Protein 6GRR (pdb70)

Structure (mmCIF, N/CA/C/O backbone):
data_6GRR
#
_entry.id   6GRR
#
_cell.length_a   135.152
_cell.length_b   166.836
_cell.length_c   79.734
_cell.angle_alpha   90.00
_cell.angle_beta   90.00
_cell.angle_gamma   90.00
#
_symmetry.space_group_name_H-M   'P 21 21 21'
#
loop_
_entity.id
_entity.type
_entity.pdbx_description
1 polymer 'Amine oxidase'
2 polymer 'Amine oxidase'
3 non-polymer 'COPPER (II) ION'
4 non-polymer 'CALCIUM ION'
5 non-polymer GLYCEROL
6 water water
#
loop_
_atom_site.group_PDB
_atom_site.id
_atom_site.type_symbol
_atom_site.label_atom_id
_atom_site.label_alt_id
_atom_site.label_comp_id
_atom_site.label_asym_id
_atom_site.label_entity_id
_atom_site.label_seq_id
_atom_site.pdbx_PDB_ins_code
_atom_site.Cartn_x
_atom_site.Cartn_y
_atom_site.Cartn_z
_atom_site.occupancy
_atom_site.B_iso_or_equiv
_atom_site.auth_seq_id
_atom_site.auth_comp_id
_atom_site.auth_asym_id
_atom_site.auth_atom_id
_atom_site.pdbx_PDB_model_num
ATOM 1 N N . MET A 1 1 ? 30.277 104.134 8.118 1.00 53.74 7 MET A N 1
ATOM 2 C CA . MET A 1 1 ? 30.238 102.881 7.293 1.00 53.46 7 MET A CA 1
ATOM 3 C C . MET A 1 1 ? 31.461 102.768 6.393 1.00 51.54 7 MET A C 1
ATOM 4 O O . MET A 1 1 ? 31.980 103.773 5.925 1.00 57.35 7 MET A O 1
ATOM 9 N N . VAL A 1 2 ? 31.908 101.540 6.147 1.00 48.25 8 VAL A N 1
ATOM 10 C CA . VAL A 1 2 ? 32.966 101.256 5.173 1.00 46.99 8 VAL A CA 1
ATOM 11 C C . VAL A 1 2 ? 32.510 100.094 4.282 1.00 45.40 8 VAL A C 1
ATOM 12 O O . VAL A 1 2 ? 31.596 99.353 4.652 1.00 45.14 8 VAL A O 1
ATOM 16 N N . PRO A 1 3 ? 33.110 99.948 3.086 1.00 46.29 9 PRO A N 1
ATOM 17 C CA . PRO A 1 3 ? 32.676 98.851 2.220 1.00 46.46 9 PRO A CA 1
ATOM 18 C C . PRO A 1 3 ? 33.203 97.515 2.745 1.00 43.84 9 PRO A C 1
ATOM 19 O O . PRO A 1 3 ? 34.388 97.398 3.068 1.00 41.69 9 PRO A O 1
ATOM 23 N N . MET A 1 4 ? 32.322 96.526 2.813 1.00 42.61 10 MET A N 1
ATOM 24 C CA . MET A 1 4 ? 32.652 95.251 3.437 1.00 46.37 10 MET A CA 1
ATOM 25 C C . MET A 1 4 ? 33.734 94.466 2.685 1.00 45.16 10 MET A C 1
ATOM 26 O O . MET A 1 4 ? 34.695 94.019 3.311 1.00 43.61 10 MET A O 1
ATOM 31 N N . ASP A 1 5 ? 33.566 94.315 1.373 1.00 45.25 11 ASP A N 1
ATOM 32 C CA . ASP A 1 5 ? 34.537 93.526 0.611 1.00 50.11 11 ASP A CA 1
ATOM 33 C C . ASP A 1 5 ? 35.949 94.100 0.691 1.00 48.72 11 ASP A C 1
ATOM 34 O O . ASP A 1 5 ? 36.886 93.355 0.964 1.00 48.35 11 ASP A O 1
ATOM 39 N N . LYS A 1 6 ? 36.116 95.389 0.502 1.00 46.40 12 LYS A N 1
ATOM 40 C CA . LYS A 1 6 ? 37.429 96.046 0.641 1.00 49.56 12 LYS A CA 1
ATOM 41 C C . LYS A 1 6 ? 38.025 95.902 2.051 1.00 44.58 12 LYS A C 1
ATOM 42 O O . LYS A 1 6 ? 39.188 95.534 2.198 1.00 42.59 12 LYS A O 1
ATOM 48 N N . THR A 1 7 ? 37.232 96.208 3.072 1.00 43.07 13 THR A N 1
ATOM 49 C CA . THR A 1 7 ? 37.691 96.172 4.472 1.00 43.29 13 THR A CA 1
ATOM 50 C C . THR A 1 7 ? 38.132 94.757 4.926 1.00 41.20 13 THR A C 1
ATOM 51 O O . THR A 1 7 ? 39.196 94.596 5.533 1.00 41.07 13 THR A O 1
ATOM 55 N N . LEU A 1 8 ? 37.313 93.759 4.610 1.00 39.69 14 LEU A N 1
ATOM 56 C CA . LEU A 1 8 ? 37.586 92.369 4.979 1.00 38.56 14 LEU A CA 1
ATOM 57 C C . LEU A 1 8 ? 38.770 91.791 4.242 1.00 41.36 14 LEU A C 1
ATOM 58 O O . LEU A 1 8 ? 39.568 91.068 4.843 1.00 39.74 14 LEU A O 1
ATOM 63 N N . LYS A 1 9 ? 38.895 92.108 2.953 1.00 42.66 15 LYS A N 1
ATOM 64 C CA . LYS A 1 9 ? 40.075 91.705 2.184 1.00 48.20 15 LYS A CA 1
ATOM 65 C C . LYS A 1 9 ? 41.369 92.312 2.739 1.00 44.76 15 LYS A C 1
ATOM 66 O O . LYS A 1 9 ? 42.388 91.622 2.784 1.00 41.24 15 LYS A O 1
ATOM 72 N N . GLU A 1 10 ? 41.329 93.570 3.182 1.00 45.31 16 GLU A N 1
ATOM 73 C CA . GLU A 1 10 ? 42.499 94.199 3.823 1.00 49.83 16 GLU A CA 1
ATOM 74 C C . GLU A 1 10 ? 42.829 93.538 5.169 1.00 48.01 16 GLU A C 1
ATOM 75 O O . GLU A 1 10 ? 43.999 93.406 5.523 1.00 47.23 16 GLU A O 1
ATOM 81 N N . PHE A 1 11 ? 41.795 93.112 5.896 1.00 41.65 17 PHE A N 1
ATOM 82 C CA . PHE A 1 11 ? 41.952 92.327 7.143 1.00 40.50 17 PHE A CA 1
ATOM 83 C C . PHE A 1 11 ? 42.500 90.903 6.907 1.00 38.35 17 PHE A C 1
ATOM 84 O O . PHE A 1 11 ? 43.030 90.285 7.820 1.00 40.75 17 PHE A O 1
ATOM 92 N N . GLY A 1 12 ? 42.409 90.400 5.681 1.00 37.02 18 GLY A N 1
ATOM 93 C CA . GLY A 1 12 ? 42.891 89.074 5.324 1.00 35.00 18 GLY A CA 1
ATOM 94 C C . GLY A 1 12 ? 41.846 87.965 5.414 1.00 33.75 18 GLY A C 1
ATOM 95 O O . GLY A 1 12 ? 42.199 86.787 5.405 1.00 34.00 18 GLY A O 1
ATOM 96 N N . ALA A 1 13 ? 40.564 88.334 5.473 1.00 33.37 19 ALA A N 1
ATOM 97 C CA . ALA A 1 13 ? 39.463 87.364 5.545 1.00 31.91 19 ALA A CA 1
ATOM 98 C C . ALA A 1 13 ? 38.947 86.998 4.153 1.00 32.72 19 ALA A C 1
ATOM 99 O O . ALA A 1 13 ? 38.979 87.815 3.242 1.00 37.04 19 ALA A O 1
ATOM 101 N N . ASP A 1 14 ? 38.528 85.755 4.001 1.00 31.13 20 ASP A N 1
ATOM 102 C CA . ASP A 1 14 ? 37.839 85.268 2.817 1.00 31.94 20 ASP A CA 1
ATOM 103 C C . ASP A 1 14 ? 36.354 85.665 2.920 1.00 32.14 20 ASP A C 1
ATOM 104 O O . ASP A 1 14 ? 35.746 85.505 3.984 1.00 30.30 20 ASP A O 1
ATOM 109 N N . VAL A 1 15 ? 35.769 86.145 1.818 1.00 27.83 21 VAL A N 1
ATOM 110 C CA . VAL A 1 15 ? 34.374 86.576 1.778 1.00 28.66 21 VAL A CA 1
ATOM 111 C C . VAL A 1 15 ? 33.639 85.782 0.716 1.00 30.34 21 VAL A C 1
ATOM 112 O O . VAL A 1 15 ? 34.052 85.787 -0.442 1.00 31.03 21 VAL A O 1
ATOM 116 N N . GLN A 1 16 ? 32.583 85.086 1.118 1.00 26.54 22 GLN A N 1
ATOM 117 C CA . GLN A 1 16 ? 31.705 84.371 0.206 1.00 29.22 22 GLN A CA 1
ATOM 118 C C . GLN A 1 16 ? 30.281 84.897 0.331 1.00 28.48 22 GLN A C 1
ATOM 119 O O . GLN A 1 16 ? 29.770 85.115 1.449 1.00 26.30 22 GLN A O 1
ATOM 125 N N . TRP A 1 17 ? 29.627 85.077 -0.807 1.00 25.67 23 TRP A N 1
ATOM 126 C CA . TRP A 1 17 ? 28.248 85.507 -0.846 1.00 27.07 23 TRP A CA 1
ATOM 127 C C . TRP A 1 17 ? 27.432 84.391 -1.481 1.00 28.63 23 TRP A C 1
ATOM 128 O O . TRP A 1 17 ? 27.805 83.856 -2.538 1.00 28.76 23 TRP A O 1
ATOM 139 N N . ASP A 1 18 ? 26.339 84.028 -0.828 1.00 25.07 24 ASP A N 1
ATOM 140 C CA . ASP A 1 18 ? 25.413 83.025 -1.318 1.00 27.58 24 ASP A CA 1
ATOM 141 C C . ASP A 1 18 ? 24.111 83.760 -1.619 1.00 29.29 24 ASP A C 1
ATOM 142 O O . ASP A 1 18 ? 23.367 84.129 -0.711 1.00 26.29 24 ASP A O 1
ATOM 147 N N . ASP A 1 19 ? 23.830 83.952 -2.910 1.00 26.13 25 ASP A N 1
ATOM 148 C CA . ASP A 1 19 ? 22.629 84.662 -3.312 1.00 27.46 25 ASP A CA 1
ATOM 149 C C . ASP A 1 19 ? 21.348 83.909 -3.001 1.00 25.01 25 ASP A C 1
ATOM 150 O O . ASP A 1 19 ? 20.346 84.571 -2.738 1.00 26.04 25 ASP A O 1
ATOM 155 N N . TYR A 1 20 ? 21.350 82.564 -3.019 1.00 22.69 26 TYR A N 1
ATOM 156 C CA . TYR A 1 20 ? 20.168 81.779 -2.718 1.00 22.95 26 TYR A CA 1
ATOM 157 C C . TYR A 1 20 ? 19.687 81.955 -1.260 1.00 23.74 26 TYR A C 1
ATOM 158 O O . TYR A 1 20 ? 18.494 82.169 -0.985 1.00 23.69 26 TYR A O 1
ATOM 167 N N . ALA A 1 21 ? 20.648 81.872 -0.359 1.00 24.34 27 ALA A N 1
ATOM 168 C CA . ALA A 1 21 ? 20.381 82.015 1.082 1.00 25.83 27 ALA A CA 1
ATOM 169 C C . ALA A 1 21 ? 20.458 83.460 1.573 1.00 25.26 27 ALA A C 1
ATOM 170 O O . ALA A 1 21 ? 20.109 83.721 2.734 1.00 26.36 27 ALA A O 1
ATOM 172 N N . GLN A 1 22 ? 20.918 84.389 0.727 1.00 23.73 28 GLN A N 1
ATOM 173 C CA . GLN A 1 22 ? 21.183 85.801 1.064 1.00 25.42 28 GLN A CA 1
ATOM 174 C C . GLN A 1 22 ? 22.093 85.907 2.314 1.00 27.11 28 GLN A C 1
ATOM 175 O O . GLN A 1 22 ? 21.743 86.563 3.293 1.00 24.86 28 GLN A O 1
ATOM 181 N N . LEU A 1 23 ? 23.236 85.231 2.221 1.00 24.86 29 LEU A N 1
ATOM 182 C CA . LEU A 1 23 ? 24.109 84.927 3.366 1.00 25.71 29 LEU A CA 1
ATOM 183 C C . LEU A 1 23 ? 25.545 85.163 2.976 1.00 25.63 29 LEU A C 1
ATOM 184 O O . LEU A 1 23 ? 26.022 84.636 1.931 1.00 24.50 29 LEU A O 1
ATOM 189 N N . PHE A 1 24 ? 26.241 85.962 3.784 1.00 23.77 30 PHE A N 1
ATOM 190 C CA . PHE A 1 24 ? 27.689 86.073 3.714 1.00 24.09 30 PHE A CA 1
ATOM 191 C C . PHE A 1 24 ? 28.300 85.062 4.688 1.00 26.42 30 PHE A C 1
ATOM 192 O O . PHE A 1 24 ? 27.825 84.933 5.855 1.00 23.25 30 PHE A O 1
ATOM 200 N N . THR A 1 25 ? 29.340 84.375 4.217 1.00 23.88 31 THR A N 1
ATOM 201 C CA . THR A 1 25 ? 30.184 83.538 5.066 1.00 25.50 31 THR A CA 1
ATOM 202 C C . THR A 1 25 ? 31.564 84.175 5.015 1.00 26.24 31 THR A C 1
ATOM 203 O O . THR A 1 25 ? 32.120 84.387 3.924 1.00 26.33 31 THR A O 1
ATOM 207 N N . LEU A 1 26 ? 32.091 84.537 6.183 1.00 23.45 32 LEU A N 1
ATOM 208 C CA . LEU A 1 26 ? 33.360 85.208 6.316 1.00 24.33 32 LEU A CA 1
ATOM 209 C C . LEU A 1 26 ? 34.314 84.296 7.093 1.00 27.17 32 LEU A C 1
ATOM 210 O O . LEU A 1 26 ? 33.958 83.832 8.168 1.00 26.48 32 LEU A O 1
ATOM 215 N N . ILE A 1 27 ? 35.511 84.043 6.549 1.00 24.93 33 ILE A N 1
ATOM 216 C CA . ILE A 1 27 ? 36.453 83.093 7.160 1.00 25.28 33 ILE A CA 1
ATOM 217 C C . ILE A 1 27 ? 37.811 83.760 7.352 1.00 26.91 33 ILE A C 1
ATOM 218 O O . ILE A 1 27 ? 38.374 84.345 6.410 1.00 27.00 33 ILE A O 1
ATOM 223 N N . LYS A 1 28 ? 38.338 83.702 8.580 1.00 26.29 34 LYS A N 1
ATOM 224 C CA . LYS A 1 28 ? 39.749 84.007 8.802 1.00 26.34 34 LYS A CA 1
ATOM 225 C C . LYS A 1 28 ? 40.288 83.244 9.991 1.00 26.31 34 LYS A C 1
ATOM 226 O O . LYS A 1 28 ? 39.774 83.384 11.116 1.00 24.87 34 LYS A O 1
ATOM 232 N N . ASP A 1 29 ? 41.291 82.414 9.714 1.00 25.23 35 ASP A N 1
ATOM 233 C CA . ASP A 1 29 ? 41.902 81.567 10.721 1.00 25.43 35 ASP A CA 1
ATOM 234 C C . ASP A 1 29 ? 40.817 80.789 11.443 1.00 23.20 35 ASP A C 1
ATOM 235 O O . ASP A 1 29 ? 40.065 80.063 10.786 1.00 23.71 35 ASP A O 1
ATOM 240 N N . GLY A 1 30 ? 40.651 80.963 12.757 1.00 22.40 36 GLY A N 1
ATOM 241 C CA . GLY A 1 30 ? 39.708 80.174 13.488 1.00 22.56 36 GLY A CA 1
ATOM 242 C C . GLY A 1 30 ? 38.301 80.705 13.545 1.00 23.75 36 GLY A C 1
ATOM 243 O O . GLY A 1 30 ? 37.451 80.100 14.199 1.00 22.41 36 GLY A O 1
ATOM 244 N N . ALA A 1 31 ? 38.053 81.840 12.877 1.00 23.02 37 ALA A N 1
ATOM 245 C CA . ALA A 1 31 ? 36.737 82.470 12.885 1.00 22.73 37 ALA A CA 1
ATOM 246 C C . ALA A 1 31 ? 35.963 82.093 11.635 1.00 23.21 37 ALA A C 1
ATOM 247 O O . ALA A 1 31 ? 36.485 82.239 10.513 1.00 24.63 37 ALA A O 1
ATOM 249 N N . TYR A 1 32 ? 34.776 81.544 11.851 1.00 22.07 38 TYR A N 1
ATOM 250 C CA . TYR A 1 32 ? 33.835 81.178 10.810 1.00 22.76 38 TYR A CA 1
ATOM 251 C C . TYR A 1 32 ? 32.531 81.932 11.117 1.00 22.24 38 TYR A C 1
ATOM 252 O O . TYR A 1 32 ? 31.804 81.587 12.052 1.00 21.32 38 TYR A O 1
ATOM 261 N N . VAL A 1 33 ? 32.258 82.951 10.310 1.00 21.67 39 VAL A N 1
ATOM 262 C CA . VAL A 1 33 ? 31.205 83.929 10.579 1.00 22.48 39 VAL A CA 1
ATOM 263 C C . VAL A 1 33 ? 30.144 83.847 9.494 1.00 23.81 39 VAL A C 1
ATOM 264 O O . VAL A 1 33 ? 30.489 83.801 8.298 1.00 22.87 39 VAL A O 1
ATOM 268 N N . LYS A 1 34 ? 28.882 83.849 9.904 1.00 23.65 40 LYS A N 1
ATOM 269 C CA . LYS A 1 34 ? 27.729 83.934 8.981 1.00 24.36 40 LYS A CA 1
ATOM 270 C C . LYS A 1 34 ? 26.922 85.179 9.313 1.00 25.88 40 LYS A C 1
ATOM 271 O O . LYS A 1 34 ? 26.641 85.469 10.478 1.00 22.68 40 LYS A O 1
ATOM 277 N N . VAL A 1 35 ? 26.553 85.935 8.292 1.00 23.43 41 VAL A N 1
ATOM 278 C CA . VAL A 1 35 ? 25.810 87.173 8.523 1.00 24.30 41 VAL A CA 1
ATOM 279 C C . VAL A 1 35 ? 24.913 87.469 7.314 1.00 25.94 41 VAL A C 1
ATOM 280 O O . VAL A 1 35 ? 25.387 87.422 6.167 1.00 25.99 41 VAL A O 1
ATOM 284 N N . LYS A 1 36 ? 23.635 87.699 7.591 1.00 25.47 42 LYS A N 1
ATOM 285 C CA . LYS A 1 36 ? 22.645 88.108 6.570 1.00 28.08 42 LYS A CA 1
ATOM 286 C C . LYS A 1 36 ? 22.531 89.637 6.529 1.00 29.04 42 LYS A C 1
ATOM 287 O O . LYS A 1 36 ? 22.510 90.278 7.568 1.00 27.24 42 LYS A O 1
ATOM 293 N N . PRO A 1 37 ? 22.429 90.238 5.325 1.00 29.13 43 PRO A N 1
ATOM 294 C CA . PRO A 1 37 ? 22.127 91.684 5.242 1.00 29.51 43 PRO A CA 1
ATOM 295 C C . PRO A 1 37 ? 20.828 92.020 5.974 1.00 28.06 43 PRO A C 1
ATOM 296 O O . PRO A 1 37 ? 19.860 91.250 5.932 1.00 28.50 43 PRO A O 1
ATOM 300 N N . GLY A 1 38 ? 20.848 93.114 6.720 1.00 30.87 44 GLY A N 1
ATOM 301 C CA . GLY A 1 38 ? 19.684 93.550 7.457 1.00 31.78 44 GLY A CA 1
ATOM 302 C C . GLY A 1 38 ? 19.478 92.853 8.787 1.00 32.40 44 GLY A C 1
ATOM 303 O O . GLY A 1 38 ? 18.664 93.312 9.586 1.00 31.11 44 GLY A O 1
ATOM 304 N N . ALA A 1 39 ? 20.194 91.761 9.059 1.00 28.07 45 ALA A N 1
ATOM 305 C CA . ALA A 1 39 ? 19.914 90.991 10.287 1.00 27.85 45 ALA A CA 1
ATOM 306 C C . ALA A 1 39 ? 20.487 91.721 11.485 1.00 24.95 45 ALA A C 1
ATOM 307 O O . ALA A 1 39 ? 21.530 92.350 11.388 1.00 24.94 45 ALA A O 1
ATOM 309 N N . GLN A 1 40 ? 19.787 91.631 12.616 1.00 26.54 46 GLN A N 1
ATOM 310 C CA . GLN A 1 40 ? 20.253 92.270 13.848 1.00 27.46 46 GLN A CA 1
ATOM 311 C C . GLN A 1 40 ? 21.283 91.426 14.595 1.00 26.37 46 GLN A C 1
ATOM 312 O O . GLN A 1 40 ? 21.911 91.923 15.550 1.00 25.04 46 GLN A O 1
ATOM 318 N N . THR A 1 41 ? 21.458 90.179 14.163 1.00 25.52 47 THR A N 1
ATOM 319 C CA . THR A 1 41 ? 22.430 89.257 14.742 1.00 25.89 47 THR A CA 1
ATOM 320 C C . THR A 1 41 ? 23.269 88.570 13.663 1.00 27.51 47 THR A C 1
ATOM 321 O O . THR A 1 41 ? 22.905 88.567 12.482 1.00 24.01 47 THR A O 1
ATOM 325 N N . ALA A 1 42 ? 24.391 88.007 14.104 1.00 26.19 48 ALA A N 1
ATOM 326 C CA . ALA A 1 42 ? 25.297 87.200 13.263 1.00 24.47 48 ALA A CA 1
ATOM 327 C C . ALA A 1 42 ? 25.634 85.908 13.985 1.00 27.16 48 ALA A C 1
ATOM 328 O O . ALA A 1 42 ? 25.227 85.711 15.156 1.00 27.97 48 ALA A O 1
ATOM 330 N N . ILE A 1 43 ? 26.324 84.991 13.299 1.00 24.05 49 ILE A N 1
ATOM 331 C CA . ILE A 1 43 ? 26.819 83.772 13.942 1.00 23.76 49 ILE A CA 1
ATOM 332 C C . ILE A 1 43 ? 28.340 83.779 13.848 1.00 24.52 49 ILE A C 1
ATOM 333 O O . ILE A 1 43 ? 28.900 83.987 12.753 1.00 23.06 49 ILE A O 1
ATOM 338 N N . VAL A 1 44 ? 29.026 83.560 14.977 1.00 22.94 50 VAL A N 1
ATOM 339 C CA . VAL A 1 44 ? 30.477 83.414 14.992 1.00 23.24 50 VAL A CA 1
ATOM 340 C C . VAL A 1 44 ? 30.783 82.057 15.625 1.00 23.76 50 VAL A C 1
ATOM 341 O O . VAL A 1 44 ? 30.433 81.828 16.808 1.00 22.75 50 VAL A O 1
ATOM 345 N N . ASN A 1 45 ? 31.403 81.149 14.857 1.00 22.17 51 ASN A N 1
ATOM 346 C CA . ASN A 1 45 ? 31.681 79.789 15.318 1.00 22.35 51 ASN A CA 1
ATOM 347 C C . ASN A 1 45 ? 30.495 79.104 15.987 1.00 25.13 51 ASN A C 1
ATOM 348 O O . ASN A 1 45 ? 30.618 78.499 17.056 1.00 24.90 51 ASN A O 1
ATOM 353 N N . GLY A 1 46 ? 29.346 79.185 15.339 1.00 23.67 52 GLY A N 1
ATOM 354 C CA . GLY A 1 46 ? 28.127 78.566 15.818 1.00 25.23 52 GLY A CA 1
ATOM 355 C C . GLY A 1 46 ? 27.368 79.290 16.935 1.00 24.97 52 GLY A C 1
ATOM 356 O O . GLY A 1 46 ? 26.323 78.808 17.321 1.00 26.02 52 GLY A O 1
ATOM 357 N N . GLN A 1 47 ? 27.856 80.441 17.389 1.00 24.43 53 GLN A N 1
ATOM 358 C CA . GLN A 1 47 ? 27.271 81.181 18.502 1.00 26.79 53 GLN A CA 1
ATOM 359 C C . GLN A 1 47 ? 26.685 82.505 18.051 1.00 25.50 53 GLN A C 1
ATOM 360 O O . GLN A 1 47 ? 27.300 83.224 17.273 1.00 25.91 53 GLN A O 1
ATOM 366 N N . PRO A 1 48 ? 25.503 82.857 18.575 1.00 26.29 54 PRO A N 1
ATOM 367 C CA . PRO A 1 48 ? 24.888 84.129 18.195 1.00 27.31 54 PRO A CA 1
ATOM 368 C C . PRO A 1 48 ? 25.592 85.364 18.729 1.00 26.27 54 PRO A C 1
ATOM 369 O O . PRO A 1 48 ? 26.123 85.368 19.837 1.00 27.34 54 PRO A O 1
ATOM 373 N N . LEU A 1 49 ? 25.587 86.413 17.925 1.00 24.13 55 LEU A N 1
ATOM 374 C CA . LEU A 1 49 ? 26.191 87.703 18.232 1.00 24.56 55 LEU A CA 1
ATOM 375 C C . LEU A 1 49 ? 25.215 88.825 17.857 1.00 26.27 55 LEU A C 1
ATOM 376 O O . LEU A 1 49 ? 24.783 88.934 16.688 1.00 24.12 55 LEU A O 1
ATOM 381 N N . ALA A 1 50 ? 24.865 89.660 18.828 1.00 25.08 56 ALA A N 1
ATOM 382 C CA . ALA A 1 50 ? 24.112 90.887 18.545 1.00 26.95 56 ALA A CA 1
ATOM 383 C C . ALA A 1 50 ? 24.976 91.911 17.834 1.00 27.73 56 ALA A C 1
ATOM 384 O O . ALA A 1 50 ? 26.115 92.144 18.217 1.00 27.59 56 ALA A O 1
ATOM 386 N N . LEU A 1 51 ? 24.443 92.515 16.774 1.00 25.92 57 LEU A N 1
ATOM 387 C CA . LEU A 1 51 ? 25.166 93.541 16.054 1.00 28.41 57 LEU A CA 1
ATOM 388 C C . LEU A 1 51 ? 24.642 94.928 16.469 1.00 30.54 57 LEU A C 1
ATOM 389 O O . LEU A 1 51 ? 23.466 95.105 16.650 1.00 34.62 57 LEU A O 1
ATOM 394 N N . GLN A 1 52 ? 25.524 95.897 16.604 1.00 32.49 58 GLN A N 1
ATOM 395 C CA . GLN A 1 52 ? 25.107 97.286 16.821 1.00 36.75 58 GLN A CA 1
ATOM 396 C C . GLN A 1 52 ? 24.467 97.830 15.525 1.00 38.12 58 GLN A C 1
ATOM 397 O O . GLN A 1 52 ? 23.430 98.502 15.551 1.00 40.63 58 GLN A O 1
ATOM 403 N N . VAL A 1 53 ? 25.103 97.511 14.399 1.00 33.97 59 VAL A N 1
ATOM 404 C CA . VAL A 1 53 ? 24.729 98.036 13.085 1.00 34.07 59 VAL A CA 1
ATOM 405 C C . VAL A 1 53 ? 24.629 96.852 12.107 1.00 33.44 59 VAL A C 1
ATOM 406 O O . VAL A 1 53 ? 25.634 96.197 11.851 1.00 30.37 59 VAL A O 1
ATOM 410 N N . PRO A 1 54 ? 23.418 96.555 11.603 1.00 36.47 60 PRO A N 1
ATOM 411 C CA . PRO A 1 54 ? 23.280 95.512 10.594 1.00 35.36 60 PRO A CA 1
ATOM 412 C C . PRO A 1 54 ? 24.144 95.777 9.353 1.00 37.37 60 PRO A C 1
ATOM 413 O O . PRO A 1 54 ? 24.506 96.935 9.072 1.00 37.84 60 PRO A O 1
ATOM 417 N N . VAL A 1 55 ? 24.516 94.697 8.662 1.00 32.65 61 VAL A N 1
ATOM 418 C CA . VAL A 1 55 ? 25.178 94.810 7.379 1.00 32.41 61 VAL A CA 1
ATOM 419 C C . VAL A 1 55 ? 24.139 95.455 6.461 1.00 31.40 61 VAL A C 1
ATOM 420 O O . VAL A 1 55 ? 22.995 95.034 6.475 1.00 30.47 61 VAL A O 1
ATOM 424 N N . VAL A 1 56 ? 24.537 96.471 5.701 1.00 36.24 62 VAL A N 1
ATOM 425 C CA . VAL A 1 56 ? 23.610 97.152 4.769 1.00 40.34 62 VAL A CA 1
ATOM 426 C C . VAL A 1 56 ? 24.067 96.982 3.330 1.00 40.87 62 VAL A C 1
ATOM 427 O O . VAL A 1 56 ? 25.254 97.084 3.044 1.00 40.57 62 VAL A O 1
ATOM 431 N N . MET A 1 57 ? 23.114 96.712 2.444 1.00 43.00 63 MET A N 1
ATOM 432 C CA . MET A 1 57 ? 23.355 96.648 0.999 1.00 47.26 63 MET A CA 1
ATOM 433 C C . MET A 1 57 ? 23.018 97.978 0.324 1.00 50.12 63 MET A C 1
ATOM 434 O O . MET A 1 57 ? 21.910 98.488 0.476 1.00 44.35 63 MET A O 1
ATOM 439 N N . LYS A 1 58 ? 23.977 98.528 -0.417 1.00 51.46 64 LYS A N 1
ATOM 440 C CA . LYS A 1 58 ? 23.757 99.717 -1.254 1.00 53.33 64 LYS A CA 1
ATOM 441 C C . LYS A 1 58 ? 24.316 99.399 -2.637 1.00 49.66 64 LYS A C 1
ATOM 442 O O . LYS A 1 58 ? 25.509 99.080 -2.774 1.00 42.14 64 LYS A O 1
ATOM 448 N N . ASP A 1 59 ? 23.444 99.423 -3.644 1.00 49.91 65 ASP A N 1
ATOM 449 C CA . ASP A 1 59 ? 23.827 99.126 -5.033 1.00 48.36 65 ASP A CA 1
ATOM 450 C C . ASP A 1 59 ? 24.519 97.759 -5.141 1.00 47.71 65 ASP A C 1
ATOM 451 O O . ASP A 1 59 ? 25.590 97.628 -5.743 1.00 44.80 65 ASP A O 1
ATOM 456 N N . ASN A 1 60 ? 23.924 96.761 -4.490 1.00 48.49 66 ASN A N 1
ATOM 457 C CA . ASN A 1 60 ? 24.457 95.390 -4.431 1.00 49.51 66 ASN A CA 1
ATOM 458 C C . ASN A 1 60 ? 25.908 95.249 -3.926 1.00 48.16 66 ASN A C 1
ATOM 459 O O . ASN A 1 60 ? 26.579 94.273 -4.254 1.00 50.10 66 ASN A O 1
ATOM 464 N N . LYS A 1 61 ? 26.361 96.216 -3.109 1.00 45.82 67 LYS A N 1
ATOM 465 C CA . LYS A 1 61 ? 27.599 96.054 -2.346 1.00 48.19 67 LYS A CA 1
ATOM 466 C C . LYS A 1 61 ? 27.253 96.215 -0.870 1.00 43.61 67 LYS A C 1
ATOM 467 O O . LYS A 1 61 ? 26.401 97.024 -0.500 1.00 39.62 67 LYS A O 1
ATOM 473 N N . ALA A 1 62 ? 27.950 95.433 -0.048 1.00 43.95 68 ALA A N 1
ATOM 474 C CA . ALA A 1 62 ? 27.682 95.435 1.378 1.00 41.37 68 ALA A CA 1
ATOM 475 C C . ALA A 1 62 ? 28.534 96.512 2.047 1.00 38.15 68 ALA A C 1
ATOM 476 O O . ALA A 1 62 ? 29.677 96.762 1.652 1.00 40.32 68 ALA A O 1
ATOM 478 N N . TRP A 1 63 ? 27.951 97.164 3.043 1.00 35.76 69 TRP A N 1
ATOM 479 C CA . TRP A 1 63 ? 28.648 98.136 3.848 1.00 37.02 69 TRP A CA 1
ATOM 480 C C . TRP A 1 63 ? 28.488 97.673 5.297 1.00 34.94 69 TRP A C 1
ATOM 481 O O . TRP A 1 63 ? 27.447 97.117 5.663 1.00 32.48 69 TRP A O 1
ATOM 492 N N . VAL A 1 64 ? 29.527 97.895 6.086 1.00 34.68 70 VAL A N 1
ATOM 493 C CA . VAL A 1 64 ? 29.514 97.570 7.501 1.00 36.30 70 VAL A CA 1
ATOM 494 C C . VAL A 1 64 ? 29.987 98.766 8.321 1.00 38.59 70 VAL A C 1
ATOM 495 O O . VAL A 1 64 ? 30.665 99.667 7.804 1.00 40.73 70 VAL A O 1
ATOM 499 N N . SER A 1 65 ? 29.634 98.750 9.601 1.00 39.34 71 SER A N 1
ATOM 500 C CA . SER A 1 65 ? 30.202 99.663 10.585 1.00 43.26 71 SER A CA 1
ATOM 501 C C . SER A 1 65 ? 31.730 99.643 10.529 1.00 42.11 71 SER A C 1
ATOM 502 O O . SER A 1 65 ? 32.332 98.611 10.253 1.00 38.49 71 SER A O 1
ATOM 505 N N . ASP A 1 66 ? 32.366 100.780 10.795 1.00 45.46 72 ASP A N 1
ATOM 506 C CA . ASP A 1 66 ? 33.851 100.833 10.823 1.00 50.27 72 ASP A CA 1
ATOM 507 C C . ASP A 1 66 ? 34.475 100.069 12.017 1.00 46.29 72 ASP A C 1
ATOM 508 O O . ASP A 1 66 ? 35.697 99.895 12.057 1.00 47.13 72 ASP A O 1
ATOM 513 N N . THR A 1 67 ? 33.633 99.646 12.968 1.00 43.15 73 THR A N 1
ATOM 514 C CA . THR A 1 67 ? 34.013 98.768 14.076 1.00 45.80 73 THR A CA 1
ATOM 515 C C . THR A 1 67 ? 33.595 97.286 13.910 1.00 44.09 73 THR A C 1
ATOM 516 O O . THR A 1 67 ? 33.776 96.489 14.840 1.00 43.25 73 THR A O 1
ATOM 520 N N . PHE A 1 68 ? 33.029 96.934 12.751 1.00 39.11 74 PHE A N 1
ATOM 521 C CA . PHE A 1 68 ? 32.493 95.588 12.476 1.00 37.39 74 PHE A CA 1
ATOM 522 C C . PHE A 1 68 ? 33.545 94.519 12.705 1.00 34.23 74 PHE A C 1
ATOM 523 O O . PHE A 1 68 ? 33.278 93.554 13.393 1.00 34.07 74 PHE A O 1
ATOM 531 N N . ILE A 1 69 ? 34.736 94.700 12.150 1.00 35.53 75 ILE A N 1
ATOM 532 C CA . ILE A 1 69 ? 35.777 93.681 12.270 1.00 38.32 75 ILE A CA 1
ATOM 533 C C . ILE A 1 69 ? 36.111 93.429 13.739 1.00 37.19 75 ILE A C 1
ATOM 534 O O . ILE A 1 69 ? 36.097 92.286 14.172 1.00 33.60 75 ILE A O 1
ATOM 539 N N . ASN A 1 70 ? 36.364 94.488 14.496 1.00 38.62 76 ASN A N 1
ATOM 540 C CA . ASN A 1 70 ? 36.597 94.358 15.950 1.00 39.80 76 ASN A CA 1
ATOM 541 C C . ASN A 1 70 ? 35.416 93.692 16.671 1.00 36.24 76 ASN A C 1
ATOM 542 O O . ASN A 1 70 ? 35.589 92.755 17.458 1.00 34.54 76 ASN A O 1
ATOM 547 N N . ASP A 1 71 ? 34.216 94.150 16.372 1.00 34.23 77 ASP A N 1
ATOM 548 C CA . ASP A 1 71 ? 33.028 93.646 17.051 1.00 36.70 77 ASP A CA 1
ATOM 549 C C . ASP A 1 71 ? 32.781 92.165 16.805 1.00 35.07 77 ASP A C 1
ATOM 550 O O . ASP A 1 71 ? 32.366 91.454 17.710 1.00 32.78 77 ASP A O 1
ATOM 555 N N . VAL A 1 72 ? 33.041 91.713 15.576 1.00 29.19 78 VAL A N 1
ATOM 556 C CA . VAL A 1 72 ? 32.729 90.355 15.183 1.00 29.97 78 VAL A CA 1
ATOM 557 C C . VAL A 1 72 ? 33.897 89.389 15.408 1.00 28.91 78 VAL A C 1
ATOM 558 O O . VAL A 1 72 ? 33.750 88.373 16.097 1.00 31.56 78 VAL A O 1
ATOM 562 N N . PHE A 1 73 ? 35.046 89.718 14.831 1.00 29.04 79 PHE A N 1
ATOM 563 C CA . PHE A 1 73 ? 36.214 88.840 14.881 1.00 31.07 79 PHE A CA 1
ATOM 564 C C . PHE A 1 73 ? 36.959 88.840 16.217 1.00 32.45 79 PHE A C 1
ATOM 565 O O . PHE A 1 73 ? 37.593 87.844 16.548 1.00 33.19 79 PHE A O 1
ATOM 573 N N . GLN A 1 74 ? 36.896 89.941 16.957 1.00 32.94 80 GLN A N 1
ATOM 574 C CA . GLN A 1 74 ? 37.496 90.010 18.300 1.00 38.96 80 GLN A CA 1
ATOM 575 C C . GLN A 1 74 ? 36.365 90.047 19.358 1.00 39.02 80 GLN A C 1
ATOM 576 O O . GLN A 1 74 ? 36.571 90.555 20.454 1.00 42.71 80 GLN A O 1
ATOM 582 N N . SER A 1 75 ? 35.183 89.505 19.035 1.00 38.10 81 SER A N 1
ATOM 583 C CA . SER A 1 75 ? 34.072 89.405 20.012 1.00 39.86 81 SER A CA 1
ATOM 584 C C . SER A 1 75 ? 34.436 88.590 21.261 1.00 39.51 81 SER A C 1
ATOM 585 O O . SER A 1 75 ? 33.898 88.844 22.325 1.00 41.82 81 SER A O 1
ATOM 588 N N . GLY A 1 76 ? 35.317 87.600 21.107 1.00 36.24 82 GLY A N 1
ATOM 589 C CA . GLY A 1 76 ? 35.522 86.554 22.101 1.00 32.67 82 GLY A CA 1
ATOM 590 C C . GLY A 1 76 ? 34.834 85.257 21.727 1.00 33.23 82 GLY A C 1
ATOM 591 O O . GLY A 1 76 ? 35.073 84.224 22.365 1.00 32.07 82 GLY A O 1
ATOM 592 N N . LEU A 1 77 ? 33.986 85.267 20.685 1.00 28.73 83 LEU A N 1
ATOM 593 C CA . LEU A 1 77 ? 33.292 84.043 20.275 1.00 29.00 83 LEU A CA 1
ATOM 594 C C . LEU A 1 77 ? 34.198 83.124 19.455 1.00 26.77 83 LEU A C 1
ATOM 595 O O . LEU A 1 77 ? 33.888 81.945 19.305 1.00 28.46 83 LEU A O 1
ATOM 600 N N . ASP A 1 78 ? 35.267 83.670 18.889 1.00 25.74 84 ASP A N 1
ATOM 601 C CA . ASP A 1 78 ? 36.328 82.839 18.358 1.00 25.79 84 ASP A CA 1
ATOM 602 C C . ASP A 1 78 ? 37.286 82.555 19.514 1.00 25.48 84 ASP A C 1
ATOM 603 O O . ASP A 1 78 ? 37.978 83.446 19.965 1.00 27.39 84 ASP A O 1
ATOM 608 N N . GLN A 1 79 ? 37.274 81.314 19.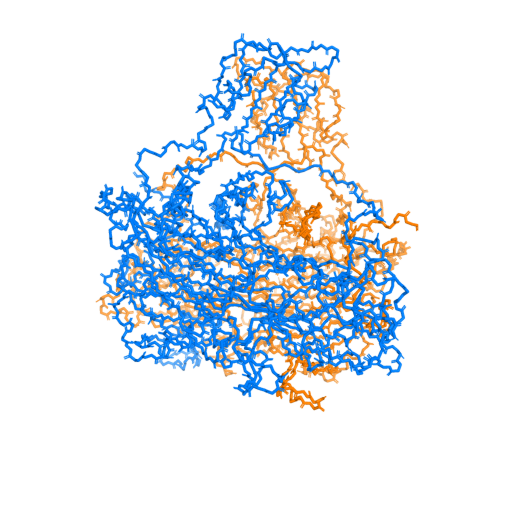974 1.00 25.87 85 GLN A N 1
ATOM 609 C CA . GLN A 1 79 ? 38.046 80.882 21.143 1.00 28.91 85 GLN A CA 1
ATOM 610 C C . GLN A 1 79 ? 39.389 80.262 20.767 1.00 26.29 85 GLN A C 1
ATOM 611 O O . GLN A 1 79 ? 40.084 79.708 21.622 1.00 24.07 85 GLN A O 1
ATOM 617 N N . THR A 1 80 ? 39.791 80.379 19.503 1.00 22.49 86 THR A N 1
ATOM 618 C CA . THR A 1 80 ? 41.019 79.765 19.038 1.00 23.11 86 THR A CA 1
ATOM 619 C C . THR A 1 80 ? 42.246 80.279 19.786 1.00 24.12 86 THR A C 1
ATOM 620 O O . THR A 1 80 ? 43.101 79.467 20.175 1.00 24.65 86 THR A O 1
ATOM 624 N N . PHE A 1 81 ? 42.308 81.602 20.004 1.00 23.49 87 PHE A N 1
ATOM 625 C CA . PHE A 1 81 ? 43.390 82.251 20.757 1.00 24.93 87 PHE A CA 1
ATOM 626 C C . PHE A 1 81 ? 42.884 82.688 22.126 1.00 26.19 87 PHE A C 1
ATOM 627 O O . PHE A 1 81 ? 41.827 83.321 22.231 1.00 25.76 87 PHE A O 1
ATOM 635 N N . GLN A 1 82 ? 43.632 82.341 23.166 1.00 26.32 88 GLN A N 1
ATOM 636 C CA . GLN A 1 82 ? 43.294 82.708 24.545 1.00 28.56 88 GLN A CA 1
ATOM 637 C C . GLN A 1 82 ? 44.470 83.483 25.138 1.00 30.18 88 GLN A C 1
ATOM 638 O O . GLN A 1 82 ? 45.626 83.271 24.748 1.00 27.08 88 GLN A O 1
ATOM 644 N N . VAL A 1 83 ? 44.187 84.330 26.091 1.00 30.97 89 VAL A N 1
ATOM 645 C CA . VAL A 1 83 ? 45.175 85.159 26.735 1.00 31.61 89 VAL A CA 1
ATOM 646 C C . VAL A 1 83 ? 46.129 84.363 27.626 1.00 27.19 89 VAL A C 1
ATOM 647 O O . VAL A 1 83 ? 45.688 83.514 28.314 1.00 28.45 89 VAL A O 1
ATOM 651 N N . GLU A 1 84 ? 47.419 84.671 27.586 1.00 26.97 90 GLU A N 1
ATOM 652 C CA . GLU A 1 84 ? 48.399 83.994 28.414 1.00 27.10 90 GLU A CA 1
ATOM 653 C C . GLU A 1 84 ? 48.718 84.898 29.608 1.00 26.22 90 GLU A C 1
ATOM 654 O O . GLU A 1 84 ? 49.455 85.875 29.463 1.00 25.85 90 GLU A O 1
ATOM 660 N N . LYS A 1 85 ? 48.178 84.565 30.776 1.00 26.36 91 LYS A N 1
ATOM 661 C CA . LYS A 1 85 ? 48.397 85.400 31.970 1.00 28.76 91 LYS A CA 1
ATOM 662 C C . LYS A 1 85 ? 49.718 85.169 32.668 1.00 28.23 91 LYS A C 1
ATOM 663 O O . LYS A 1 85 ? 50.266 86.085 33.282 1.00 29.48 91 LYS A O 1
ATOM 669 N N . ARG A 1 86 ? 50.234 83.951 32.584 1.00 25.65 92 ARG A N 1
ATOM 670 C CA . ARG A 1 86 ? 51.544 83.638 33.135 1.00 26.35 92 ARG A CA 1
ATOM 671 C C . ARG A 1 86 ? 52.421 83.108 32.002 1.00 26.34 92 ARG A C 1
ATOM 672 O O . ARG A 1 86 ? 52.224 81.966 31.574 1.00 27.29 92 ARG A O 1
ATOM 680 N N . PRO A 1 87 ? 53.353 83.935 31.503 1.00 26.79 93 PRO A N 1
ATOM 681 C CA . PRO A 1 87 ? 54.148 83.524 30.351 1.00 28.32 93 PRO A CA 1
ATOM 682 C C . PRO A 1 87 ? 55.039 82.328 30.597 1.00 27.23 93 PRO A C 1
ATOM 683 O O . PRO A 1 87 ? 55.710 82.209 31.643 1.00 27.40 93 PRO A O 1
ATOM 687 N N . HIS A 1 88 ? 55.016 81.429 29.623 1.00 24.52 94 HIS A N 1
ATOM 688 C CA . HIS A 1 88 ? 55.846 80.255 29.638 1.00 23.83 94 HIS A CA 1
ATOM 689 C C . HIS A 1 88 ? 57.310 80.702 29.585 1.00 22.81 94 HIS A C 1
ATOM 690 O O . HIS A 1 88 ? 57.637 81.646 28.870 1.00 23.85 94 HIS A O 1
ATOM 697 N N . PRO A 1 89 ? 58.203 80.022 30.327 1.00 23.41 95 PRO A N 1
ATOM 698 C CA . PRO A 1 89 ? 59.605 80.438 30.368 1.00 23.79 95 PRO A CA 1
ATOM 699 C C . PRO A 1 89 ? 60.394 80.221 29.082 1.00 23.75 95 PRO A C 1
ATOM 700 O O . PRO A 1 89 ? 61.478 80.771 28.957 1.00 23.33 95 PRO A O 1
ATOM 704 N N . LEU A 1 90 ? 59.851 79.474 28.118 1.00 22.70 96 LEU A N 1
ATOM 705 C CA . LEU A 1 90 ? 60.519 79.321 26.812 1.00 23.14 96 LEU A CA 1
ATOM 706 C C . LEU A 1 90 ? 59.961 80.226 25.742 1.00 23.01 96 LEU A C 1
ATOM 707 O O . LEU A 1 90 ? 60.388 80.133 24.592 1.00 23.97 96 LEU A O 1
ATOM 712 N N . ASN A 1 91 ? 59.045 81.128 26.098 1.00 23.68 97 ASN A N 1
ATOM 713 C CA . ASN A 1 91 ? 58.615 82.175 25.177 1.00 24.09 97 ASN A CA 1
ATOM 714 C C . ASN A 1 91 ? 59.837 82.863 24.584 1.00 26.51 97 ASN A C 1
ATOM 715 O O . ASN A 1 91 ? 60.794 83.236 25.305 1.00 24.42 97 ASN A O 1
ATOM 720 N N . ALA A 1 92 ? 59.818 83.004 23.257 1.00 23.41 98 ALA A N 1
ATOM 721 C CA . ALA A 1 92 ? 60.900 83.654 22.569 1.00 24.05 98 ALA A CA 1
ATOM 722 C C . ALA A 1 92 ? 61.007 85.112 23.011 1.00 22.53 98 ALA A C 1
ATOM 723 O O . ALA A 1 92 ? 60.057 85.709 23.521 1.00 22.88 98 ALA A O 1
ATOM 725 N N . LEU A 1 93 ? 62.170 85.689 22.783 1.00 23.21 99 LEU A N 1
ATOM 726 C CA . LEU A 1 93 ? 62.337 87.114 23.012 1.00 24.72 99 LEU A CA 1
ATOM 727 C C . LEU A 1 93 ? 61.277 87.918 22.267 1.00 25.06 99 LEU A C 1
ATOM 728 O O . LEU A 1 93 ? 61.055 87.706 21.083 1.00 24.53 99 LEU A O 1
ATOM 733 N N . THR A 1 94 ? 60.623 88.837 22.974 1.00 24.70 100 THR A N 1
ATOM 734 C CA . THR A 1 94 ? 59.696 89.782 22.338 1.00 25.77 100 THR A CA 1
ATOM 735 C C . THR A 1 94 ? 60.448 90.871 21.582 1.00 26.15 100 THR A C 1
ATOM 736 O O . THR A 1 94 ? 61.677 91.005 21.718 1.00 24.67 100 THR A O 1
ATOM 740 N N . ALA A 1 95 ? 59.721 91.655 20.795 1.00 24.42 101 ALA A N 1
ATOM 741 C CA . ALA A 1 95 ? 60.306 92.814 20.128 1.00 24.88 101 ALA A CA 1
ATOM 742 C C . ALA A 1 95 ? 61.025 93.745 21.141 1.00 25.07 101 ALA A C 1
ATOM 743 O O . ALA A 1 95 ? 62.154 94.194 20.909 1.00 25.09 101 ALA A O 1
ATOM 745 N N . ASP A 1 96 ? 60.378 94.013 22.266 1.00 25.68 102 ASP A N 1
ATOM 746 C CA . ASP A 1 96 ? 60.978 94.915 23.260 1.00 28.64 102 ASP A CA 1
ATOM 747 C C . ASP A 1 96 ? 62.256 94.320 23.867 1.00 27.18 102 ASP A C 1
ATOM 748 O O . ASP A 1 96 ? 63.227 95.049 24.086 1.00 27.32 102 ASP A O 1
ATOM 753 N N . GLU A 1 97 ? 62.256 93.013 24.114 1.00 25.74 103 GLU A N 1
ATOM 754 C CA . GLU A 1 97 ? 63.421 92.316 24.679 1.00 26.25 103 GLU A CA 1
ATOM 755 C C . GLU A 1 97 ? 64.573 92.287 23.674 1.00 26.00 103 GLU A C 1
ATOM 756 O O . GLU A 1 97 ? 65.732 92.436 24.057 1.00 24.96 103 GLU A O 1
ATOM 762 N N . ILE A 1 98 ? 64.264 92.111 22.387 1.00 23.78 104 ILE A N 1
ATOM 763 C CA . ILE A 1 98 ? 65.288 92.206 21.367 1.00 23.76 104 ILE A CA 1
ATOM 764 C C . ILE A 1 98 ? 65.951 93.596 21.373 1.00 24.47 104 ILE A C 1
ATOM 765 O O . ILE A 1 98 ? 67.182 93.710 21.407 1.00 24.67 104 ILE A O 1
ATOM 770 N N . LYS A 1 99 ? 65.135 94.636 21.405 1.00 25.70 105 LYS A N 1
ATOM 771 C CA . LYS A 1 99 ? 65.656 96.001 21.405 1.00 26.77 105 LYS A CA 1
ATOM 772 C C . LYS A 1 99 ? 66.4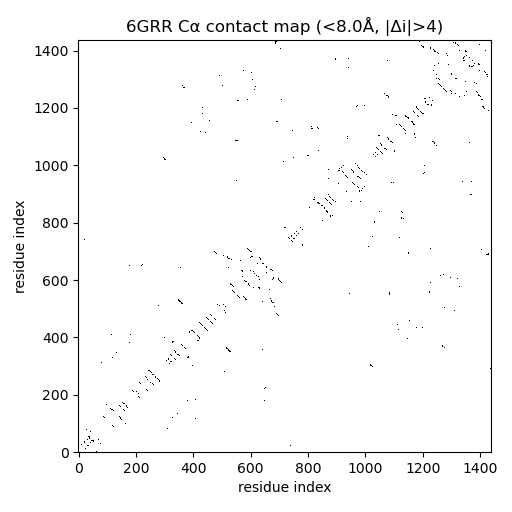77 96.291 22.660 1.00 27.11 105 LYS A C 1
ATOM 773 O O . LYS A 1 99 ? 67.541 96.926 22.571 1.00 28.89 105 LYS A O 1
ATOM 779 N N . GLN A 1 100 ? 66.000 95.800 23.794 1.00 26.38 106 GLN A N 1
ATOM 780 C CA . GLN A 1 100 ? 66.718 95.962 25.055 1.00 28.27 106 GLN A CA 1
ATOM 781 C C . GLN A 1 100 ? 68.069 95.255 25.055 1.00 27.32 106 GLN A C 1
ATOM 782 O O . GLN A 1 100 ? 69.081 95.847 25.449 1.00 26.28 106 GLN A O 1
ATOM 788 N N . ALA A 1 101 ? 68.097 93.997 24.611 1.00 25.89 107 ALA A N 1
ATOM 789 C CA . ALA A 1 101 ? 69.355 93.240 24.504 1.00 25.72 107 ALA A CA 1
ATOM 790 C C . ALA A 1 101 ? 70.373 93.975 23.652 1.00 24.91 107 ALA A C 1
ATOM 791 O O . ALA A 1 101 ? 71.571 94.043 23.975 1.00 25.81 107 ALA A O 1
ATOM 793 N N . VAL A 1 102 ? 69.895 94.534 22.547 1.00 24.23 108 VAL A N 1
ATOM 794 C CA . VAL A 1 102 ? 70.745 95.292 21.644 1.00 25.73 108 VAL A CA 1
ATOM 795 C C . VAL A 1 102 ? 71.288 96.579 22.308 1.00 27.16 108 VAL A C 1
ATOM 796 O O . VAL A 1 102 ? 72.472 96.874 22.190 1.00 26.28 108 VAL A O 1
ATOM 800 N N . GLU A 1 103 ? 70.435 97.295 23.034 1.00 29.42 109 GLU A N 1
ATOM 801 C CA . GLU A 1 103 ? 70.870 98.496 23.766 1.00 32.52 109 GLU A CA 1
ATOM 802 C C . GLU A 1 103 ? 71.920 98.130 24.837 1.00 30.58 109 GLU A C 1
ATOM 803 O O . GLU A 1 103 ? 72.882 98.880 25.023 1.00 28.24 109 GLU A O 1
ATOM 809 N N . ILE A 1 104 ? 71.740 96.998 25.525 1.00 29.58 110 ILE A N 1
ATOM 810 C CA . ILE A 1 104 ? 72.713 96.578 26.571 1.00 29.09 110 ILE A CA 1
ATOM 811 C C . ILE A 1 104 ? 74.107 96.368 25.990 1.00 27.80 110 ILE A C 1
ATOM 812 O O . ILE A 1 104 ? 75.081 96.886 26.541 1.00 28.36 110 ILE A O 1
ATOM 817 N N . VAL A 1 105 ? 74.218 95.614 24.893 1.00 27.19 111 VAL A N 1
ATOM 818 C CA . VAL A 1 105 ? 75.519 95.395 24.264 1.00 28.03 111 VAL A CA 1
ATOM 819 C C . VAL A 1 105 ? 76.085 96.664 23.614 1.00 28.44 111 VAL A C 1
ATOM 820 O O . VAL A 1 105 ? 77.285 96.893 23.687 1.00 25.71 111 VAL A O 1
ATOM 824 N N . LYS A 1 106 ? 75.223 97.500 23.018 1.00 27.33 112 LYS A N 1
ATOM 825 C CA . LYS A 1 106 ? 75.683 98.768 22.434 1.00 28.19 112 LYS A CA 1
ATOM 826 C C . LYS A 1 106 ? 76.218 99.763 23.469 1.00 27.39 112 LYS A C 1
ATOM 827 O O . LYS A 1 106 ? 76.969 100.656 23.104 1.00 29.93 112 LYS A O 1
ATOM 833 N N . ALA A 1 107 ? 75.807 99.616 24.724 1.00 27.04 113 ALA A N 1
ATOM 834 C CA . ALA A 1 107 ? 76.281 100.474 25.821 1.00 29.26 113 ALA A CA 1
ATOM 835 C C . ALA A 1 107 ? 77.700 100.120 26.299 1.00 31.41 113 ALA A C 1
ATOM 836 O O . ALA A 1 107 ? 78.346 100.915 26.998 1.00 30.66 113 ALA A O 1
ATOM 838 N N . SER A 1 108 ? 78.181 98.937 25.943 1.00 31.45 114 SER A N 1
ATOM 839 C CA . SER A 1 108 ? 79.541 98.541 26.285 1.00 33.22 114 SER A CA 1
ATOM 840 C C . SER A 1 108 ? 80.574 99.283 25.461 1.00 35.30 114 SER A C 1
ATOM 841 O O . SER A 1 108 ? 80.409 99.481 24.244 1.00 33.10 114 SER A O 1
ATOM 844 N N . ALA A 1 109 ? 81.666 99.682 26.125 1.00 37.59 115 ALA A N 1
ATOM 845 C CA . ALA A 1 109 ? 82.802 100.292 25.423 1.00 41.55 115 ALA A CA 1
ATOM 846 C C . ALA A 1 109 ? 83.413 99.353 24.391 1.00 38.07 115 ALA A C 1
ATOM 847 O O . ALA A 1 109 ? 84.048 99.816 23.444 1.00 41.29 115 ALA A O 1
ATOM 849 N N . ASP A 1 110 ? 83.223 98.046 24.555 1.00 35.76 116 ASP A N 1
ATOM 850 C CA . ASP A 1 110 ? 83.744 97.085 23.575 1.00 36.16 116 ASP A CA 1
ATOM 851 C C . ASP A 1 110 ? 82.948 96.974 22.280 1.00 33.94 116 ASP A C 1
ATOM 852 O O . ASP A 1 110 ? 83.447 96.372 21.339 1.00 33.29 116 ASP A O 1
ATOM 857 N N . PHE A 1 111 ? 81.750 97.559 22.206 1.00 33.16 117 PHE A N 1
ATOM 858 C CA . PHE A 1 111 ? 80.931 97.451 21.008 1.00 31.97 117 PHE A CA 1
ATOM 859 C C . PHE A 1 111 ? 81.473 98.337 19.894 1.00 34.53 117 PHE A C 1
ATOM 860 O O . PHE A 1 111 ? 81.591 99.538 20.059 1.00 35.56 117 PHE A O 1
ATOM 868 N N . LYS A 1 112 ? 81.756 97.740 18.751 1.00 33.84 118 LYS A N 1
ATOM 869 C CA . LYS A 1 112 ? 82.381 98.434 17.642 1.00 37.06 118 LYS A CA 1
ATOM 870 C C . LYS A 1 112 ? 81.340 98.851 16.610 1.00 39.96 118 LYS A C 1
ATOM 871 O O . LYS A 1 112 ? 80.375 98.105 16.354 1.00 35.70 118 LYS A O 1
ATOM 877 N N . PRO A 1 113 ? 81.530 100.030 15.994 1.00 39.35 119 PRO A N 1
ATOM 878 C CA . PRO A 1 113 ? 80.625 100.458 14.921 1.00 37.24 119 PRO A CA 1
ATOM 879 C C . PRO A 1 113 ? 80.490 99.414 13.826 1.00 33.44 119 PRO A C 1
ATOM 880 O O . PRO A 1 113 ? 81.446 98.704 13.526 1.00 34.31 119 PRO A O 1
ATOM 884 N N . ASN A 1 114 ? 79.299 99.346 13.246 1.00 33.49 120 ASN A N 1
ATOM 885 C CA . ASN A 1 114 ? 78.965 98.415 12.179 1.00 33.89 120 ASN A CA 1
ATOM 886 C C . ASN A 1 114 ? 78.924 96.942 12.568 1.00 32.64 120 ASN A C 1
ATOM 887 O O . ASN A 1 114 ? 78.836 96.094 11.686 1.00 31.77 120 ASN A O 1
ATOM 892 N N . THR A 1 115 ? 78.947 96.645 13.865 1.00 28.75 121 THR A N 1
ATOM 893 C CA . THR A 1 115 ? 78.779 95.290 14.344 1.00 29.51 121 THR A CA 1
ATOM 894 C C . THR A 1 115 ? 77.385 94.817 13.943 1.00 29.10 121 THR A C 1
ATOM 895 O O . THR A 1 115 ? 76.423 95.583 14.005 1.00 29.26 121 THR A O 1
ATOM 899 N N . ARG A 1 116 ? 77.314 93.561 13.510 1.00 26.57 122 ARG A N 1
ATOM 900 C CA . ARG A 1 116 ? 76.058 92.903 13.153 1.00 27.81 122 ARG A CA 1
ATOM 901 C C . ARG A 1 116 ? 75.735 91.805 14.150 1.00 26.20 122 ARG A C 1
ATOM 902 O O . ARG A 1 116 ? 76.554 91.448 15.003 1.00 26.38 122 ARG A O 1
ATOM 910 N N . PHE A 1 117 ? 74.522 91.276 14.059 1.00 25.68 123 PHE A N 1
ATOM 911 C CA . PHE A 1 117 ? 74.049 90.288 14.994 1.00 25.58 123 PHE A CA 1
ATOM 912 C C . PHE A 1 117 ? 73.690 89.014 14.233 1.00 26.60 123 PHE A C 1
ATOM 913 O O . PHE A 1 117 ? 72.710 88.988 13.472 1.00 27.23 123 PHE A O 1
ATOM 921 N N . THR A 1 118 ? 74.460 87.957 14.437 1.00 26.03 124 THR A N 1
ATOM 922 C CA . THR A 1 118 ? 74.142 86.682 13.783 1.00 26.13 124 THR A CA 1
ATOM 923 C C . THR A 1 118 ? 72.945 86.010 14.443 1.00 26.62 124 THR A C 1
ATOM 924 O O . THR A 1 118 ? 72.156 85.367 13.756 1.00 27.80 124 THR A O 1
ATOM 928 N N . GLU A 1 119 ? 72.820 86.151 15.760 1.00 24.83 125 GLU A N 1
ATOM 929 C CA . GLU A 1 119 ? 71.731 85.539 16.500 1.00 27.86 125 GLU A CA 1
ATOM 930 C C . GLU A 1 119 ? 71.460 86.266 17.809 1.00 27.70 125 GLU A C 1
ATOM 931 O O . GLU A 1 119 ? 72.396 86.588 18.566 1.00 27.46 125 GLU A O 1
ATOM 937 N N . ILE A 1 120 ? 70.186 86.564 18.051 1.00 25.22 126 ILE A N 1
ATOM 938 C CA . ILE A 1 120 ? 69.739 87.085 19.349 1.00 24.65 126 ILE A CA 1
ATOM 939 C C . ILE A 1 120 ? 68.573 86.229 19.811 1.00 25.85 126 ILE A C 1
ATOM 940 O O . ILE A 1 120 ? 67.483 86.312 19.230 1.00 24.97 126 ILE A O 1
ATOM 945 N N . SER A 1 121 ? 68.791 85.439 20.861 1.00 25.63 127 SER A N 1
ATOM 946 C CA . SER A 1 121 ? 67.872 84.375 21.234 1.00 26.27 127 SER A CA 1
ATOM 947 C C . SER A 1 121 ? 67.827 84.232 22.720 1.00 25.93 127 SER A C 1
ATOM 948 O O . SER A 1 121 ? 68.809 84.491 23.398 1.00 25.74 127 SER A O 1
ATOM 951 N N . LEU A 1 122 ? 66.707 83.736 23.205 1.00 26.66 128 LEU A N 1
ATOM 952 C CA . LEU A 1 122 ? 66.564 83.378 24.596 1.00 28.40 128 LEU A CA 1
ATOM 953 C C . LEU A 1 122 ? 67.660 82.422 25.065 1.00 30.28 128 LEU A C 1
ATOM 954 O O . LEU A 1 122 ? 67.979 81.427 24.412 1.00 28.64 128 LEU A O 1
ATOM 959 N N . LEU A 1 123 ? 68.256 82.757 26.205 1.00 30.21 129 LEU A N 1
ATOM 960 C CA . LEU A 1 123 ? 69.120 81.862 26.914 1.00 33.23 129 LEU A CA 1
ATOM 961 C C . LEU A 1 123 ? 68.144 81.220 27.908 1.00 36.38 129 LEU A C 1
ATOM 962 O O . LEU A 1 123 ? 67.692 81.884 28.852 1.00 42.90 129 LEU A O 1
ATOM 967 N N . PRO A 1 124 ? 67.795 79.959 27.666 1.00 43.41 130 PRO A N 1
ATOM 968 C CA . PRO A 1 124 ? 66.667 79.357 28.361 1.00 48.74 130 PRO A CA 1
ATOM 969 C C . PRO A 1 124 ? 67.029 79.016 29.788 1.00 49.76 130 PRO A C 1
ATOM 970 O O . PRO A 1 124 ? 68.208 78.652 30.057 1.00 45.37 130 PRO A O 1
ATOM 974 N N . PRO A 1 125 ? 66.031 79.095 30.688 1.00 48.10 131 PRO A N 1
ATOM 975 C CA . PRO A 1 125 ? 66.250 78.644 32.024 1.00 43.50 131 PRO A CA 1
ATOM 976 C C . PRO A 1 125 ? 66.569 77.136 32.052 1.00 37.88 131 PRO A C 1
ATOM 977 O O . PRO A 1 125 ? 66.491 76.427 31.038 1.00 34.70 131 PRO A O 1
ATOM 981 N N . ASP A 1 126 ? 66.956 76.661 33.223 1.00 31.64 132 ASP A N 1
ATOM 982 C CA . ASP A 1 126 ? 67.281 75.288 33.342 1.00 32.28 132 ASP A CA 1
ATOM 983 C C . ASP A 1 126 ? 66.025 74.384 33.096 1.00 27.73 132 ASP A C 1
ATOM 984 O O . ASP A 1 126 ? 64.875 74.742 33.416 1.00 26.58 132 ASP A O 1
ATOM 989 N N . LYS A 1 127 ? 66.308 73.237 32.504 1.00 28.15 133 LYS A N 1
ATOM 990 C CA . LYS A 1 127 ? 65.323 72.291 32.048 1.00 26.17 133 LYS A CA 1
ATOM 991 C C . LYS A 1 127 ? 64.392 71.840 33.193 1.00 26.42 133 LYS A C 1
ATOM 992 O O . LYS A 1 127 ? 63.183 71.779 33.026 1.00 26.94 133 LYS A O 1
ATOM 998 N N . GLU A 1 128 ? 64.952 71.544 34.367 1.00 26.64 134 GLU A N 1
ATOM 999 C CA . GLU A 1 128 ? 64.120 71.110 35.480 1.00 28.36 134 GLU A CA 1
ATOM 1000 C C . GLU A 1 128 ? 63.082 72.158 35.858 1.00 26.02 134 GLU A C 1
ATOM 1001 O O . GLU A 1 128 ? 61.926 71.828 36.105 1.00 27.34 134 GLU A O 1
ATOM 1007 N N . ALA A 1 129 ? 63.503 73.414 35.922 1.00 27.35 135 ALA A N 1
ATOM 1008 C CA . ALA A 1 129 ? 62.602 74.512 36.275 1.00 27.54 135 ALA A CA 1
ATOM 1009 C C . ALA A 1 129 ? 61.499 74.675 35.201 1.00 24.99 135 ALA A C 1
ATOM 1010 O O . ALA A 1 129 ? 60.342 74.878 35.508 1.00 23.49 135 ALA A O 1
ATOM 1012 N N . VAL A 1 130 ? 61.881 74.522 33.943 1.00 24.78 136 VAL A N 1
ATOM 1013 C CA . VAL A 1 130 ? 60.899 74.652 32.858 1.00 24.13 136 VAL A CA 1
ATOM 1014 C C . VAL A 1 130 ? 59.852 73.528 32.921 1.00 24.15 136 VAL A C 1
ATOM 1015 O O . VAL A 1 130 ? 58.661 73.807 32.834 1.00 23.89 136 VAL A O 1
ATOM 1019 N N . TRP A 1 131 ? 60.279 72.272 33.113 1.00 24.19 137 TRP A N 1
ATOM 1020 C CA . TRP A 1 131 ? 59.323 71.199 33.265 1.00 24.74 137 TRP A CA 1
ATOM 1021 C C . TRP A 1 131 ? 58.394 71.437 34.449 1.00 25.53 137 TRP A C 1
ATOM 1022 O O . TRP A 1 131 ? 57.202 71.156 34.362 1.00 24.93 137 TRP A O 1
ATOM 1033 N N . ALA A 1 132 ? 58.940 71.948 35.554 1.00 26.10 138 ALA A N 1
ATOM 1034 C CA . ALA A 1 132 ? 58.132 72.207 36.736 1.00 26.56 138 ALA A CA 1
ATOM 1035 C C . ALA A 1 132 ? 57.112 73.322 36.512 1.00 26.63 138 ALA A C 1
ATOM 1036 O O . ALA A 1 132 ? 56.019 73.292 37.081 1.00 26.88 138 ALA A O 1
ATOM 1038 N N . PHE A 1 133 ? 57.436 74.285 35.657 1.00 25.93 139 PHE A N 1
ATOM 1039 C CA . PHE A 1 133 ? 56.431 75.252 35.240 1.00 26.53 139 PHE A CA 1
ATOM 1040 C C . PHE A 1 133 ? 55.296 74.580 34.456 1.00 25.72 139 PHE A C 1
ATOM 1041 O O . PHE A 1 133 ? 54.118 74.826 34.714 1.00 25.71 139 PHE A O 1
ATOM 1049 N N . ALA A 1 134 ? 55.667 73.756 33.480 1.00 26.25 140 ALA A N 1
ATOM 1050 C CA . ALA A 1 134 ? 54.690 73.135 32.591 1.00 28.45 140 ALA A CA 1
ATOM 1051 C C . ALA A 1 134 ? 53.817 72.127 33.319 1.00 27.82 140 ALA A C 1
ATOM 1052 O O . ALA A 1 134 ? 52.621 72.037 33.041 1.00 27.66 140 ALA A O 1
ATOM 1054 N N . LEU A 1 135 ? 54.396 71.380 34.260 1.00 28.07 141 LEU A N 1
ATOM 1055 C CA . LEU A 1 135 ? 53.670 70.292 34.919 1.00 29.46 141 LEU A CA 1
ATOM 1056 C C . LEU A 1 135 ? 53.031 70.656 36.266 1.00 31.02 141 LEU A C 1
ATOM 1057 O O . LEU A 1 135 ? 52.015 70.070 36.641 1.00 29.95 141 LEU A O 1
ATOM 1062 N N . GLU A 1 136 ? 53.624 71.613 36.970 1.00 29.81 142 GLU A N 1
ATOM 1063 C CA . GLU A 1 136 ? 53.178 71.998 38.310 1.00 34.21 142 GLU A CA 1
ATOM 1064 C C . GLU A 1 136 ? 52.886 73.494 38.481 1.00 33.73 142 GLU A C 1
ATOM 1065 O O . GLU A 1 136 ? 52.644 73.938 39.604 1.00 31.96 142 GLU A O 1
ATOM 1071 N N . ASN A 1 137 ? 52.932 74.287 37.406 1.00 32.39 143 ASN A N 1
ATOM 1072 C CA . ASN A 1 137 ? 52.734 75.745 37.485 1.00 34.56 143 ASN A CA 1
ATOM 1073 C C . ASN A 1 137 ? 53.734 76.481 38.406 1.00 34.67 143 ASN A C 1
ATOM 1074 O O . ASN A 1 137 ? 53.454 77.586 38.887 1.00 33.62 143 ASN A O 1
ATOM 1079 N N . LYS A 1 138 ? 54.904 75.889 38.623 1.00 33.96 144 LYS A N 1
ATOM 1080 C CA . LYS A 1 138 ? 55.912 76.471 39.511 1.00 35.32 144 LYS A CA 1
ATOM 1081 C C . LYS A 1 138 ? 56.649 77.613 38.807 1.00 34.36 144 LYS A C 1
ATOM 1082 O O . LYS A 1 138 ? 57.204 77.396 37.726 1.00 32.01 144 LYS A O 1
ATOM 1088 N N . PRO A 1 139 ? 56.642 78.834 39.388 1.00 34.34 145 PRO A N 1
ATOM 1089 C CA . PRO A 1 139 ? 57.397 79.931 38.744 1.00 35.55 145 PRO A CA 1
ATOM 1090 C C . PRO A 1 139 ? 58.897 79.620 38.603 1.00 35.93 145 PRO A C 1
ATOM 1091 O O . PRO A 1 139 ? 59.485 78.973 39.471 1.00 34.23 145 PRO A O 1
ATOM 1095 N N . VAL A 1 140 ? 59.494 79.994 37.472 1.00 33.57 146 VAL A N 1
ATOM 1096 C CA . VAL A 1 140 ? 60.922 79.835 37.291 1.00 36.08 146 VAL A CA 1
ATOM 1097 C C . VAL A 1 140 ? 61.500 81.012 38.051 1.00 42.31 146 VAL A C 1
ATOM 1098 O O . VAL A 1 140 ? 60.999 82.128 37.919 1.00 45.84 146 VAL A O 1
ATOM 1102 N N . ASP A 1 141 ? 62.517 80.803 38.868 1.00 48.20 147 ASP A N 1
ATOM 1103 C CA . ASP A 1 141 ? 62.956 81.921 39.734 1.00 59.31 147 ASP A CA 1
ATOM 1104 C C . ASP A 1 141 ? 63.867 82.942 39.066 1.00 60.17 147 ASP A C 1
ATOM 1105 O O . ASP A 1 141 ? 64.222 83.956 39.645 1.00 66.79 147 ASP A O 1
ATOM 1110 N N . GLN A 1 142 ? 64.255 82.643 37.828 1.00 65.65 148 GLN A N 1
ATOM 1111 C CA . GLN A 1 142 ? 65.268 83.433 37.127 1.00 64.59 148 GLN A CA 1
ATOM 1112 C C . GLN A 1 142 ? 64.901 84.586 36.190 1.00 62.21 148 GLN A C 1
ATOM 1113 O O . GLN A 1 142 ? 63.795 84.617 35.630 1.00 59.82 148 GLN A O 1
ATOM 1119 N N . PRO A 1 143 ? 65.822 85.554 36.030 1.00 53.61 149 PRO A N 1
ATOM 1120 C CA . PRO A 1 143 ? 65.529 86.677 35.143 1.00 50.83 149 PRO A CA 1
ATOM 1121 C C . PRO A 1 143 ? 65.549 86.242 33.671 1.00 42.78 149 PRO A C 1
ATOM 1122 O O . PRO A 1 143 ? 66.228 85.305 33.331 1.00 41.02 149 PRO A O 1
ATOM 1126 N N . ARG A 1 144 ? 64.792 86.918 32.816 1.00 45.55 150 ARG A N 1
ATOM 1127 C CA . ARG A 1 144 ? 64.916 86.701 31.364 1.00 42.33 150 ARG A CA 1
ATOM 1128 C C . ARG A 1 144 ? 66.373 87.017 30.950 1.00 40.36 150 ARG A C 1
ATOM 1129 O O . ARG A 1 144 ? 66.872 88.084 31.298 1.00 39.63 150 ARG A O 1
ATOM 1137 N N . LYS A 1 145 ? 67.047 86.082 30.263 1.00 37.41 151 LYS A N 1
ATOM 1138 C CA . LYS A 1 145 ? 68.383 86.313 29.685 1.00 35.45 151 LYS A CA 1
ATOM 1139 C C . LYS A 1 145 ? 68.400 86.056 28.177 1.00 33.10 151 LYS A C 1
ATOM 1140 O O . LYS A 1 145 ? 67.648 85.206 27.664 1.00 31.04 151 LYS A O 1
ATOM 1146 N N . ALA A 1 146 ? 69.258 86.781 27.474 1.00 28.84 152 ALA A N 1
ATOM 1147 C CA . ALA A 1 146 ? 69.449 86.588 26.040 1.00 28.26 152 ALA A CA 1
ATOM 1148 C C . ALA A 1 146 ? 70.894 86.296 25.741 1.00 29.38 152 ALA A C 1
ATOM 1149 O O . ALA A 1 146 ? 71.780 86.908 26.336 1.00 28.51 152 ALA A O 1
ATOM 1151 N N . ASP A 1 147 ? 71.114 85.360 24.817 1.00 28.05 153 ASP A N 1
ATOM 1152 C CA . ASP A 1 147 ? 72.395 85.160 24.130 1.00 28.97 153 ASP A CA 1
ATOM 1153 C C . ASP A 1 147 ? 72.408 86.117 22.945 1.00 28.80 153 ASP A C 1
ATOM 1154 O O . ASP A 1 147 ? 71.438 86.150 22.150 1.00 26.50 153 ASP A O 1
ATOM 1159 N N . VAL A 1 148 ? 73.485 86.892 22.822 1.00 26.40 154 VAL A N 1
ATOM 1160 C CA . VAL A 1 148 ? 73.631 87.860 21.735 1.00 26.73 154 VAL A CA 1
ATOM 1161 C C . VAL A 1 148 ? 74.933 87.553 21.034 1.00 27.17 154 VAL A C 1
ATOM 1162 O O . VAL A 1 148 ? 75.989 87.733 21.625 1.00 30.01 154 VAL A O 1
ATOM 1166 N N . ILE A 1 149 ? 74.876 87.112 19.778 1.00 25.55 155 ILE A N 1
ATOM 1167 C CA . ILE A 1 149 ? 76.067 86.706 19.049 1.00 26.65 155 ILE A CA 1
ATOM 1168 C C . ILE A 1 149 ? 76.296 87.743 17.960 1.00 26.81 155 ILE A C 1
ATOM 1169 O O . ILE A 1 149 ? 75.422 87.972 17.119 1.00 26.43 155 ILE A O 1
ATOM 1174 N N . MET A 1 150 ? 77.457 88.399 18.044 1.00 26.04 156 MET A N 1
ATOM 1175 C CA . MET A 1 150 ? 77.800 89.557 17.223 1.00 27.27 156 MET A CA 1
ATOM 1176 C C . MET A 1 150 ? 78.893 89.196 16.246 1.00 27.38 156 MET A C 1
ATOM 1177 O O . MET A 1 150 ? 79.750 88.355 16.533 1.00 26.71 156 MET A O 1
ATOM 1182 N N . LEU A 1 151 ? 78.827 89.813 15.075 1.00 27.25 157 LEU A N 1
ATOM 1183 C CA . LEU A 1 151 ? 79.864 89.734 14.080 1.00 27.30 157 LEU A CA 1
ATOM 1184 C C . LEU A 1 151 ? 80.429 91.138 13.889 1.00 28.36 157 LEU A C 1
ATOM 1185 O O . LEU A 1 151 ? 79.738 92.035 13.393 1.00 29.00 157 LEU A O 1
ATOM 1190 N N . ASP A 1 152 ? 81.663 91.327 14.355 1.00 29.58 158 ASP A N 1
ATOM 1191 C CA . ASP A 1 152 ? 82.368 92.610 14.290 1.00 31.82 158 ASP A CA 1
ATOM 1192 C C . ASP A 1 152 ? 83.318 92.497 13.129 1.00 31.26 158 ASP A C 1
ATOM 1193 O O . ASP A 1 152 ? 84.436 92.001 13.268 1.00 29.73 158 ASP A O 1
ATOM 1198 N N . GLY A 1 153 ? 82.824 92.888 11.959 1.00 32.49 159 GLY A N 1
ATOM 1199 C CA . GLY A 1 153 ? 83.523 92.655 10.716 1.00 33.25 159 GLY A CA 1
ATOM 1200 C C . GLY A 1 153 ? 83.478 91.166 10.449 1.00 35.05 159 GLY A C 1
ATOM 1201 O O . GLY A 1 153 ? 82.422 90.638 10.053 1.00 38.01 159 GLY A O 1
ATOM 1202 N N . LYS A 1 154 ? 84.598 90.485 10.679 1.00 32.07 160 LYS A N 1
ATOM 1203 C CA . LYS A 1 154 ? 84.650 89.019 10.587 1.00 31.73 160 LYS A CA 1
ATOM 1204 C C . LYS A 1 154 ? 84.754 88.314 11.941 1.00 29.94 160 LYS A C 1
ATOM 1205 O O . LYS A 1 154 ? 84.760 87.086 11.985 1.00 31.64 160 LYS A O 1
ATOM 1211 N N . HIS A 1 155 ? 84.843 89.067 13.026 1.00 29.00 161 HIS A N 1
ATOM 1212 C CA . HIS A 1 155 ? 85.087 88.497 14.360 1.00 30.26 161 HIS A CA 1
ATOM 1213 C C . HIS A 1 155 ? 83.791 88.169 15.127 1.00 28.73 161 HIS A C 1
ATOM 1214 O O . HIS A 1 155 ? 82.947 89.049 15.332 1.00 28.15 161 HIS A O 1
ATOM 1221 N N . ILE A 1 156 ? 83.675 86.931 15.596 1.00 28.10 162 ILE A N 1
ATOM 1222 C CA . ILE A 1 156 ? 82.513 86.512 16.392 1.00 28.01 162 ILE A CA 1
ATOM 1223 C C . ILE A 1 156 ? 82.752 86.786 17.850 1.00 27.61 162 ILE A C 1
ATOM 1224 O O . ILE A 1 156 ? 83.824 86.489 18.375 1.00 29.45 162 ILE A O 1
ATOM 1229 N N . ILE A 1 157 ? 81.725 87.335 18.503 1.00 28.31 163 ILE A N 1
ATOM 1230 C CA . ILE A 1 157 ? 81.710 87.583 19.939 1.00 28.65 163 ILE A CA 1
ATOM 1231 C C . ILE A 1 157 ? 80.399 87.090 20.493 1.00 29.74 163 ILE A C 1
ATOM 1232 O O . ILE A 1 157 ? 79.350 87.450 19.973 1.00 29.77 163 ILE A O 1
ATOM 1237 N N . GLU A 1 158 ? 80.445 86.303 21.567 1.00 29.88 164 GLU A N 1
ATOM 1238 C CA . GLU A 1 158 ? 79.244 85.884 22.273 1.00 29.39 164 GLU A CA 1
ATOM 1239 C C . GLU A 1 158 ? 79.066 86.700 23.540 1.00 29.27 164 GLU A C 1
ATOM 1240 O O . GLU A 1 158 ? 79.935 86.696 24.425 1.00 28.52 164 GLU A O 1
ATOM 1246 N N . ALA A 1 159 ? 77.924 87.369 23.648 1.00 27.30 165 ALA A N 1
ATOM 1247 C CA . ALA A 1 159 ? 77.531 88.036 24.880 1.00 27.41 165 ALA A CA 1
ATOM 1248 C C . ALA A 1 159 ? 76.310 87.408 25.498 1.00 28.21 165 ALA A C 1
ATOM 1249 O O . ALA A 1 159 ? 75.489 86.769 24.807 1.00 28.53 165 ALA A O 1
ATOM 1251 N N . VAL A 1 160 ? 76.187 87.590 26.807 1.00 26.44 166 VAL A N 1
ATOM 1252 C CA . VAL A 1 160 ? 74.986 87.246 27.524 1.00 27.96 166 VAL A CA 1
ATOM 1253 C C . VAL A 1 160 ? 74.472 88.498 28.231 1.00 29.18 166 VAL A C 1
ATOM 1254 O O . VAL A 1 160 ? 75.247 89.220 28.888 1.00 31.01 166 VAL A O 1
ATOM 1258 N N . VAL A 1 161 ? 73.187 88.774 28.091 1.00 28.46 167 VAL A N 1
ATOM 1259 C CA . VAL A 1 161 ? 72.544 89.893 28.809 1.00 31.09 167 VAL A CA 1
ATOM 1260 C C . VAL A 1 161 ? 71.435 89.435 29.731 1.00 31.29 167 VAL A C 1
ATOM 1261 O O . VAL A 1 161 ? 70.668 88.521 29.411 1.00 30.70 167 VAL A O 1
ATOM 1265 N N . ASP A 1 162 ? 71.354 90.080 30.889 1.00 31.82 168 ASP A N 1
ATOM 1266 C CA . ASP A 1 162 ? 70.278 89.890 31.851 1.00 33.67 168 ASP A CA 1
ATOM 1267 C C . ASP A 1 162 ? 69.260 90.992 31.552 1.00 35.57 168 ASP A C 1
ATOM 1268 O O . ASP A 1 162 ? 69.560 92.180 31.715 1.00 34.63 168 ASP A O 1
ATOM 1273 N N . LEU A 1 163 ? 68.068 90.606 31.094 1.00 35.06 169 LEU A N 1
ATOM 1274 C CA . LEU A 1 163 ? 67.047 91.575 30.646 1.00 37.56 169 LEU A CA 1
ATOM 1275 C C . LEU A 1 163 ? 66.237 92.210 31.787 1.00 41.19 169 LEU A C 1
ATOM 1276 O O . LEU A 1 163 ? 65.790 93.357 31.672 1.00 48.06 169 LEU A O 1
ATOM 1281 N N . GLN A 1 164 ? 66.026 91.463 32.857 1.00 45.03 170 GLN A N 1
ATOM 1282 C CA . GLN A 1 164 ? 65.364 92.006 34.042 1.00 49.25 170 GLN A CA 1
ATOM 1283 C C . GLN A 1 164 ? 66.200 93.104 34.711 1.00 49.80 170 GLN A C 1
ATOM 1284 O O . GLN A 1 164 ? 65.685 94.184 35.021 1.00 49.45 170 GLN A O 1
ATOM 1290 N N . ASN A 1 165 ? 67.489 92.822 34.906 1.00 48.07 171 ASN A N 1
ATOM 1291 C CA . ASN A 1 165 ? 68.417 93.753 35.545 1.00 45.64 171 ASN A CA 1
ATOM 1292 C C . ASN A 1 165 ? 69.134 94.665 34.561 1.00 48.78 171 ASN A C 1
ATOM 1293 O O . ASN A 1 165 ? 69.942 95.505 34.971 1.00 50.01 171 ASN A O 1
ATOM 1298 N N . ASN A 1 166 ? 68.866 94.494 33.263 1.00 42.64 172 ASN A N 1
ATOM 1299 C CA . ASN A 1 166 ? 69.375 95.381 32.244 1.00 41.03 172 ASN A CA 1
ATOM 1300 C C . ASN A 1 166 ? 70.896 95.490 32.308 1.00 42.06 172 ASN A C 1
ATOM 1301 O O . ASN A 1 166 ? 71.462 96.590 32.215 1.00 42.93 172 ASN A O 1
ATOM 1306 N N . LYS A 1 167 ? 71.574 94.352 32.447 1.00 39.35 173 LYS A N 1
ATOM 1307 C CA . LYS A 1 167 ? 73.030 94.374 32.463 1.00 39.03 173 LYS A CA 1
ATOM 1308 C C . LYS A 1 167 ? 73.706 93.283 31.650 1.00 35.72 173 LYS A C 1
ATOM 1309 O O . LYS A 1 167 ? 73.134 92.230 31.397 1.00 34.25 173 LYS A O 1
ATOM 1315 N N . LEU A 1 168 ? 74.928 93.585 31.229 1.00 32.56 174 LEU A N 1
ATOM 1316 C CA . LEU A 1 168 ? 75.766 92.689 30.496 1.00 34.18 174 LEU A CA 1
ATOM 1317 C C . LEU A 1 168 ? 76.380 91.691 31.476 1.00 36.63 174 LEU A C 1
ATOM 1318 O O . LEU A 1 168 ? 76.987 92.104 32.452 1.00 37.27 174 LEU A O 1
ATOM 1323 N N . LEU A 1 169 ? 76.202 90.390 31.236 1.00 33.09 175 LEU A N 1
ATOM 1324 C CA . LEU A 1 169 ? 76.785 89.359 32.096 1.00 35.30 175 LEU A CA 1
ATOM 1325 C C . LEU A 1 169 ? 78.131 88.844 31.590 1.00 34.33 175 LEU A C 1
ATOM 1326 O O . LEU A 1 169 ? 78.999 88.514 32.390 1.00 35.13 175 LEU A O 1
ATOM 1331 N N . SER A 1 170 ? 78.320 88.769 30.277 1.00 31.50 176 SER A N 1
ATOM 1332 C CA . SER A 1 170 ? 79.581 88.295 29.726 1.00 30.86 176 SER A CA 1
ATOM 1333 C C . SER A 1 170 ? 79.726 88.740 28.289 1.00 31.36 176 SER A C 1
ATOM 1334 O O . SER A 1 170 ? 78.731 89.069 27.623 1.00 29.31 176 SER A O 1
ATOM 1337 N N . TRP A 1 171 ? 80.973 88.750 27.845 1.00 29.90 177 TRP A N 1
ATOM 1338 C CA . TRP A 1 171 ? 81.384 89.228 26.534 1.00 29.76 177 TRP A CA 1
ATOM 1339 C C . TRP A 1 171 ? 82.633 88.431 26.183 1.00 33.27 177 TRP A C 1
ATOM 1340 O O . TRP A 1 171 ? 83.681 88.619 26.804 1.00 32.97 177 TRP A O 1
ATOM 1351 N N . GLN A 1 172 ? 82.532 87.543 25.198 1.00 31.41 178 GLN A N 1
ATOM 1352 C CA . GLN A 1 172 ? 83.568 86.556 24.926 1.00 32.82 178 GLN A CA 1
ATOM 1353 C C . GLN A 1 172 ? 83.862 86.438 23.434 1.00 34.90 178 GLN A C 1
ATOM 1354 O O . GLN A 1 172 ? 83.063 85.856 22.679 1.00 30.49 178 GLN A O 1
ATOM 1360 N N . PRO A 1 173 ? 85.019 86.969 22.990 1.00 32.56 179 PRO A N 1
ATOM 1361 C CA . PRO A 1 173 ? 85.407 86.745 21.598 1.00 33.76 179 PRO A CA 1
ATOM 1362 C C . PRO A 1 173 ? 85.622 85.257 21.382 1.00 33.15 179 PRO A C 1
ATOM 1363 O O . PRO A 1 173 ? 86.097 84.579 22.289 1.00 32.78 179 PRO A O 1
ATOM 1367 N N . ILE A 1 174 ? 85.224 84.750 20.225 1.00 33.08 180 ILE A N 1
ATOM 1368 C CA . ILE A 1 174 ? 85.343 83.320 19.933 1.00 33.04 180 ILE A CA 1
ATOM 1369 C C . ILE A 1 174 ? 86.441 83.184 18.912 1.00 33.04 180 ILE A C 1
ATOM 1370 O O . ILE A 1 174 ? 86.250 83.460 17.709 1.00 33.06 180 ILE A O 1
ATOM 1375 N N . LYS A 1 175 ? 87.600 82.765 19.414 1.00 35.21 181 LYS A N 1
ATOM 1376 C CA . LYS A 1 175 ? 88.786 82.539 18.599 1.00 40.22 181 LYS A CA 1
ATOM 1377 C C . LYS A 1 175 ? 88.529 81.583 17.427 1.00 35.57 181 LYS A C 1
ATOM 1378 O O . LYS A 1 175 ? 88.004 80.492 17.615 1.00 37.39 181 LYS A O 1
ATOM 1384 N N . ASP A 1 176 ? 88.902 82.019 16.233 1.00 34.50 182 ASP A N 1
ATOM 1385 C CA . ASP A 1 176 ? 88.885 81.204 15.011 1.00 37.00 182 ASP A CA 1
ATOM 1386 C C . ASP A 1 176 ? 87.490 80.894 14.421 1.00 34.58 182 ASP A C 1
ATOM 1387 O O . ASP A 1 176 ? 87.407 80.311 13.355 1.00 34.87 182 ASP A O 1
ATOM 1392 N N . ALA A 1 177 ? 86.411 81.292 15.076 1.00 33.25 183 ALA A N 1
ATOM 1393 C CA . ALA A 1 177 ? 85.075 81.086 14.496 1.00 31.62 183 ALA A CA 1
ATOM 1394 C C . ALA A 1 177 ? 84.812 82.032 13.321 1.00 30.83 183 ALA A C 1
ATOM 1395 O O . ALA A 1 177 ? 85.137 83.227 13.394 1.00 33.77 183 ALA A O 1
ATOM 1397 N N . HIS A 1 178 ? 84.246 81.500 12.238 1.00 28.45 184 HIS A N 1
ATOM 1398 C CA . HIS A 1 178 ? 83.725 82.311 11.149 1.00 28.86 184 HIS A CA 1
ATOM 1399 C C . HIS A 1 178 ? 82.211 82.461 11.329 1.00 28.92 184 HIS A C 1
ATOM 1400 O O . HIS A 1 178 ? 81.515 81.493 11.628 1.00 28.75 184 HIS A O 1
ATOM 1407 N N . GLY A 1 179 ? 81.704 83.661 11.105 1.00 26.40 185 GLY A N 1
ATOM 1408 C CA . GLY A 1 179 ? 80.269 83.888 11.173 1.00 25.78 185 GLY A CA 1
ATOM 1409 C C . GLY A 1 179 ? 79.521 83.320 9.991 1.00 25.69 185 GLY A C 1
ATOM 1410 O O . GLY A 1 179 ? 80.058 83.173 8.874 1.00 25.51 185 GLY A O 1
ATOM 1411 N N . MET A 1 180 ? 78.230 83.081 10.212 1.00 25.51 186 MET A N 1
ATOM 1412 C CA . MET A 1 180 ? 77.334 82.746 9.128 1.00 24.34 186 MET A CA 1
ATOM 1413 C C . MET A 1 180 ? 77.157 83.896 8.133 1.00 25.38 186 MET A C 1
ATOM 1414 O O . MET A 1 180 ? 77.507 85.068 8.389 1.00 25.64 186 MET A O 1
ATOM 1419 N N . VAL A 1 181 ? 76.556 83.561 7.006 1.00 25.44 187 VAL A N 1
ATOM 1420 C CA . VAL A 1 181 ? 76.271 84.524 5.981 1.00 26.33 187 VAL A CA 1
ATOM 1421 C C . VAL A 1 181 ? 75.085 85.401 6.413 1.00 27.15 187 VAL A C 1
ATOM 1422 O O . VAL A 1 181 ? 74.051 84.876 6.863 1.00 27.57 187 VAL A O 1
ATOM 1426 N N . LEU A 1 182 ? 75.249 86.721 6.337 1.00 26.81 188 LEU A N 1
ATOM 1427 C CA . LEU A 1 182 ? 74.186 87.658 6.706 1.00 27.57 188 LEU A CA 1
ATOM 1428 C C . LEU A 1 182 ? 73.627 88.328 5.464 1.00 27.71 188 LEU A C 1
ATOM 1429 O O . LEU A 1 182 ? 74.244 88.301 4.383 1.00 29.49 188 LEU A O 1
ATOM 1434 N N . LEU A 1 183 ? 72.437 88.913 5.596 1.00 29.00 189 LEU A N 1
ATOM 1435 C CA . LEU A 1 183 ? 71.733 89.478 4.426 1.00 30.51 189 LEU A CA 1
ATOM 1436 C C . LEU A 1 183 ? 72.557 90.482 3.638 1.00 30.54 189 LEU A C 1
ATOM 1437 O O . LEU A 1 183 ? 72.537 90.447 2.401 1.00 30.44 189 LEU A O 1
ATOM 1442 N N . ASP A 1 184 ? 73.254 91.389 4.320 1.00 30.45 190 ASP A N 1
ATOM 1443 C CA . ASP A 1 184 ? 74.068 92.387 3.599 1.00 31.74 190 ASP A CA 1
ATOM 1444 C C . ASP A 1 184 ? 75.216 91.793 2.794 1.00 31.21 190 ASP A C 1
ATOM 1445 O O . ASP A 1 184 ? 75.661 92.418 1.812 1.00 32.90 190 ASP A O 1
ATOM 1450 N N . ASP A 1 185 ? 75.668 90.586 3.157 1.00 30.98 191 ASP A N 1
ATOM 1451 C CA . ASP A 1 185 ? 76.689 89.874 2.366 1.00 31.11 191 ASP A CA 1
ATOM 1452 C C . ASP A 1 185 ? 76.235 89.543 0.948 1.00 30.78 191 ASP A C 1
ATOM 1453 O O . ASP A 1 185 ? 77.063 89.561 0.030 1.00 31.42 191 ASP A O 1
ATOM 1458 N N . PHE A 1 186 ? 74.938 89.277 0.765 1.00 29.98 192 PHE A N 1
ATOM 1459 C CA . PHE A 1 186 ? 74.371 89.017 -0.582 1.00 30.96 192 PHE A CA 1
ATOM 1460 C C . PHE A 1 186 ? 74.540 90.240 -1.476 1.00 31.89 192 PHE A C 1
ATOM 1461 O O . PHE A 1 186 ? 74.990 90.119 -2.631 1.00 32.40 192 PHE A O 1
ATOM 1469 N N . ALA A 1 187 ? 74.153 91.406 -0.949 1.00 33.48 193 ALA A N 1
ATOM 1470 C CA . ALA A 1 187 ? 74.282 92.664 -1.687 1.00 32.93 193 ALA A CA 1
ATOM 1471 C C . ALA A 1 187 ? 75.751 93.046 -1.871 1.00 32.39 193 ALA A C 1
ATOM 1472 O O . ALA A 1 187 ? 76.119 93.507 -2.946 1.00 33.32 193 ALA A O 1
ATOM 1474 N N . SER A 1 188 ? 76.583 92.858 -0.845 1.00 33.20 194 SER A N 1
ATOM 1475 C CA . SER A 1 188 ? 78.026 93.145 -0.977 1.00 34.65 194 SER A CA 1
ATOM 1476 C C . SER A 1 188 ? 78.643 92.356 -2.117 1.00 35.09 194 SER A C 1
ATOM 1477 O O . SER A 1 188 ? 79.347 92.926 -2.944 1.00 34.17 194 SER A O 1
ATOM 1480 N N . VAL A 1 189 ? 78.360 91.056 -2.172 1.00 32.06 195 VAL A N 1
ATOM 1481 C CA . VAL A 1 189 ? 78.902 90.213 -3.234 1.00 33.09 195 VAL A CA 1
ATOM 1482 C C . VAL A 1 189 ? 78.484 90.717 -4.628 1.00 33.78 195 VAL A C 1
ATOM 1483 O O . VAL A 1 189 ? 79.333 90.836 -5.519 1.00 32.54 195 VAL A O 1
ATOM 1487 N N . GLN A 1 190 ? 77.199 91.016 -4.807 1.00 33.27 196 GLN A N 1
ATOM 1488 C CA . GLN A 1 190 ? 76.693 91.526 -6.087 1.00 34.10 196 GLN A CA 1
ATOM 1489 C C . GLN A 1 190 ? 77.378 92.851 -6.462 1.00 35.43 196 GLN A C 1
ATOM 1490 O O . GLN A 1 190 ? 77.794 93.037 -7.617 1.00 35.19 196 GLN A O 1
ATOM 1496 N N . ASN A 1 191 ? 77.505 93.744 -5.491 1.00 35.87 197 ASN A N 1
ATOM 1497 C CA . ASN A 1 191 ? 78.151 95.052 -5.732 1.00 37.88 197 ASN A CA 1
ATOM 1498 C C . ASN A 1 191 ? 79.635 94.926 -6.059 1.00 36.73 197 ASN A C 1
ATOM 1499 O O . ASN A 1 191 ? 80.115 95.594 -6.978 1.00 37.34 197 ASN A O 1
ATOM 1504 N N . ILE A 1 192 ? 80.339 94.065 -5.318 1.00 34.40 198 ILE A N 1
ATOM 1505 C CA . ILE A 1 192 ? 81.756 93.836 -5.532 1.00 36.81 198 ILE A CA 1
ATOM 1506 C C . ILE A 1 192 ? 81.991 93.246 -6.917 1.00 36.34 198 ILE A C 1
ATOM 1507 O O . ILE A 1 192 ? 82.929 93.654 -7.608 1.00 39.34 198 ILE A O 1
ATOM 1512 N N . ILE A 1 193 ? 81.134 92.320 -7.338 1.00 34.47 199 ILE A N 1
ATOM 1513 C CA . ILE A 1 193 ? 81.205 91.776 -8.704 1.00 35.27 199 ILE A CA 1
ATOM 1514 C C . ILE A 1 193 ? 80.906 92.870 -9.740 1.00 37.27 199 ILE A C 1
ATOM 1515 O O . ILE A 1 193 ? 81.586 92.943 -10.773 1.00 38.89 199 ILE A O 1
ATOM 1520 N N . ASN A 1 194 ? 79.895 93.697 -9.487 1.00 36.99 200 ASN A N 1
ATOM 1521 C CA . ASN A 1 194 ? 79.543 94.776 -10.438 1.00 40.05 200 ASN A CA 1
ATOM 1522 C C . ASN A 1 194 ? 80.651 95.817 -10.664 1.00 40.71 200 ASN A C 1
ATOM 1523 O O . ASN A 1 194 ? 80.696 96.419 -11.725 1.00 44.77 200 ASN A O 1
ATOM 1528 N N . ASN A 1 195 ? 81.515 96.024 -9.673 1.00 42.95 201 ASN A N 1
ATOM 1529 C CA . ASN A 1 195 ? 82.610 96.999 -9.745 1.00 45.24 201 ASN A CA 1
ATOM 1530 C C . ASN A 1 195 ? 83.963 96.412 -10.153 1.00 45.60 201 ASN A C 1
ATOM 1531 O O . ASN A 1 195 ? 84.952 97.143 -10.182 1.00 48.62 201 ASN A O 1
ATOM 1536 N N . SER A 1 196 ? 84.033 95.108 -10.430 1.00 44.36 202 SER A N 1
ATOM 1537 C CA . SER A 1 196 ? 85.299 94.468 -10.817 1.00 44.08 202 SER A CA 1
ATOM 1538 C C . SER A 1 196 ? 85.458 94.528 -12.324 1.00 43.15 202 SER A C 1
ATOM 1539 O O . SER A 1 196 ? 84.653 93.974 -13.056 1.00 42.34 202 SER A O 1
ATOM 1542 N N . GLU A 1 197 ? 86.494 95.232 -12.776 1.00 45.73 203 GLU A N 1
ATOM 1543 C CA . GLU A 1 197 ? 86.852 95.253 -14.203 1.00 47.03 203 GLU A CA 1
ATOM 1544 C C . GLU A 1 197 ? 87.347 93.891 -14.661 1.00 41.14 203 GLU A C 1
ATOM 1545 O O . GLU A 1 197 ? 87.028 93.461 -15.765 1.00 45.04 203 GLU A O 1
ATOM 1551 N N . GLU A 1 198 ? 88.112 93.206 -13.813 1.00 42.03 204 GLU A N 1
ATOM 1552 C CA . GLU A 1 198 ? 88.592 91.854 -14.131 1.00 46.62 204 GLU A CA 1
ATOM 1553 C C . GLU A 1 198 ? 87.418 90.904 -14.352 1.00 43.63 204 GLU A C 1
ATOM 1554 O O . GLU A 1 198 ? 87.434 90.077 -15.272 1.00 42.77 204 GLU A O 1
ATOM 1560 N N . PHE A 1 199 ? 86.388 91.034 -13.517 1.00 41.84 205 PHE A N 1
ATOM 1561 C CA . PHE A 1 199 ? 85.239 90.146 -13.619 1.00 38.18 205 PHE A CA 1
ATOM 1562 C C . PHE A 1 199 ? 84.412 90.431 -14.864 1.00 35.19 205 PHE A C 1
ATOM 1563 O O . PHE A 1 199 ? 84.031 89.504 -15.563 1.00 34.98 205 PHE A O 1
ATOM 1571 N N . ALA A 1 200 ? 84.145 91.709 -15.139 1.00 37.51 206 ALA A N 1
ATOM 1572 C CA . ALA A 1 200 ? 83.482 92.121 -16.387 1.00 40.12 206 ALA A CA 1
ATOM 1573 C C . ALA A 1 200 ? 84.223 91.610 -17.640 1.00 40.97 206 ALA A C 1
ATOM 1574 O O . ALA A 1 200 ? 83.596 91.153 -18.602 1.00 42.02 206 ALA A O 1
ATOM 1576 N N . ALA A 1 201 ? 85.553 91.681 -17.608 1.00 44.13 207 ALA A N 1
ATOM 1577 C CA . ALA A 1 201 ? 86.381 91.156 -18.707 1.00 45.46 207 ALA A CA 1
ATOM 1578 C C . ALA A 1 201 ? 86.202 89.643 -18.850 1.00 44.32 207 ALA A C 1
ATOM 1579 O O . ALA A 1 201 ? 86.036 89.128 -19.963 1.00 42.01 207 ALA A O 1
ATOM 1581 N N . ALA A 1 202 ? 86.203 88.940 -17.716 1.00 42.13 208 ALA A N 1
ATOM 1582 C CA . ALA A 1 202 ? 85.997 87.483 -17.717 1.00 42.41 208 ALA A CA 1
ATOM 1583 C C . ALA A 1 202 ? 84.621 87.104 -18.266 1.00 40.79 208 ALA A C 1
ATOM 1584 O O . ALA A 1 202 ? 84.485 86.195 -19.087 1.00 43.09 208 ALA A O 1
ATOM 1586 N N . VAL A 1 203 ? 83.605 87.827 -17.821 1.00 42.23 209 VAL A N 1
ATOM 1587 C CA . VAL A 1 203 ? 82.240 87.620 -18.278 1.00 43.61 209 VAL A CA 1
ATOM 1588 C C . VAL A 1 203 ? 82.107 87.868 -19.788 1.00 43.74 209 VAL A C 1
ATOM 1589 O O . VAL A 1 203 ? 81.407 87.130 -20.488 1.00 40.10 209 VAL A O 1
ATOM 1593 N N . LYS A 1 204 ? 82.782 88.908 -20.276 1.00 45.03 210 LYS A N 1
ATOM 1594 C CA . LYS A 1 204 ? 82.781 89.242 -21.708 1.00 48.83 210 LYS A CA 1
ATOM 1595 C C . LYS A 1 204 ? 83.317 88.072 -22.549 1.00 45.59 210 LYS A C 1
ATOM 1596 O O . LYS A 1 204 ? 82.729 87.727 -23.577 1.00 45.18 210 LYS A O 1
ATOM 1602 N N . LYS A 1 205 ? 84.390 87.436 -22.080 1.00 47.49 211 LYS A N 1
ATOM 1603 C CA . LYS A 1 205 ? 84.969 86.261 -22.767 1.00 52.03 211 LYS A CA 1
ATOM 1604 C C . LYS A 1 205 ? 84.009 85.075 -22.910 1.00 54.88 211 LYS A C 1
ATOM 1605 O O . LYS A 1 205 ? 84.144 84.289 -23.845 1.00 60.06 211 LYS A O 1
ATOM 1611 N N . ARG A 1 206 ? 83.027 84.975 -22.013 1.00 52.15 212 ARG A N 1
ATOM 1612 C CA . ARG A 1 206 ? 82.021 83.904 -22.045 1.00 50.70 212 ARG A CA 1
ATOM 1613 C C . ARG A 1 206 ? 80.749 84.286 -22.810 1.00 51.20 212 ARG A C 1
ATOM 1614 O O . ARG A 1 206 ? 79.718 83.616 -22.668 1.00 47.16 212 ARG A O 1
ATOM 1622 N N . GLY A 1 207 ? 80.820 85.351 -23.617 1.00 51.76 213 GLY A N 1
ATOM 1623 C CA . GLY A 1 207 ? 79.737 85.718 -24.533 1.00 51.66 213 GLY A CA 1
ATOM 1624 C C . GLY A 1 207 ? 78.607 86.536 -23.944 1.00 52.01 213 GLY A C 1
ATOM 1625 O O . GLY A 1 207 ? 77.541 86.619 -24.551 1.00 53.76 213 GLY A O 1
ATOM 1626 N N . ILE A 1 208 ? 78.822 87.141 -22.774 1.00 53.59 214 ILE A N 1
ATOM 1627 C CA . ILE A 1 208 ? 77.827 88.026 -22.167 1.00 55.22 214 ILE A CA 1
ATOM 1628 C C . ILE A 1 208 ? 78.110 89.457 -22.631 1.00 55.85 214 ILE A C 1
ATOM 1629 O O . ILE A 1 208 ? 79.168 90.012 -22.331 1.00 52.22 214 ILE A O 1
ATOM 1634 N N . THR A 1 209 ? 77.139 90.049 -23.329 1.00 60.37 215 THR A N 1
ATOM 1635 C CA . THR A 1 209 ? 77.244 91.425 -23.856 1.00 63.17 215 THR A CA 1
ATOM 1636 C C . THR A 1 209 ? 77.073 92.510 -22.774 1.00 64.27 215 THR A C 1
ATOM 1637 O O . THR A 1 209 ? 77.789 93.518 -22.788 1.00 66.50 215 THR A O 1
ATOM 1641 N N . ASP A 1 210 ? 76.135 92.289 -21.847 1.00 60.49 216 ASP A N 1
ATOM 1642 C CA . ASP A 1 210 ? 75.786 93.255 -20.793 1.00 55.58 216 ASP A CA 1
ATOM 1643 C C . ASP A 1 210 ? 76.101 92.681 -19.397 1.00 53.69 216 ASP A C 1
ATOM 1644 O O . ASP A 1 210 ? 75.325 91.883 -18.848 1.00 52.48 216 ASP A O 1
ATOM 1649 N N . ALA A 1 211 ? 77.219 93.111 -18.816 1.00 48.40 217 ALA A N 1
ATOM 1650 C CA . ALA A 1 211 ? 77.663 92.590 -17.509 1.00 50.86 217 ALA A CA 1
ATOM 1651 C C . ALA A 1 211 ? 76.757 92.988 -16.332 1.00 49.98 217 ALA A C 1
ATOM 1652 O O . ALA A 1 211 ? 76.820 92.355 -15.275 1.00 49.74 217 ALA A O 1
ATOM 1654 N N . LYS A 1 212 ? 75.913 94.009 -16.499 1.00 48.28 218 LYS A N 1
ATOM 1655 C CA . LYS A 1 212 ? 74.933 94.367 -15.449 1.00 52.61 218 LYS A CA 1
ATOM 1656 C C . LYS A 1 212 ? 73.711 93.418 -15.358 1.00 46.53 218 LYS A C 1
ATOM 1657 O O . LYS A 1 212 ? 72.905 93.531 -14.429 1.00 45.61 218 LYS A O 1
ATOM 1663 N N . LYS A 1 213 ? 73.583 92.493 -16.311 1.00 41.66 219 LYS A N 1
ATOM 1664 C CA . LYS A 1 213 ? 72.588 91.411 -16.249 1.00 40.77 219 LYS A CA 1
ATOM 1665 C C . LYS A 1 213 ? 73.090 90.160 -15.500 1.00 37.67 219 LYS A C 1
ATOM 1666 O O . LYS A 1 213 ? 72.375 89.171 -15.440 1.00 37.32 219 LYS A O 1
ATOM 1672 N N . VAL A 1 214 ? 74.289 90.205 -14.920 1.00 32.87 220 VAL A N 1
ATOM 1673 C CA . VAL A 1 214 ? 74.832 89.055 -14.224 1.00 33.26 220 VAL A CA 1
ATOM 1674 C C . VAL A 1 214 ? 74.314 89.045 -12.787 1.00 31.55 220 VAL A C 1
ATOM 1675 O O . VAL A 1 214 ? 74.440 90.036 -12.105 1.00 29.59 220 VAL A O 1
ATOM 1679 N N . ILE A 1 215 ? 73.754 87.914 -12.355 1.00 30.29 221 ILE A N 1
ATOM 1680 C CA . ILE A 1 215 ? 73.215 87.741 -11.004 1.00 31.95 221 ILE A CA 1
ATOM 1681 C C . ILE A 1 215 ? 74.134 86.811 -10.227 1.00 30.73 221 ILE A C 1
ATOM 1682 O O . ILE A 1 215 ? 74.439 85.697 -10.699 1.00 32.96 221 ILE A O 1
ATOM 1687 N N . THR A 1 216 ? 74.593 87.264 -9.063 1.00 29.08 222 THR A N 1
ATOM 1688 C CA . THR A 1 216 ? 75.496 86.490 -8.228 1.00 29.71 222 THR A CA 1
ATOM 1689 C C . THR A 1 216 ? 74.707 85.670 -7.214 1.00 31.52 222 THR A C 1
ATOM 1690 O O . THR A 1 216 ? 73.583 86.035 -6.830 1.00 30.68 222 THR A O 1
ATOM 1694 N N . THR A 1 217 ? 75.288 84.560 -6.796 1.00 30.41 223 THR A N 1
ATOM 1695 C CA . THR A 1 217 ? 74.814 83.862 -5.620 1.00 33.38 223 THR A CA 1
ATOM 1696 C C . THR A 1 217 ? 76.017 83.532 -4.718 1.00 30.72 223 THR A C 1
ATOM 1697 O O . THR A 1 217 ? 77.010 83.022 -5.191 1.00 31.10 223 THR A O 1
ATOM 1701 N N . PRO A 1 218 ? 75.944 83.880 -3.419 1.00 29.60 224 PRO A N 1
ATOM 1702 C CA . PRO A 1 218 ? 77.037 83.629 -2.512 1.00 29.93 224 PRO A CA 1
ATOM 1703 C C . PRO A 1 218 ? 76.999 82.221 -1.918 1.00 32.38 224 PRO A C 1
ATOM 1704 O O . PRO A 1 218 ? 75.941 81.740 -1.469 1.00 30.68 224 PRO A O 1
ATOM 1708 N N . LEU A 1 219 ? 78.159 81.583 -1.893 1.00 28.74 225 LEU A N 1
ATOM 1709 C CA . LEU A 1 219 ? 78.314 80.239 -1.361 1.00 29.79 225 LEU A CA 1
ATOM 1710 C C . LEU A 1 219 ? 79.454 80.220 -0.375 1.00 28.98 225 LEU A C 1
ATOM 1711 O O . LEU A 1 219 ? 80.492 80.873 -0.595 1.00 27.63 225 LEU A O 1
ATOM 1716 N N . THR A 1 220 ? 79.289 79.474 0.711 1.00 27.23 226 THR A N 1
ATOM 1717 C CA . THR A 1 220 ? 80.394 79.269 1.620 1.00 28.59 226 THR A CA 1
ATOM 1718 C C . THR A 1 220 ? 81.392 78.312 0.955 1.00 26.84 226 THR A C 1
ATOM 1719 O O . THR A 1 220 ? 81.037 77.512 0.084 1.00 27.23 226 THR A O 1
ATOM 1723 N N . VAL A 1 221 ? 82.649 78.438 1.364 1.00 28.62 227 VAL A N 1
ATOM 1724 C CA . VAL A 1 221 ? 83.763 77.800 0.647 1.00 28.42 227 VAL A CA 1
ATOM 1725 C C . VAL A 1 221 ? 84.252 76.499 1.264 1.00 29.96 227 VAL A C 1
ATOM 1726 O O . VAL A 1 221 ? 85.018 75.774 0.615 1.00 30.33 227 VAL A O 1
ATOM 1730 N N . GLY A 1 222 ? 83.817 76.213 2.495 1.00 28.07 228 GLY A N 1
ATOM 1731 C CA . GLY A 1 222 ? 84.205 75.008 3.189 1.00 28.74 228 GLY A CA 1
ATOM 1732 C C . GLY A 1 222 ? 85.661 75.083 3.605 1.00 30.53 228 GLY A C 1
ATOM 1733 O O . GLY A 1 222 ? 86.218 76.188 3.838 1.00 29.39 228 GLY A O 1
ATOM 1734 N N . TYR A 1 223 ? 86.271 73.909 3.714 1.00 29.42 229 TYR A N 1
ATOM 1735 C CA . TYR A 1 223 ? 87.655 73.790 4.201 1.00 31.10 229 TYR A CA 1
ATOM 1736 C C . TYR A 1 223 ? 88.288 72.624 3.489 1.00 33.02 229 TYR A C 1
ATOM 1737 O O . TYR A 1 223 ? 87.681 71.555 3.393 1.00 29.51 229 TYR A O 1
ATOM 1746 N N . PHE A 1 224 ? 89.490 72.849 2.944 1.00 32.89 230 PHE A N 1
ATOM 1747 C CA . PHE A 1 224 ? 90.212 71.828 2.185 1.00 32.23 230 PHE A CA 1
ATOM 1748 C C . PHE A 1 224 ? 91.718 71.771 2.542 1.00 35.38 230 PHE A C 1
ATOM 1749 O O . PHE A 1 224 ? 92.546 71.383 1.700 1.00 36.28 230 PHE A O 1
ATOM 1757 N N . ASP A 1 225 ? 92.059 72.164 3.765 1.00 34.40 231 ASP A N 1
ATOM 1758 C CA . ASP A 1 225 ? 93.441 72.142 4.284 1.00 40.16 231 ASP A CA 1
ATOM 1759 C C . ASP A 1 225 ? 94.399 72.879 3.348 1.00 41.73 231 ASP A C 1
ATOM 1760 O O . ASP A 1 225 ? 95.508 72.413 3.091 1.00 39.90 231 ASP A O 1
ATOM 1765 N N . GLY A 1 226 ? 93.939 74.010 2.817 1.00 39.58 232 GLY A N 1
ATOM 1766 C CA . GLY A 1 226 ? 94.710 74.804 1.864 1.00 40.40 232 GLY A CA 1
ATOM 1767 C C . GLY A 1 226 ? 94.688 74.362 0.414 1.00 38.48 232 GLY A C 1
ATOM 1768 O O . GLY A 1 226 ? 95.154 75.106 -0.433 1.00 40.88 232 GLY A O 1
ATOM 1769 N N . LYS A 1 227 ? 94.113 73.206 0.084 1.00 38.83 233 LYS A N 1
ATOM 1770 C CA . LYS A 1 227 ? 94.140 72.702 -1.314 1.00 40.17 233 LYS A CA 1
ATOM 1771 C C . LYS A 1 227 ? 93.328 73.553 -2.288 1.00 39.28 233 LYS A C 1
ATOM 1772 O O . LYS A 1 227 ? 93.548 73.489 -3.508 1.00 39.03 233 LYS A O 1
ATOM 1778 N N . ASP A 1 228 ? 92.384 74.341 -1.755 1.00 36.37 234 ASP A N 1
ATOM 1779 C CA . ASP A 1 228 ? 91.641 75.337 -2.548 1.00 36.19 234 ASP A CA 1
ATOM 1780 C C . ASP A 1 228 ? 92.352 76.686 -2.733 1.00 35.39 234 ASP A C 1
ATOM 1781 O O . ASP A 1 228 ? 91.811 77.570 -3.396 1.00 35.32 234 ASP A O 1
ATOM 1786 N N . GLY A 1 229 ? 93.547 76.842 -2.159 1.00 38.13 235 GLY A N 1
ATOM 1787 C CA . GLY A 1 229 ? 94.288 78.101 -2.212 1.00 37.38 235 GLY A CA 1
ATOM 1788 C C . GLY A 1 229 ? 93.809 79.207 -1.285 1.00 38.37 235 GLY A C 1
ATOM 1789 O O . GLY A 1 229 ? 94.253 80.343 -1.420 1.00 39.58 235 GLY A O 1
ATOM 1790 N N . LEU A 1 230 ? 92.919 78.897 -0.335 1.00 35.95 236 LEU A N 1
ATOM 1791 C CA . LEU A 1 230 ? 92.229 79.932 0.416 1.00 36.56 236 LEU A CA 1
ATOM 1792 C C . LEU A 1 230 ? 92.755 80.043 1.830 1.00 37.04 236 LEU A C 1
ATOM 1793 O O . LEU A 1 230 ? 92.827 79.063 2.573 1.00 38.04 236 LEU A O 1
ATOM 1798 N N . LYS A 1 231 ? 93.112 81.268 2.180 1.00 38.15 237 LYS A N 1
ATOM 1799 C CA . LYS A 1 231 ? 93.561 81.646 3.513 1.00 43.81 237 LYS A CA 1
ATOM 1800 C C . LYS A 1 231 ? 92.449 81.396 4.559 1.00 41.01 237 LYS A C 1
ATOM 1801 O O . LYS A 1 231 ? 91.292 81.799 4.357 1.00 37.60 237 LYS A O 1
ATOM 1807 N N . GLN A 1 232 ? 92.812 80.771 5.673 1.00 37.49 238 GLN A N 1
ATOM 1808 C CA . GLN A 1 232 ? 91.843 80.368 6.694 1.00 39.08 238 GLN A CA 1
ATOM 1809 C C . GLN A 1 232 ? 91.347 81.519 7.590 1.00 40.05 238 GLN A C 1
ATOM 1810 O O . GLN A 1 232 ? 90.235 81.445 8.104 1.00 40.23 238 GLN A O 1
ATOM 1816 N N . ASP A 1 233 ? 92.136 82.584 7.759 1.00 39.84 239 ASP A N 1
ATOM 1817 C CA . ASP A 1 233 ? 91.731 83.725 8.589 1.00 42.14 239 ASP A CA 1
ATOM 1818 C C . ASP A 1 233 ? 90.789 84.721 7.886 1.00 38.14 239 ASP A C 1
ATOM 1819 O O . ASP A 1 233 ? 90.189 85.550 8.551 1.00 41.19 239 ASP A O 1
ATOM 1824 N N . ALA A 1 234 ? 90.652 84.643 6.572 1.00 35.07 240 ALA A N 1
ATOM 1825 C CA . ALA A 1 234 ? 89.888 85.623 5.823 1.00 34.95 240 ALA A CA 1
ATOM 1826 C C . ALA A 1 234 ? 88.392 85.247 5.832 1.00 34.04 240 ALA A C 1
ATOM 1827 O O . ALA A 1 234 ? 88.049 84.068 5.817 1.00 30.84 240 ALA A O 1
ATOM 1829 N N . ARG A 1 235 ? 87.530 86.259 5.835 1.00 32.66 241 ARG A N 1
ATOM 1830 C CA . ARG A 1 235 ? 86.085 86.046 5.642 1.00 30.05 241 ARG A CA 1
ATOM 1831 C C . ARG A 1 235 ? 85.801 85.983 4.158 1.00 31.26 241 ARG A C 1
ATOM 1832 O O . ARG A 1 235 ? 85.782 87.014 3.487 1.00 30.52 241 ARG A O 1
ATOM 1840 N N . LEU A 1 236 ? 85.570 84.775 3.648 1.00 28.05 242 LEU A N 1
ATOM 1841 C CA . LEU A 1 236 ? 85.418 84.566 2.224 1.00 29.37 242 LEU A CA 1
ATOM 1842 C C . LEU A 1 236 ? 84.054 83.990 1.858 1.00 29.11 242 LEU A C 1
ATOM 1843 O O . LEU A 1 236 ? 83.429 83.266 2.644 1.00 30.34 242 LEU A O 1
ATOM 1848 N N . LEU A 1 237 ? 83.634 84.284 0.632 1.00 27.34 243 LEU A N 1
ATOM 1849 C CA . LEU A 1 237 ? 82.540 83.593 -0.003 1.00 27.75 243 LEU A CA 1
ATOM 1850 C C . LEU A 1 237 ? 82.966 83.341 -1.433 1.00 29.30 243 LEU A C 1
ATOM 1851 O O . LEU A 1 237 ? 83.704 84.140 -2.021 1.00 29.72 243 LEU A O 1
ATOM 1856 N N . LYS A 1 238 ? 82.484 82.237 -1.985 1.00 27.10 244 LYS A N 1
ATOM 1857 C CA . LYS A 1 238 ? 82.582 81.987 -3.413 1.00 27.83 244 LYS A CA 1
ATOM 1858 C C . LYS A 1 238 ? 81.318 82.443 -4.086 1.00 31.49 244 LYS A C 1
ATOM 1859 O O . LYS A 1 238 ? 80.211 82.431 -3.492 1.00 31.88 244 LYS A O 1
ATOM 1865 N N . VAL A 1 239 ? 81.480 82.852 -5.337 1.00 30.34 245 VAL A N 1
ATOM 1866 C CA . VAL A 1 239 ? 80.419 83.479 -6.099 1.00 30.56 245 VAL A CA 1
ATOM 1867 C C . VAL A 1 239 ? 80.248 82.736 -7.399 1.00 31.46 245 VAL A C 1
ATOM 1868 O O . VAL A 1 239 ? 81.181 82.652 -8.201 1.00 33.55 245 VAL A O 1
ATOM 1872 N N . ILE A 1 240 ? 79.050 82.196 -7.570 1.00 29.63 246 ILE A N 1
ATOM 1873 C CA . ILE A 1 240 ? 78.599 81.537 -8.778 1.00 31.93 246 ILE A CA 1
ATOM 1874 C C . ILE A 1 240 ? 77.658 82.520 -9.442 1.00 33.26 246 ILE A C 1
ATOM 1875 O O . ILE A 1 240 ? 76.896 83.215 -8.750 1.00 35.54 246 ILE A O 1
ATOM 1880 N N . SER A 1 241 ? 77.689 82.564 -10.777 1.00 30.45 247 SER A N 1
ATOM 1881 C CA . SER A 1 241 ? 76.994 83.592 -11.529 1.00 31.22 247 SER A CA 1
ATOM 1882 C C . SER A 1 241 ? 76.046 83.017 -12.571 1.00 29.11 247 SER A C 1
ATOM 1883 O O . SER A 1 241 ? 76.284 81.934 -13.125 1.00 30.27 247 SER A O 1
ATOM 1886 N N . TYR A 1 242 ? 74.960 83.758 -12.800 1.00 28.99 248 TYR A N 1
ATOM 1887 C CA . TYR A 1 242 ? 73.888 83.441 -13.752 1.00 29.81 248 TYR A CA 1
ATOM 1888 C C . TYR A 1 242 ? 73.533 84.670 -14.564 1.00 29.65 248 TYR A C 1
ATOM 1889 O O . TYR A 1 242 ? 73.788 85.799 -14.142 1.00 31.26 248 TYR A O 1
ATOM 1898 N N . LEU A 1 243 ? 72.909 84.457 -15.716 1.00 30.43 249 LEU A N 1
ATOM 1899 C CA . LEU A 1 243 ? 72.502 85.563 -16.568 1.00 32.00 249 LEU A CA 1
ATOM 1900 C C . LEU A 1 243 ? 71.009 85.844 -16.430 1.00 31.40 249 LEU A C 1
ATOM 1901 O O . LEU A 1 243 ? 70.204 84.947 -16.588 1.00 30.95 249 LEU A O 1
ATOM 1906 N N . ASP A 1 244 ? 70.642 87.093 -16.162 1.00 31.45 250 ASP A N 1
ATOM 1907 C CA . ASP A 1 244 ? 69.225 87.498 -16.163 1.00 32.04 250 ASP A CA 1
ATOM 1908 C C . ASP A 1 244 ? 68.782 87.762 -17.609 1.00 33.26 250 ASP A C 1
ATOM 1909 O O . ASP A 1 244 ? 69.256 88.724 -18.226 1.00 32.54 250 ASP A O 1
ATOM 1914 N N . VAL A 1 245 ? 67.894 86.917 -18.130 1.00 30.95 251 VAL A N 1
ATOM 1915 C CA . VAL A 1 245 ? 67.296 87.118 -19.456 1.00 32.21 251 VAL A CA 1
ATOM 1916 C C . VAL A 1 245 ? 65.853 87.621 -19.389 1.00 32.76 251 VAL A C 1
ATOM 1917 O O . VAL A 1 245 ? 65.201 87.688 -20.407 1.00 33.72 251 VAL A O 1
ATOM 1921 N N . GLY A 1 246 ? 65.366 87.972 -18.200 1.00 32.65 252 GLY A N 1
ATOM 1922 C CA . GLY A 1 246 ? 64.028 88.545 -18.039 1.00 32.40 252 GLY A CA 1
ATOM 1923 C C . GLY A 1 246 ? 62.881 87.547 -17.932 1.00 31.02 252 GLY A C 1
ATOM 1924 O O . GLY A 1 246 ? 61.721 87.932 -18.069 1.00 32.03 252 GLY A O 1
ATOM 1925 N N . ASP A 1 247 ? 63.188 86.279 -17.640 1.00 28.08 253 ASP A N 1
ATOM 1926 C CA . ASP A 1 247 ? 62.163 85.248 -17.482 1.00 27.09 253 ASP A CA 1
ATOM 1927 C C . ASP A 1 247 ? 61.792 84.993 -16.007 1.00 26.17 253 ASP A C 1
ATOM 1928 O O . ASP A 1 247 ? 61.018 84.089 -15.720 1.00 25.49 253 ASP A O 1
ATOM 1933 N N . GLY A 1 248 ? 62.365 85.784 -15.112 1.00 26.20 254 GLY A N 1
ATOM 1934 C CA . GLY A 1 248 ? 62.154 85.613 -13.676 1.00 27.75 254 GLY A CA 1
ATOM 1935 C C . GLY A 1 248 ? 62.934 84.461 -13.077 1.00 28.40 254 GLY A C 1
ATOM 1936 O O . GLY A 1 248 ? 62.794 84.198 -11.890 1.00 29.15 254 GLY A O 1
ATOM 1937 N N . ASN A 1 249 ? 63.770 83.788 -13.872 1.00 27.16 255 ASN A N 1
ATOM 1938 C CA . ASN A 1 249 ? 64.421 82.546 -13.453 1.00 27.78 255 ASN A CA 1
ATOM 1939 C C . ASN A 1 249 ? 65.892 82.539 -13.852 1.00 26.72 255 ASN A C 1
ATOM 1940 O O . ASN A 1 249 ? 66.308 81.766 -14.709 1.00 27.44 255 ASN A O 1
ATOM 1945 N N . TYR A 1 250 ? 66.679 83.358 -13.173 1.00 28.08 256 TYR A N 1
ATOM 1946 C CA . TYR A 1 250 ? 68.125 83.421 -13.447 1.00 26.64 256 TYR A CA 1
ATOM 1947 C C . TYR A 1 250 ? 68.806 82.056 -13.261 1.00 27.75 256 TYR A C 1
ATOM 1948 O O . TYR A 1 250 ? 69.791 81.746 -13.931 1.00 26.26 256 TYR A O 1
ATOM 1957 N N . TRP A 1 251 ? 68.239 81.216 -12.382 1.00 26.83 257 TRP A N 1
ATOM 1958 C CA . TRP A 1 251 ? 68.780 79.888 -12.113 1.00 26.02 257 TRP A CA 1
ATOM 1959 C C . TRP A 1 251 ? 68.906 79.020 -13.368 1.00 27.61 257 TRP A C 1
ATOM 1960 O O . TRP A 1 251 ? 69.703 78.074 -13.391 1.00 28.21 257 TRP A O 1
ATOM 1971 N N . ALA A 1 252 ? 68.096 79.325 -14.384 1.00 26.36 258 ALA A N 1
ATOM 1972 C CA . ALA A 1 252 ? 68.076 78.570 -15.614 1.00 28.36 258 ALA A CA 1
ATOM 1973 C C . ALA A 1 252 ? 69.169 78.995 -16.627 1.00 27.70 258 ALA A C 1
ATOM 1974 O O . ALA A 1 252 ? 69.188 78.479 -17.730 1.00 31.04 258 ALA A O 1
ATOM 1976 N N . HIS A 1 253 ? 70.050 79.914 -16.243 1.00 28.90 259 HIS A N 1
ATOM 1977 C CA . HIS A 1 253 ? 71.036 80.520 -17.170 1.00 29.46 259 HIS A CA 1
ATOM 1978 C C . HIS A 1 253 ? 72.407 80.567 -16.548 1.00 27.12 259 HIS A C 1
ATOM 1979 O O . HIS A 1 253 ? 72.960 81.642 -16.331 1.00 29.06 259 HIS A O 1
ATOM 1986 N N . PRO A 1 254 ? 72.971 79.393 -16.222 1.00 26.31 260 PRO A N 1
ATOM 1987 C CA . PRO A 1 254 ? 74.271 79.395 -15.555 1.00 27.93 260 PRO A CA 1
ATOM 1988 C C . PRO A 1 254 ? 75.412 79.914 -16.445 1.00 28.33 260 PRO A C 1
ATOM 1989 O O . PRO A 1 254 ? 75.405 79.681 -17.652 1.00 29.03 260 PRO A O 1
ATOM 1993 N N . ILE A 1 255 ? 76.356 80.605 -15.824 1.00 30.25 261 ILE A N 1
ATOM 1994 C CA . ILE A 1 255 ? 77.622 80.960 -16.470 1.00 32.27 261 ILE A CA 1
ATOM 1995 C C . ILE A 1 255 ? 78.628 79.952 -15.910 1.00 30.10 261 ILE A C 1
ATOM 1996 O O . ILE A 1 255 ? 79.192 80.133 -14.828 1.00 32.47 261 ILE A O 1
ATOM 2001 N N . GLU A 1 256 ? 78.824 78.861 -16.654 1.00 32.37 262 GLU A N 1
ATOM 2002 C CA . GLU A 1 256 ? 79.559 77.698 -16.109 1.00 33.59 262 GLU A CA 1
ATOM 2003 C C . GLU A 1 256 ? 81.080 77.923 -16.127 1.00 36.65 262 GLU A C 1
ATOM 2004 O O . GLU A 1 256 ? 81.596 78.557 -17.051 1.00 38.75 262 GLU A O 1
ATOM 2010 N N . ASN A 1 257 ? 81.748 77.440 -15.078 1.00 33.24 263 ASN A N 1
ATOM 2011 C CA . ASN A 1 257 ? 83.212 77.431 -14.931 1.00 36.38 263 ASN A CA 1
ATOM 2012 C C . ASN A 1 257 ? 83.816 78.810 -14.693 1.00 38.49 263 ASN A C 1
ATOM 2013 O O . ASN A 1 257 ? 84.963 79.070 -15.077 1.00 37.82 263 ASN A O 1
ATOM 2018 N N . LEU A 1 258 ? 83.045 79.689 -14.052 1.00 36.22 264 LEU A N 1
ATOM 2019 C CA . LEU A 1 258 ? 83.521 80.982 -13.628 1.00 36.56 264 LEU A CA 1
ATOM 2020 C C . LEU A 1 258 ? 83.174 81.130 -12.152 1.00 35.55 264 LEU A C 1
ATOM 2021 O O . LEU A 1 258 ? 82.010 81.183 -11.800 1.00 36.13 264 LEU A O 1
ATOM 2026 N N . VAL A 1 259 ? 84.189 81.176 -11.306 1.00 32.43 265 VAL A N 1
ATOM 2027 C CA . VAL A 1 259 ? 84.007 81.363 -9.877 1.00 31.88 265 VAL A CA 1
ATOM 2028 C C . VAL A 1 259 ? 84.855 82.531 -9.415 1.00 33.52 265 VAL A C 1
ATOM 2029 O O . VAL A 1 259 ? 86.035 82.622 -9.776 1.00 35.90 265 VAL A O 1
ATOM 2033 N N . ALA A 1 260 ? 84.272 83.412 -8.613 1.00 32.14 266 ALA A N 1
ATOM 2034 C CA . ALA A 1 260 ? 85.013 84.489 -7.958 1.00 33.08 266 ALA A CA 1
ATOM 2035 C C . ALA A 1 260 ? 85.047 84.175 -6.484 1.00 34.14 266 ALA A C 1
ATOM 2036 O O . ALA A 1 260 ? 84.043 83.709 -5.919 1.00 37.56 266 ALA A O 1
ATOM 2038 N N . VAL A 1 261 ? 86.176 84.439 -5.856 1.00 29.80 267 VAL A N 1
ATOM 2039 C CA . VAL A 1 261 ? 86.284 84.397 -4.404 1.00 30.47 267 VAL A CA 1
ATOM 2040 C C . VAL A 1 261 ? 86.318 85.826 -3.935 1.00 32.63 267 VAL A C 1
ATOM 2041 O O . VAL A 1 261 ? 87.197 86.597 -4.361 1.00 32.73 267 VAL A O 1
ATOM 2045 N N . VAL A 1 262 ? 85.385 86.178 -3.053 1.00 30.78 268 VAL A N 1
ATOM 2046 C CA . VAL A 1 262 ? 85.272 87.532 -2.504 1.00 30.65 268 VAL A CA 1
ATOM 2047 C C . VAL A 1 262 ? 85.733 87.516 -1.061 1.00 32.03 268 VAL A C 1
ATOM 2048 O O . VAL A 1 262 ? 85.328 86.650 -0.304 1.00 31.51 268 VAL A O 1
ATOM 2052 N N . ASP A 1 263 ? 86.599 88.469 -0.703 1.00 30.93 269 ASP A N 1
ATOM 2053 C CA . ASP A 1 263 ? 86.940 88.752 0.680 1.00 32.50 269 ASP A CA 1
ATOM 2054 C C . ASP A 1 263 ? 85.998 89.859 1.107 1.00 34.99 269 ASP A C 1
ATOM 2055 O O . ASP A 1 263 ? 86.017 90.962 0.536 1.00 35.05 269 ASP A O 1
ATOM 2060 N N . LEU A 1 264 ? 85.169 89.564 2.108 1.00 32.85 270 LEU A N 1
ATOM 2061 C CA . LEU A 1 264 ? 84.136 90.485 2.558 1.00 34.49 270 LEU A CA 1
ATOM 2062 C C . LEU A 1 264 ? 84.680 91.642 3.392 1.00 35.23 270 LEU A C 1
ATOM 2063 O O . LEU A 1 264 ? 84.062 92.697 3.414 1.00 35.26 270 LEU A O 1
ATOM 2068 N N . GLU A 1 265 ? 85.813 91.457 4.069 1.00 38.13 271 GLU A N 1
ATOM 2069 C CA . GLU A 1 265 ? 86.432 92.562 4.833 1.00 41.28 271 GLU A CA 1
ATOM 2070 C C . GLU A 1 265 ? 87.183 93.533 3.937 1.00 42.38 271 GLU A C 1
ATOM 2071 O O . GLU A 1 265 ? 87.083 94.741 4.131 1.00 43.35 271 GLU A O 1
ATOM 2077 N N . GLN A 1 266 ? 87.910 93.017 2.958 1.00 38.84 272 GLN A N 1
ATOM 2078 C CA . GLN A 1 266 ? 88.574 93.875 1.970 1.00 41.28 272 GLN A CA 1
ATOM 2079 C C . GLN A 1 266 ? 87.593 94.471 0.961 1.00 42.58 272 GLN A C 1
ATOM 2080 O O . GLN A 1 266 ? 87.907 95.463 0.303 1.00 42.37 272 GLN A O 1
ATOM 2086 N N . LYS A 1 267 ? 86.419 93.851 0.831 1.00 41.89 273 LYS A N 1
ATOM 2087 C CA . LYS A 1 267 ? 85.439 94.172 -0.192 1.00 41.19 273 LYS A CA 1
ATOM 2088 C C . LYS A 1 267 ? 86.036 94.101 -1.588 1.00 40.96 273 LYS A C 1
ATOM 2089 O O . LYS A 1 267 ? 85.908 95.030 -2.377 1.00 39.89 273 LYS A O 1
ATOM 2095 N N . LYS A 1 268 ? 86.694 92.997 -1.898 1.00 38.63 274 LYS A N 1
ATOM 2096 C CA . LYS A 1 268 ? 87.158 92.788 -3.266 1.00 43.10 274 LYS A CA 1
ATOM 2097 C C . LYS A 1 268 ? 87.278 91.329 -3.634 1.00 39.65 274 LYS A C 1
ATOM 2098 O O . LYS A 1 268 ? 87.259 90.436 -2.762 1.00 36.61 274 LYS A O 1
ATOM 2104 N N . ILE A 1 269 ? 87.356 91.098 -4.940 1.00 35.63 275 ILE A N 1
ATOM 2105 C CA . ILE A 1 269 ? 87.593 89.776 -5.488 1.00 37.32 275 ILE A CA 1
ATOM 2106 C C . ILE A 1 269 ? 89.075 89.449 -5.299 1.00 42.32 275 ILE A C 1
ATOM 2107 O O . ILE A 1 269 ? 89.926 90.197 -5.795 1.00 40.43 275 ILE A O 1
ATOM 2112 N N . VAL A 1 270 ? 89.380 88.357 -4.591 1.00 40.27 276 VAL A N 1
ATOM 2113 C CA . VAL A 1 270 ? 90.772 87.958 -4.313 1.00 40.63 276 VAL A CA 1
ATOM 2114 C C . VAL A 1 270 ? 91.273 86.798 -5.172 1.00 42.44 276 VAL A C 1
ATOM 2115 O O . VAL A 1 270 ? 92.444 86.423 -5.097 1.00 42.88 276 VAL A O 1
ATOM 2119 N N . LYS A 1 271 ? 90.394 86.231 -5.981 1.00 38.29 277 LYS A N 1
ATOM 2120 C CA . LYS A 1 271 ? 90.732 85.115 -6.847 1.00 41.46 277 LYS A CA 1
ATOM 2121 C C . LYS A 1 271 ? 89.610 84.948 -7.848 1.00 38.26 277 LYS A C 1
ATOM 2122 O O . LYS A 1 271 ? 88.432 84.994 -7.474 1.00 34.19 277 LYS A O 1
ATOM 2128 N N . ILE A 1 272 ? 89.963 84.785 -9.116 1.00 36.68 278 ILE A N 1
ATOM 2129 C CA . ILE A 1 272 ? 89.002 84.398 -10.138 1.00 40.83 278 ILE A CA 1
ATOM 2130 C C . ILE A 1 272 ? 89.492 83.097 -10.736 1.00 43.18 278 ILE A C 1
ATOM 2131 O O . ILE A 1 272 ? 90.644 83.016 -11.184 1.00 44.57 278 ILE A O 1
ATOM 2136 N N . GLU A 1 273 ? 88.634 82.076 -10.731 1.00 42.32 279 GLU A N 1
ATOM 2137 C CA . GLU A 1 273 ? 88.924 80.800 -11.373 1.00 40.93 279 GLU A CA 1
ATOM 2138 C C . GLU A 1 273 ? 88.124 80.702 -12.658 1.00 42.60 279 GLU A C 1
ATOM 2139 O O . GLU A 1 273 ? 86.907 80.940 -12.670 1.00 35.97 279 GLU A O 1
ATOM 2145 N N . GLU A 1 274 ? 88.818 80.371 -13.749 1.00 42.73 280 GLU A N 1
ATOM 2146 C CA . GLU A 1 274 ? 88.246 80.361 -15.091 1.00 44.29 280 GLU A CA 1
ATOM 2147 C C . GLU A 1 274 ? 88.502 79.009 -15.738 1.00 46.96 280 GLU A C 1
ATOM 2148 O O . GLU A 1 274 ? 89.650 78.633 -15.972 1.00 48.61 280 GLU A O 1
ATOM 2154 N N . GLY A 1 275 ? 87.433 78.268 -16.008 1.00 41.72 281 GLY A N 1
ATOM 2155 C CA . GLY A 1 275 ? 87.528 76.980 -16.668 1.00 39.43 281 GLY A CA 1
ATOM 2156 C C . GLY A 1 275 ? 87.040 77.151 -18.077 1.00 38.65 281 GLY A C 1
ATOM 2157 O O . GLY A 1 275 ? 86.852 78.276 -18.529 1.00 39.52 281 GLY A O 1
ATOM 2158 N N . PRO A 1 276 ? 86.811 76.044 -18.786 1.00 39.15 282 PRO A N 1
ATOM 2159 C CA . PRO A 1 276 ? 86.375 76.139 -20.176 1.00 39.68 282 PRO A CA 1
ATOM 2160 C C . PRO A 1 276 ? 85.100 76.938 -20.379 1.00 41.92 282 PRO A C 1
ATOM 2161 O O . PRO A 1 276 ? 84.226 76.964 -19.497 1.00 40.23 282 PRO A O 1
ATOM 2165 N N . VAL A 1 277 ? 84.995 77.565 -21.548 1.00 40.39 283 VAL A N 1
ATOM 2166 C CA . VAL A 1 277 ? 83.874 78.407 -21.890 1.00 39.89 283 VAL A CA 1
ATOM 2167 C C . VAL A 1 277 ? 82.735 77.529 -22.370 1.00 40.96 283 VAL A C 1
ATOM 2168 O O . VAL A 1 277 ? 82.912 76.681 -23.238 1.00 40.07 283 VAL A O 1
ATOM 2172 N N . VAL A 1 278 ? 81.562 77.726 -21.774 1.00 35.91 284 VAL A N 1
ATOM 2173 C CA . VAL A 1 278 ? 80.366 77.004 -22.155 1.00 35.43 284 VAL A CA 1
ATOM 2174 C C . VAL A 1 278 ? 79.327 78.081 -22.387 1.00 36.14 284 VAL A C 1
ATOM 2175 O O . VAL A 1 278 ? 79.066 78.854 -21.466 1.00 35.52 284 VAL A O 1
ATOM 2179 N N . PRO A 1 279 ? 78.744 78.156 -23.600 1.00 36.27 285 PRO A N 1
ATOM 2180 C CA . PRO A 1 279 ? 77.748 79.188 -23.857 1.00 36.00 285 PRO A CA 1
ATOM 2181 C C . PRO A 1 279 ? 76.607 79.169 -22.818 1.00 36.31 285 PRO A C 1
ATOM 2182 O O . PRO A 1 279 ? 76.175 78.085 -22.403 1.00 33.74 285 PRO A O 1
ATOM 2186 N N . VAL A 1 280 ? 76.144 80.352 -22.420 1.00 34.81 286 VAL A N 1
ATOM 2187 C CA . VAL A 1 280 ? 75.062 80.445 -21.440 1.00 35.32 286 VAL A CA 1
ATOM 2188 C C . VAL A 1 280 ? 73.781 79.858 -22.056 1.00 33.89 286 VAL A C 1
ATOM 2189 O O . VAL A 1 280 ? 73.396 80.216 -23.167 1.00 32.80 286 VAL A O 1
ATOM 2193 N N . PRO A 1 281 ? 73.108 78.943 -21.339 1.00 33.73 287 PRO A N 1
ATOM 2194 C CA . PRO A 1 281 ? 71.764 78.554 -21.791 1.00 33.01 287 PRO A CA 1
ATOM 2195 C C . PRO A 1 281 ? 70.809 79.751 -21.729 1.00 33.29 287 PRO A C 1
ATOM 2196 O O . PRO A 1 281 ? 70.683 80.376 -20.681 1.00 34.01 287 PRO A O 1
ATOM 2200 N N . MET A 1 282 ? 70.190 80.079 -22.857 1.00 33.75 288 MET A N 1
ATOM 2201 C CA . MET A 1 282 ? 69.459 81.346 -23.032 1.00 34.89 288 MET A CA 1
ATOM 2202 C C . MET A 1 282 ? 67.925 81.246 -23.018 1.00 32.95 288 MET A C 1
ATOM 2203 O O . MET A 1 282 ? 67.263 82.229 -22.720 1.00 33.07 288 MET A O 1
ATOM 2208 N N . THR A 1 283 ? 67.374 80.097 -23.393 1.00 32.48 289 THR A N 1
ATOM 2209 C CA . THR A 1 283 ? 65.939 79.918 -23.564 1.00 32.46 289 THR A CA 1
ATOM 2210 C C . THR A 1 283 ? 65.185 80.256 -22.280 1.00 31.47 289 THR A C 1
ATOM 2211 O O . THR A 1 283 ? 65.569 79.802 -21.205 1.00 31.88 289 THR A O 1
ATOM 2215 N N . ALA A 1 284 ? 64.143 81.058 -22.412 1.00 30.45 290 ALA A N 1
ATOM 2216 C CA . ALA A 1 284 ? 63.303 81.467 -21.278 1.00 30.30 290 ALA A CA 1
ATOM 2217 C C . ALA A 1 284 ? 62.656 80.241 -20.616 1.00 29.76 290 ALA A C 1
ATOM 2218 O O . ALA A 1 284 ? 62.098 79.368 -21.291 1.00 27.67 290 ALA A O 1
ATOM 2220 N N . ARG A 1 285 ? 62.764 80.174 -19.291 1.00 28.84 291 ARG A N 1
ATOM 2221 C CA . ARG A 1 285 ? 62.216 79.073 -18.531 1.00 29.18 291 ARG A CA 1
ATOM 2222 C C . ARG A 1 285 ? 61.542 79.603 -17.271 1.00 27.71 291 ARG A C 1
ATOM 2223 O O . ARG A 1 285 ? 61.949 79.253 -16.157 1.00 25.69 291 ARG A O 1
ATOM 2231 N N . PRO A 1 286 ? 60.514 80.445 -17.444 1.00 28.41 292 PRO A N 1
ATOM 2232 C CA . PRO A 1 286 ? 59.796 80.935 -16.269 1.00 26.57 292 PRO A CA 1
ATOM 2233 C C . PRO A 1 286 ? 59.097 79.816 -15.514 1.00 25.81 292 PRO A C 1
ATOM 2234 O O . PRO A 1 286 ? 58.662 78.835 -16.102 1.00 25.43 292 PRO A O 1
ATOM 2238 N N . PHE A 1 287 ? 59.011 79.984 -14.200 1.00 27.35 293 PHE A N 1
ATOM 2239 C CA . PHE A 1 287 ? 58.275 79.064 -13.334 1.00 26.99 293 PHE A CA 1
ATOM 2240 C C . PHE A 1 287 ? 57.027 79.699 -12.729 1.00 27.50 293 PHE A C 1
ATOM 2241 O O . PHE A 1 287 ? 56.285 79.013 -12.033 1.00 28.98 293 PHE A O 1
ATOM 2249 N N . ASP A 1 288 ? 56.804 80.993 -12.967 1.00 27.80 294 ASP A N 1
ATOM 2250 C CA . ASP A 1 288 ? 55.767 81.745 -12.284 1.00 27.00 294 ASP A CA 1
ATOM 2251 C C . ASP A 1 288 ? 54.442 81.820 -13.046 1.00 26.58 294 ASP A C 1
ATOM 2252 O O . ASP A 1 288 ? 53.515 82.525 -12.622 1.00 28.71 294 ASP A O 1
ATOM 2257 N N . GLY A 1 289 ? 54.335 81.082 -14.152 1.00 24.39 295 GLY A N 1
ATOM 2258 C CA . GLY A 1 289 ? 53.079 80.998 -14.882 1.00 25.85 295 GLY A CA 1
ATOM 2259 C C . GLY A 1 289 ? 52.791 82.145 -15.843 1.00 26.43 295 GLY A C 1
ATOM 2260 O O . GLY A 1 289 ? 51.692 82.211 -16.394 1.00 28.00 295 GLY A O 1
ATOM 2261 N N . ARG A 1 290 ? 53.760 83.018 -16.068 1.00 26.24 296 ARG A N 1
ATOM 2262 C CA . ARG A 1 290 ? 53.552 84.169 -16.976 1.00 29.50 296 ARG A CA 1
ATOM 2263 C C . ARG A 1 290 ? 53.211 83.705 -18.409 1.00 30.91 296 ARG A C 1
ATOM 2264 O O . ARG A 1 290 ? 52.538 84.419 -19.146 1.00 34.15 296 ARG A O 1
ATOM 2272 N N . ASP A 1 291 ? 53.675 82.519 -18.763 1.00 29.48 297 ASP A N 1
ATOM 2273 C CA . ASP A 1 291 ? 53.484 81.911 -20.101 1.00 32.21 297 ASP A CA 1
ATOM 2274 C C . ASP A 1 291 ? 52.458 80.781 -20.102 1.00 31.87 297 ASP A C 1
ATOM 2275 O O . ASP A 1 291 ? 52.387 80.019 -21.065 1.00 33.80 297 ASP A O 1
ATOM 2280 N N . ARG A 1 292 ? 51.664 80.649 -19.025 1.00 28.90 298 ARG A N 1
ATOM 2281 C CA . ARG A 1 292 ? 50.811 79.486 -18.826 1.00 28.01 298 ARG A CA 1
ATOM 2282 C C . ARG A 1 292 ? 49.395 79.877 -18.470 1.00 28.21 298 ARG A C 1
ATOM 2283 O O . ARG A 1 292 ? 49.177 80.936 -17.908 1.00 29.26 298 ARG A O 1
ATOM 2291 N N . VAL A 1 293 ? 48.455 78.988 -18.757 1.00 26.87 299 VAL A N 1
ATOM 2292 C CA . VAL A 1 293 ? 47.094 79.132 -18.301 1.00 29.04 299 VAL A CA 1
ATOM 2293 C C . VAL A 1 293 ? 46.715 77.869 -17.570 1.00 27.98 299 VAL A C 1
ATOM 2294 O O . VAL A 1 293 ? 46.770 76.780 -18.142 1.00 26.10 299 VAL A O 1
ATOM 2298 N N . ALA A 1 294 ? 46.286 78.011 -16.315 1.00 29.60 300 ALA A N 1
ATOM 2299 C CA . ALA A 1 294 ? 45.886 76.860 -15.522 1.00 32.36 300 ALA A CA 1
ATOM 2300 C C . ALA A 1 294 ? 44.503 76.313 -15.939 1.00 31.60 300 ALA A C 1
ATOM 2301 O O . ALA A 1 294 ? 43.626 77.078 -16.324 1.00 30.23 300 ALA A O 1
ATOM 2303 N N . PRO A 1 295 ? 44.303 74.991 -15.873 1.00 34.87 301 PRO A N 1
ATOM 2304 C CA . PRO A 1 295 ? 42.942 74.503 -16.104 1.00 36.32 301 PRO A CA 1
ATOM 2305 C C . PRO A 1 295 ? 42.001 74.970 -14.989 1.00 35.90 301 PRO A C 1
ATOM 2306 O O . PRO A 1 295 ? 42.434 75.135 -13.846 1.00 37.29 301 PRO A O 1
ATOM 2310 N N . ALA A 1 296 ? 40.744 75.209 -15.341 1.00 34.99 302 ALA A N 1
ATOM 2311 C CA . ALA A 1 296 ? 39.717 75.579 -14.362 1.00 38.94 302 ALA A CA 1
ATOM 2312 C C . ALA A 1 296 ? 39.480 74.390 -13.439 1.00 38.22 302 ALA A C 1
ATOM 2313 O O . ALA A 1 296 ? 39.561 73.234 -13.870 1.00 40.49 302 ALA A O 1
ATOM 2315 N N . VAL A 1 297 ? 39.263 74.684 -12.166 1.00 35.02 303 VAL A N 1
ATOM 2316 C CA . VAL A 1 297 ? 39.108 73.655 -11.145 1.00 38.64 303 VAL A CA 1
ATOM 2317 C C . VAL A 1 297 ? 37.879 74.060 -10.348 1.00 34.49 303 VAL A C 1
ATOM 2318 O O . VAL A 1 297 ? 37.723 75.222 -9.999 1.00 37.07 303 VAL A O 1
ATOM 2322 N N . LYS A 1 298 ? 37.030 73.095 -10.045 1.00 29.30 304 LYS A N 1
ATOM 2323 C CA . LYS A 1 298 ? 35.935 73.346 -9.155 1.00 29.17 304 LYS A CA 1
ATOM 2324 C C . LYS A 1 298 ? 36.453 73.546 -7.714 1.00 29.92 304 LYS A C 1
ATOM 2325 O O . LYS A 1 298 ? 37.411 72.896 -7.307 1.00 34.53 304 LYS A O 1
ATOM 2331 N N . PRO A 1 299 ? 35.798 74.411 -6.957 1.00 28.44 305 PRO A N 1
ATOM 2332 C CA . PRO A 1 299 ? 36.242 74.722 -5.614 1.00 29.59 305 PRO A CA 1
ATOM 2333 C C . PRO A 1 299 ? 36.139 73.543 -4.644 1.00 28.07 305 PRO A C 1
ATOM 2334 O O . PRO A 1 299 ? 35.264 72.664 -4.777 1.00 24.45 305 PRO A O 1
ATOM 2338 N N . MET A 1 300 ? 37.069 73.538 -3.689 1.00 28.18 306 MET A N 1
ATOM 2339 C CA . MET A 1 300 ? 37.060 72.617 -2.564 1.00 27.12 306 MET A CA 1
ATOM 2340 C C . MET A 1 300 ? 37.377 73.487 -1.348 1.00 25.27 306 MET A C 1
ATOM 2341 O O . MET A 1 300 ? 38.285 74.302 -1.397 1.00 25.39 306 MET A O 1
ATOM 2346 N N . GLN A 1 301 ? 36.602 73.329 -0.296 1.00 24.14 307 GLN A N 1
ATOM 2347 C CA . GLN A 1 301 ? 36.859 74.017 0.962 1.00 24.31 307 GLN A CA 1
ATOM 2348 C C . GLN A 1 301 ? 36.858 72.989 2.055 1.00 22.66 307 GLN A C 1
ATOM 2349 O O . GLN A 1 301 ? 36.124 72.004 2.007 1.00 21.59 307 GLN A O 1
ATOM 2355 N N . ILE A 1 302 ? 37.677 73.246 3.060 1.00 22.20 308 ILE A N 1
ATOM 2356 C CA . ILE A 1 302 ? 37.701 72.415 4.243 1.00 22.44 308 ILE A CA 1
ATOM 2357 C C . ILE A 1 302 ? 37.259 73.395 5.332 1.00 21.57 308 ILE A C 1
ATOM 2358 O O . ILE A 1 302 ? 37.957 74.375 5.576 1.00 22.33 308 ILE A O 1
ATOM 2363 N N . ILE A 1 303 ? 36.134 73.107 5.954 1.00 21.79 309 ILE A N 1
ATOM 2364 C CA . ILE A 1 303 ? 35.496 74.062 6.840 1.00 23.78 309 ILE A CA 1
ATOM 2365 C C . ILE A 1 303 ? 35.333 73.471 8.246 1.00 22.42 309 ILE A C 1
ATOM 2366 O O . ILE A 1 303 ? 35.066 72.284 8.399 1.00 22.10 309 ILE A O 1
ATOM 2371 N N . GLU A 1 304 ? 35.458 74.341 9.233 1.00 22.26 310 GLU A N 1
ATOM 2372 C CA . GLU A 1 304 ? 35.295 73.986 10.660 1.00 22.24 310 GLU A CA 1
ATOM 2373 C C . GLU A 1 304 ? 34.392 75.086 11.216 1.00 21.78 310 GLU A C 1
ATOM 2374 O O . GLU A 1 304 ? 34.868 76.071 11.758 1.00 22.50 310 GLU A O 1
ATOM 2380 N N . PRO A 1 305 ? 33.072 74.938 11.021 1.00 21.72 311 PRO A N 1
ATOM 2381 C CA . PRO A 1 305 ? 32.169 76.078 11.256 1.00 22.51 311 PRO A CA 1
ATOM 2382 C C . PRO A 1 305 ? 31.893 76.397 12.734 1.00 23.18 311 PRO A C 1
ATOM 2383 O O . PRO A 1 305 ? 31.348 77.452 13.024 1.00 23.95 311 PRO A O 1
ATOM 2387 N N . GLU A 1 306 ? 32.317 75.529 13.635 1.00 22.98 312 GLU A N 1
ATOM 2388 C CA . GLU A 1 306 ? 32.243 75.826 15.080 1.00 25.88 312 GLU A CA 1
ATOM 2389 C C . GLU A 1 306 ? 33.597 76.180 15.644 1.00 24.67 312 GLU A C 1
ATOM 2390 O O . GLU A 1 306 ? 33.756 76.258 16.857 1.00 27.80 312 GLU A O 1
ATOM 2396 N N . GLY A 1 307 ? 34.561 76.466 14.778 1.00 23.90 313 GLY A N 1
ATOM 2397 C CA . GLY A 1 307 ? 35.928 76.771 15.203 1.00 23.86 313 GLY A CA 1
ATOM 2398 C C . GLY A 1 307 ? 36.796 75.518 15.303 1.00 22.15 313 GLY A C 1
ATOM 2399 O O . GLY A 1 307 ? 36.434 74.435 14.815 1.00 23.22 313 GLY A O 1
ATOM 2400 N N . LYS A 1 308 ? 37.934 75.673 15.970 1.00 20.57 314 LYS A N 1
ATOM 2401 C CA . LYS A 1 308 ? 38.977 74.640 15.977 1.00 21.04 314 LYS A CA 1
ATOM 2402 C C . LYS A 1 308 ? 38.952 73.776 17.235 1.00 22.78 314 LYS A C 1
ATOM 2403 O O . LYS A 1 308 ? 38.419 74.193 18.268 1.00 22.52 314 LYS A O 1
ATOM 2409 N N . ASN A 1 309 ? 39.509 72.570 17.137 1.00 22.31 315 ASN A N 1
ATOM 2410 C CA . ASN A 1 309 ? 39.677 71.718 18.314 1.00 22.68 315 ASN A CA 1
ATOM 2411 C C . ASN A 1 309 ? 40.911 72.082 19.122 1.00 24.74 315 ASN A C 1
ATOM 2412 O O . ASN A 1 309 ? 41.044 71.595 20.265 1.00 27.55 315 ASN A O 1
ATOM 2417 N N . TYR A 1 310 ? 41.782 72.924 18.572 1.00 21.79 316 TYR A N 1
ATOM 2418 C CA . TYR A 1 310 ? 42.976 73.392 19.285 1.00 23.41 316 TYR A CA 1
ATOM 2419 C C . TYR A 1 310 ? 42.763 74.793 19.806 1.00 23.34 316 TYR A C 1
ATOM 2420 O O . TYR A 1 310 ? 41.969 75.556 19.258 1.00 23.52 316 TYR A O 1
ATOM 2429 N N . THR A 1 311 ? 43.483 75.100 20.889 1.00 22.41 317 THR A N 1
ATOM 2430 C CA . THR A 1 311 ? 43.529 76.396 21.489 1.00 24.01 317 THR A CA 1
ATOM 2431 C C . THR A 1 311 ? 44.979 76.825 21.553 1.00 22.54 317 THR A C 1
ATOM 2432 O O . THR A 1 311 ? 45.856 75.996 21.844 1.00 24.09 317 THR A O 1
ATOM 2436 N N . ILE A 1 312 ? 45.228 78.103 21.305 1.00 20.46 318 ILE A N 1
ATOM 2437 C CA . ILE A 1 312 ? 46.579 78.670 21.293 1.00 21.59 318 ILE A CA 1
ATOM 2438 C C . ILE A 1 312 ? 46.617 79.764 22.336 1.00 23.30 318 ILE A C 1
ATOM 2439 O O . ILE A 1 312 ? 45.945 80.792 22.199 1.00 22.91 318 ILE A O 1
ATOM 2444 N N . THR A 1 313 ? 47.346 79.497 23.425 1.00 23.27 319 THR A N 1
ATOM 2445 C CA . THR A 1 313 ? 47.414 80.415 24.558 1.00 23.95 319 THR A CA 1
ATOM 2446 C C . THR A 1 313 ? 48.817 80.952 24.644 1.00 24.50 319 THR A C 1
ATOM 2447 O O . THR A 1 313 ? 49.744 80.230 25.070 1.00 23.89 319 THR A O 1
ATOM 2451 N N . GLY A 1 314 ? 49.015 82.186 24.199 1.00 23.33 320 GLY A N 1
ATOM 2452 C CA . GLY A 1 314 ? 50.364 82.641 23.935 1.00 25.73 320 GLY A CA 1
ATOM 2453 C C . GLY A 1 314 ? 50.985 81.784 22.829 1.00 26.48 320 GLY A C 1
ATOM 2454 O O . GLY A 1 314 ? 50.523 81.819 21.687 1.00 26.94 320 GLY A O 1
ATOM 2455 N N . ASP A 1 315 ? 52.008 81.010 23.184 1.00 24.49 321 ASP A N 1
ATOM 2456 C CA . ASP A 1 315 ? 52.630 80.046 22.305 1.00 25.87 321 ASP A CA 1
ATOM 2457 C C . ASP A 1 315 ? 52.339 78.566 22.658 1.00 24.30 321 ASP A C 1
ATOM 2458 O O . ASP A 1 315 ? 52.907 77.665 22.042 1.00 24.74 321 ASP A O 1
ATOM 2463 N N A MET A 1 316 ? 51.430 78.342 23.600 0.50 22.28 322 MET A N 1
ATOM 2464 N N B MET A 1 316 ? 51.518 78.329 23.682 0.50 23.12 322 MET A N 1
ATOM 2465 C CA A MET A 1 316 ? 51.075 77.021 24.066 0.50 22.22 322 MET A CA 1
ATOM 2466 C CA B MET A 1 316 ? 51.115 76.988 24.070 0.50 23.62 322 MET A CA 1
ATOM 2467 C C A MET A 1 316 ? 49.880 76.463 23.312 0.50 22.20 322 MET A C 1
ATOM 2468 C C B MET A 1 316 ? 49.968 76.552 23.178 0.50 22.97 322 MET A C 1
ATOM 2469 O O A MET A 1 316 ? 48.756 77.001 23.394 0.50 22.93 322 MET A O 1
ATOM 2470 O O B MET A 1 316 ? 48.985 77.294 22.994 0.50 23.77 322 MET A O 1
ATOM 2479 N N . ILE A 1 317 ? 50.107 75.366 22.602 1.00 21.62 323 ILE A N 1
ATOM 2480 C CA . ILE A 1 317 ? 49.057 74.732 21.832 1.00 22.63 323 ILE A CA 1
ATOM 2481 C C . ILE A 1 317 ? 48.481 73.577 22.640 1.00 22.23 323 ILE A C 1
ATOM 2482 O O . ILE A 1 317 ? 49.220 72.716 23.169 1.00 22.63 323 ILE A O 1
ATOM 2487 N N . HIS A 1 318 ? 47.162 73.566 22.767 1.00 21.94 324 HIS A N 1
ATOM 2488 C CA . HIS A 1 318 ? 46.453 72.453 23.364 1.00 21.86 324 HIS A CA 1
ATOM 2489 C C . HIS A 1 318 ? 45.571 71.842 22.284 1.00 21.20 324 HIS A C 1
ATOM 2490 O O . HIS A 1 318 ? 44.800 72.568 21.637 1.00 22.48 324 HIS A O 1
ATOM 2497 N N . TRP A 1 319 ? 45.649 70.533 22.144 1.00 20.36 325 TRP A N 1
ATOM 2498 C CA . TRP A 1 319 ? 44.852 69.793 21.162 1.00 21.05 325 TRP A CA 1
ATOM 2499 C C . TRP A 1 319 ? 44.666 68.369 21.583 1.00 21.65 325 TRP A C 1
ATOM 2500 O O . TRP A 1 319 ? 45.624 67.573 21.596 1.00 22.46 325 TRP A O 1
ATOM 2511 N N . ARG A 1 320 ? 43.421 68.025 21.902 1.00 22.88 326 ARG A N 1
ATOM 2512 C CA . ARG A 1 320 ? 43.075 66.672 22.290 1.00 25.46 326 ARG A CA 1
ATOM 2513 C C . ARG A 1 320 ? 43.940 66.298 23.497 1.00 24.83 326 ARG A C 1
ATOM 2514 O O . ARG A 1 320 ? 43.935 67.046 24.467 1.00 25.62 326 ARG A O 1
ATOM 2522 N N . ASN A 1 321 ? 44.736 65.232 23.425 1.00 23.70 327 ASN A N 1
ATOM 2523 C CA . ASN A 1 321 ? 45.565 64.866 24.585 1.00 24.40 327 ASN A CA 1
ATOM 2524 C C . ASN A 1 321 ? 46.934 65.546 24.567 1.00 23.53 327 ASN A C 1
ATOM 2525 O O . ASN A 1 321 ? 47.702 65.416 25.518 1.00 24.90 327 ASN A O 1
ATOM 2530 N N . TRP A 1 322 ? 47.231 66.319 23.526 1.00 21.43 328 TRP A N 1
ATOM 2531 C CA . TRP A 1 322 ? 48.535 66.949 23.405 1.00 20.94 328 TRP A CA 1
ATOM 2532 C C . TRP A 1 322 ? 48.571 68.345 23.972 1.00 20.65 328 TRP A C 1
ATOM 2533 O O . TRP A 1 322 ? 47.633 69.127 23.789 1.00 22.09 328 TRP A O 1
ATOM 2544 N N . ASP A 1 323 ? 49.670 68.669 24.655 1.00 20.06 329 ASP A N 1
ATOM 2545 C CA . ASP A 1 323 ? 50.040 70.027 24.971 1.00 21.26 329 ASP A CA 1
ATOM 2546 C C . ASP A 1 323 ? 51.513 70.240 24.601 1.00 21.04 329 ASP A C 1
ATOM 2547 O O . ASP A 1 323 ? 52.370 69.379 24.854 1.00 21.65 329 ASP A O 1
ATOM 2552 N N . PHE A 1 324 ? 51.811 71.387 24.012 1.00 20.78 330 PHE A N 1
ATOM 2553 C CA . PHE A 1 324 ? 53.182 71.743 23.672 1.00 20.25 330 PHE A CA 1
ATOM 2554 C C . PHE A 1 324 ? 53.312 73.224 23.463 1.00 20.41 330 PHE A C 1
ATOM 2555 O O . PHE A 1 324 ? 52.314 73.913 23.274 1.00 22.48 330 PHE A O 1
ATOM 2563 N N . HIS A 1 325 ? 54.556 73.684 23.478 1.00 19.78 331 HIS A N 1
ATOM 2564 C CA . HIS A 1 325 ? 54.932 75.073 23.349 1.00 19.71 331 HIS A CA 1
ATOM 2565 C C . HIS A 1 325 ? 55.672 75.220 22.021 1.00 20.24 331 HIS A C 1
ATOM 2566 O O . HIS A 1 325 ? 56.585 74.452 21.739 1.00 20.46 331 HIS A O 1
ATOM 2573 N N . LEU A 1 326 ? 55.271 76.213 21.242 1.00 21.35 332 LEU A N 1
ATOM 2574 C CA . LEU A 1 326 ? 55.817 76.434 19.894 1.00 21.55 332 LEU A CA 1
ATOM 2575 C C . LEU A 1 326 ? 56.497 77.792 19.855 1.00 22.72 332 LEU A C 1
ATOM 2576 O O . LEU A 1 326 ? 55.826 78.809 20.042 1.00 24.71 332 LEU A O 1
ATOM 2581 N N . SER A 1 327 ? 57.797 77.825 19.578 1.00 22.16 333 SER A N 1
ATOM 2582 C CA . SER A 1 327 ? 58.520 79.088 19.471 1.00 23.99 333 SER A CA 1
ATOM 2583 C C . SER A 1 327 ? 59.415 79.085 18.242 1.00 25.38 333 SER A C 1
ATOM 2584 O O . SER A 1 327 ? 59.642 78.033 17.648 1.00 25.86 333 SER A O 1
ATOM 2587 N N . MET A 1 328 ? 59.916 80.253 17.877 1.00 25.26 334 MET A N 1
ATOM 2588 C CA . MET A 1 328 ? 60.666 80.431 16.636 1.00 26.07 334 MET A CA 1
ATOM 2589 C C . MET A 1 328 ? 62.090 80.839 16.964 1.00 24.57 334 MET A C 1
ATOM 2590 O O . MET A 1 328 ? 62.306 81.703 17.802 1.00 27.20 334 MET A O 1
ATOM 2595 N N . ASN A 1 329 ? 63.044 80.242 16.262 1.00 23.20 335 ASN A N 1
ATOM 2596 C CA . ASN A 1 329 ? 64.457 80.556 16.371 1.00 21.60 335 ASN A CA 1
ATOM 2597 C C . ASN A 1 329 ? 64.966 81.012 14.987 1.00 22.25 335 ASN A C 1
ATOM 2598 O O . ASN A 1 329 ? 64.592 80.439 13.979 1.00 22.45 335 ASN A O 1
ATOM 2603 N N . SER A 1 330 ? 65.856 82.002 14.944 1.00 21.85 336 SER A N 1
ATOM 2604 C CA . SER A 1 330 ? 66.359 82.522 13.646 1.00 22.79 336 SER A CA 1
ATOM 2605 C C . SER A 1 330 ? 67.224 81.521 12.872 1.00 22.12 336 SER A C 1
ATOM 2606 O O . SER A 1 330 ? 67.281 81.588 11.652 1.00 21.58 336 SER A O 1
ATOM 2609 N N . ARG A 1 331 ? 67.909 80.625 13.572 1.00 21.83 337 ARG A N 1
ATOM 2610 C CA . ARG A 1 331 ? 68.757 79.615 12.916 1.00 23.09 337 ARG A CA 1
ATOM 2611 C C . ARG A 1 331 ? 67.953 78.418 12.426 1.00 22.23 337 ARG A C 1
ATOM 2612 O O . ARG A 1 331 ? 67.950 78.121 11.225 1.00 22.38 337 ARG A O 1
ATOM 2620 N N . VAL A 1 332 ? 67.271 77.747 13.350 1.00 22.61 338 VAL A N 1
ATOM 2621 C CA . VAL A 1 332 ? 66.606 76.450 13.059 1.00 22.44 338 VAL A CA 1
ATOM 2622 C C . VAL A 1 332 ? 65.080 76.499 12.880 1.00 22.34 338 VAL A C 1
ATOM 2623 O O . VAL A 1 332 ? 64.464 75.475 12.591 1.00 23.11 338 VAL A O 1
ATOM 2627 N N . GLY A 1 333 ? 64.469 77.662 13.027 1.00 21.08 339 GLY A N 1
ATOM 2628 C CA . GLY A 1 333 ? 63.012 77.763 12.879 1.00 21.90 339 GLY A CA 1
ATOM 2629 C C . GLY A 1 333 ? 62.243 77.278 14.097 1.00 22.71 339 GLY A C 1
ATOM 2630 O O . GLY A 1 333 ? 62.604 77.644 15.241 1.00 23.19 339 GLY A O 1
ATOM 2631 N N . PRO A 1 334 ? 61.190 76.466 13.887 1.00 22.06 340 PRO A N 1
ATOM 2632 C CA . PRO A 1 334 ? 60.289 76.168 14.994 1.00 21.96 340 PRO A CA 1
ATOM 2633 C C . PRO A 1 334 ? 60.858 75.173 15.995 1.00 22.01 340 PRO A C 1
ATOM 2634 O O . PRO A 1 334 ? 61.519 74.201 15.620 1.00 21.03 340 PRO A O 1
ATOM 2638 N N . MET A 1 335 ? 60.560 75.428 17.269 1.00 21.71 341 MET A N 1
ATOM 2639 C CA . MET A 1 335 ? 61.004 74.581 18.368 1.00 23.13 341 MET A CA 1
ATOM 2640 C C . MET A 1 335 ? 59.764 74.164 19.155 1.00 21.13 341 MET A C 1
ATOM 2641 O O . MET A 1 335 ? 58.906 74.999 19.490 1.00 22.02 341 MET A O 1
ATOM 2646 N N . PHE A 1 336 ? 59.663 72.870 19.391 1.00 20.75 342 PHE A N 1
ATOM 2647 C CA . PHE A 1 336 ? 58.501 72.246 20.024 1.00 20.39 342 PHE A CA 1
ATOM 2648 C C . PHE A 1 336 ? 58.958 71.824 21.410 1.00 21.18 342 PHE A C 1
ATOM 2649 O O . PHE A 1 336 ? 59.843 70.973 21.522 1.00 21.30 342 PHE A O 1
ATOM 2657 N N . SER A 1 337 ? 58.363 72.402 22.449 1.00 20.96 343 SER A N 1
ATOM 2658 C CA . SER A 1 337 ? 58.890 72.214 23.800 1.00 21.58 343 SER A CA 1
ATOM 2659 C C . SER A 1 337 ? 57.847 71.828 24.822 1.00 20.67 343 SER A C 1
ATOM 2660 O O . SER A 1 337 ? 56.654 72.070 24.640 1.00 21.08 343 SER A O 1
ATOM 2663 N N . THR A 1 338 ? 58.308 71.244 25.933 1.00 21.12 344 THR A N 1
ATOM 2664 C CA . THR A 1 338 ? 57.436 70.763 27.003 1.00 20.84 344 THR A CA 1
ATOM 2665 C C . THR A 1 338 ? 56.193 70.027 26.441 1.00 20.76 344 THR A C 1
ATOM 2666 O O . THR A 1 338 ? 55.029 70.365 26.728 1.00 20.90 344 THR A O 1
ATOM 2670 N N . VAL A 1 339 ? 56.485 69.018 25.625 1.00 20.86 345 VAL A N 1
ATOM 2671 C CA . VAL A 1 339 ? 55.471 68.212 24.952 1.00 21.33 345 VAL A CA 1
ATOM 2672 C C . VAL A 1 339 ? 55.012 67.095 25.860 1.00 20.55 345 VAL A C 1
ATOM 2673 O O . VAL A 1 339 ? 55.818 66.250 26.238 1.00 21.99 345 VAL A O 1
ATOM 2677 N N . THR A 1 340 ? 53.731 67.135 26.226 1.00 21.61 346 THR A N 1
ATOM 2678 C CA . THR A 1 340 ? 53.093 66.125 27.035 1.00 22.56 346 THR A CA 1
ATOM 2679 C C . THR A 1 340 ? 51.886 65.507 26.390 1.00 21.63 346 THR A C 1
ATOM 2680 O O . THR A 1 340 ? 51.214 66.141 25.581 1.00 23.56 346 THR A O 1
ATOM 2684 N N . TYR A 1 341 ? 51.600 64.275 26.794 1.00 22.52 347 TYR A N 1
ATOM 2685 C CA . TYR A 1 341 ? 50.394 63.564 26.418 1.00 22.88 347 TYR A CA 1
ATOM 2686 C C . TYR A 1 341 ? 49.566 63.375 27.661 1.00 24.17 347 TYR A C 1
ATOM 2687 O O . TYR A 1 341 ? 50.069 62.844 28.673 1.00 24.27 347 TYR A O 1
ATOM 2696 N N . ASN A 1 342 ? 48.304 63.798 27.582 1.00 23.98 348 ASN A N 1
ATOM 2697 C CA . ASN A 1 342 ? 47.378 63.724 28.720 1.00 24.51 348 ASN A CA 1
ATOM 2698 C C . ASN A 1 342 ? 46.699 62.356 28.683 1.00 24.94 348 ASN A C 1
ATOM 2699 O O . ASN A 1 342 ? 45.766 62.127 27.914 1.00 25.38 348 ASN A O 1
ATOM 2704 N N . ASP A 1 343 ? 47.162 61.455 29.548 1.00 25.06 349 ASP A N 1
ATOM 2705 C CA . ASP A 1 343 ? 46.694 60.089 29.610 1.00 25.59 349 ASP A CA 1
ATOM 2706 C C . ASP A 1 343 ? 45.636 59.996 30.713 1.00 27.68 349 ASP A C 1
ATOM 2707 O O . ASP A 1 343 ? 45.984 59.930 31.899 1.00 26.69 349 ASP A O 1
ATOM 2712 N N . ASN A 1 344 ? 44.371 60.005 30.312 1.00 30.67 350 ASN A N 1
ATOM 2713 C CA . ASN A 1 344 ? 43.235 59.884 31.245 1.00 34.54 350 ASN A CA 1
ATOM 2714 C C . ASN A 1 344 ? 43.378 60.834 32.456 1.00 34.31 350 ASN A C 1
ATOM 2715 O O . ASN A 1 344 ? 43.143 60.457 33.614 1.00 33.73 350 ASN A O 1
ATOM 2720 N N . GLY A 1 345 ? 43.771 62.080 32.179 1.00 31.00 351 GLY A N 1
ATOM 2721 C CA . GLY A 1 345 ? 43.895 63.108 33.209 1.00 31.06 351 GLY A CA 1
ATOM 2722 C C . GLY A 1 345 ? 45.282 63.420 33.743 1.00 30.82 351 GLY A C 1
ATOM 2723 O O . GLY A 1 345 ? 45.455 64.413 34.440 1.00 32.67 351 GLY A O 1
ATOM 2724 N N . THR A 1 346 ? 46.273 62.595 33.436 1.00 29.02 352 THR A N 1
ATOM 2725 C CA . THR A 1 346 ? 47.623 62.803 33.916 1.00 29.38 352 THR A CA 1
ATOM 2726 C C . THR A 1 346 ? 48.517 63.161 32.753 1.00 28.13 352 THR A C 1
ATOM 2727 O O . THR A 1 346 ? 48.675 62.348 31.843 1.00 25.25 352 THR A O 1
ATOM 2731 N N . LYS A 1 347 ? 49.105 64.357 32.799 1.00 27.33 353 LYS A N 1
ATOM 2732 C CA . LYS A 1 347 ? 50.098 64.748 31.798 1.00 28.78 353 LYS A CA 1
ATOM 2733 C C . LYS A 1 347 ? 51.384 63.956 31.948 1.00 27.70 353 LYS A C 1
ATOM 2734 O O . LYS A 1 347 ? 51.992 63.943 33.017 1.00 28.81 353 LYS A O 1
ATOM 2740 N N . ARG A 1 348 ? 51.785 63.269 30.884 1.00 24.04 354 ARG A N 1
ATOM 2741 C CA . ARG A 1 348 ? 53.016 62.463 30.881 1.00 24.54 354 ARG A CA 1
ATOM 2742 C C . ARG A 1 348 ? 54.005 63.075 29.902 1.00 24.86 354 ARG A C 1
ATOM 2743 O O . ARG A 1 348 ? 53.625 63.419 28.759 1.00 23.30 354 ARG A O 1
ATOM 2751 N N . LYS A 1 349 ? 55.264 63.205 30.333 1.00 23.25 355 LYS A N 1
ATOM 2752 C CA . LYS A 1 349 ? 56.324 63.756 29.489 1.00 23.70 355 LYS A CA 1
ATOM 2753 C C . LYS A 1 349 ? 56.530 62.902 28.262 1.00 22.33 355 LYS A C 1
ATOM 2754 O O . LYS A 1 349 ? 56.546 61.654 28.316 1.00 22.71 355 LYS A O 1
ATOM 2760 N N . VAL A 1 350 ? 56.686 63.576 27.134 1.00 22.15 356 VAL A N 1
ATOM 2761 C CA . VAL A 1 350 ? 57.132 62.923 25.921 1.00 22.03 356 VAL A CA 1
ATOM 2762 C C . VAL A 1 350 ? 58.402 63.569 25.389 1.00 20.55 356 VAL A C 1
ATOM 2763 O O . VAL A 1 350 ? 59.351 62.862 25.068 1.00 21.81 356 VAL A O 1
ATOM 2767 N N . MET A 1 351 ? 58.429 64.894 25.238 1.00 20.43 357 MET A N 1
ATOM 2768 C CA . MET A 1 351 ? 59.589 65.570 24.668 1.00 20.23 357 MET A CA 1
ATOM 2769 C C . MET A 1 351 ? 59.828 66.943 25.281 1.00 20.54 357 MET A C 1
ATOM 2770 O O . MET A 1 351 ? 58.941 67.799 25.278 1.00 20.18 357 MET A O 1
ATOM 2775 N N . TYR A 1 352 ? 61.035 67.165 25.828 1.00 20.38 358 TYR A N 1
ATOM 2776 C CA . TYR A 1 352 ? 61.379 68.466 26.348 1.00 20.44 358 TYR A CA 1
ATOM 2777 C C . TYR A 1 352 ? 61.547 69.505 25.279 1.00 20.23 358 TYR A C 1
ATOM 2778 O O . TYR A 1 352 ? 60.999 70.580 25.404 1.00 20.80 358 TYR A O 1
ATOM 2787 N N . GLU A 1 353 ? 62.318 69.201 24.242 1.00 21.81 359 GLU A N 1
ATOM 2788 C CA . GLU A 1 353 ? 62.544 70.126 23.135 1.00 23.55 359 GLU A CA 1
ATOM 2789 C C . GLU A 1 353 ? 62.807 69.296 21.902 1.00 23.37 359 GLU A C 1
ATOM 2790 O O . GLU A 1 353 ? 63.599 68.334 21.954 1.00 22.68 359 GLU A O 1
ATOM 2796 N N . GLY A 1 354 ? 62.150 69.652 20.803 1.00 20.23 360 GLY A N 1
ATOM 2797 C CA . GLY A 1 354 ? 62.473 69.100 19.513 1.00 21.25 360 GLY A CA 1
ATOM 2798 C C . GLY A 1 354 ? 62.489 70.198 18.471 1.00 21.70 360 GLY A C 1
ATOM 2799 O O . GLY A 1 354 ? 61.676 71.136 18.516 1.00 21.86 360 GLY A O 1
ATOM 2800 N N . SER A 1 355 ? 63.410 70.076 17.533 1.00 20.58 361 SER A N 1
ATOM 2801 C CA . SER A 1 355 ? 63.523 71.023 16.427 1.00 21.24 361 SER A CA 1
ATOM 2802 C C . SER A 1 355 ? 64.363 70.417 15.320 1.00 20.40 361 SER A C 1
ATOM 2803 O O . SER A 1 355 ? 64.986 69.371 15.485 1.00 19.70 361 SER A O 1
ATOM 2806 N N . LEU A 1 356 ? 64.404 71.096 14.193 1.00 21.61 362 LEU A N 1
ATOM 2807 C CA . LEU A 1 356 ? 65.480 70.872 13.248 1.00 22.23 362 LEU A CA 1
ATOM 2808 C C . LEU A 1 356 ? 66.804 71.053 14.004 1.00 22.28 362 LEU A C 1
ATOM 2809 O O . LEU A 1 356 ? 66.964 72.000 14.771 1.00 22.72 362 LEU A O 1
ATOM 2814 N N . GLY A 1 357 ? 67.733 70.126 13.810 1.00 22.91 363 GLY A N 1
ATOM 2815 C CA . GLY A 1 357 ? 69.095 70.282 14.297 1.00 22.97 363 GLY A CA 1
ATOM 2816 C C . GLY A 1 357 ? 69.886 71.097 13.291 1.00 22.39 363 GLY A C 1
ATOM 2817 O O . GLY A 1 357 ? 70.414 72.167 13.598 1.00 22.64 363 GLY A O 1
ATOM 2818 N N . GLY A 1 358 ? 70.004 70.550 12.092 1.00 22.63 364 GLY A N 1
ATOM 2819 C CA . GLY A 1 358 ? 70.639 71.240 10.992 1.00 22.68 364 GLY A CA 1
ATOM 2820 C C . GLY A 1 358 ? 70.463 70.420 9.734 1.00 23.01 364 GLY A C 1
ATOM 2821 O O . GLY A 1 358 ? 69.951 69.308 9.793 1.00 23.21 364 GLY A O 1
ATOM 2822 N N . MET A 1 359 ? 70.854 70.965 8.595 1.00 22.86 365 MET A N 1
ATOM 2823 C CA . MET A 1 359 ? 70.781 70.223 7.349 1.00 24.40 365 MET A CA 1
ATOM 2824 C C . MET A 1 359 ? 71.915 70.575 6.395 1.00 25.07 365 MET A C 1
ATOM 2825 O O . MET A 1 359 ? 72.591 71.605 6.562 1.00 24.95 365 MET A O 1
ATOM 2830 N N . ILE A 1 360 ? 72.105 69.702 5.407 1.00 24.56 366 ILE A N 1
ATOM 2831 C CA . ILE A 1 360 ? 73.145 69.869 4.413 1.00 25.10 366 ILE A CA 1
ATOM 2832 C C . ILE A 1 360 ? 72.642 69.394 3.057 1.00 25.07 366 ILE A C 1
ATOM 2833 O O . ILE A 1 360 ? 71.991 68.351 2.949 1.00 25.59 366 ILE A O 1
ATOM 2838 N N . VAL A 1 361 ? 73.011 70.140 2.020 1.00 24.01 367 VAL A N 1
ATOM 2839 C CA . VAL A 1 361 ? 72.738 69.761 0.619 1.00 24.39 367 VAL A CA 1
ATOM 2840 C C . VAL A 1 361 ? 74.101 69.825 -0.110 1.00 25.16 367 VAL A C 1
ATOM 2841 O O . VAL A 1 361 ? 74.481 70.872 -0.611 1.00 26.41 367 VAL A O 1
ATOM 2845 N N . PRO A 1 362 ? 74.825 68.693 -0.141 1.00 25.96 368 PRO A N 1
ATOM 2846 C CA . PRO A 1 362 ? 76.150 68.634 -0.729 1.00 26.33 368 PRO A CA 1
ATOM 2847 C C . PRO A 1 362 ? 76.188 67.999 -2.100 1.00 25.69 368 PRO A C 1
ATOM 2848 O O . PRO A 1 362 ? 75.491 67.018 -2.327 1.00 26.19 368 PRO A O 1
ATOM 2852 N N . TYR A 1 363 ? 76.968 68.569 -3.016 1.00 24.40 369 TYR A N 1
ATOM 2853 C CA . TYR A 1 363 ? 76.969 68.158 -4.413 1.00 25.39 369 TYR A CA 1
ATOM 2854 C C . TYR A 1 363 ? 78.070 67.146 -4.761 1.00 27.11 369 TYR A C 1
ATOM 2855 O O . TYR A 1 363 ? 79.026 66.969 -4.006 1.00 27.52 369 TYR A O 1
ATOM 2864 N N . GLY A 1 364 ? 77.893 66.498 -5.911 1.00 27.36 370 GLY A N 1
ATOM 2865 C CA . GLY A 1 364 ? 78.734 65.351 -6.312 1.00 29.17 370 GLY A CA 1
ATOM 2866 C C . GLY A 1 364 ? 79.742 65.547 -7.460 1.00 28.80 370 GLY A C 1
ATOM 2867 O O . GLY A 1 364 ? 80.351 64.567 -7.911 1.00 30.14 370 GLY A O 1
ATOM 2868 N N . ASP A 1 365 ? 79.895 66.777 -7.926 1.00 28.65 371 ASP A N 1
ATOM 2869 C CA . ASP A 1 365 ? 80.620 67.117 -9.180 1.00 28.91 371 ASP A CA 1
ATOM 2870 C C . ASP A 1 365 ? 81.958 67.748 -8.743 1.00 29.58 371 ASP A C 1
ATOM 2871 O O . ASP A 1 365 ? 81.980 68.619 -7.887 1.00 27.32 371 ASP A O 1
ATOM 2876 N N . PRO A 1 366 ? 83.097 67.286 -9.315 1.00 28.84 372 PRO A N 1
ATOM 2877 C CA . PRO A 1 366 ? 84.415 67.784 -8.904 1.00 29.27 372 PRO A CA 1
ATOM 2878 C C . PRO A 1 366 ? 84.861 69.092 -9.580 1.00 28.42 372 PRO A C 1
ATOM 2879 O O . PRO A 1 366 ? 85.887 69.646 -9.189 1.00 29.69 372 PRO A O 1
ATOM 2883 N N . ASP A 1 367 ? 84.111 69.575 -10.564 1.00 28.91 373 ASP A N 1
ATOM 2884 C CA . ASP A 1 367 ? 84.514 70.746 -11.332 1.00 31.91 373 ASP A CA 1
ATOM 2885 C C . ASP A 1 367 ? 84.569 72.040 -10.525 1.00 32.49 373 ASP A C 1
ATOM 2886 O O . ASP A 1 367 ? 84.112 72.121 -9.375 1.00 29.46 373 ASP A O 1
ATOM 2891 N N . ILE A 1 368 ? 85.215 73.032 -11.123 1.00 31.51 374 ILE A N 1
ATOM 2892 C CA . ILE A 1 368 ? 85.574 74.270 -10.411 1.00 32.72 374 ILE A CA 1
ATOM 2893 C C . ILE A 1 368 ? 84.385 75.003 -9.749 1.00 30.23 374 ILE A C 1
ATOM 2894 O O . ILE A 1 368 ? 84.516 75.518 -8.627 1.00 30.61 374 ILE A O 1
ATOM 2899 N N . GLY A 1 369 ? 83.240 75.005 -10.421 1.00 30.39 375 GLY A N 1
ATOM 2900 C CA . GLY A 1 369 ? 82.013 75.636 -9.899 1.00 32.31 375 GLY A CA 1
ATOM 2901 C C . GLY A 1 369 ? 81.267 74.841 -8.819 1.00 33.04 375 GLY A C 1
ATOM 2902 O O . GLY A 1 369 ? 80.289 75.350 -8.241 1.00 30.84 375 GLY A O 1
ATOM 2903 N N . TRP A 1 370 ? 81.705 73.602 -8.558 1.00 30.40 376 TRP A N 1
ATOM 2904 C CA . TRP A 1 370 ? 80.907 72.602 -7.804 1.00 30.51 376 TRP A CA 1
ATOM 2905 C C . TRP A 1 370 ? 81.582 71.920 -6.631 1.00 31.95 376 TRP A C 1
ATOM 2906 O O . TRP A 1 370 ? 80.914 71.587 -5.647 1.00 29.55 376 TRP A O 1
ATOM 2917 N N . TYR A 1 371 ? 82.898 71.722 -6.681 1.00 31.48 377 TYR A N 1
ATOM 2918 C CA . TYR A 1 371 ? 83.575 70.803 -5.753 1.00 29.01 377 TYR A CA 1
ATOM 2919 C C . TYR A 1 371 ? 83.406 71.144 -4.279 1.00 28.21 377 TYR A C 1
ATOM 2920 O O . TYR A 1 371 ? 83.438 70.265 -3.430 1.00 28.87 377 TYR A O 1
ATOM 2929 N N . PHE A 1 372 ? 83.249 72.433 -4.001 1.00 27.67 378 PHE A N 1
ATOM 2930 C CA . PHE A 1 372 ? 83.122 72.974 -2.648 1.00 28.87 378 PHE A CA 1
ATOM 2931 C C . PHE A 1 372 ? 81.629 73.157 -2.279 1.00 28.27 378 PHE A C 1
ATOM 2932 O O . PHE A 1 372 ? 81.343 73.544 -1.150 1.00 29.10 378 PHE A O 1
ATOM 2940 N N . LYS A 1 373 ? 80.710 72.892 -3.210 1.00 27.30 379 LYS A N 1
ATOM 2941 C CA . LYS A 1 373 ? 79.310 73.336 -3.073 1.00 29.73 379 LYS A CA 1
ATOM 2942 C C . LYS A 1 373 ? 78.575 72.442 -2.092 1.00 28.90 379 LYS A C 1
ATOM 2943 O O . LYS A 1 373 ? 78.390 71.246 -2.335 1.00 27.57 379 LYS A O 1
ATOM 2949 N N . ALA A 1 374 ? 78.218 73.026 -0.956 1.00 30.20 380 ALA A N 1
ATOM 2950 C CA . ALA A 1 374 ? 77.480 72.321 0.085 1.00 32.13 380 ALA A CA 1
ATOM 2951 C C . ALA A 1 374 ? 76.729 73.332 0.975 1.00 32.06 380 ALA A C 1
ATOM 2952 O O . ALA A 1 374 ? 77.328 74.043 1.778 1.00 33.86 380 ALA A O 1
ATOM 2954 N N . TYR A 1 375 ? 75.419 73.398 0.795 1.00 31.59 381 TYR A N 1
ATOM 2955 C CA . TYR A 1 375 ? 74.581 74.332 1.536 1.00 30.59 381 TYR A CA 1
ATOM 2956 C C . TYR A 1 375 ? 74.293 73.770 2.904 1.00 29.25 381 TYR A C 1
ATOM 2957 O O . TYR A 1 375 ? 73.616 72.749 2.986 1.00 26.07 381 TYR A O 1
ATOM 2966 N N . LEU A 1 376 ? 74.816 74.405 3.950 1.00 26.47 382 LEU A N 1
ATOM 2967 C CA . LEU A 1 376 ? 74.383 74.151 5.315 1.00 27.16 382 LEU A CA 1
ATOM 2968 C C . LEU A 1 376 ? 73.309 75.170 5.629 1.00 27.21 382 LEU A C 1
ATOM 2969 O O . LEU A 1 376 ? 73.591 76.241 6.153 1.00 25.72 382 LEU A O 1
ATOM 2974 N N . ASP A 1 377 ? 72.065 74.828 5.303 1.00 26.50 383 ASP A N 1
ATOM 2975 C CA . ASP A 1 377 ? 71.025 75.840 5.117 1.00 26.27 383 ASP A CA 1
ATOM 2976 C C . ASP A 1 377 ? 70.706 76.578 6.398 1.00 26.09 383 ASP A C 1
ATOM 2977 O O . ASP A 1 377 ? 70.583 77.811 6.387 1.00 25.53 383 ASP A O 1
ATOM 2982 N N . SER A 1 378 ? 70.624 75.855 7.517 1.00 24.28 384 SER A N 1
ATOM 2983 C CA . SER A 1 378 ? 70.323 76.515 8.780 1.00 24.69 384 SER A CA 1
ATOM 2984 C C . SER A 1 378 ? 71.573 77.167 9.374 1.00 24.62 384 SER A C 1
ATOM 2985 O O . SER A 1 378 ? 71.558 78.365 9.700 1.00 25.67 384 SER A O 1
ATOM 2988 N N . GLY A 1 379 ? 72.658 76.401 9.476 1.00 23.42 385 GLY A N 1
ATOM 2989 C CA . GLY A 1 379 ? 73.890 76.901 10.088 1.00 25.26 385 GLY A CA 1
ATOM 2990 C C . GLY A 1 379 ? 74.540 78.089 9.406 1.00 24.96 385 GLY A C 1
ATOM 2991 O O . GLY A 1 379 ? 74.952 79.039 10.090 1.00 26.04 385 GLY A O 1
ATOM 2992 N N . ASP A 1 380 ? 74.660 78.017 8.075 1.00 23.94 386 ASP A N 1
ATOM 2993 C CA . ASP A 1 380 ? 75.355 79.036 7.279 1.00 24.00 386 ASP A CA 1
ATOM 2994 C C . ASP A 1 380 ? 74.430 80.173 6.801 1.00 24.93 386 ASP A C 1
ATOM 2995 O O . ASP A 1 380 ? 74.911 81.267 6.588 1.00 25.03 386 ASP A O 1
ATOM 3000 N N . TYR A 1 381 ? 73.119 79.932 6.657 1.00 23.37 387 TYR A N 1
ATOM 3001 C CA . TYR A 1 381 ? 72.210 80.966 6.130 1.00 24.34 387 TYR A CA 1
ATOM 3002 C C . TYR A 1 381 ? 71.079 81.433 7.027 1.00 24.94 387 TYR A C 1
ATOM 3003 O O . TYR A 1 381 ? 70.544 82.506 6.781 1.00 25.43 387 TYR A O 1
ATOM 3012 N N . GLY A 1 382 ? 70.723 80.661 8.046 1.00 23.03 388 GLY A N 1
ATOM 3013 C CA . GLY A 1 382 ? 69.673 81.061 8.983 1.00 24.09 388 GLY A CA 1
ATOM 3014 C C . GLY A 1 382 ? 68.275 80.839 8.431 1.00 22.58 388 GLY A C 1
ATOM 3015 O O . GLY A 1 382 ? 67.652 81.763 7.889 1.00 21.59 388 GLY A O 1
ATOM 3016 N N . MET A 1 383 ? 67.768 79.617 8.593 1.00 22.52 389 MET A N 1
ATOM 3017 C CA . MET A 1 383 ? 66.497 79.233 8.009 1.00 21.65 389 MET A CA 1
ATOM 3018 C C . MET A 1 383 ? 65.318 79.902 8.660 1.00 20.65 389 MET A C 1
ATOM 3019 O O . MET A 1 383 ? 64.343 80.176 7.985 1.00 21.22 389 MET A O 1
ATOM 3024 N N . GLY A 1 384 ? 65.382 80.183 9.965 1.00 20.80 390 GLY A N 1
ATOM 3025 C CA . GLY A 1 384 ? 64.333 80.972 10.590 1.00 20.36 390 GLY A CA 1
ATOM 3026 C C . GLY A 1 384 ? 64.201 82.359 10.013 1.00 20.42 390 GLY A C 1
ATOM 3027 O O . GLY A 1 384 ? 63.102 82.824 9.669 1.00 22.21 390 GLY A O 1
ATOM 3028 N N . THR A 1 385 ? 65.339 83.017 9.845 1.00 21.37 391 THR A N 1
ATOM 3029 C CA . THR A 1 385 ? 65.374 84.339 9.247 1.00 22.90 391 THR A CA 1
ATOM 3030 C C . THR A 1 385 ? 64.780 84.308 7.836 1.00 21.41 391 THR A C 1
ATOM 3031 O O . THR A 1 385 ? 64.036 85.216 7.460 1.00 20.89 391 THR A O 1
ATOM 3035 N N . LEU A 1 386 ? 65.076 83.233 7.125 1.00 22.36 392 LEU A N 1
ATOM 3036 C CA . LEU A 1 386 ? 64.624 83.048 5.748 1.00 22.72 392 LEU A CA 1
ATOM 3037 C C . LEU A 1 386 ? 63.286 82.302 5.618 1.00 22.16 392 LEU A C 1
ATOM 3038 O O . LEU A 1 386 ? 62.930 81.818 4.519 1.00 21.88 392 LEU A O 1
ATOM 3043 N N . THR A 1 387 ? 62.488 82.274 6.692 1.00 20.43 393 THR A N 1
ATOM 3044 C CA . THR A 1 387 ? 61.135 81.704 6.602 1.00 20.32 393 THR A CA 1
ATOM 3045 C C . THR A 1 387 ? 60.366 82.338 5.440 1.00 20.40 393 THR A C 1
ATOM 3046 O O . THR A 1 387 ? 60.385 83.559 5.273 1.00 20.75 393 THR A O 1
ATOM 3050 N N . SER A 1 388 ? 59.684 81.492 4.683 1.00 20.97 394 SER A N 1
ATOM 3051 C CA . SER A 1 388 ? 58.805 81.900 3.606 1.00 21.22 394 SER A CA 1
ATOM 3052 C C . SER A 1 388 ? 57.370 81.933 4.093 1.00 19.86 394 SER A C 1
ATOM 3053 O O . SER A 1 388 ? 56.801 80.866 4.403 1.00 21.24 394 SER A O 1
ATOM 3056 N N . PRO A 1 389 ? 56.746 83.122 4.115 1.00 21.61 395 PRO A N 1
ATOM 3057 C CA . PRO A 1 389 ? 55.356 83.204 4.577 1.00 21.35 395 PRO A CA 1
ATOM 3058 C C . PRO A 1 389 ? 54.436 82.281 3.802 1.00 21.31 395 PRO A C 1
ATOM 3059 O O . PRO A 1 389 ? 54.493 82.206 2.553 1.00 21.74 395 PRO A O 1
ATOM 3063 N N . ILE A 1 390 ? 53.596 81.588 4.544 1.00 20.04 396 ILE A N 1
ATOM 3064 C CA . ILE A 1 390 ? 52.655 80.644 3.992 1.00 20.28 396 ILE A CA 1
ATOM 3065 C C . ILE A 1 390 ? 51.688 81.342 3.022 1.00 21.29 396 ILE A C 1
ATOM 3066 O O . ILE A 1 390 ? 51.011 82.293 3.381 1.00 21.33 396 ILE A O 1
ATOM 3071 N N . ALA A 1 391 ? 51.611 80.824 1.793 1.00 21.72 397 ALA A N 1
ATOM 3072 C CA . ALA A 1 391 ? 50.551 81.215 0.843 1.00 21.68 397 ALA A CA 1
ATOM 3073 C C . ALA A 1 391 ? 49.222 80.536 1.226 1.00 21.14 397 ALA A C 1
ATOM 3074 O O . ALA A 1 391 ? 49.030 79.332 1.010 1.00 21.20 397 ALA A O 1
ATOM 3076 N N . ARG A 1 392 ? 48.325 81.311 1.833 1.00 21.17 398 ARG A N 1
ATOM 3077 C CA . ARG A 1 392 ? 47.074 80.771 2.402 1.00 22.40 398 ARG A CA 1
ATOM 3078 C C . ARG A 1 392 ? 46.292 79.939 1.384 1.00 23.57 398 ARG A C 1
ATOM 3079 O O . ARG A 1 392 ? 46.090 80.350 0.213 1.00 23.51 398 ARG A O 1
ATOM 3087 N N . GLY A 1 393 ? 45.914 78.740 1.800 1.00 23.15 399 GLY A N 1
ATOM 3088 C CA . GLY A 1 393 ? 45.129 77.848 0.965 1.00 24.23 399 GLY A CA 1
ATOM 3089 C C . GLY A 1 393 ? 45.913 76.991 -0.024 1.00 24.06 399 GLY A C 1
ATOM 3090 O O . GLY A 1 393 ? 45.355 76.019 -0.547 1.00 27.26 399 GLY A O 1
ATOM 3091 N N . LYS A 1 394 ? 47.164 77.353 -0.303 1.00 22.40 400 LYS A N 1
ATOM 3092 C CA . LYS A 1 394 ? 48.000 76.635 -1.241 1.00 23.07 400 LYS A CA 1
ATOM 3093 C C . LYS A 1 394 ? 49.156 75.898 -0.553 1.00 23.00 400 LYS A C 1
ATOM 3094 O O . LYS A 1 394 ? 49.305 74.687 -0.722 1.00 22.94 400 LYS A O 1
ATOM 3100 N N . ASP A 1 395 ? 49.978 76.631 0.196 1.00 20.83 401 ASP A N 1
ATOM 3101 C CA . ASP A 1 395 ? 51.065 76.053 0.977 1.00 21.26 401 ASP A CA 1
ATOM 3102 C C . ASP A 1 395 ? 50.550 75.300 2.201 1.00 20.59 401 ASP A C 1
ATOM 3103 O O . ASP A 1 395 ? 51.269 74.465 2.756 1.00 21.19 401 ASP A O 1
ATOM 3108 N N . ALA A 1 396 ? 49.333 75.625 2.626 1.00 20.25 402 ALA A N 1
ATOM 3109 C CA . ALA A 1 396 ? 48.625 74.888 3.677 1.00 21.24 402 ALA A CA 1
ATOM 3110 C C . ALA A 1 396 ? 47.147 74.905 3.336 1.00 21.12 402 ALA A C 1
ATOM 3111 O O . ALA A 1 396 ? 46.686 75.794 2.593 1.00 21.24 402 ALA A O 1
ATOM 3113 N N . PRO A 1 397 ? 46.382 73.946 3.886 1.00 20.69 403 PRO A N 1
ATOM 3114 C CA . PRO A 1 397 ? 44.983 73.860 3.473 1.00 21.62 403 PRO A CA 1
ATOM 3115 C C . PRO A 1 397 ? 44.144 75.032 3.982 1.00 22.56 403 PRO A C 1
ATOM 3116 O O . PRO A 1 397 ? 44.527 75.713 4.930 1.00 21.78 403 PRO A O 1
ATOM 3120 N N . SER A 1 398 ? 43.016 75.243 3.317 1.00 22.71 404 SER A N 1
ATOM 3121 C CA . SER A 1 398 ? 42.087 76.345 3.629 1.00 24.34 404 SER A CA 1
ATOM 3122 C C . SER A 1 398 ? 41.587 76.409 5.077 1.00 24.00 404 SER A C 1
ATOM 3123 O O . SER A 1 398 ? 41.058 77.427 5.489 1.00 25.63 404 SER A O 1
ATOM 3126 N N . ASN A 1 399 ? 41.696 75.328 5.829 1.00 22.60 405 ASN A N 1
ATOM 3127 C CA . ASN A 1 399 ? 41.274 75.353 7.239 1.00 21.04 405 ASN A CA 1
ATOM 3128 C C . ASN A 1 399 ? 42.425 75.617 8.203 1.00 22.00 405 ASN A C 1
ATOM 3129 O O . ASN A 1 399 ? 42.236 75.424 9.412 1.00 21.69 405 ASN A O 1
ATOM 3134 N N . ALA A 1 400 ? 43.588 76.028 7.705 1.00 20.60 406 ALA A N 1
ATOM 3135 C CA . ALA A 1 400 ? 44.710 76.358 8.604 1.00 21.57 406 ALA A CA 1
ATOM 3136 C C . ALA A 1 400 ? 44.548 77.676 9.354 1.00 21.00 406 ALA A C 1
ATOM 3137 O O . ALA A 1 400 ? 43.872 78.593 8.889 1.00 21.14 406 ALA A O 1
ATOM 3139 N N . VAL A 1 401 ? 45.212 77.745 10.511 1.00 19.42 407 VAL A N 1
ATOM 3140 C CA . VAL A 1 401 ? 45.444 78.992 11.218 1.00 20.12 407 VAL A CA 1
ATOM 3141 C C . VAL A 1 401 ? 46.897 79.365 10.980 1.00 19.73 407 VAL A C 1
ATOM 3142 O O . VAL A 1 401 ? 47.798 78.512 11.165 1.00 20.23 407 VAL A O 1
ATOM 3146 N N . LEU A 1 402 ? 47.134 80.600 10.540 1.00 19.27 408 LEU A N 1
ATOM 3147 C CA . LEU A 1 402 ? 48.487 81.067 10.221 1.00 19.18 408 LEU A CA 1
ATOM 3148 C C . LEU A 1 402 ? 49.005 81.997 11.300 1.00 21.35 408 LEU A C 1
ATOM 3149 O O . LEU A 1 402 ? 48.385 83.017 11.597 1.00 22.62 408 LEU A O 1
ATOM 3154 N N . LEU A 1 403 ? 50.147 81.628 11.878 1.00 20.18 409 LEU A N 1
ATOM 3155 C CA . LEU A 1 403 ? 50.747 82.373 12.977 1.00 21.92 409 LEU A CA 1
ATOM 3156 C C . LEU A 1 403 ? 51.843 83.306 12.505 1.00 22.32 409 LEU A C 1
ATOM 3157 O O . LEU A 1 403 ? 52.657 82.928 11.634 1.00 23.28 409 LEU A O 1
ATOM 3162 N N . ASN A 1 404 ? 51.911 84.492 13.105 1.00 20.40 410 ASN A N 1
ATOM 3163 C CA . ASN A 1 404 ? 53.041 85.387 12.908 1.00 21.99 410 ASN A CA 1
ATOM 3164 C C . ASN A 1 404 ? 54.094 85.094 13.981 1.00 22.39 410 ASN A C 1
ATOM 3165 O O . ASN A 1 404 ? 53.748 84.722 15.088 1.00 24.64 410 ASN A O 1
ATOM 3170 N N . GLU A 1 405 ? 55.362 85.255 13.638 1.00 21.73 411 GLU A N 1
ATOM 3171 C CA . GLU A 1 405 ? 56.447 85.027 14.595 1.00 23.19 411 GLU A CA 1
ATOM 3172 C C . GLU A 1 405 ? 57.475 86.146 14.500 1.00 23.89 411 GLU A C 1
ATOM 3173 O O . GLU A 1 405 ? 57.751 86.646 13.419 1.00 24.30 411 GLU A O 1
ATOM 3179 N N . THR A 1 406 ? 58.085 86.492 15.629 1.00 23.76 412 THR A N 1
ATOM 3180 C CA . THR A 1 406 ? 59.050 87.585 15.689 1.00 24.08 412 THR A CA 1
ATOM 3181 C C . THR A 1 406 ? 60.461 87.103 16.042 1.00 24.09 412 THR A C 1
ATOM 3182 O O . THR A 1 406 ? 60.655 86.322 16.977 1.00 23.98 412 THR A O 1
ATOM 3186 N N . ILE A 1 407 ? 61.442 87.549 15.253 1.00 22.98 413 ILE A N 1
ATOM 3187 C CA . ILE A 1 407 ? 62.865 87.326 15.533 1.00 23.09 413 ILE A CA 1
ATOM 3188 C C . ILE A 1 407 ? 63.623 88.627 15.316 1.00 24.31 413 ILE A C 1
ATOM 3189 O O . ILE A 1 407 ? 63.036 89.630 14.900 1.00 25.41 413 ILE A O 1
ATOM 3194 N N . ALA A 1 408 ? 64.919 88.619 15.609 1.00 24.40 414 ALA A N 1
ATOM 3195 C CA . ALA A 1 408 ? 65.766 89.784 15.379 1.00 23.91 414 ALA A CA 1
ATOM 3196 C C . ALA A 1 408 ? 66.380 89.663 13.993 1.00 24.42 414 ALA A C 1
ATOM 3197 O O . ALA A 1 408 ? 66.816 88.583 13.623 1.00 25.16 414 ALA A O 1
ATOM 3199 N N . ASP A 1 409 ? 66.434 90.759 13.235 1.00 23.92 415 ASP A N 1
ATOM 3200 C CA . ASP A 1 409 ? 67.221 90.796 12.001 1.00 25.25 415 ASP A CA 1
ATOM 3201 C C . ASP A 1 409 ? 68.714 91.014 12.296 1.00 25.18 415 ASP A C 1
ATOM 3202 O O . ASP A 1 409 ? 69.112 91.181 13.449 1.00 24.64 415 ASP A O 1
ATOM 3207 N N . TYR A 1 410 ? 69.539 90.994 11.260 1.00 26.02 416 TYR A N 1
ATOM 3208 C CA . TYR A 1 410 ? 71.002 91.066 11.437 1.00 26.25 416 TYR A CA 1
ATOM 3209 C C . TYR A 1 410 ? 71.534 92.423 11.968 1.00 26.07 416 TYR A C 1
ATOM 3210 O O . TYR A 1 410 ? 72.706 92.517 12.361 1.00 27.04 416 TYR A O 1
ATOM 3219 N N . THR A 1 411 ? 70.711 93.464 11.941 1.00 25.73 417 THR A N 1
ATOM 3220 C CA . THR A 1 411 ? 71.078 94.748 12.535 1.00 27.25 417 THR A CA 1
ATOM 3221 C C . THR A 1 411 ? 70.534 94.895 13.951 1.00 26.52 417 THR A C 1
ATOM 3222 O O . THR A 1 411 ? 70.694 95.943 14.562 1.00 26.90 417 THR A O 1
ATOM 3226 N N . GLY A 1 412 ? 69.854 93.865 14.451 1.00 25.63 418 GLY A N 1
ATOM 3227 C CA . GLY A 1 412 ? 69.254 93.901 15.786 1.00 25.62 418 GLY A CA 1
ATOM 3228 C C . GLY A 1 412 ? 67.864 94.503 15.899 1.00 25.42 418 GLY A C 1
ATOM 3229 O O . GLY A 1 412 ? 67.418 94.807 16.996 1.00 26.83 418 GLY A O 1
ATOM 3230 N N . VAL A 1 413 ? 67.187 94.692 14.772 1.00 24.55 419 VAL A N 1
ATOM 3231 C CA . VAL A 1 413 ? 65.853 95.280 14.754 1.00 26.29 419 VAL A CA 1
ATOM 3232 C C . VAL A 1 413 ? 64.849 94.118 14.694 1.00 26.33 419 VAL A C 1
ATOM 3233 O O . VAL A 1 413 ? 65.014 93.229 13.860 1.00 25.50 419 VAL A O 1
ATOM 3237 N N . PRO A 1 414 ? 63.831 94.114 15.571 1.00 25.37 420 PRO A N 1
ATOM 3238 C CA . PRO A 1 414 ? 62.821 93.052 15.484 1.00 25.66 420 PRO A CA 1
ATOM 3239 C C . PRO A 1 414 ? 62.162 92.996 14.105 1.00 26.28 420 PRO A C 1
ATOM 3240 O O . PRO A 1 414 ? 61.945 94.011 13.435 1.00 24.83 420 PRO A O 1
ATOM 3244 N N . MET A 1 415 ? 61.853 91.778 13.706 1.00 26.19 421 MET A N 1
ATOM 3245 C CA . MET A 1 415 ? 61.359 91.482 12.381 1.00 29.00 421 MET A CA 1
ATOM 3246 C C . MET A 1 415 ? 60.159 90.558 12.605 1.00 25.16 421 MET A C 1
ATOM 3247 O O . MET A 1 415 ? 60.325 89.482 13.158 1.00 24.55 421 MET A O 1
ATOM 3252 N N . GLU A 1 416 ? 58.954 91.004 12.249 1.00 26.48 422 GLU A N 1
ATOM 3253 C CA . GLU A 1 416 ? 57.759 90.146 12.348 1.00 26.98 422 GLU A CA 1
ATOM 3254 C C . GLU A 1 416 ? 57.568 89.406 11.023 1.00 24.83 422 GLU A C 1
ATOM 3255 O O . GLU A 1 416 ? 57.418 90.041 9.986 1.00 24.52 422 GLU A O 1
ATOM 3261 N N . ILE A 1 417 ? 57.591 88.073 11.070 1.00 23.76 423 ILE A N 1
ATOM 3262 C CA . ILE A 1 417 ? 57.386 87.246 9.875 1.00 23.63 423 ILE A CA 1
ATOM 3263 C C . ILE A 1 417 ? 55.895 86.947 9.813 1.00 22.25 423 ILE A C 1
ATOM 3264 O O . ILE A 1 417 ? 55.378 86.231 10.672 1.00 21.54 423 ILE A O 1
ATOM 3269 N N . PRO A 1 418 ? 55.198 87.465 8.788 1.00 22.50 424 PRO A N 1
ATOM 3270 C CA . PRO A 1 418 ? 53.773 87.153 8.654 1.00 22.08 424 PRO A CA 1
ATOM 3271 C C . PRO A 1 418 ? 53.576 85.714 8.187 1.00 20.97 424 PRO A C 1
ATOM 3272 O O . PRO A 1 418 ? 54.340 85.229 7.347 1.00 20.79 424 PRO A O 1
ATOM 3276 N N . ARG A 1 419 ? 52.569 85.039 8.733 1.00 20.28 425 ARG A N 1
ATOM 3277 C CA . ARG A 1 419 ? 52.186 83.704 8.289 1.00 20.95 425 ARG A CA 1
ATOM 3278 C C . ARG A 1 419 ? 53.414 82.779 8.299 1.00 21.35 425 ARG A C 1
ATOM 3279 O O . ARG A 1 419 ? 53.686 82.046 7.349 1.00 19.97 425 ARG A O 1
ATOM 3287 N N . ALA A 1 420 ? 54.198 82.888 9.367 1.00 19.41 426 ALA A N 1
ATOM 3288 C CA . ALA A 1 420 ? 55.423 82.115 9.485 1.00 20.00 426 ALA A CA 1
ATOM 3289 C C . ALA A 1 420 ? 55.202 80.598 9.653 1.00 19.77 426 ALA A C 1
ATOM 3290 O O . ALA A 1 420 ? 56.046 79.798 9.255 1.00 19.04 426 ALA A O 1
ATOM 3292 N N . ILE A 1 421 ? 54.117 80.222 10.325 1.00 19.14 427 ILE A N 1
ATOM 3293 C CA . ILE A 1 421 ? 53.821 78.835 10.671 1.00 19.82 427 ILE A CA 1
ATOM 3294 C C . ILE A 1 421 ? 52.339 78.611 10.436 1.00 20.36 427 ILE A C 1
ATOM 3295 O O . ILE A 1 421 ? 51.507 79.475 10.785 1.00 20.75 427 ILE A O 1
ATOM 3300 N N . ALA A 1 422 ? 51.996 77.483 9.823 1.00 20.39 428 ALA A N 1
ATOM 3301 C CA . ALA A 1 422 ? 50.604 77.042 9.687 1.00 19.83 428 ALA A CA 1
ATOM 3302 C C . ALA A 1 422 ? 50.291 75.936 10.679 1.00 19.75 428 ALA A C 1
ATOM 3303 O O . ALA A 1 422 ? 51.077 74.996 10.849 1.00 22.05 428 ALA A O 1
ATOM 3305 N N . VAL A 1 423 ? 49.132 76.034 11.314 1.00 19.47 429 VAL A N 1
ATOM 3306 C CA . VAL A 1 423 ? 48.604 74.999 12.151 1.00 19.71 429 VAL A CA 1
ATOM 3307 C C . VAL A 1 423 ? 47.274 74.543 11.561 1.00 19.15 429 VAL A C 1
ATOM 3308 O O . VAL A 1 423 ? 46.390 75.359 11.286 1.00 20.24 429 VAL A O 1
ATOM 3312 N N . PHE A 1 424 ? 47.112 73.241 11.374 1.00 19.47 430 PHE A N 1
ATOM 3313 C CA . PHE A 1 424 ? 45.873 72.731 10.843 1.00 19.42 430 PHE A CA 1
ATOM 3314 C C . PHE A 1 424 ? 45.609 71.310 11.224 1.00 20.09 430 PHE A C 1
ATOM 3315 O O . PHE A 1 424 ? 46.532 70.502 11.301 1.00 20.33 430 PHE A O 1
ATOM 3323 N N . GLU A 1 425 ? 44.333 71.012 11.449 1.00 19.76 431 GLU A N 1
ATOM 3324 C CA . GLU A 1 425 ? 43.886 69.664 11.671 1.00 21.41 431 GLU A CA 1
ATOM 3325 C C . GLU A 1 425 ? 43.533 69.070 10.312 1.00 22.26 431 GLU A C 1
ATOM 3326 O O . GLU A 1 425 ? 43.083 69.785 9.385 1.00 22.77 431 GLU A O 1
ATOM 3332 N N . ARG A 1 426 ? 43.801 67.789 10.141 1.00 22.73 432 ARG A N 1
ATOM 3333 C CA . ARG A 1 426 ? 43.410 67.129 8.889 1.00 22.32 432 ARG A CA 1
ATOM 3334 C C . ARG A 1 426 ? 42.859 65.738 9.126 1.00 22.46 432 ARG A C 1
ATOM 3335 O O . ARG A 1 426 ? 43.291 65.026 10.034 1.00 22.34 432 ARG A O 1
ATOM 3343 N N . TYR A 1 427 ? 41.909 65.372 8.270 1.00 22.85 433 TYR A N 1
ATOM 3344 C CA . TYR A 1 427 ? 41.434 63.993 8.129 1.00 22.72 433 TYR A CA 1
ATOM 3345 C C . TYR A 1 427 ? 42.570 63.129 7.575 1.00 22.52 433 TYR A C 1
ATOM 3346 O O . TYR A 1 427 ? 43.228 63.516 6.596 1.00 21.50 433 TYR A O 1
ATOM 3355 N N . ALA A 1 428 ? 42.785 61.954 8.164 1.00 23.00 434 ALA A N 1
ATOM 3356 C CA . ALA A 1 428 ? 43.907 61.072 7.775 1.00 23.13 434 ALA A CA 1
ATOM 3357 C C . ALA A 1 428 ? 43.515 59.610 7.715 1.00 23.40 434 ALA A C 1
ATOM 3358 O O . ALA A 1 428 ? 44.277 58.726 8.079 1.00 25.11 434 ALA A O 1
ATOM 3360 N N . GLY A 1 429 ? 42.324 59.369 7.198 1.00 24.95 435 GLY A N 1
ATOM 3361 C CA . GLY A 1 429 ? 41.822 58.026 6.922 1.00 24.47 435 GLY A CA 1
ATOM 3362 C C . GLY A 1 429 ? 41.185 57.518 8.171 1.00 24.32 435 GLY A C 1
ATOM 3363 O O . GLY A 1 429 ? 41.023 58.270 9.126 1.00 24.44 435 GLY A O 1
ATOM 3364 N N . PRO A 1 430 ? 40.788 56.236 8.174 1.00 24.60 436 PRO A N 1
ATOM 3365 C CA . PRO A 1 430 ? 40.274 55.699 9.431 1.00 23.13 436 PRO A CA 1
ATOM 3366 C C . PRO A 1 430 ? 41.370 55.543 10.482 1.00 22.96 436 PRO A C 1
ATOM 3367 O O . PRO A 1 430 ? 42.455 55.056 10.174 1.00 22.81 436 PRO A O 1
ATOM 3371 N N . GLU A 1 431 ? 41.041 55.886 11.724 1.00 22.88 437 GLU A N 1
ATOM 3372 C CA . GLU A 1 431 ? 41.955 55.703 12.848 1.00 22.28 437 GLU A CA 1
ATOM 3373 C C . GLU A 1 431 ? 42.074 54.204 13.109 1.00 23.08 437 GLU A C 1
ATOM 3374 O O . GLU A 1 431 ? 43.167 53.699 13.334 1.00 23.18 437 GLU A O 1
ATOM 3380 N N . TYR A 1 432 ? 40.933 53.514 13.090 1.00 22.45 438 TYR A N 1
ATOM 3381 C CA . TYR A 1 432 ? 40.894 52.072 13.043 1.00 22.13 438 TYR A CA 1
ATOM 3382 C C . TYR A 1 432 ? 39.558 51.649 12.487 1.00 22.95 438 TYR A C 1
ATOM 3383 O O . TYR A 1 432 ? 38.615 52.451 12.403 1.00 23.18 438 TYR A O 1
ATOM 3392 N N . LYS A 1 433 ? 39.491 50.392 12.123 1.00 22.81 439 LYS A N 1
ATOM 3393 C CA . LYS A 1 433 ? 38.273 49.801 11.603 1.00 23.58 439 LYS A CA 1
ATOM 3394 C C . LYS A 1 433 ? 38.245 48.309 11.903 1.00 24.55 439 LYS A C 1
ATOM 3395 O O . LYS A 1 433 ? 39.267 47.634 11.810 1.00 23.98 439 LYS A O 1
ATOM 3401 N N . HIS A 1 434 ? 37.069 47.788 12.219 1.00 23.43 440 HIS A N 1
ATOM 3402 C CA . HIS A 1 434 ? 36.853 46.349 12.058 1.00 23.51 440 HIS A CA 1
ATOM 3403 C C . HIS A 1 434 ? 35.443 46.076 11.645 1.00 22.50 440 HIS A C 1
ATOM 3404 O O . HIS A 1 434 ? 34.547 46.470 12.365 1.00 22.57 440 HIS A O 1
ATOM 3411 N N . GLN A 1 435 ? 35.287 45.435 10.477 1.00 22.22 441 GLN A N 1
ATOM 3412 C CA . GLN A 1 435 ? 33.993 44.950 9.957 1.00 23.54 441 GLN A CA 1
ATOM 3413 C C . GLN A 1 435 ? 33.933 43.445 10.189 1.00 24.12 441 GLN A C 1
ATOM 3414 O O . GLN A 1 435 ? 34.306 42.662 9.331 1.00 26.33 441 GLN A O 1
ATOM 3420 N N . GLU A 1 436 ? 33.473 43.049 11.365 1.00 25.94 442 GLU A N 1
ATOM 3421 C CA . GLU A 1 436 ? 33.234 41.639 11.656 1.00 27.14 442 GLU A CA 1
ATOM 3422 C C . GLU A 1 436 ? 32.098 41.108 10.758 1.00 29.56 442 GLU A C 1
ATOM 3423 O O . GLU A 1 436 ? 31.072 41.785 10.569 1.00 29.45 442 GLU A O 1
ATOM 3429 N N . MET A 1 437 ? 32.306 39.934 10.173 1.00 32.77 443 MET A N 1
ATOM 3430 C CA . MET A 1 437 ? 31.355 39.348 9.231 1.00 35.54 443 MET A CA 1
ATOM 3431 C C . MET A 1 437 ? 29.990 39.213 9.884 1.00 33.40 443 MET A C 1
ATOM 3432 O O . MET A 1 437 ? 29.875 38.684 10.984 1.00 30.63 443 MET A O 1
ATOM 3437 N N . GLY A 1 438 ? 28.972 39.772 9.238 1.00 35.11 444 GLY A N 1
ATOM 3438 C CA . GLY A 1 438 ? 27.603 39.707 9.757 1.00 36.24 444 GLY A CA 1
ATOM 3439 C C . GLY A 1 438 ? 27.273 40.579 10.957 1.00 36.79 444 GLY A C 1
ATOM 3440 O O . GLY A 1 438 ? 26.201 40.437 11.520 1.00 34.98 444 GLY A O 1
ATOM 3441 N N . GLN A 1 439 ? 28.160 41.507 11.331 1.00 33.60 445 GLN A N 1
ATOM 3442 C CA . GLN A 1 439 ? 27.953 42.378 12.477 1.00 33.22 445 GLN A CA 1
ATOM 3443 C C . GLN A 1 439 ? 27.985 43.838 12.047 1.00 30.47 445 GLN A C 1
ATOM 3444 O O . GLN A 1 439 ? 28.375 44.134 10.917 1.00 31.36 445 GLN A O 1
ATOM 3450 N N . PRO A 1 440 ? 27.540 44.753 12.930 1.00 32.50 446 PRO A N 1
ATOM 3451 C CA . PRO A 1 440 ? 27.663 46.173 12.611 1.00 32.43 446 PRO A CA 1
ATOM 3452 C C . PRO A 1 440 ? 29.135 46.592 12.560 1.00 31.44 446 PRO A C 1
ATOM 3453 O O . PRO A 1 440 ? 29.935 46.152 13.385 1.00 30.72 446 PRO A O 1
ATOM 3457 N N . ASN A 1 441 ? 29.454 47.407 11.569 1.00 29.95 447 ASN A N 1
ATOM 3458 C CA . ASN A 1 441 ? 30.791 47.990 11.426 1.00 28.80 447 ASN A CA 1
ATOM 3459 C C . ASN A 1 441 ? 31.233 48.813 12.629 1.00 27.64 447 ASN A C 1
ATOM 3460 O O . ASN A 1 441 ? 30.409 49.431 13.316 1.00 27.32 447 ASN A O 1
ATOM 3465 N N . VAL A 1 442 ? 32.544 48.831 12.864 1.00 25.54 448 VAL A N 1
ATOM 3466 C CA . VAL A 1 442 ? 33.166 49.758 13.802 1.00 26.45 448 VAL A CA 1
ATOM 3467 C C . VAL A 1 442 ? 34.226 50.514 12.991 1.00 25.82 448 VAL A C 1
ATOM 3468 O O . VAL A 1 442 ? 35.119 49.888 12.453 1.00 24.42 448 VAL A O 1
ATOM 3472 N N . SER A 1 443 ? 34.091 51.836 12.884 1.00 25.55 449 SER A N 1
ATOM 3473 C CA . SER A 1 443 ? 35.108 52.688 12.247 1.00 25.22 449 SER A CA 1
ATOM 3474 C C . SER A 1 443 ? 35.163 53.991 13.002 1.00 25.66 449 SER A C 1
ATOM 3475 O O . SER A 1 443 ? 34.131 54.494 13.433 1.00 25.13 449 SER A O 1
ATOM 3478 N N . THR A 1 444 ? 36.355 54.562 13.140 1.00 24.93 450 THR A N 1
ATOM 3479 C CA . THR A 1 444 ? 36.486 55.936 13.619 1.00 26.79 450 THR A CA 1
ATOM 3480 C C . THR A 1 444 ? 37.456 56.684 12.725 1.00 26.80 450 THR A C 1
ATOM 3481 O O . THR A 1 444 ? 38.369 56.082 12.166 1.00 26.55 450 THR A O 1
ATOM 3485 N N . GLU A 1 445 ? 37.270 57.991 12.613 1.00 27.34 451 GLU A N 1
ATOM 3486 C CA . GLU A 1 445 ? 38.140 58.791 11.750 1.00 29.38 451 GLU A CA 1
ATOM 3487 C C . GLU A 1 445 ? 39.413 59.175 12.461 1.00 26.53 451 GLU A C 1
ATOM 3488 O O . GLU A 1 445 ? 39.421 59.386 13.680 1.00 27.84 451 GLU A O 1
ATOM 3494 N N . ARG A 1 446 ? 40.499 59.218 11.703 1.00 25.90 452 ARG A N 1
ATOM 3495 C CA . ARG A 1 446 ? 41.773 59.719 12.189 1.00 24.78 452 ARG A CA 1
ATOM 3496 C C . ARG A 1 446 ? 41.868 61.222 11.921 1.00 25.66 452 ARG A C 1
ATOM 3497 O O . ARG A 1 446 ? 41.596 61.702 10.804 1.00 22.94 452 ARG A O 1
ATOM 3505 N N . ARG A 1 447 ? 42.316 61.935 12.951 1.00 24.80 453 ARG A N 1
ATOM 3506 C CA . ARG A 1 447 ? 42.707 63.333 12.832 1.00 26.13 453 ARG A CA 1
ATOM 3507 C C . ARG A 1 447 ? 44.172 63.508 13.220 1.00 24.91 453 ARG A C 1
ATOM 3508 O O . ARG A 1 447 ? 44.663 62.893 14.183 1.00 25.14 453 ARG A O 1
ATOM 3516 N N . GLU A 1 448 ? 44.873 64.323 12.436 1.00 23.49 454 GLU A N 1
ATOM 3517 C CA . GLU A 1 448 ? 46.252 64.673 12.707 1.00 22.82 454 GLU A CA 1
ATOM 3518 C C . GLU A 1 448 ? 46.318 66.182 12.847 1.00 20.59 454 GLU A C 1
ATOM 3519 O O . GLU A 1 448 ? 45.638 66.895 12.113 1.00 21.45 454 GLU A O 1
ATOM 3525 N N . LEU A 1 449 ? 47.138 66.665 13.764 1.00 19.98 455 LEU A N 1
ATOM 3526 C CA . LEU A 1 449 ? 47.419 68.099 13.895 1.00 19.84 455 LEU A CA 1
ATOM 3527 C C . LEU A 1 449 ? 48.788 68.350 13.305 1.00 22.29 455 LEU A C 1
ATOM 3528 O O . LEU A 1 449 ? 49.812 67.804 13.783 1.00 23.22 455 LEU A O 1
ATOM 3533 N N . VAL A 1 450 ? 48.827 69.159 12.264 1.00 20.91 456 VAL A N 1
ATOM 3534 C CA . VAL A 1 450 ? 50.077 69.487 11.579 1.00 20.19 456 VAL A CA 1
ATOM 3535 C C . VAL A 1 450 ? 50.517 70.908 11.869 1.00 18.82 456 VAL A C 1
ATOM 3536 O O . VAL A 1 450 ? 49.718 71.828 11.771 1.00 19.08 456 VAL A O 1
ATOM 3540 N N . VAL A 1 451 ? 51.785 71.082 12.218 1.00 17.55 457 VAL A N 1
ATOM 3541 C CA . VAL A 1 451 ? 52.425 72.354 12.319 1.00 17.10 457 VAL A CA 1
ATOM 3542 C C . VAL A 1 451 ? 53.457 72.400 11.196 1.00 18.39 457 VAL A C 1
ATOM 3543 O O . VAL A 1 451 ? 54.407 71.621 11.189 1.00 18.45 457 VAL A O 1
ATOM 3547 N N . ARG A 1 452 ? 53.209 73.289 10.239 1.00 17.75 458 ARG A N 1
ATOM 3548 C CA . ARG A 1 452 ? 53.998 73.409 9.012 1.00 18.70 458 ARG A CA 1
ATOM 3549 C C . ARG A 1 452 ? 54.772 74.732 8.961 1.00 18.44 458 ARG A C 1
ATOM 3550 O O . ARG A 1 452 ? 54.234 75.818 9.220 1.00 18.47 458 ARG A O 1
ATOM 3558 N N . TRP A 1 453 ? 56.017 74.617 8.536 1.00 18.05 459 TRP A N 1
ATOM 3559 C CA . TRP A 1 453 ? 56.936 75.744 8.374 1.00 18.67 459 TRP A CA 1
ATOM 3560 C C . TRP A 1 453 ? 57.748 75.584 7.113 1.00 19.34 459 TRP A C 1
ATOM 3561 O O . TRP A 1 453 ? 58.262 74.487 6.857 1.00 19.58 459 TRP A O 1
ATOM 3572 N N . ILE A 1 454 ? 57.870 76.673 6.369 1.00 20.10 460 ILE A N 1
ATOM 3573 C CA . ILE A 1 454 ? 58.612 76.702 5.098 1.00 18.83 460 ILE A CA 1
ATOM 3574 C C . ILE A 1 454 ? 59.741 77.715 5.171 1.00 19.97 460 ILE A C 1
ATOM 3575 O O . ILE A 1 454 ? 59.550 78.862 5.597 1.00 19.99 460 ILE A O 1
ATOM 3580 N N . SER A 1 455 ? 60.928 77.303 4.725 1.00 20.53 461 SER A N 1
ATOM 3581 C CA . SER A 1 455 ? 62.087 78.182 4.657 1.00 20.80 461 SER A CA 1
ATOM 3582 C C . SER A 1 455 ? 62.718 78.029 3.268 1.00 21.33 461 SER A C 1
ATOM 3583 O O . SER A 1 455 ? 62.789 76.924 2.740 1.00 21.39 461 SER A O 1
ATOM 3586 N N . THR A 1 456 ? 63.185 79.138 2.721 1.00 22.84 462 THR A N 1
ATOM 3587 C CA . THR A 1 456 ? 63.767 79.159 1.370 1.00 24.04 462 THR A CA 1
ATOM 3588 C C . THR A 1 456 ? 65.180 79.719 1.467 1.00 25.14 462 THR A C 1
ATOM 3589 O O . THR A 1 456 ? 65.383 80.816 1.976 1.00 25.97 462 THR A O 1
ATOM 3593 N N . VAL A 1 457 ? 66.146 78.957 0.964 1.00 25.69 463 VAL A N 1
ATOM 3594 C CA . VAL A 1 457 ? 67.551 79.342 0.987 1.00 28.33 463 VAL A CA 1
ATOM 3595 C C . VAL A 1 457 ? 68.070 79.314 -0.450 1.00 28.61 463 VAL A C 1
ATOM 3596 O O . VAL A 1 457 ? 68.429 78.258 -1.008 1.00 27.27 463 VAL A O 1
ATOM 3600 N N . GLY A 1 458 ? 68.075 80.487 -1.051 1.00 28.72 464 GLY A N 1
ATOM 3601 C CA . GLY A 1 458 ? 68.473 80.609 -2.449 1.00 29.08 464 GLY A CA 1
ATOM 3602 C C . GLY A 1 458 ? 67.469 79.935 -3.374 1.00 27.18 464 GLY A C 1
ATOM 3603 O O . GLY A 1 458 ? 66.364 80.427 -3.568 1.00 27.60 464 GLY A O 1
ATOM 3604 N N . ASN A 1 459 ? 67.862 78.795 -3.937 1.00 26.27 465 ASN A N 1
ATOM 3605 C CA . ASN A 1 459 ? 67.090 78.131 -5.001 1.00 25.11 465 ASN A CA 1
ATOM 3606 C C . ASN A 1 459 ? 66.061 77.138 -4.471 1.00 25.03 465 ASN A C 1
ATOM 3607 O O . ASN A 1 459 ? 65.024 76.950 -5.090 1.00 25.11 465 ASN A O 1
ATOM 3612 N N . TYR A 1 460 ? 66.338 76.526 -3.331 1.00 24.79 466 TYR A N 1
ATOM 3613 C CA . TYR A 1 460 ? 65.456 75.471 -2.815 1.00 25.03 466 TYR A CA 1
ATOM 3614 C C . TYR A 1 460 ? 64.548 75.980 -1.678 1.00 23.39 466 TYR A C 1
ATOM 3615 O O . TYR A 1 460 ? 64.938 76.871 -0.916 1.00 24.01 466 TYR A O 1
ATOM 3624 N N . ASP A 1 461 ? 63.371 75.368 -1.582 1.00 22.01 467 ASP A N 1
ATOM 3625 C CA . ASP A 1 461 ? 62.356 75.690 -0.575 1.00 21.98 467 ASP A CA 1
ATOM 3626 C C . ASP A 1 461 ? 62.076 74.409 0.200 1.00 21.48 467 ASP A C 1
ATOM 3627 O O . ASP A 1 461 ? 61.767 73.396 -0.407 1.00 23.40 467 ASP A O 1
ATOM 3632 N N . TYR A 1 462 ? 62.169 74.475 1.528 1.00 20.89 468 TYR A N 1
ATOM 3633 C CA . TYR A 1 462 ? 62.019 73.333 2.396 1.00 20.80 468 TYR A CA 1
ATOM 3634 C C . TYR A 1 462 ? 60.780 73.512 3.269 1.00 21.81 468 TYR A C 1
ATOM 3635 O O . TYR A 1 462 ? 60.548 74.595 3.802 1.00 22.31 468 TYR A O 1
ATOM 3644 N N . ILE A 1 463 ? 59.980 72.459 3.342 1.00 20.62 469 ILE A N 1
ATOM 3645 C CA . ILE A 1 463 ? 58.759 72.384 4.127 1.00 21.40 469 ILE A CA 1
ATOM 3646 C C . ILE A 1 463 ? 58.945 71.353 5.246 1.00 21.71 469 ILE A C 1
ATOM 3647 O O . ILE A 1 463 ? 59.310 70.211 4.988 1.00 21.82 469 ILE A O 1
ATOM 3652 N N . PHE A 1 464 ? 58.664 71.742 6.491 1.00 19.91 470 PHE A N 1
ATOM 3653 C CA . PHE A 1 464 ? 58.760 70.826 7.606 1.00 18.90 470 PHE A CA 1
ATOM 3654 C C . PHE A 1 464 ? 57.377 70.724 8.271 1.00 19.56 470 PHE A C 1
ATOM 3655 O O . PHE A 1 464 ? 56.795 71.750 8.640 1.00 19.67 470 PHE A O 1
ATOM 3663 N N . ASP A 1 465 ? 56.867 69.496 8.360 1.00 18.86 471 ASP A N 1
ATOM 3664 C CA . ASP A 1 465 ? 55.594 69.197 9.024 1.00 19.70 471 ASP A CA 1
ATOM 3665 C C . ASP A 1 465 ? 55.868 68.415 10.290 1.00 19.37 471 ASP A C 1
ATOM 3666 O O . ASP A 1 465 ? 56.511 67.361 10.247 1.00 20.91 471 ASP A O 1
ATOM 3671 N N . TRP A 1 466 ? 55.393 68.934 11.413 1.00 19.67 472 TRP A N 1
ATOM 3672 C CA . TRP A 1 466 ? 55.445 68.223 12.698 1.00 19.28 472 TRP A CA 1
ATOM 3673 C C . TRP A 1 466 ? 54.008 67.793 12.927 1.00 18.62 472 TRP A C 1
ATOM 3674 O O . TRP A 1 466 ? 53.101 68.638 13.001 1.00 19.43 472 TRP A O 1
ATOM 3685 N N . ILE A 1 467 ? 53.798 66.481 12.951 1.00 19.02 473 ILE A N 1
ATOM 3686 C CA . ILE A 1 467 ? 52.469 65.876 12.853 1.00 20.10 473 ILE A CA 1
ATOM 3687 C C . ILE A 1 467 ? 52.141 65.168 14.164 1.00 20.40 473 ILE A C 1
ATOM 3688 O O . ILE A 1 467 ? 52.761 64.151 14.489 1.00 20.39 473 ILE A O 1
ATOM 3693 N N . PHE A 1 468 ? 51.176 65.696 14.908 1.00 20.50 474 PHE A N 1
ATOM 3694 C CA . PHE A 1 468 ? 50.749 65.074 16.169 1.00 20.54 474 PHE A CA 1
ATOM 3695 C C . PHE A 1 468 ? 49.523 64.206 15.908 1.00 20.89 474 PHE A C 1
ATOM 3696 O O . PHE A 1 468 ? 48.479 64.699 15.454 1.00 21.56 474 PHE A O 1
ATOM 3704 N N . HIS A 1 469 ? 49.648 62.906 16.156 1.00 21.21 475 HIS A N 1
ATOM 3705 C CA . HIS A 1 469 ? 48.547 61.965 15.975 1.00 22.21 475 HIS A CA 1
ATOM 3706 C C . HIS A 1 469 ? 47.783 61.838 17.266 1.00 24.13 475 HIS A C 1
ATOM 3707 O O . HIS A 1 469 ? 48.379 61.803 18.353 1.00 23.48 475 HIS A O 1
ATOM 3714 N N . GLU A 1 470 ? 46.472 61.695 17.182 1.00 25.30 476 GLU A N 1
ATOM 3715 C CA . GLU A 1 470 ? 45.701 61.505 18.403 1.00 28.38 476 GLU A CA 1
ATOM 3716 C C . GLU A 1 470 ? 46.160 60.334 19.252 1.00 27.56 476 GLU A C 1
ATOM 3717 O O . GLU A 1 470 ? 46.081 60.393 20.485 1.00 27.97 476 GLU A O 1
ATOM 3723 N N . ASN A 1 471 ? 46.607 59.270 18.585 1.00 23.35 477 ASN A N 1
ATOM 3724 C CA . ASN A 1 471 ? 47.065 58.054 19.254 1.00 23.96 477 ASN A CA 1
ATOM 3725 C C . ASN A 1 471 ? 48.472 58.079 19.893 1.00 22.80 477 ASN A C 1
ATOM 3726 O O . ASN A 1 471 ? 48.964 57.020 20.311 1.00 24.82 477 ASN A O 1
ATOM 3731 N N . GLY A 1 472 ? 49.125 59.236 19.950 1.00 22.68 478 GLY A N 1
ATOM 3732 C CA . GLY A 1 472 ? 50.453 59.367 20.603 1.00 21.65 478 GLY A CA 1
ATOM 3733 C C . GLY A 1 472 ? 51.654 59.376 19.674 1.00 21.95 478 GLY A C 1
ATOM 3734 O O . GLY A 1 472 ? 52.752 59.731 20.058 1.00 21.69 478 GLY A O 1
ATOM 3735 N N . THR A 1 473 ? 51.450 58.993 18.421 1.00 21.86 479 THR A N 1
ATOM 3736 C CA . THR A 1 473 ? 52.510 59.074 17.433 1.00 21.03 479 THR A CA 1
ATOM 3737 C C . THR A 1 473 ? 52.815 60.523 17.083 1.00 21.03 479 THR A C 1
ATOM 3738 O O . THR A 1 473 ? 51.902 61.356 17.057 1.00 21.38 479 THR A O 1
ATOM 3742 N N . ILE A 1 474 ? 54.094 60.814 16.840 1.00 20.62 480 ILE A N 1
ATOM 3743 C CA . ILE A 1 474 ? 54.555 62.084 16.279 1.00 20.37 480 ILE A CA 1
ATOM 3744 C C . ILE A 1 474 ? 55.286 61.744 14.989 1.00 21.28 480 ILE A C 1
ATOM 3745 O O . ILE A 1 474 ? 56.219 60.930 14.978 1.00 20.60 480 ILE A O 1
ATOM 3750 N N . GLY A 1 475 ? 54.857 62.369 13.902 1.00 20.38 481 GLY A N 1
ATOM 3751 C CA . GLY A 1 475 ? 55.573 62.322 12.645 1.00 19.60 481 GLY A CA 1
ATOM 3752 C C . GLY A 1 475 ? 56.355 63.602 12.400 1.00 18.31 481 GLY A C 1
ATOM 3753 O O . GLY A 1 475 ? 55.941 64.697 12.813 1.00 18.80 481 GLY A O 1
ATOM 3754 N N . ILE A 1 476 ? 57.495 63.493 11.725 1.00 18.89 482 ILE A N 1
ATOM 3755 C CA . ILE A 1 476 ? 58.211 64.676 11.251 1.00 20.05 482 ILE A CA 1
ATOM 3756 C C . ILE A 1 476 ? 58.558 64.402 9.797 1.00 21.08 482 ILE A C 1
ATOM 3757 O O . ILE A 1 476 ? 59.328 63.454 9.508 1.00 21.52 482 ILE A O 1
ATOM 3762 N N . ASP A 1 477 ? 57.985 65.207 8.911 1.00 19.34 483 ASP A N 1
ATOM 3763 C CA . ASP A 1 477 ? 58.173 65.044 7.469 1.00 21.81 483 ASP A CA 1
ATOM 3764 C C . ASP A 1 477 ? 58.865 66.282 6.911 1.00 21.32 483 ASP A C 1
ATOM 3765 O O . ASP A 1 477 ? 58.602 67.393 7.364 1.00 22.36 483 ASP A O 1
ATOM 3770 N N . ALA A 1 478 ? 59.764 66.075 5.951 1.00 20.92 484 ALA A N 1
ATOM 3771 C CA . ALA A 1 478 ? 60.511 67.159 5.358 1.00 20.87 484 ALA A CA 1
ATOM 3772 C C . ALA A 1 478 ? 60.293 67.104 3.861 1.00 21.42 484 ALA A C 1
ATOM 3773 O O . ALA A 1 478 ? 60.513 66.052 3.246 1.00 22.01 484 ALA A O 1
ATOM 3775 N N . GLY A 1 479 ? 59.870 68.233 3.292 1.00 20.45 485 GLY A N 1
ATOM 3776 C CA . GLY A 1 479 ? 59.552 68.343 1.855 1.00 21.61 485 GLY A CA 1
ATOM 3777 C C . GLY A 1 479 ? 60.520 69.278 1.185 1.00 22.62 485 GLY A C 1
ATOM 3778 O O . GLY A 1 479 ? 60.975 70.247 1.789 1.00 23.26 485 GLY A O 1
ATOM 3779 N N . ALA A 1 480 ? 60.822 69.034 -0.099 1.00 22.66 486 ALA A N 1
ATOM 3780 C CA . ALA A 1 480 ? 61.725 69.916 -0.831 1.00 22.89 486 ALA A CA 1
ATOM 3781 C C . ALA A 1 480 ? 61.080 70.238 -2.173 1.00 21.52 486 ALA A C 1
ATOM 3782 O O . ALA A 1 480 ? 60.522 69.349 -2.819 1.00 20.81 486 ALA A O 1
ATOM 3784 N N . THR A 1 481 ? 61.104 71.520 -2.521 1.00 20.61 487 THR A N 1
ATOM 3785 C CA . THR A 1 481 ? 60.634 72.019 -3.805 1.00 21.80 487 THR A CA 1
ATOM 3786 C C . THR A 1 481 ? 61.531 73.194 -4.179 1.00 22.83 487 THR A C 1
ATOM 3787 O O . THR A 1 481 ? 62.562 73.411 -3.548 1.00 23.50 487 THR A O 1
ATOM 3791 N N . GLY A 1 482 ? 61.190 73.944 -5.217 1.00 23.66 488 GLY A N 1
ATOM 3792 C CA . GLY A 1 482 ? 62.037 75.055 -5.652 1.00 23.68 488 GLY A CA 1
ATOM 3793 C C . GLY A 1 482 ? 62.727 74.733 -6.967 1.00 23.99 488 GLY A C 1
ATOM 3794 O O . GLY A 1 482 ? 62.211 73.946 -7.767 1.00 23.86 488 GLY A O 1
ATOM 3795 N N . ILE A 1 483 ? 63.898 75.332 -7.158 1.00 23.75 489 ILE A N 1
ATOM 3796 C CA . ILE A 1 483 ? 64.576 75.326 -8.455 1.00 24.04 489 ILE A CA 1
ATOM 3797 C C . ILE A 1 483 ? 65.909 74.589 -8.277 1.00 23.98 489 ILE A C 1
ATOM 3798 O O . ILE A 1 483 ? 66.660 74.906 -7.381 1.00 23.98 489 ILE A O 1
ATOM 3803 N N . GLU A 1 484 ? 66.187 73.612 -9.129 1.00 24.91 490 GLU A N 1
ATOM 3804 C CA . GLU A 1 484 ? 67.456 72.878 -9.066 1.00 26.81 490 GLU A CA 1
ATOM 3805 C C . GLU A 1 484 ? 68.649 73.745 -9.423 1.00 27.53 490 GLU A C 1
ATOM 3806 O O . GLU A 1 484 ? 68.521 74.677 -10.204 1.00 25.42 490 GLU A O 1
ATOM 3812 N N . ALA A 1 485 ? 69.785 73.461 -8.772 1.00 26.95 491 ALA A N 1
ATOM 3813 C CA . ALA A 1 485 ? 71.069 74.068 -9.095 1.00 26.22 491 ALA A CA 1
ATOM 3814 C C . ALA A 1 485 ? 71.598 73.299 -10.273 1.00 28.35 491 ALA A C 1
ATOM 3815 O O . ALA A 1 485 ? 71.816 72.073 -10.156 1.00 29.14 491 ALA A O 1
ATOM 3817 N N . VAL A 1 486 ? 71.779 74.001 -11.400 1.00 27.24 492 VAL A N 1
ATOM 3818 C CA . VAL A 1 486 ? 72.124 73.348 -12.658 1.00 27.16 492 VAL A CA 1
ATOM 3819 C C . VAL A 1 486 ? 73.478 73.785 -13.221 1.00 27.54 492 VAL A C 1
ATOM 3820 O O . VAL A 1 486 ? 73.956 74.906 -12.959 1.00 27.54 492 VAL A O 1
ATOM 3824 N N . LYS A 1 487 ? 74.048 72.865 -14.015 1.00 27.50 493 LYS A N 1
ATOM 3825 C CA . LYS A 1 487 ? 75.322 73.056 -14.699 1.00 28.10 493 LYS A CA 1
ATOM 3826 C C . LYS A 1 487 ? 75.057 73.320 -16.164 1.00 24.94 493 LYS A C 1
ATOM 3827 O O . LYS A 1 487 ? 74.269 72.627 -16.807 1.00 25.91 493 LYS A O 1
ATOM 3833 N N . GLY A 1 488 ? 75.709 74.350 -16.681 1.00 26.24 494 GLY A N 1
ATOM 3834 C CA . GLY A 1 488 ? 75.673 74.644 -18.106 1.00 25.77 494 GLY A CA 1
ATOM 3835 C C . GLY A 1 488 ? 76.583 73.679 -18.835 1.00 25.91 494 GLY A C 1
ATOM 3836 O O . GLY A 1 488 ? 77.726 73.459 -18.430 1.00 29.34 494 GLY A O 1
ATOM 3837 N N . VAL A 1 489 ? 76.066 73.103 -19.900 1.00 29.14 495 VAL A N 1
ATOM 3838 C CA . VAL A 1 489 ? 76.800 72.129 -20.694 1.00 30.50 495 VAL A CA 1
ATOM 3839 C C . VAL A 1 489 ? 76.535 72.372 -22.183 1.00 32.39 495 VAL A C 1
ATOM 3840 O O . VAL A 1 489 ? 75.584 73.056 -22.560 1.00 32.13 495 VAL A O 1
ATOM 3844 N N . LYS A 1 490 ? 77.392 71.794 -23.023 1.00 33.56 496 LYS A N 1
ATOM 3845 C CA . LYS A 1 490 ? 77.218 71.894 -24.487 1.00 35.40 496 LYS A CA 1
ATOM 3846 C C . LYS A 1 490 ? 76.158 71.000 -25.099 1.00 34.09 496 LYS A C 1
ATOM 3847 O O . LYS A 1 490 ? 75.590 71.344 -26.132 1.00 35.43 496 LYS A O 1
ATOM 3853 N N . ALA A 1 491 ? 75.888 69.845 -24.494 1.00 34.50 497 ALA A N 1
ATOM 3854 C CA . ALA A 1 491 ? 74.918 68.916 -25.056 1.00 34.76 497 ALA A CA 1
ATOM 3855 C C . ALA A 1 491 ? 73.513 69.474 -25.006 1.00 37.48 497 ALA A C 1
ATOM 3856 O O . ALA A 1 491 ? 73.082 69.952 -23.955 1.00 36.05 497 ALA A O 1
ATOM 3858 N N . LYS A 1 492 ? 72.817 69.413 -26.137 1.00 34.23 498 LYS A N 1
ATOM 3859 C CA . LYS A 1 492 ? 71.392 69.732 -26.195 1.00 37.99 498 LYS A CA 1
ATOM 3860 C C . LYS A 1 492 ? 70.556 68.476 -25.959 1.00 36.79 498 LYS A C 1
ATOM 3861 O O . LYS A 1 492 ? 69.475 68.544 -25.359 1.00 34.64 498 LYS A O 1
ATOM 3867 N N . THR A 1 493 ? 71.026 67.333 -26.458 1.00 35.04 499 THR A N 1
ATOM 3868 C CA . THR A 1 493 ? 70.341 66.055 -26.260 1.00 34.24 499 THR A CA 1
ATOM 3869 C C . THR A 1 493 ? 71.391 65.007 -25.966 1.00 34.32 499 THR A C 1
ATOM 3870 O O . THR A 1 493 ? 72.573 65.280 -26.100 1.00 35.05 499 THR A O 1
ATOM 3874 N N . MET A 1 494 ? 70.955 63.810 -25.562 1.00 33.76 500 MET A N 1
ATOM 3875 C CA . MET A 1 494 ? 71.874 62.715 -25.256 1.00 32.43 500 MET A CA 1
ATOM 3876 C C . MET A 1 494 ? 72.532 62.125 -26.514 1.00 34.49 500 MET A C 1
ATOM 3877 O O . MET A 1 494 ? 73.409 61.269 -26.385 1.00 35.61 500 MET A O 1
ATOM 3882 N N . HIS A 1 495 ? 72.091 62.554 -27.689 1.00 33.78 501 HIS A N 1
ATOM 3883 C CA . HIS A 1 495 ? 72.758 62.194 -28.956 1.00 39.44 501 HIS A CA 1
ATOM 3884 C C . HIS A 1 495 ? 73.976 63.040 -29.306 1.00 42.04 501 HIS A C 1
ATOM 3885 O O . HIS A 1 495 ? 74.703 62.676 -30.227 1.00 45.61 501 HIS A O 1
ATOM 3892 N N . ASP A 1 496 ? 74.227 64.140 -28.596 1.00 40.10 502 ASP A N 1
ATOM 3893 C CA . ASP A 1 496 ? 75.357 65.015 -28.932 1.00 41.66 502 ASP A CA 1
ATOM 3894 C C . ASP A 1 496 ? 76.688 64.490 -28.397 1.00 42.49 502 ASP A C 1
ATOM 3895 O O . ASP A 1 496 ? 76.743 63.749 -27.415 1.00 38.22 502 ASP A O 1
ATOM 3900 N N . GLU A 1 497 ? 77.763 64.911 -29.054 1.00 45.42 503 GLU A N 1
ATOM 3901 C CA . GLU A 1 497 ? 79.127 64.463 -28.735 1.00 47.67 503 GLU A CA 1
ATOM 3902 C C . GLU A 1 497 ? 79.524 64.525 -27.252 1.00 42.39 503 GLU A C 1
ATOM 3903 O O . GLU A 1 497 ? 80.036 63.549 -26.718 1.00 43.31 503 GLU A O 1
ATOM 3909 N N . THR A 1 498 ? 79.289 65.660 -26.593 1.00 40.48 504 THR A N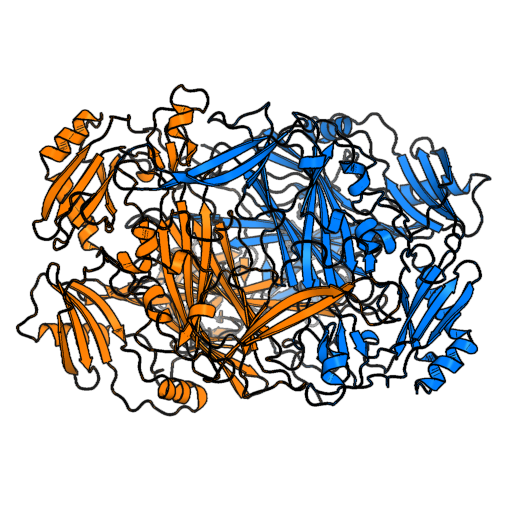 1
ATOM 3910 C CA . THR A 1 498 ? 79.695 65.836 -25.183 1.00 39.20 504 THR A CA 1
ATOM 3911 C C . THR A 1 498 ? 78.738 65.209 -24.149 1.00 38.43 504 THR A C 1
ATOM 3912 O O . THR A 1 498 ? 79.014 65.267 -22.949 1.00 34.40 504 THR A O 1
ATOM 3916 N N . ALA A 1 499 ? 77.634 64.620 -24.597 1.00 38.64 505 ALA A N 1
ATOM 3917 C CA . ALA A 1 499 ? 76.548 64.197 -23.675 1.00 37.79 505 ALA A CA 1
ATOM 3918 C C . ALA A 1 499 ? 77.016 63.274 -22.560 1.00 39.64 505 ALA A C 1
ATOM 3919 O O . ALA A 1 499 ? 76.647 63.469 -21.393 1.00 36.34 505 ALA A O 1
ATOM 3921 N N . LYS A 1 500 ? 77.851 62.290 -22.902 1.00 38.53 506 LYS A N 1
ATOM 3922 C CA . LYS A 1 500 ? 78.324 61.325 -21.910 1.00 39.93 506 LYS A CA 1
ATOM 3923 C C . LYS A 1 500 ? 79.178 61.975 -20.838 1.00 37.89 506 LYS A C 1
ATOM 3924 O O . LYS A 1 500 ? 78.966 61.732 -19.652 1.00 37.64 506 LYS A O 1
ATOM 3930 N N . ASP A 1 501 ? 80.145 62.800 -21.242 1.00 37.46 507 ASP A N 1
ATOM 3931 C CA . ASP A 1 501 ? 80.953 63.553 -20.274 1.00 37.11 507 ASP A CA 1
ATOM 3932 C C . ASP A 1 501 ? 80.070 64.567 -19.510 1.00 36.41 507 ASP A C 1
ATOM 3933 O O . ASP A 1 501 ? 80.247 64.751 -18.308 1.00 34.20 507 ASP A O 1
ATOM 3938 N N . ASP A 1 502 ? 79.148 65.215 -20.227 1.00 33.67 508 ASP A N 1
ATOM 3939 C CA . ASP A 1 502 ? 78.286 66.266 -19.636 1.00 35.27 508 ASP A CA 1
ATOM 3940 C C . ASP A 1 502 ? 77.362 65.741 -18.515 1.00 33.47 508 ASP A C 1
ATOM 3941 O O . ASP A 1 502 ? 77.016 66.490 -17.589 1.00 34.96 508 ASP A O 1
ATOM 3946 N N . THR A 1 503 ? 77.013 64.462 -18.601 1.00 32.67 509 THR A N 1
ATOM 3947 C CA . THR A 1 503 ? 76.101 63.821 -17.666 1.00 33.32 509 THR A CA 1
ATOM 3948 C C . THR A 1 503 ? 76.786 62.827 -16.740 1.00 32.16 509 THR A C 1
ATOM 3949 O O . THR A 1 503 ? 76.123 61.990 -16.130 1.00 31.59 509 THR A O 1
ATOM 3953 N N . ARG A 1 504 ? 78.107 62.908 -16.597 1.00 32.02 510 ARG A N 1
ATOM 3954 C CA . ARG A 1 504 ? 78.801 62.000 -15.703 1.00 32.34 510 ARG A CA 1
ATOM 3955 C C . ARG A 1 504 ? 78.357 62.222 -14.253 1.00 30.57 510 ARG A C 1
ATOM 3956 O O . ARG A 1 504 ? 78.328 61.272 -13.478 1.00 28.92 510 ARG A O 1
ATOM 3964 N N . TYR A 1 505 ? 78.031 63.465 -13.899 1.00 29.78 511 TYR A N 1
ATOM 3965 C CA . TYR A 1 505 ? 77.666 63.808 -12.515 1.00 29.03 511 TYR A CA 1
ATOM 3966 C C . TYR A 1 505 ? 76.226 64.313 -12.368 1.00 28.80 511 TYR A C 1
ATOM 3967 O O . TYR A 1 505 ? 75.894 64.837 -11.322 1.00 28.95 511 TYR A O 1
ATOM 3976 N N . GLY A 1 506 ? 75.395 64.136 -13.383 1.00 29.16 512 GLY A N 1
ATOM 3977 C CA . GLY A 1 506 ? 73.976 64.495 -13.308 1.00 29.77 512 GLY A CA 1
ATOM 3978 C C . GLY A 1 506 ? 73.223 64.274 -14.590 1.00 30.33 512 GLY A C 1
ATOM 3979 O O . GLY A 1 506 ? 73.823 64.118 -15.659 1.00 32.35 512 GLY A O 1
ATOM 3980 N N . THR A 1 507 ? 71.898 64.257 -14.496 1.00 28.70 513 THR A N 1
ATOM 3981 C CA . THR A 1 507 ? 71.003 64.074 -15.640 1.00 27.55 513 THR A CA 1
ATOM 3982 C C . THR A 1 507 ? 70.887 65.314 -16.507 1.00 27.68 513 THR A C 1
ATOM 3983 O O . THR A 1 507 ? 70.844 66.419 -15.983 1.00 26.96 513 THR A O 1
ATOM 3987 N N . LEU A 1 508 ? 70.802 65.126 -17.830 1.00 27.35 514 LEU A N 1
ATOM 3988 C CA . LEU A 1 508 ? 70.439 66.211 -18.743 1.00 28.16 514 LEU A CA 1
ATOM 3989 C C . LEU A 1 508 ? 68.924 66.445 -18.660 1.00 26.48 514 LEU A C 1
ATOM 3990 O O . LEU A 1 508 ? 68.142 65.678 -19.199 1.00 25.81 514 LEU A O 1
ATOM 3995 N N . ILE A 1 509 ? 68.529 67.537 -18.016 1.00 26.48 515 ILE A N 1
ATOM 3996 C CA . ILE A 1 509 ? 67.100 67.812 -17.762 1.00 27.83 515 ILE A CA 1
ATOM 3997 C C . ILE A 1 509 ? 66.498 68.874 -18.654 1.00 27.39 515 ILE A C 1
ATOM 3998 O O . ILE A 1 509 ? 65.286 69.042 -18.684 1.00 28.68 515 ILE A O 1
ATOM 4003 N N . ASP A 1 510 ? 67.349 69.587 -19.386 1.00 28.42 516 ASP A N 1
ATOM 4004 C CA . ASP A 1 510 ? 66.909 70.499 -20.433 1.00 29.94 516 ASP A CA 1
ATOM 4005 C C . ASP A 1 510 ? 68.054 70.588 -21.444 1.00 29.44 516 ASP A C 1
ATOM 4006 O O . ASP A 1 510 ? 69.163 70.118 -21.165 1.00 28.96 516 ASP A O 1
ATOM 4011 N N . HIS A 1 511 ? 67.799 71.213 -22.589 1.00 30.71 517 HIS A N 1
ATOM 4012 C CA . HIS A 1 511 ? 68.910 71.547 -23.498 1.00 31.32 517 HIS A CA 1
ATOM 4013 C C . HIS A 1 511 ? 69.954 72.364 -22.779 1.00 29.18 517 HIS A C 1
ATOM 4014 O O . HIS A 1 511 ? 69.623 73.384 -22.169 1.00 30.58 517 HIS A O 1
ATOM 4021 N N . ASN A 1 512 ? 71.206 71.892 -22.815 1.00 27.96 518 ASN A N 1
ATOM 4022 C CA . ASN A 1 512 ? 72.359 72.588 -22.236 1.00 27.94 518 ASN A CA 1
ATOM 4023 C C . ASN A 1 512 ? 72.323 72.728 -20.714 1.00 26.89 518 ASN A C 1
ATOM 4024 O O . ASN A 1 512 ? 73.056 73.547 -20.171 1.00 28.70 518 ASN A O 1
ATOM 4029 N N . ILE A 1 513 ? 71.496 71.921 -20.049 1.00 28.79 519 ILE A N 1
ATOM 4030 C CA . ILE A 1 513 ? 71.301 72.037 -18.593 1.00 28.86 519 ILE A CA 1
ATOM 4031 C C . ILE A 1 513 ? 71.348 70.652 -17.935 1.00 25.47 519 ILE A C 1
ATOM 4032 O O . ILE A 1 513 ? 70.527 69.774 -18.235 1.00 25.30 519 ILE A O 1
ATOM 4037 N N . VAL A 1 514 ? 72.283 70.482 -17.010 1.00 25.93 520 VAL A N 1
ATOM 4038 C CA . VAL A 1 514 ? 72.401 69.253 -16.248 1.00 27.28 520 VAL A CA 1
ATOM 4039 C C . VAL A 1 514 ? 72.045 69.516 -14.788 1.00 25.75 520 VAL A C 1
ATOM 4040 O O . VAL A 1 514 ? 72.610 70.390 -14.163 1.00 26.62 520 VAL A O 1
ATOM 4044 N N . GLY A 1 515 ? 71.125 68.717 -14.270 1.00 26.56 521 GLY A N 1
ATOM 4045 C CA . GLY A 1 515 ? 70.825 68.718 -12.846 1.00 27.12 521 GLY A CA 1
ATOM 4046 C C . GLY A 1 515 ? 71.829 67.925 -12.051 1.00 25.29 521 GLY A C 1
ATOM 4047 O O . GLY A 1 515 ? 71.662 66.741 -11.899 1.00 30.70 521 GLY A O 1
ATOM 4048 N N . THR A 1 516 ? 72.836 68.595 -11.513 1.00 24.86 522 THR A N 1
ATOM 4049 C CA . THR A 1 516 ? 73.952 67.938 -10.843 1.00 26.01 522 THR A CA 1
ATOM 4050 C C . THR A 1 516 ? 73.474 67.125 -9.636 1.00 28.65 522 THR A C 1
ATOM 4051 O O . THR A 1 516 ? 72.717 67.632 -8.813 1.00 28.28 522 THR A O 1
ATOM 4055 N N . THR A 1 517 ? 73.938 65.881 -9.545 1.00 26.60 523 THR A N 1
ATOM 4056 C CA . THR A 1 517 ? 73.560 64.977 -8.466 1.00 27.06 523 THR A CA 1
ATOM 4057 C C . THR A 1 517 ? 74.069 65.498 -7.127 1.00 25.08 523 THR A C 1
ATOM 4058 O O . THR A 1 517 ? 75.159 66.094 -7.017 1.00 26.41 523 THR A O 1
ATOM 4062 N N . HIS A 1 518 ? 73.241 65.302 -6.108 1.00 24.25 524 HIS A N 1
ATOM 4063 C CA . HIS A 1 518 ? 73.544 65.780 -4.770 1.00 23.37 524 HIS A CA 1
ATOM 4064 C C . HIS A 1 518 ? 72.659 65.044 -3.777 1.00 23.55 524 HIS A C 1
ATOM 4065 O O . HIS A 1 518 ? 71.871 64.214 -4.177 1.00 24.44 524 HIS A O 1
ATOM 4072 N N . GLN A 1 519 ? 72.813 65.339 -2.482 1.00 24.57 525 GLN A N 1
ATOM 4073 C CA . GLN A 1 519 ? 71.928 64.769 -1.470 1.00 23.98 525 GLN A CA 1
ATOM 4074 C C . GLN A 1 519 ? 71.188 65.883 -0.780 1.00 23.92 525 GLN A C 1
ATOM 4075 O O . GLN A 1 519 ? 71.650 67.018 -0.772 1.00 23.50 525 GLN A O 1
ATOM 4081 N N . HIS A 1 520 ? 70.034 65.553 -0.206 1.00 23.61 526 HIS A N 1
ATOM 4082 C CA . HIS A 1 520 ? 69.405 66.413 0.800 1.00 24.27 526 HIS A CA 1
ATOM 4083 C C . HIS A 1 520 ? 69.436 65.645 2.098 1.00 23.15 526 HIS A C 1
ATOM 4084 O O . HIS A 1 520 ? 68.888 64.540 2.173 1.00 25.23 526 HIS A O 1
ATOM 4091 N N . ILE A 1 521 ? 70.060 66.206 3.119 1.00 24.45 527 ILE A N 1
ATOM 4092 C CA . ILE A 1 521 ? 70.256 65.486 4.378 1.00 23.82 527 ILE A CA 1
ATOM 4093 C C . ILE A 1 521 ? 69.756 66.372 5.530 1.00 23.62 527 ILE A C 1
ATOM 4094 O O . ILE A 1 521 ? 70.267 67.466 5.741 1.00 23.67 527 ILE A O 1
ATOM 4099 N N . TYR A 1 522 ? 68.769 65.878 6.269 1.00 22.22 528 TYR A N 1
ATOM 4100 C CA . TYR A 1 522 ? 68.157 66.624 7.374 1.00 21.47 528 TYR A CA 1
ATOM 4101 C C . TYR A 1 522 ? 68.491 65.914 8.675 1.00 21.04 528 TYR A C 1
ATOM 4102 O O . TYR A 1 522 ? 68.518 64.710 8.717 1.00 22.56 528 TYR A O 1
ATOM 4111 N N . ASN A 1 523 ? 68.686 66.675 9.747 1.00 21.38 529 ASN A N 1
ATOM 4112 C CA . ASN A 1 523 ? 68.900 66.078 11.050 1.00 21.20 529 ASN A CA 1
ATOM 4113 C C . ASN A 1 523 ? 68.021 66.794 12.039 1.00 20.77 529 ASN A C 1
ATOM 4114 O O . ASN A 1 523 ? 68.016 68.037 12.068 1.00 21.21 529 ASN A O 1
ATOM 4119 N N . PHE A 1 524 ? 67.288 66.009 12.834 1.00 20.89 530 PHE A N 1
ATOM 4120 C CA . PHE A 1 524 ? 66.370 66.500 13.857 1.00 20.90 530 PHE A CA 1
ATOM 4121 C C . PHE A 1 524 ? 66.929 66.181 15.223 1.00 20.58 530 PHE A C 1
ATOM 4122 O O . PHE A 1 524 ? 67.333 65.044 15.484 1.00 22.43 530 PHE A O 1
ATOM 4130 N N . ARG A 1 525 ? 66.920 67.180 16.085 1.00 21.47 531 ARG A N 1
ATOM 4131 C CA . ARG A 1 525 ? 67.353 67.043 17.481 1.00 20.85 531 ARG A CA 1
ATOM 4132 C C . ARG A 1 525 ? 66.125 66.923 18.330 1.00 21.53 531 ARG A C 1
ATOM 4133 O O . ARG A 1 525 ? 65.292 67.871 18.391 1.00 21.98 531 ARG A O 1
ATOM 4141 N N . LEU A 1 526 ? 65.989 65.778 18.998 1.00 21.18 532 LEU A N 1
ATOM 4142 C CA . LEU A 1 526 ? 64.785 65.433 19.722 1.00 20.85 532 LEU A CA 1
ATOM 4143 C C . LEU A 1 526 ? 65.131 65.013 21.141 1.00 21.13 532 LEU A C 1
ATOM 4144 O O . LEU A 1 526 ? 65.497 63.844 21.378 1.00 20.39 532 LEU A O 1
ATOM 4149 N N . ASP A 1 527 ? 65.014 65.955 22.069 1.00 20.84 533 ASP A N 1
ATOM 4150 C CA . ASP A 1 527 ? 65.223 65.648 23.499 1.00 21.46 533 ASP A CA 1
ATOM 4151 C C . ASP A 1 527 ? 63.965 65.016 24.054 1.00 21.54 533 ASP A C 1
ATOM 4152 O O . ASP A 1 527 ? 63.184 65.661 24.755 1.00 22.64 533 ASP A O 1
ATOM 4157 N N . LEU A 1 528 ? 63.755 63.746 23.692 1.00 22.41 534 LEU A N 1
ATOM 4158 C CA . LEU A 1 528 ? 62.669 62.942 24.242 1.00 22.09 534 LEU A CA 1
ATOM 4159 C C . LEU A 1 528 ? 62.963 62.691 25.723 1.00 22.56 534 LEU A C 1
ATOM 4160 O O . LEU A 1 528 ? 64.105 62.449 26.064 1.00 21.61 534 LEU A O 1
ATOM 4165 N N . ASP A 1 529 ? 61.950 62.851 26.561 1.00 21.70 535 ASP A N 1
ATOM 4166 C CA . ASP A 1 529 ? 61.968 62.479 27.965 1.00 23.33 535 ASP A CA 1
ATOM 4167 C C . ASP A 1 529 ? 60.765 61.538 28.047 1.00 21.61 535 ASP A C 1
ATOM 4168 O O . ASP A 1 529 ? 59.612 61.995 28.143 1.00 23.44 535 ASP A O 1
ATOM 4173 N N . VAL A 1 530 ? 61.017 60.235 27.936 1.00 21.04 536 VAL A N 1
ATOM 4174 C CA . VAL A 1 530 ? 59.932 59.262 27.804 1.00 22.12 536 VAL A CA 1
ATOM 4175 C C . VAL A 1 530 ? 59.335 58.999 29.195 1.00 23.45 536 VAL A C 1
ATOM 4176 O O . VAL A 1 530 ? 59.892 58.208 29.974 1.00 24.50 536 VAL A O 1
ATOM 4180 N N . ASP A 1 531 ? 58.228 59.678 29.491 1.00 22.32 537 ASP A N 1
ATOM 4181 C CA . ASP A 1 531 ? 57.548 59.609 30.790 1.00 24.07 537 ASP A CA 1
ATOM 4182 C C . ASP A 1 531 ? 58.509 59.945 31.940 1.00 25.19 537 ASP A C 1
ATOM 4183 O O . ASP A 1 531 ? 58.319 59.463 33.068 1.00 26.10 537 ASP A O 1
ATOM 4188 N N . GLY A 1 532 ? 59.511 60.766 31.652 1.00 24.98 538 GLY A N 1
ATOM 4189 C CA . GLY A 1 532 ? 60.564 61.076 32.613 1.00 27.16 538 GLY A CA 1
ATOM 4190 C C . GLY A 1 532 ? 61.884 61.308 31.947 1.00 28.32 538 GLY A C 1
ATOM 4191 O O . GLY A 1 532 ? 62.094 60.919 30.803 1.00 26.18 538 GLY A O 1
ATOM 4192 N N . GLU A 1 533 ? 62.778 61.924 32.714 1.00 27.84 539 GLU A N 1
ATOM 4193 C CA . GLU A 1 533 ? 64.140 62.239 32.317 1.00 30.44 539 GLU A CA 1
ATOM 4194 C C . GLU A 1 533 ? 64.991 61.013 32.000 1.00 28.31 539 GLU A C 1
ATOM 4195 O O . GLU A 1 533 ? 65.694 60.932 30.974 1.00 27.29 539 GLU A O 1
ATOM 4201 N N . ASN A 1 534 ? 64.947 60.057 32.905 1.00 27.20 540 ASN A N 1
ATOM 4202 C CA . ASN A 1 534 ? 65.921 58.966 32.899 1.00 27.61 540 ASN A CA 1
ATOM 4203 C C . ASN A 1 534 ? 65.453 57.825 32.033 1.00 24.71 540 ASN A C 1
ATOM 4204 O O . ASN A 1 534 ? 64.467 57.172 32.355 1.00 26.52 540 ASN A O 1
ATOM 4209 N N . ASN A 1 535 ? 66.147 57.648 30.913 1.00 24.93 541 ASN A N 1
ATOM 4210 C CA . ASN A 1 535 ? 65.805 56.708 29.862 1.00 25.48 541 ASN A CA 1
ATOM 4211 C C . ASN A 1 535 ? 67.047 55.877 29.446 1.00 26.38 541 ASN A C 1
ATOM 4212 O O . ASN A 1 535 ? 68.197 56.195 29.830 1.00 26.93 541 ASN A O 1
ATOM 4217 N N . SER A 1 536 ? 66.795 54.797 28.702 1.00 25.65 542 SER A N 1
ATOM 4218 C CA . SER A 1 536 ? 67.809 53.946 28.119 1.00 25.32 542 SER A CA 1
ATOM 4219 C C . SER A 1 536 ? 67.466 53.608 26.681 1.00 26.03 542 SER A C 1
ATOM 4220 O O . SER A 1 536 ? 66.283 53.567 26.307 1.00 26.43 542 SER A O 1
ATOM 4223 N N . LEU A 1 537 ? 68.492 53.351 25.889 1.00 24.93 543 LEU A N 1
ATOM 4224 C CA . LEU A 1 537 ? 68.312 52.995 24.481 1.00 25.25 543 LEU A CA 1
ATOM 4225 C C . LEU A 1 537 ? 68.276 51.477 24.369 1.00 27.26 543 LEU A C 1
ATOM 4226 O O . LEU A 1 537 ? 69.211 50.794 24.835 1.00 28.38 543 LEU A O 1
ATOM 4231 N N . VAL A 1 538 ? 67.225 50.939 23.757 1.00 25.21 544 VAL A N 1
ATOM 4232 C CA . VAL A 1 538 ? 67.040 49.482 23.679 1.00 25.12 544 VAL A CA 1
ATOM 4233 C C . VAL A 1 538 ? 66.864 49.065 22.231 1.00 27.32 544 VAL A C 1
ATOM 4234 O O . VAL A 1 538 ? 66.085 49.688 21.525 1.00 26.60 544 VAL A O 1
ATOM 4238 N N . ALA A 1 539 ? 67.598 48.033 21.795 1.00 24.64 545 ALA A N 1
ATOM 4239 C CA . ALA A 1 539 ? 67.487 47.485 20.449 1.00 26.35 545 ALA A CA 1
ATOM 4240 C C . ALA A 1 539 ? 66.645 46.218 20.498 1.00 28.92 545 ALA A C 1
ATOM 4241 O O . ALA A 1 539 ? 66.795 45.394 21.425 1.00 28.37 545 ALA A O 1
ATOM 4243 N N . MET A 1 540 ? 65.735 46.088 19.531 1.00 26.10 546 MET A N 1
ATOM 4244 C CA . MET A 1 540 ? 64.997 44.862 19.295 1.00 26.82 546 MET A CA 1
ATOM 4245 C C . MET A 1 540 ? 65.166 44.500 17.846 1.00 26.17 546 MET A C 1
ATOM 4246 O O . MET A 1 540 ? 64.669 45.214 16.970 1.00 27.92 546 MET A O 1
ATOM 4251 N N . ASP A 1 541 ? 65.886 43.416 17.574 1.00 24.46 547 ASP A N 1
ATOM 4252 C CA . ASP A 1 541 ? 66.156 42.990 16.208 1.00 25.13 547 ASP A CA 1
ATOM 4253 C C . ASP A 1 541 ? 65.324 41.738 15.913 1.00 27.79 547 ASP A C 1
ATOM 4254 O O . ASP A 1 541 ? 65.607 40.654 16.469 1.00 27.03 547 ASP A O 1
ATOM 4259 N N . PRO A 1 542 ? 64.291 41.864 15.047 1.00 27.92 548 PRO A N 1
ATOM 4260 C CA . PRO A 1 542 ? 63.558 40.655 14.676 1.00 29.00 548 PRO A CA 1
ATOM 4261 C C . PRO A 1 542 ? 64.454 39.728 13.868 1.00 31.66 548 PRO A C 1
ATOM 4262 O O . PRO A 1 542 ? 65.122 40.186 12.929 1.00 32.97 548 PRO A O 1
ATOM 4266 N N . VAL A 1 543 ? 64.502 38.449 14.256 1.00 27.17 549 VAL A N 1
ATOM 4267 C CA . VAL A 1 543 ? 65.405 37.482 13.626 1.00 28.99 549 VAL A CA 1
ATOM 4268 C C . VAL A 1 543 ? 64.666 36.165 13.398 1.00 27.27 549 VAL A C 1
ATOM 4269 O O . VAL A 1 543 ? 63.672 35.898 14.043 1.00 29.15 549 VAL A O 1
ATOM 4273 N N . VAL A 1 544 ? 65.142 35.395 12.429 1.00 28.51 550 VAL A N 1
ATOM 4274 C CA . VAL A 1 544 ? 64.678 34.020 12.235 1.00 28.26 550 VAL A CA 1
ATOM 4275 C C . VAL A 1 544 ? 65.609 33.072 12.997 1.00 31.43 550 VAL A C 1
ATOM 4276 O O . VAL A 1 544 ? 66.813 33.084 12.765 1.00 29.32 550 VAL A O 1
ATOM 4280 N N . LYS A 1 545 ? 65.052 32.278 13.913 1.00 30.55 551 LYS A N 1
ATOM 4281 C CA . LYS A 1 545 ? 65.813 31.293 14.674 1.00 31.12 551 LYS A CA 1
ATOM 4282 C C . LYS A 1 545 ? 65.287 29.873 14.429 1.00 33.59 551 LYS A C 1
ATOM 4283 O O . LYS A 1 545 ? 64.093 29.667 14.168 1.00 30.78 551 LYS A O 1
ATOM 4289 N N . PRO A 1 546 ? 66.161 28.868 14.571 1.00 34.72 552 PRO A N 1
ATOM 4290 C CA . PRO A 1 546 ? 65.657 27.494 14.474 1.00 33.04 552 PRO A CA 1
ATOM 4291 C C . PRO A 1 546 ? 64.560 27.190 15.495 1.00 31.39 552 PRO A C 1
ATOM 4292 O O . PRO A 1 546 ? 64.584 27.675 16.640 1.00 33.54 552 PRO A O 1
ATOM 4296 N N . ASN A 1 547 ? 63.588 26.384 15.075 1.00 30.89 553 ASN A N 1
ATOM 4297 C CA . ASN A 1 547 ? 62.548 25.930 15.962 1.00 29.15 553 ASN A CA 1
ATOM 4298 C C . ASN A 1 547 ? 63.084 24.832 16.904 1.00 31.50 553 ASN A C 1
ATOM 4299 O O . ASN A 1 547 ? 63.564 23.802 16.444 1.00 30.91 553 ASN A O 1
ATOM 4304 N N . THR A 1 548 ? 62.918 25.048 18.199 1.00 32.21 554 THR A N 1
ATOM 4305 C CA . THR A 1 548 ? 63.269 24.071 19.236 1.00 37.77 554 THR A CA 1
ATOM 4306 C C . THR A 1 548 ? 62.041 23.576 20.006 1.00 37.45 554 THR A C 1
ATOM 4307 O O . THR A 1 548 ? 62.182 22.846 20.993 1.00 35.79 554 THR A O 1
ATOM 4311 N N . ALA A 1 549 ? 60.836 23.951 19.562 1.00 35.19 555 ALA A N 1
ATOM 4312 C CA . ALA A 1 549 ? 59.601 23.575 20.251 1.00 34.25 555 ALA A CA 1
ATOM 4313 C C . ALA A 1 549 ? 58.928 22.321 19.689 1.00 32.44 555 ALA A C 1
ATOM 4314 O O . ALA A 1 549 ? 57.914 21.884 20.232 1.00 35.70 555 ALA A O 1
ATOM 4316 N N . GLY A 1 550 ? 59.461 21.757 18.614 1.00 29.92 556 GLY A N 1
ATOM 4317 C CA . GLY A 1 550 ? 58.860 20.577 17.974 1.00 31.89 556 GLY A CA 1
ATOM 4318 C C . GLY A 1 550 ? 57.845 20.925 16.900 1.00 31.73 556 GLY A C 1
ATOM 4319 O O . GLY A 1 550 ? 57.564 22.100 16.633 1.00 29.54 556 GLY A O 1
ATOM 4320 N N . GLY A 1 551 ? 57.303 19.889 16.272 1.00 29.68 557 GLY A N 1
ATOM 4321 C CA . GLY A 1 551 ? 56.326 20.048 15.211 1.00 27.79 557 GLY A CA 1
ATOM 4322 C C . GLY A 1 551 ? 57.025 20.352 13.905 1.00 27.46 557 GLY A C 1
ATOM 4323 O O . GLY A 1 551 ? 58.264 20.386 13.847 1.00 29.77 557 GLY A O 1
ATOM 4324 N N . PRO A 1 552 ? 56.246 20.579 12.834 1.00 26.88 558 PRO A N 1
ATOM 4325 C CA . PRO A 1 552 ? 56.832 20.625 11.504 1.00 27.43 558 PRO A CA 1
ATOM 4326 C C . PRO A 1 552 ? 57.699 21.836 11.127 1.00 26.93 558 PRO A C 1
ATOM 4327 O O . PRO A 1 552 ? 58.477 21.741 10.153 1.00 28.37 558 PRO A O 1
ATOM 4331 N N . ARG A 1 553 ? 57.568 22.953 11.842 1.00 28.60 559 ARG A N 1
ATOM 4332 C CA . ARG A 1 553 ? 58.328 24.147 11.442 1.00 29.14 559 ARG A CA 1
ATOM 4333 C C . ARG A 1 553 ? 59.824 23.949 11.704 1.00 30.82 559 ARG A C 1
ATOM 4334 O O . ARG A 1 553 ? 60.208 23.390 12.735 1.00 29.67 559 ARG A O 1
ATOM 4342 N N . THR A 1 554 ? 60.638 24.385 10.752 1.00 30.38 560 THR A N 1
ATOM 4343 C CA . THR A 1 554 ? 62.099 24.421 10.933 1.00 30.73 560 THR A CA 1
ATOM 4344 C C . THR A 1 554 ? 62.562 25.731 11.560 1.00 31.93 560 THR A C 1
ATOM 4345 O O . THR A 1 554 ? 63.673 25.791 12.107 1.00 29.24 560 THR A O 1
ATOM 4349 N N . SER A 1 555 ? 61.733 26.787 11.490 1.00 29.33 561 SER A N 1
ATOM 4350 C CA . SER A 1 555 ? 62.162 28.116 11.945 1.00 29.20 561 SER A CA 1
ATOM 4351 C C . SER A 1 555 ? 61.034 28.929 12.612 1.00 30.16 561 SER A C 1
ATOM 4352 O O . SER A 1 555 ? 59.846 28.580 12.518 1.00 28.63 561 SER A O 1
ATOM 4355 N N . THR A 1 556 ? 61.437 29.962 13.346 1.00 27.72 562 THR A N 1
ATOM 4356 C CA . THR A 1 556 ? 60.518 30.780 14.113 1.00 27.50 562 THR A CA 1
ATOM 4357 C C . THR A 1 556 ? 60.913 32.250 14.002 1.00 28.05 562 THR A C 1
ATOM 4358 O O . THR A 1 556 ? 62.046 32.570 13.622 1.00 27.40 562 THR A O 1
ATOM 4362 N N . MET A 1 557 ? 59.975 33.126 14.352 1.00 25.81 563 MET A N 1
ATOM 4363 C CA . MET A 1 557 ? 60.233 34.565 14.411 1.00 26.28 563 MET A CA 1
ATOM 4364 C C . MET A 1 557 ? 60.409 35.002 15.853 1.00 25.50 563 MET A C 1
ATOM 4365 O O . MET A 1 557 ? 59.477 34.964 16.651 1.00 25.77 563 MET A O 1
ATOM 4370 N N . GLN A 1 558 ? 61.620 35.427 16.175 1.00 25.18 564 GLN A N 1
ATOM 4371 C CA . GLN A 1 558 ? 61.951 35.851 17.535 1.00 25.61 564 GLN A CA 1
ATOM 4372 C C . GLN A 1 558 ? 62.637 37.226 17.467 1.00 25.95 564 GLN A C 1
ATOM 4373 O O . GLN A 1 558 ? 62.857 37.771 16.381 1.00 26.41 564 GLN A O 1
ATOM 4379 N N . VAL A 1 559 ? 62.961 37.776 18.622 1.00 26.25 565 VAL A N 1
ATOM 4380 C CA . VAL A 1 559 ? 63.635 39.060 18.691 1.00 27.14 565 VAL A CA 1
ATOM 4381 C C . VAL A 1 559 ? 64.882 38.930 19.550 1.00 29.25 565 VAL A C 1
ATOM 4382 O O . VAL A 1 559 ? 64.798 38.372 20.648 1.00 30.70 565 VAL A O 1
ATOM 4386 N N . ASN A 1 560 ? 66.001 39.481 19.070 1.00 27.80 566 ASN A N 1
ATOM 4387 C CA . ASN A 1 560 ? 67.181 39.739 19.929 1.00 29.38 566 ASN A CA 1
ATOM 4388 C C . ASN A 1 560 ? 67.048 41.131 20.551 1.00 28.63 566 ASN A C 1
ATOM 4389 O O . ASN A 1 560 ? 67.028 42.139 19.832 1.00 28.36 566 ASN A O 1
ATOM 4394 N N . GLN A 1 561 ? 66.908 41.196 21.871 1.00 27.26 567 GLN A N 1
ATOM 4395 C CA . GLN A 1 561 ? 66.753 42.452 22.578 1.00 28.54 567 GLN A CA 1
ATOM 4396 C C . GLN A 1 561 ? 68.015 42.729 23.376 1.00 30.41 567 GLN A C 1
ATOM 4397 O O . GLN A 1 561 ? 68.497 41.831 24.067 1.00 31.34 567 GLN A O 1
ATOM 4403 N N . TYR A 1 562 ? 68.551 43.950 23.297 1.00 28.06 568 TYR A N 1
ATOM 4404 C CA . TYR A 1 562 ? 69.736 44.298 24.090 1.00 28.73 568 TYR A CA 1
ATOM 4405 C C . TYR A 1 562 ? 69.808 45.781 24.291 1.00 31.59 568 TYR A C 1
ATOM 4406 O O . TYR A 1 562 ? 69.352 46.533 23.430 1.00 28.67 568 TYR A O 1
ATOM 4415 N N . ASN A 1 563 ? 70.391 46.202 25.412 1.00 29.83 569 ASN A N 1
ATOM 4416 C CA . ASN A 1 563 ? 70.560 47.633 25.692 1.00 30.63 569 ASN A CA 1
ATOM 4417 C C . ASN A 1 563 ? 71.788 48.175 24.993 1.00 30.91 569 ASN A C 1
ATOM 4418 O O . ASN A 1 563 ? 72.752 47.440 24.744 1.00 29.69 569 ASN A O 1
ATOM 4423 N N . ILE A 1 564 ? 71.735 49.463 24.645 1.00 30.30 570 ILE A N 1
ATOM 4424 C CA . ILE A 1 564 ? 72.875 50.160 24.071 1.00 31.74 570 ILE A CA 1
ATOM 4425 C C . ILE A 1 564 ? 73.322 51.193 25.103 1.00 34.61 570 ILE A C 1
ATOM 4426 O O . ILE A 1 564 ? 72.712 52.256 25.268 1.00 33.88 570 ILE A O 1
ATOM 4431 N N . GLY A 1 565 ? 74.402 50.846 25.808 1.00 36.14 571 GLY A N 1
ATOM 4432 C CA . GLY A 1 565 ? 74.818 51.535 27.024 1.00 37.68 571 GLY A CA 1
ATOM 4433 C C . GLY A 1 565 ? 75.800 52.677 26.859 1.00 38.01 571 GLY A C 1
ATOM 4434 O O . GLY A 1 565 ? 75.980 53.457 27.795 1.00 38.75 571 GLY A O 1
ATOM 4435 N N . ASN A 1 566 ? 76.436 52.805 25.701 1.00 40.91 572 ASN A N 1
ATOM 4436 C CA . ASN A 1 566 ? 77.297 53.963 25.479 1.00 45.86 572 ASN A CA 1
ATOM 4437 C C . ASN A 1 566 ? 77.094 54.643 24.128 1.00 42.03 572 ASN A C 1
ATOM 4438 O O . ASN A 1 566 ? 76.671 54.026 23.142 1.00 36.73 572 ASN A O 1
ATOM 4443 N N . GLN A 1 567 ? 77.465 55.921 24.114 1.00 42.38 573 GLN A N 1
ATOM 4444 C CA . GLN A 1 567 ? 77.219 56.840 22.995 1.00 43.21 573 GLN A CA 1
ATOM 4445 C C . GLN A 1 567 ? 77.801 56.397 21.673 1.00 40.83 573 GLN A C 1
ATOM 4446 O O . GLN A 1 567 ? 77.237 56.701 20.610 1.00 41.90 573 GLN A O 1
ATOM 4452 N N . GLN A 1 568 ? 78.949 55.713 21.729 1.00 42.38 574 GLN A N 1
ATOM 4453 C CA . GLN A 1 568 ? 79.713 55.386 20.528 1.00 41.37 574 GLN A CA 1
ATOM 4454 C C . GLN A 1 568 ? 78.975 54.312 19.736 1.00 41.76 574 GLN A C 1
ATOM 4455 O O . GLN A 1 568 ? 78.845 54.382 18.499 1.00 41.70 574 GLN A O 1
ATOM 4461 N N . ASP A 1 569 ? 78.435 53.339 20.461 1.00 39.27 575 ASP A N 1
ATOM 4462 C CA . ASP A 1 569 ? 77.596 52.320 19.855 1.00 37.75 575 ASP A CA 1
ATOM 4463 C C . ASP A 1 569 ? 76.226 52.874 19.452 1.00 35.09 575 ASP A C 1
ATOM 4464 O O . ASP A 1 569 ? 75.627 52.370 18.513 1.00 34.89 575 ASP A O 1
ATOM 4469 N N . ALA A 1 570 ? 75.746 53.901 20.147 1.00 34.16 576 ALA A N 1
ATOM 4470 C CA . ALA A 1 570 ? 74.440 54.496 19.816 1.00 33.45 576 ALA A CA 1
ATOM 4471 C C . ALA A 1 570 ? 74.427 55.210 18.472 1.00 34.71 576 ALA A C 1
ATOM 4472 O O . ALA A 1 570 ? 73.368 55.296 17.856 1.00 39.60 576 ALA A O 1
ATOM 4474 N N . ALA A 1 571 ? 75.577 55.730 18.030 1.00 31.19 577 ALA A N 1
ATOM 4475 C CA . ALA A 1 571 ? 75.705 56.340 16.712 1.00 30.18 577 ALA A CA 1
ATOM 4476 C C . ALA A 1 571 ? 75.728 55.256 15.659 1.00 31.74 577 ALA A C 1
ATOM 4477 O O . ALA A 1 571 ? 76.744 54.578 15.496 1.00 30.36 577 ALA A O 1
ATOM 4479 N N . GLN A 1 572 ? 74.623 55.080 14.936 1.00 28.71 578 GLN A N 1
ATOM 4480 C CA . GLN A 1 572 ? 74.476 53.908 14.070 1.00 30.13 578 GLN A CA 1
ATOM 4481 C C . GLN A 1 572 ? 73.667 54.123 12.797 1.00 27.98 578 GLN A C 1
ATOM 4482 O O . GLN A 1 572 ? 72.831 55.030 12.707 1.00 25.84 578 GLN A O 1
ATOM 4488 N N . LYS A 1 573 ? 73.911 53.249 11.832 1.00 27.96 579 LYS A N 1
ATOM 4489 C CA . LYS A 1 573 ? 73.054 53.105 10.656 1.00 29.58 579 LYS A CA 1
ATOM 4490 C C . LYS A 1 573 ? 71.687 52.592 11.139 1.00 29.29 579 LYS A C 1
ATOM 4491 O O . LYS A 1 573 ? 71.618 51.852 12.130 1.00 28.63 579 LYS A O 1
ATOM 4497 N N . PHE A 1 574 ? 70.609 53.024 10.484 1.00 26.81 580 PHE A N 1
ATOM 4498 C CA . PHE A 1 574 ? 69.275 52.556 10.851 1.00 26.33 580 PHE A CA 1
ATOM 4499 C C . PHE A 1 574 ? 68.809 51.534 9.836 1.00 29.02 580 PHE A C 1
ATOM 4500 O O . PHE A 1 574 ? 68.715 51.818 8.637 1.00 26.84 580 PHE A O 1
ATOM 4508 N N . ASP A 1 575 ? 68.534 50.330 10.330 1.00 28.42 581 ASP A N 1
ATOM 4509 C CA . ASP A 1 575 ? 67.950 49.287 9.503 1.00 28.71 581 ASP A CA 1
ATOM 4510 C C . ASP A 1 575 ? 66.457 49.355 9.811 1.00 25.79 581 ASP A C 1
ATOM 4511 O O . ASP A 1 575 ? 66.056 49.093 10.955 1.00 25.64 581 ASP A O 1
ATOM 4516 N N . PRO A 1 576 ? 65.627 49.693 8.804 1.00 27.82 582 PRO A N 1
ATOM 4517 C CA . PRO A 1 576 ? 64.177 49.856 9.058 1.00 27.81 582 PRO A CA 1
ATOM 4518 C C . PRO A 1 576 ? 63.434 48.553 9.368 1.00 26.38 582 PRO A C 1
ATOM 4519 O O . PRO A 1 576 ? 62.250 48.600 9.680 1.00 24.65 582 PRO A O 1
ATOM 4523 N N . GLY A 1 577 ? 64.123 47.408 9.266 1.00 27.27 583 GLY A N 1
ATOM 4524 C CA . GLY A 1 577 ? 63.601 46.124 9.715 1.00 27.52 583 GLY A CA 1
ATOM 4525 C C . GLY A 1 577 ? 63.836 45.876 11.193 1.00 26.82 583 GLY A C 1
ATOM 4526 O O . GLY A 1 577 ? 63.382 44.869 11.714 1.00 28.74 583 GLY A O 1
ATOM 4527 N N . THR A 1 578 ? 64.555 46.774 11.856 1.00 24.76 584 THR A N 1
ATOM 4528 C CA . THR A 1 578 ? 64.788 46.685 13.301 1.00 24.79 584 THR A CA 1
ATOM 4529 C C . THR A 1 578 ? 63.942 47.678 14.038 1.00 24.70 584 THR A C 1
ATOM 4530 O O . THR A 1 578 ? 63.334 48.561 13.433 1.00 25.11 584 THR A O 1
ATOM 4534 N N . ILE A 1 579 ? 63.903 47.517 15.359 1.00 22.97 585 ILE A N 1
ATOM 4535 C CA . ILE A 1 579 ? 63.199 48.412 16.244 1.00 23.31 585 ILE A CA 1
ATOM 4536 C C . ILE A 1 579 ? 64.219 49.014 17.204 1.00 23.91 585 ILE A C 1
ATOM 4537 O O . ILE A 1 579 ? 65.064 48.303 17.736 1.00 24.23 585 ILE A O 1
ATOM 4542 N N . ARG A 1 580 ? 64.167 50.331 17.369 1.00 23.76 586 ARG A N 1
ATOM 4543 C CA . ARG A 1 580 ? 65.001 51.073 18.317 1.00 23.55 586 ARG A CA 1
ATOM 4544 C C . ARG A 1 580 ? 64.118 51.865 19.239 1.00 24.42 586 ARG A C 1
ATOM 4545 O O . ARG A 1 580 ? 63.307 52.688 18.790 1.00 23.98 586 ARG A O 1
ATOM 4553 N N . LEU A 1 581 ? 64.208 51.584 20.540 1.00 22.60 587 LEU A N 1
ATOM 4554 C CA . LEU A 1 581 ? 63.368 52.216 21.508 1.00 22.52 587 LEU A CA 1
ATOM 4555 C C . LEU A 1 581 ? 64.170 53.104 22.436 1.00 24.47 587 LEU A C 1
ATOM 4556 O O . LEU A 1 581 ? 65.287 52.751 22.809 1.00 23.68 587 LEU A O 1
ATOM 4561 N N . LEU A 1 582 ? 63.594 54.245 22.806 1.00 24.52 588 LEU A N 1
ATOM 4562 C CA . LEU A 1 582 ? 63.996 54.955 24.020 1.00 24.74 588 LEU A CA 1
ATOM 4563 C C . LEU A 1 582 ? 63.013 54.592 25.100 1.00 25.78 588 LEU A C 1
ATOM 4564 O O . LEU A 1 582 ? 61.830 54.931 25.020 1.00 24.20 588 LEU A O 1
ATOM 4569 N N . SER A 1 583 ? 63.489 53.866 26.118 1.00 25.07 589 SER A N 1
ATOM 4570 C CA . SER A 1 583 ? 62.628 53.287 27.132 1.00 24.79 589 SER A CA 1
ATOM 4571 C C . SER A 1 583 ? 62.893 53.953 28.458 1.00 25.32 589 SER A C 1
ATOM 4572 O O . SER A 1 583 ? 64.011 54.409 28.707 1.00 26.51 589 SER A O 1
ATOM 4575 N N . ASN A 1 584 ? 61.875 53.977 29.304 1.00 24.68 590 ASN A N 1
ATOM 4576 C CA . ASN A 1 584 ? 62.031 54.423 30.675 1.00 25.98 590 ASN A CA 1
ATOM 4577 C C . ASN A 1 584 ? 62.109 53.148 31.533 1.00 26.48 590 ASN A C 1
ATOM 4578 O O . ASN A 1 584 ? 61.094 52.495 31.764 1.00 26.82 590 ASN A O 1
ATOM 4583 N N . PRO A 1 585 ? 63.327 52.786 31.996 1.00 28.45 591 PRO A N 1
ATOM 4584 C CA . PRO A 1 585 ? 63.451 51.535 32.776 1.00 29.97 591 PRO A CA 1
ATOM 4585 C C . PRO A 1 585 ? 62.856 51.649 34.184 1.00 31.92 591 PRO A C 1
ATOM 4586 O O . PRO A 1 585 ? 62.856 50.676 34.933 1.00 34.66 591 PRO A O 1
ATOM 4590 N N . ASN A 1 586 ? 62.353 52.818 34.548 1.00 30.96 592 ASN A N 1
ATOM 4591 C CA . ASN A 1 586 ? 61.810 53.058 35.877 1.00 30.94 592 ASN A CA 1
ATOM 4592 C C . ASN A 1 586 ? 60.291 52.960 35.923 1.00 31.96 592 ASN A C 1
ATOM 4593 O O . ASN A 1 586 ? 59.702 53.019 37.008 1.00 31.54 592 ASN A O 1
ATOM 4598 N N . LYS A 1 587 ? 59.635 52.887 34.750 1.00 30.90 593 LYS A N 1
ATOM 4599 C CA . LYS A 1 587 ? 58.169 52.923 34.673 1.00 30.42 593 LYS A CA 1
ATOM 4600 C C . LYS A 1 587 ? 57.686 51.907 33.645 1.00 29.92 593 LYS A C 1
ATOM 4601 O O . LYS A 1 587 ? 58.266 51.789 32.568 1.00 29.95 593 LYS A O 1
ATOM 4607 N N . GLU A 1 588 ? 56.628 51.181 33.986 1.00 28.84 594 GLU A N 1
ATOM 4608 C CA . GLU A 1 588 ? 56.109 50.130 33.131 1.00 30.82 594 GLU A CA 1
ATOM 4609 C C . GLU A 1 588 ? 54.646 50.353 32.866 1.00 27.63 594 GLU A C 1
ATOM 4610 O O . GLU A 1 588 ? 53.939 50.950 33.670 1.00 27.85 594 GLU A O 1
ATOM 4616 N N . ASN A 1 589 ? 54.168 49.759 31.783 1.00 27.32 595 ASN A N 1
ATOM 4617 C CA . ASN A 1 589 ? 52.740 49.747 31.500 1.00 28.59 595 ASN A CA 1
ATOM 4618 C C . ASN A 1 589 ? 52.093 48.619 32.315 1.00 30.31 595 ASN A C 1
ATOM 4619 O O . ASN A 1 589 ? 52.777 47.923 33.083 1.00 28.96 595 ASN A O 1
ATOM 4624 N N . ARG A 1 590 ? 50.794 48.429 32.124 1.00 29.87 596 ARG A N 1
ATOM 4625 C CA . ARG A 1 590 ? 50.002 47.464 32.892 1.00 30.63 596 ARG A CA 1
ATOM 4626 C C . ARG A 1 590 ? 50.476 46.004 32.746 1.00 29.85 596 ARG A C 1
ATOM 4627 O O . ARG A 1 590 ? 50.222 45.176 33.629 1.00 29.66 596 ARG A O 1
ATOM 4635 N N . MET A 1 591 ? 51.158 45.686 31.646 1.00 26.37 597 MET A N 1
ATOM 4636 C CA . MET A 1 591 ? 51.704 44.362 31.388 1.00 27.00 597 MET A CA 1
ATOM 4637 C C . MET A 1 591 ? 53.171 44.175 31.863 1.00 26.46 597 MET A C 1
ATOM 4638 O O . MET A 1 591 ? 53.777 43.141 31.603 1.00 27.15 597 MET A O 1
ATOM 4643 N N . GLY A 1 592 ? 53.729 45.166 32.556 1.00 27.99 598 GLY A N 1
ATOM 4644 C CA . GLY A 1 592 ? 55.127 45.114 33.033 1.00 27.48 598 GLY A CA 1
ATOM 4645 C C . GLY A 1 592 ? 56.198 45.373 31.994 1.00 27.89 598 GLY A C 1
ATOM 4646 O O . GLY A 1 592 ? 57.363 45.032 32.199 1.00 28.97 598 GLY A O 1
ATOM 4647 N N . ASN A 1 593 ? 55.819 45.982 30.863 1.00 25.88 599 ASN A N 1
ATOM 4648 C CA . ASN A 1 593 ? 56.765 46.356 29.851 1.00 25.61 599 ASN A CA 1
ATOM 4649 C C . ASN A 1 593 ? 57.176 47.821 30.077 1.00 25.07 599 ASN A C 1
ATOM 4650 O O . ASN A 1 593 ? 56.313 48.672 30.370 1.00 26.44 599 ASN A O 1
ATOM 4655 N N . PRO A 1 594 ? 58.486 48.129 29.941 1.00 25.11 600 PRO A N 1
ATOM 4656 C CA . PRO A 1 594 ? 58.971 49.509 30.080 1.00 25.41 600 PRO A CA 1
ATOM 4657 C C . PRO A 1 594 ? 58.282 50.448 29.085 1.00 25.62 600 PRO A C 1
ATOM 4658 O O . PRO A 1 594 ? 58.222 50.136 27.889 1.00 26.80 600 PRO A O 1
ATOM 4662 N N . VAL A 1 595 ? 57.811 51.574 29.572 1.00 25.58 601 VAL A N 1
ATOM 4663 C CA . VAL A 1 595 ? 57.188 52.578 28.714 1.00 24.83 601 VAL A CA 1
ATOM 4664 C C . VAL A 1 595 ? 58.264 53.154 27.789 1.00 25.48 601 VAL A C 1
ATOM 4665 O O . VAL A 1 595 ? 59.381 53.489 28.219 1.00 24.05 601 VAL A O 1
ATOM 4669 N N . SER A 1 596 ? 57.932 53.227 26.498 1.00 23.34 602 SER A N 1
ATOM 4670 C CA . SER A 1 596 ? 58.918 53.479 25.484 1.00 21.71 602 SER A CA 1
ATOM 4671 C C . SER A 1 596 ? 58.340 54.273 24.308 1.00 21.93 602 SER A C 1
ATOM 4672 O O . SER A 1 596 ? 57.122 54.305 24.110 1.00 22.37 602 SER A O 1
ATOM 4675 N N . TYR A 1 597 ? 59.234 54.913 23.563 1.00 21.31 603 TYR A N 1
ATOM 4676 C CA . TYR A 1 597 ? 58.930 55.375 22.195 1.00 20.63 603 TYR A CA 1
ATOM 4677 C C . TYR A 1 597 ? 59.870 54.720 21.207 1.00 22.06 603 TYR A C 1
ATOM 4678 O O . TYR A 1 597 ? 61.090 54.635 21.421 1.00 23.03 603 TYR A O 1
ATOM 4687 N N . GLN A 1 598 ? 59.303 54.323 20.073 1.00 20.91 604 GLN A N 1
ATOM 4688 C CA . GLN A 1 598 ? 60.004 53.717 18.986 1.00 21.04 604 GLN A CA 1
ATOM 4689 C C . GLN A 1 598 ? 60.455 54.842 18.047 1.00 23.55 604 GLN A C 1
ATOM 4690 O O . GLN A 1 598 ? 59.643 55.659 17.609 1.00 22.33 604 GLN A O 1
ATOM 4696 N N . ILE A 1 599 ? 61.739 54.848 17.725 1.00 21.33 605 ILE A N 1
ATOM 4697 C CA . ILE A 1 599 ? 62.358 55.887 16.931 1.00 22.71 605 ILE A CA 1
ATOM 4698 C C . ILE A 1 599 ? 62.576 55.354 15.520 1.00 21.98 605 ILE A C 1
ATOM 4699 O O . ILE A 1 599 ? 63.312 54.388 15.323 1.00 21.68 605 ILE A O 1
ATOM 4704 N N . ILE A 1 600 ? 61.979 56.014 14.526 1.00 21.38 606 ILE A N 1
ATOM 4705 C CA . ILE A 1 600 ? 62.056 55.576 13.138 1.00 21.83 606 ILE A CA 1
ATOM 4706 C C . ILE A 1 600 ? 62.582 56.722 12.291 1.00 22.40 606 ILE A C 1
ATOM 4707 O O . ILE A 1 600 ? 61.807 57.564 11.809 1.00 22.46 606 ILE A O 1
ATOM 4712 N N . PRO A 1 601 ? 63.909 56.787 12.124 1.00 22.53 607 PRO A N 1
ATOM 4713 C CA . PRO A 1 601 ? 64.523 57.869 11.335 1.00 22.72 607 PRO A CA 1
ATOM 4714 C C . PRO A 1 601 ? 64.229 57.761 9.844 1.00 24.18 607 PRO A C 1
ATOM 4715 O O . PRO A 1 601 ? 64.435 58.721 9.122 1.00 24.83 607 PRO A O 1
ATOM 4719 N N . TYR A 1 602 ? 63.818 56.587 9.388 1.00 23.68 608 TYR A N 1
ATOM 4720 C CA . TYR A 1 602 ? 63.469 56.394 7.968 1.00 26.50 608 TYR A CA 1
ATOM 4721 C C . TYR A 1 602 ? 62.149 55.673 7.861 1.00 24.87 608 TYR A C 1
ATOM 4722 O O . TYR A 1 602 ? 62.096 54.447 7.996 1.00 26.40 608 TYR A O 1
ATOM 4731 N N . ALA A 1 603 ? 61.074 56.444 7.668 1.00 23.59 609 ALA A N 1
ATOM 4732 C CA . ALA A 1 603 ? 59.731 55.916 7.444 1.00 23.09 609 ALA A CA 1
ATOM 4733 C C . ALA A 1 603 ? 59.300 56.116 5.972 1.00 24.65 609 ALA A C 1
ATOM 4734 O O . ALA A 1 603 ? 58.134 55.965 5.644 1.00 25.50 609 ALA A O 1
ATOM 4736 N N . GLY A 1 604 ? 60.255 56.391 5.103 1.00 26.60 610 GLY A N 1
ATOM 4737 C CA . GLY A 1 604 ? 59.987 56.456 3.660 1.00 26.64 610 GLY A CA 1
ATOM 4738 C C . GLY A 1 604 ? 60.336 57.778 3.040 1.00 26.77 610 GLY A C 1
ATOM 4739 O O . GLY A 1 604 ? 60.828 58.713 3.689 1.00 26.30 610 GLY A O 1
ATOM 4740 N N . GLY A 1 605 ? 60.105 57.826 1.740 1.00 26.30 611 GLY A N 1
ATOM 4741 C CA . GLY A 1 605 ? 60.336 59.010 0.985 1.00 25.97 611 GLY A CA 1
ATOM 4742 C C . GLY A 1 605 ? 60.081 58.759 -0.481 1.00 26.79 611 GLY A C 1
ATOM 4743 O O . GLY A 1 605 ? 59.955 57.616 -0.906 1.00 25.34 611 GLY A O 1
ATOM 4744 N N . THR A 1 606 ? 60.050 59.852 -1.236 1.00 24.38 612 THR A N 1
ATOM 4745 C CA . THR A 1 606 ? 59.665 59.843 -2.618 1.00 24.88 612 THR A CA 1
ATOM 4746 C C . THR A 1 606 ? 60.842 59.994 -3.564 1.00 24.74 612 THR A C 1
ATOM 4747 O O . THR A 1 606 ? 60.664 59.793 -4.749 1.00 24.86 612 THR A O 1
ATOM 4751 N N . HIS A 1 607 ? 62.022 60.360 -3.050 1.00 24.49 613 HIS A N 1
ATOM 4752 C CA . HIS A 1 607 ? 63.292 60.277 -3.779 1.00 27.11 613 HIS A CA 1
ATOM 4753 C C . HIS A 1 607 ? 64.109 59.080 -3.266 1.00 27.48 613 HIS A C 1
ATOM 4754 O O . HIS A 1 607 ? 63.856 58.543 -2.184 1.00 25.84 613 HIS A O 1
ATOM 4761 N N . PRO A 1 608 ? 65.131 58.667 -4.022 1.00 27.65 614 PRO A N 1
ATOM 4762 C CA . PRO A 1 608 ? 65.946 57.574 -3.472 1.00 27.59 614 PRO A CA 1
ATOM 4763 C C . PRO A 1 608 ? 66.580 57.946 -2.123 1.00 29.43 614 PRO A C 1
ATOM 4764 O O . PRO A 1 608 ? 66.931 59.118 -1.891 1.00 28.40 614 PRO A O 1
ATOM 4768 N N . VAL A 1 609 ? 66.724 56.954 -1.253 1.00 31.06 615 VAL A N 1
ATOM 4769 C CA . VAL A 1 609 ? 67.169 57.169 0.126 1.00 34.33 615 VAL A CA 1
ATOM 4770 C C . VAL A 1 609 ? 68.686 57.138 0.153 1.00 37.89 615 VAL A C 1
ATOM 4771 O O . VAL A 1 609 ? 69.322 56.368 -0.568 1.00 39.73 615 VAL A O 1
ATOM 4775 N N . ALA A 1 610 ? 69.248 58.003 0.978 1.00 39.99 616 ALA A N 1
ATOM 4776 C CA . ALA A 1 610 ? 70.676 58.007 1.265 1.00 42.97 616 ALA A CA 1
ATOM 4777 C C . ALA A 1 610 ? 70.917 56.989 2.389 1.00 43.52 616 ALA A C 1
ATOM 4778 O O . ALA A 1 610 ? 70.308 57.088 3.455 1.00 45.51 616 ALA A O 1
ATOM 4780 N N . LYS A 1 611 ? 71.749 55.989 2.111 1.00 47.95 617 LYS A N 1
ATOM 4781 C CA . LYS A 1 611 ? 72.232 55.017 3.104 1.00 50.60 617 LYS A CA 1
ATOM 4782 C C . LYS A 1 611 ? 73.282 55.655 4.050 1.00 46.77 617 LYS A C 1
ATOM 4783 O O . LYS A 1 611 ? 73.577 55.143 5.141 1.00 41.81 617 LYS A O 1
ATOM 4789 N N . GLY A 1 612 ? 73.870 56.750 3.589 1.00 38.72 618 GLY A N 1
ATOM 4790 C CA . GLY A 1 612 ? 74.733 57.596 4.389 1.00 36.36 618 GLY A CA 1
ATOM 4791 C C . GLY A 1 612 ? 75.249 58.712 3.490 1.00 35.84 618 GLY A C 1
ATOM 4792 O O . GLY A 1 612 ? 74.526 59.199 2.622 1.00 37.83 618 GLY A O 1
ATOM 4793 N N . ALA A 1 613 ? 76.494 59.128 3.695 1.00 30.81 619 ALA A N 1
ATOM 4794 C CA . ALA A 1 613 ? 77.070 60.203 2.900 1.00 29.32 619 ALA A CA 1
ATOM 4795 C C . ALA A 1 613 ? 77.599 59.635 1.587 1.00 28.96 619 ALA A C 1
ATOM 4796 O O . ALA A 1 613 ? 78.332 58.637 1.611 1.00 29.25 619 ALA A O 1
ATOM 4798 N N . GLN A 1 614 ? 77.289 60.279 0.454 1.00 26.88 620 GLN A N 1
ATOM 4799 C CA . GLN A 1 614 ? 77.810 59.859 -0.850 1.00 28.81 620 GLN A CA 1
ATOM 4800 C C . GLN A 1 614 ? 79.173 60.530 -1.110 1.00 28.48 620 GLN A C 1
ATOM 4801 O O . GLN A 1 614 ? 79.357 61.241 -2.109 1.00 28.27 620 GLN A O 1
ATOM 4807 N N . PHE A 1 615 ? 80.094 60.286 -0.176 1.00 30.18 621 PHE A N 1
ATOM 4808 C CA . PHE A 1 615 ? 81.440 60.878 -0.140 1.00 30.04 621 PHE A CA 1
ATOM 4809 C C . PHE A 1 615 ? 82.408 59.832 0.381 1.00 32.72 621 PHE A C 1
ATOM 4810 O O . PHE A 1 615 ? 82.085 59.136 1.350 1.00 28.98 621 PHE A O 1
ATOM 4818 N N . ALA A 1 616 ? 83.588 59.714 -0.249 1.00 31.01 622 ALA A N 1
ATOM 4819 C CA . ALA A 1 616 ? 84.669 58.919 0.350 1.00 30.35 622 ALA A CA 1
ATOM 4820 C C . ALA A 1 616 ? 85.001 59.468 1.745 1.00 30.05 622 ALA A C 1
ATOM 4821 O O . ALA A 1 616 ? 84.876 60.684 2.007 1.00 30.57 622 ALA A O 1
ATOM 4823 N N . PRO A 1 617 ? 85.423 58.586 2.656 1.00 30.97 623 PRO A N 1
ATOM 4824 C CA . PRO A 1 617 ? 85.723 59.018 4.020 1.00 32.52 623 PRO A CA 1
ATOM 4825 C C . PRO A 1 617 ? 86.970 59.887 4.178 1.00 30.44 623 PRO A C 1
ATOM 4826 O O . PRO A 1 617 ? 87.219 60.348 5.272 1.00 31.13 623 PRO A O 1
ATOM 4830 N N . ASP A 1 618 ? 87.724 60.134 3.105 1.00 30.73 624 ASP A N 1
ATOM 4831 C CA . ASP A 1 618 ? 88.815 61.110 3.164 1.00 32.24 624 ASP A CA 1
ATOM 4832 C C . ASP A 1 618 ? 88.433 62.506 2.641 1.00 31.14 624 ASP A C 1
ATOM 4833 O O . ASP A 1 618 ? 89.283 63.401 2.592 1.00 32.92 624 ASP A O 1
ATOM 4838 N N . GLU A 1 619 ? 87.161 62.703 2.280 1.00 30.90 625 GLU A N 1
ATOM 4839 C CA . GLU A 1 619 ? 86.661 64.026 1.874 1.00 30.27 625 GLU A CA 1
ATOM 4840 C C . GLU A 1 619 ? 86.538 64.927 3.084 1.00 28.98 625 GLU A C 1
ATOM 4841 O O . GLU A 1 619 ? 86.167 64.486 4.190 1.00 29.88 625 GLU A O 1
ATOM 4847 N N . TRP A 1 620 ? 86.858 66.209 2.894 1.00 29.59 626 TRP A N 1
ATOM 4848 C CA . TRP A 1 620 ? 86.783 67.147 4.011 1.00 30.41 626 TRP A CA 1
ATOM 4849 C C . TRP A 1 620 ? 85.337 67.363 4.556 1.00 28.70 626 TRP A C 1
ATOM 4850 O O . TRP A 1 620 ? 85.133 67.444 5.781 1.00 28.57 626 TRP A O 1
ATOM 4861 N N . ILE A 1 621 ? 84.377 67.389 3.650 1.00 28.90 627 ILE A N 1
ATOM 4862 C CA . ILE A 1 621 ? 82.948 67.510 4.031 1.00 31.62 627 ILE A CA 1
ATOM 4863 C C . ILE A 1 621 ? 82.536 66.315 4.923 1.00 31.14 627 ILE A C 1
ATOM 4864 O O . ILE A 1 621 ? 81.890 66.494 5.957 1.00 31.31 627 ILE A O 1
ATOM 4869 N N . TYR A 1 622 ? 83.004 65.117 4.567 1.00 29.38 628 TYR A N 1
ATOM 4870 C CA . TYR A 1 622 ? 82.740 63.921 5.339 1.00 29.23 628 TYR A CA 1
ATOM 4871 C C . TYR A 1 622 ? 83.330 64.039 6.747 1.00 29.32 628 TYR A C 1
ATOM 4872 O O . TYR A 1 622 ? 82.652 63.724 7.737 1.00 29.12 628 TYR A O 1
ATOM 4881 N N . HIS A 1 623 ? 84.591 64.492 6.843 1.00 29.41 629 HIS A N 1
ATOM 4882 C CA . HIS A 1 623 ? 85.265 64.656 8.143 1.00 30.34 629 HIS A CA 1
ATOM 4883 C C . HIS A 1 623 ? 84.581 65.721 9.010 1.00 28.64 629 HIS A C 1
ATOM 4884 O O . HIS A 1 623 ? 84.469 65.565 10.219 1.00 27.88 629 HIS A O 1
ATOM 4891 N N . ARG A 1 624 ? 84.183 66.816 8.386 1.00 27.00 630 ARG A N 1
ATOM 4892 C CA . ARG A 1 624 ? 83.602 67.940 9.121 1.00 28.98 630 ARG A CA 1
ATOM 4893 C C . ARG A 1 624 ? 82.179 67.661 9.632 1.00 29.08 630 ARG A C 1
ATOM 4894 O O . ARG A 1 624 ? 81.773 68.220 10.674 1.00 28.70 630 ARG A O 1
ATOM 4902 N N . LEU A 1 625 ? 81.434 66.840 8.877 1.00 28.10 631 LEU A N 1
ATOM 4903 C CA . LEU A 1 625 ? 79.997 66.600 9.133 1.00 27.87 631 LEU A CA 1
ATOM 4904 C C . LEU A 1 625 ? 79.709 65.097 9.271 1.00 27.18 631 LEU A C 1
ATOM 4905 O O . LEU A 1 625 ? 79.121 64.477 8.377 1.00 28.23 631 LEU A O 1
ATOM 4910 N N . SER A 1 626 ? 80.098 64.540 10.420 1.00 26.87 632 SER A N 1
ATOM 4911 C CA . SER A 1 626 ? 79.862 63.119 10.727 1.00 28.35 632 SER A CA 1
ATOM 4912 C C . SER A 1 626 ? 78.354 62.784 10.719 1.00 28.44 632 SER A C 1
ATOM 4913 O O . SER A 1 626 ? 77.979 61.644 10.398 1.00 26.26 632 SER A O 1
ATOM 4916 N N . PHE A 1 627 ? 77.513 63.768 11.071 1.00 28.78 633 PHE A N 1
ATOM 4917 C CA . PHE A 1 627 ? 76.053 63.544 11.183 1.00 26.64 633 PHE A CA 1
ATOM 4918 C C . PHE A 1 627 ? 75.450 62.995 9.892 1.00 26.21 633 PHE A C 1
ATOM 4919 O O . PHE A 1 627 ? 74.422 62.309 9.941 1.00 27.46 633 PHE A O 1
ATOM 4927 N N . MET A 1 628 ? 76.097 63.273 8.755 1.00 25.49 634 MET A N 1
ATOM 4928 C CA . MET A 1 628 ? 75.625 62.797 7.465 1.00 26.20 634 MET A CA 1
ATOM 4929 C C . MET A 1 628 ? 75.587 61.273 7.312 1.00 26.13 634 MET A C 1
ATOM 4930 O O . MET A 1 628 ? 74.782 60.757 6.532 1.00 25.03 634 MET A O 1
ATOM 4935 N N . ASP A 1 629 ? 76.454 60.552 8.026 1.00 26.68 635 ASP A N 1
ATOM 4936 C CA . ASP A 1 629 ? 76.711 59.137 7.674 1.00 28.49 635 ASP A CA 1
ATOM 4937 C C . ASP A 1 629 ? 76.071 58.083 8.570 1.00 29.33 635 ASP A C 1
ATOM 4938 O O . ASP A 1 629 ? 76.264 56.883 8.338 1.00 30.81 635 ASP A O 1
ATOM 4943 N N . LYS A 1 630 ? 75.361 58.512 9.613 1.00 26.11 636 LYS A N 1
ATOM 4944 C CA . LYS A 1 630 ? 74.591 57.609 10.440 1.00 26.52 636 LYS A CA 1
ATOM 4945 C C . LYS A 1 630 ? 73.204 58.220 10.638 1.00 24.73 636 LYS A C 1
ATOM 4946 O O . LYS A 1 630 ? 73.078 59.432 10.771 1.00 25.18 636 LYS A O 1
ATOM 4952 N N . GLN A 1 631 ? 72.192 57.372 10.776 1.00 22.62 637 GLN A N 1
ATOM 4953 C CA . GLN A 1 631 ? 70.807 57.842 10.870 1.00 23.71 637 GLN A CA 1
ATOM 4954 C C . GLN A 1 631 ? 70.286 58.019 12.300 1.00 22.33 637 GLN A C 1
ATOM 4955 O O . GLN A 1 631 ? 69.332 58.768 12.518 1.00 23.18 637 GLN A O 1
ATOM 4961 N N . LEU A 1 632 ? 70.905 57.350 13.271 1.00 22.70 638 LEU A N 1
ATOM 4962 C CA . LEU A 1 632 ? 70.497 57.445 14.656 1.00 23.01 638 LEU A CA 1
ATOM 4963 C C . LEU A 1 632 ? 71.717 57.778 15.514 1.00 24.91 638 LEU A C 1
ATOM 4964 O O . LEU A 1 632 ? 72.763 57.139 15.383 1.00 24.90 638 LEU A O 1
ATOM 4969 N N . TRP A 1 633 ? 71.549 58.771 16.383 1.00 23.32 639 TRP A N 1
ATOM 4970 C CA . TRP A 1 633 ? 72.545 59.193 17.360 1.00 24.01 639 TRP A CA 1
ATOM 4971 C C . TRP A 1 633 ? 71.803 59.360 18.665 1.00 24.16 639 TRP A C 1
ATOM 4972 O O . TRP A 1 633 ? 70.658 59.799 18.677 1.00 24.13 639 TRP A O 1
ATOM 4983 N N . VAL A 1 634 ? 72.437 59.017 19.788 1.00 24.04 640 VAL A N 1
ATOM 4984 C CA . VAL A 1 634 ? 71.874 59.308 21.095 1.00 24.52 640 VAL A CA 1
ATOM 4985 C C . VAL A 1 634 ? 72.995 59.847 21.984 1.00 26.38 640 VAL A C 1
ATOM 4986 O O . VAL A 1 634 ? 74.065 59.239 22.074 1.00 27.41 640 VAL A O 1
ATOM 4990 N N . THR A 1 635 ? 72.757 61.001 22.598 1.00 25.88 641 THR A N 1
ATOM 4991 C CA . THR A 1 635 ? 73.773 61.679 23.411 1.00 25.52 641 THR A CA 1
ATOM 4992 C C . THR A 1 635 ? 73.190 62.001 24.756 1.00 24.96 641 THR A C 1
ATOM 4993 O O . THR A 1 635 ? 71.976 61.878 24.957 1.00 25.84 641 THR A O 1
ATOM 4997 N N . ARG A 1 636 ? 74.044 62.349 25.714 1.00 25.46 642 ARG A N 1
ATOM 4998 C CA . ARG A 1 636 ? 73.578 62.831 27.010 1.00 26.69 642 ARG A CA 1
ATOM 4999 C C . ARG A 1 636 ? 73.147 64.286 26.884 1.00 24.73 642 ARG A C 1
ATOM 5000 O O . ARG A 1 636 ? 73.813 65.077 26.208 1.00 26.03 642 ARG A O 1
ATOM 5008 N N . TYR A 1 637 ? 72.021 64.635 27.507 1.00 25.65 643 TYR A N 1
ATOM 5009 C CA . TYR A 1 637 ? 71.524 66.005 27.510 1.00 25.39 643 TYR A CA 1
ATOM 5010 C C . TYR A 1 637 ? 72.581 67.019 27.961 1.00 28.72 643 TYR A C 1
ATOM 5011 O O . TYR A 1 637 ? 73.155 66.874 29.050 1.00 27.32 643 TYR A O 1
ATOM 5020 N N . HIS A 1 638 ? 72.769 68.048 27.141 1.00 27.93 644 HIS A N 1
ATOM 5021 C CA . HIS A 1 638 ? 73.615 69.221 27.463 1.00 31.88 644 HIS A CA 1
ATOM 5022 C C . HIS A 1 638 ? 72.997 70.432 26.748 1.00 30.66 644 HIS A C 1
ATOM 5023 O O . HIS A 1 638 ? 72.860 70.385 25.525 1.00 32.23 644 HIS A O 1
ATOM 5030 N N . PRO A 1 639 ? 72.642 71.506 27.485 1.00 32.65 645 PRO A N 1
ATOM 5031 C CA . PRO A 1 639 ? 71.917 72.637 26.851 1.00 32.41 645 PRO A CA 1
ATOM 5032 C C . PRO A 1 639 ? 72.693 73.361 25.747 1.00 32.82 645 PRO A C 1
ATOM 5033 O O . PRO A 1 639 ? 72.094 74.021 24.904 1.00 33.71 645 PRO A O 1
ATOM 5037 N N . GLY A 1 640 ? 74.019 73.251 25.762 1.00 31.66 646 GLY A N 1
ATOM 5038 C CA . GLY A 1 640 ? 74.867 73.770 24.699 1.00 31.77 646 GLY A CA 1
ATOM 5039 C C . GLY A 1 640 ? 75.185 72.866 23.528 1.00 31.35 646 GLY A C 1
ATOM 5040 O O . GLY A 1 640 ? 76.002 73.238 22.687 1.00 33.81 646 GLY A O 1
ATOM 5041 N N . GLU A 1 641 ? 74.583 71.678 23.445 1.00 28.56 647 GLU A N 1
ATOM 5042 C CA . GLU A 1 641 ? 74.838 70.788 22.311 1.00 28.35 647 GLU A CA 1
ATOM 5043 C C . GLU A 1 641 ? 73.534 70.724 21.519 1.00 26.83 647 GLU A C 1
ATOM 5044 O O . GLU A 1 641 ? 72.605 70.009 21.898 1.00 25.67 647 GLU A O 1
ATOM 5050 N N . ARG A 1 642 ? 73.471 71.534 20.475 1.00 24.80 648 ARG A N 1
ATOM 5051 C CA . ARG A 1 642 ? 72.217 71.795 19.758 1.00 25.93 648 ARG A CA 1
ATOM 5052 C C . ARG A 1 642 ? 72.247 71.510 18.270 1.00 24.47 648 ARG A C 1
ATOM 5053 O O . ARG A 1 642 ? 71.193 71.315 17.659 1.00 24.96 648 ARG A O 1
ATOM 5061 N N . PHE A 1 643 ? 73.423 71.501 17.670 1.00 24.47 649 PHE A N 1
ATOM 5062 C CA . PHE A 1 643 ? 73.521 71.519 16.217 1.00 24.87 649 PHE A CA 1
ATOM 5063 C C . PHE A 1 643 ? 74.384 70.372 15.756 1.00 25.79 649 PHE A C 1
ATOM 5064 O O . PHE A 1 643 ? 75.532 70.270 16.187 1.00 27.12 649 PHE A O 1
ATOM 5072 N N . PRO A 1 644 ? 73.863 69.526 14.840 1.00 24.83 650 PRO A N 1
ATOM 5073 C CA . PRO A 1 644 ? 74.609 68.362 14.414 1.00 24.14 650 PRO A CA 1
ATOM 5074 C C . PRO A 1 644 ? 75.889 68.699 13.643 1.00 25.00 650 PRO A C 1
ATOM 5075 O O . PRO A 1 644 ? 76.838 67.909 13.694 1.00 25.16 650 PRO A O 1
ATOM 5079 N N . GLU A 1 645 ? 75.908 69.861 12.976 1.00 24.53 651 GLU A N 1
ATOM 5080 C CA . GLU A 1 645 ? 77.072 70.384 12.265 1.00 25.50 651 GLU A CA 1
ATOM 5081 C C . GLU A 1 645 ? 78.015 71.229 13.110 1.00 24.62 651 GLU A C 1
ATOM 5082 O O . GLU A 1 645 ? 79.041 71.669 12.599 1.00 27.54 651 GLU A O 1
ATOM 5088 N N . GLY A 1 646 ? 77.673 71.447 14.381 1.00 24.32 652 GLY A N 1
ATOM 5089 C CA . GLY A 1 646 ? 78.432 72.310 15.279 1.00 25.95 652 GLY A CA 1
ATOM 5090 C C . GLY A 1 646 ? 77.922 73.746 15.255 1.00 25.95 652 GLY A C 1
ATOM 5091 O O . GLY A 1 646 ? 77.195 74.162 14.336 1.00 24.22 652 GLY A O 1
ATOM 5092 N N . LYS A 1 647 ? 78.317 74.501 16.266 1.00 26.07 653 LYS A N 1
ATOM 5093 C CA . LYS A 1 647 ? 77.868 75.887 16.416 1.00 26.89 653 LYS A CA 1
ATOM 5094 C C . LYS A 1 647 ? 78.348 76.810 15.297 1.00 27.08 653 LYS A C 1
ATOM 5095 O O . LYS A 1 647 ? 77.546 77.613 14.790 1.00 26.89 653 LYS A O 1
ATOM 5101 N N . TYR A 1 648 ? 79.623 76.715 14.907 1.00 25.11 654 TYR A N 1
ATOM 5102 C CA . TYR A 1 648 ? 80.192 77.595 13.871 1.00 25.42 654 TYR A CA 1
ATOM 5103 C C . TYR A 1 648 ? 80.776 76.791 12.726 1.00 25.96 654 TYR A C 1
ATOM 5104 O O . TYR A 1 648 ? 82.011 76.666 12.592 1.00 26.73 654 TYR A O 1
ATOM 5113 N N . PRO A 1 649 ? 79.905 76.258 11.858 1.00 26.73 655 PRO A N 1
ATOM 5114 C CA . PRO A 1 649 ? 80.358 75.362 10.809 1.00 27.30 655 PRO A CA 1
ATOM 5115 C C . PRO A 1 649 ? 80.982 76.003 9.571 1.00 28.41 655 PRO A C 1
ATOM 5116 O O . PRO A 1 649 ? 81.486 75.262 8.732 1.00 27.74 655 PRO A O 1
ATOM 5120 N N . ASN A 1 650 ? 80.936 77.332 9.428 1.00 27.79 656 ASN A N 1
ATOM 5121 C CA . ASN A 1 650 ? 81.524 77.974 8.252 1.00 26.90 656 ASN A CA 1
ATOM 5122 C C . ASN A 1 650 ? 83.067 77.828 8.316 1.00 26.91 656 ASN A C 1
ATOM 5123 O O . ASN A 1 650 ? 83.711 78.309 9.257 1.00 28.11 656 ASN A O 1
ATOM 5128 N N . ARG A 1 651 ? 83.617 77.150 7.312 1.00 28.04 657 ARG A N 1
ATOM 5129 C CA . ARG A 1 651 ? 85.054 76.856 7.222 1.00 30.23 657 ARG A CA 1
ATOM 5130 C C . ARG A 1 651 ? 85.587 76.102 8.431 1.00 32.81 657 ARG A C 1
ATOM 5131 O O . ARG A 1 651 ? 86.750 76.266 8.824 1.00 34.05 657 ARG A O 1
ATOM 5139 N N . SER A 1 652 ? 84.737 75.263 9.026 1.00 31.46 658 SER A N 1
ATOM 5140 C CA . SER A 1 652 ? 85.141 74.472 10.193 1.00 29.61 658 SER A CA 1
ATOM 5141 C C . SER A 1 652 ? 86.268 73.522 9.763 1.00 28.88 658 SER A C 1
ATOM 5142 O O . SER A 1 652 ? 86.240 72.984 8.663 1.00 29.09 658 SER A O 1
ATOM 5145 N N . THR A 1 653 ? 87.238 73.318 10.651 1.00 32.58 659 THR A N 1
ATOM 5146 C CA . THR A 1 653 ? 88.392 72.459 10.362 1.00 35.17 659 THR A CA 1
ATOM 5147 C C . THR A 1 653 ? 88.221 71.049 10.908 1.00 38.90 659 THR A C 1
ATOM 5148 O O . THR A 1 653 ? 88.967 70.127 10.535 1.00 38.64 659 THR A O 1
ATOM 5152 N N . HIS A 1 654 ? 87.268 70.887 11.820 1.00 38.39 660 HIS A N 1
ATOM 5153 C CA . HIS A 1 654 ? 86.948 69.570 12.364 1.00 39.62 660 HIS A CA 1
ATOM 5154 C C . HIS A 1 654 ? 85.477 69.561 12.811 1.00 36.47 660 HIS A C 1
ATOM 5155 O O . HIS A 1 654 ? 84.829 70.613 12.859 1.00 33.71 660 HIS A O 1
ATOM 5162 N N . ASP A 1 655 ? 84.965 68.375 13.126 1.00 33.95 661 ASP A N 1
ATOM 5163 C CA . ASP A 1 655 ? 83.568 68.221 13.534 1.00 30.92 661 ASP A CA 1
ATOM 5164 C C . ASP A 1 655 ? 83.391 68.719 14.956 1.00 30.61 661 ASP A C 1
ATOM 5165 O O . ASP A 1 655 ? 83.863 68.075 15.877 1.00 33.24 661 ASP A O 1
ATOM 5170 N N . THR A 1 656 ? 82.690 69.846 15.153 1.00 28.83 662 THR A N 1
ATOM 5171 C CA . THR A 1 656 ? 82.337 70.323 16.509 1.00 29.54 662 THR A CA 1
ATOM 5172 C C . THR A 1 656 ? 80.885 70.061 16.865 1.00 28.58 662 THR A C 1
ATOM 5173 O O . THR A 1 656 ? 80.393 70.521 17.914 1.00 28.69 662 THR A O 1
ATOM 5177 N N . GLY A 1 657 ? 80.213 69.304 16.007 1.00 25.98 663 GLY A N 1
ATOM 5178 C CA . GLY A 1 657 ? 78.839 68.881 16.264 1.00 27.06 663 GLY A CA 1
ATOM 5179 C C . GLY A 1 657 ? 78.765 67.452 16.792 1.00 26.01 663 GLY A C 1
ATOM 5180 O O . GLY A 1 657 ? 79.438 67.099 17.789 1.00 27.06 663 GLY A O 1
ATOM 5181 N N . LEU A 1 658 ? 77.938 66.638 16.143 1.00 24.78 664 LEU A N 1
ATOM 5182 C CA . LEU A 1 658 ? 77.638 65.283 16.629 1.00 25.68 664 LEU A CA 1
ATOM 5183 C C . LEU A 1 658 ? 78.891 64.374 16.720 1.00 28.00 664 LEU A C 1
ATOM 5184 O O . LEU A 1 658 ? 78.957 63.505 17.586 1.00 27.99 664 LEU A O 1
ATOM 5189 N N . GLY A 1 659 ? 79.873 64.605 15.854 1.00 30.09 665 GLY A N 1
ATOM 5190 C CA . GLY A 1 659 ? 81.186 63.925 15.939 1.00 31.74 665 GLY A CA 1
ATOM 5191 C C . GLY A 1 659 ? 81.840 64.148 17.298 1.00 34.04 665 GLY A C 1
ATOM 5192 O O . GLY A 1 659 ? 82.382 63.221 17.879 1.00 34.41 665 GLY A O 1
ATOM 5193 N N . GLN A 1 660 ? 81.747 65.370 17.809 1.00 32.58 666 GLN A N 1
ATOM 5194 C CA . GLN A 1 660 ? 82.269 65.752 19.139 1.00 33.22 666 GLN A CA 1
ATOM 5195 C C . GLN A 1 660 ? 81.304 65.301 20.237 1.00 34.67 666 GLN A C 1
ATOM 5196 O O . GLN A 1 660 ? 81.725 64.664 21.213 1.00 35.22 666 GLN A O 1
ATOM 5202 N N . TYR A 1 661 ? 80.004 65.578 20.086 1.00 30.29 667 TYR A N 1
ATOM 5203 C CA . TYR A 1 661 ? 79.060 65.263 21.160 1.00 30.53 667 TYR A CA 1
ATOM 5204 C C . TYR A 1 661 ? 79.009 63.772 21.524 1.00 32.37 667 TYR A C 1
ATOM 5205 O O . TYR A 1 661 ? 78.735 63.444 22.672 1.00 33.29 667 TYR A O 1
ATOM 5214 N N . SER A 1 662 ? 79.202 62.888 20.538 1.00 31.56 668 SER A N 1
ATOM 5215 C CA . SER A 1 662 ? 79.032 61.443 20.742 1.00 34.66 668 SER A CA 1
ATOM 5216 C C . SER A 1 662 ? 80.368 60.720 20.916 1.00 38.25 668 SER A C 1
ATOM 5217 O O . SER A 1 662 ? 80.396 59.487 21.034 1.00 39.27 668 SER A O 1
ATOM 5220 N N . LYS A 1 663 ? 81.452 61.484 20.941 1.00 41.19 669 LYS A N 1
ATOM 5221 C CA . LYS A 1 663 ? 82.815 60.948 20.954 1.00 51.45 669 LYS A CA 1
ATOM 5222 C C . LYS A 1 663 ? 83.143 60.157 22.212 1.00 50.83 669 LYS A C 1
ATOM 5223 O O . LYS A 1 663 ? 83.699 59.067 22.126 1.00 54.18 669 LYS A O 1
ATOM 5229 N N . ASP A 1 664 ? 82.817 60.718 23.370 1.00 52.91 670 ASP A N 1
ATOM 5230 C CA . ASP A 1 664 ? 83.292 60.158 24.633 1.00 58.80 670 ASP A CA 1
ATOM 5231 C C . ASP A 1 664 ? 82.445 58.988 25.118 1.00 61.83 670 ASP A C 1
ATOM 5232 O O . ASP A 1 664 ? 81.253 58.867 24.787 1.00 50.33 670 ASP A O 1
ATOM 5237 N N . ASN A 1 665 ? 83.101 58.120 25.889 1.00 63.09 671 ASN A N 1
ATOM 5238 C CA . ASN A 1 665 ? 82.479 56.953 26.482 1.00 65.43 671 ASN A CA 1
ATOM 5239 C C . ASN A 1 665 ? 81.900 57.402 27.814 1.00 63.43 671 ASN A C 1
ATOM 5240 O O . ASN A 1 665 ? 82.566 57.354 28.844 1.00 75.32 671 ASN A O 1
ATOM 5245 N N . GLU A 1 666 ? 80.673 57.903 27.761 1.00 59.73 672 GLU A N 1
ATOM 5246 C CA . GLU A 1 666 ? 79.873 58.149 28.955 1.00 55.88 672 GLU A CA 1
ATOM 5247 C C . GLU A 1 666 ? 78.612 57.298 28.786 1.00 44.15 672 GLU A C 1
ATOM 5248 O O . GLU A 1 666 ? 78.273 56.889 27.680 1.00 41.19 672 GLU A O 1
ATOM 5254 N N . SER A 1 667 ? 77.961 56.985 29.897 1.00 39.20 673 SER A N 1
ATOM 5255 C CA . SER A 1 667 ? 76.846 56.059 29.903 1.00 37.45 673 SER A CA 1
ATOM 5256 C C . SER A 1 667 ? 75.551 56.656 29.332 1.00 34.47 673 SER A C 1
ATOM 5257 O O . SER A 1 667 ? 75.185 57.780 29.670 1.00 35.22 673 SER A O 1
ATOM 5260 N N . LEU A 1 668 ? 74.857 55.893 28.496 1.00 32.76 674 LEU A N 1
ATOM 5261 C CA . LEU A 1 668 ? 73.443 56.184 28.186 1.00 32.14 674 LEU A CA 1
ATOM 5262 C C . LEU A 1 668 ? 72.464 55.368 29.033 1.00 33.93 674 LEU A C 1
ATOM 5263 O O . LEU A 1 668 ? 71.279 55.358 28.755 1.00 32.00 674 LEU A O 1
ATOM 5268 N N . ASP A 1 669 ? 72.937 54.684 30.074 1.00 33.96 675 ASP A N 1
ATOM 5269 C CA . ASP A 1 669 ? 72.051 53.863 30.870 1.00 33.79 675 ASP A CA 1
ATOM 5270 C C . ASP A 1 669 ? 71.290 54.681 31.903 1.00 32.32 675 ASP A C 1
ATOM 5271 O O . ASP A 1 669 ? 71.895 55.310 32.780 1.00 30.20 675 ASP A O 1
ATOM 5276 N N . ASN A 1 670 ? 69.960 54.673 31.803 1.00 29.82 676 ASN A N 1
ATOM 5277 C CA . ASN A 1 670 ? 69.084 55.319 32.779 1.00 30.59 676 ASN A CA 1
ATOM 5278 C C . ASN A 1 670 ? 69.475 56.781 33.052 1.00 30.57 676 ASN A C 1
ATOM 5279 O O . ASN A 1 670 ? 69.737 57.195 34.189 1.00 29.89 676 ASN A O 1
ATOM 5284 N N . THR A 1 671 ? 69.501 57.587 31.990 1.00 27.41 677 THR A N 1
ATOM 5285 C CA . THR A 1 671 ? 69.965 58.958 32.113 1.00 28.05 677 THR A CA 1
ATOM 5286 C C . THR A 1 671 ? 69.227 59.814 31.072 1.00 26.66 677 THR A C 1
ATOM 5287 O O . THR A 1 671 ? 68.470 59.277 30.246 1.00 25.53 677 THR A O 1
ATOM 5291 N N . ASP A 1 672 ? 69.429 61.117 31.142 1.00 24.14 678 ASP A N 1
ATOM 5292 C CA . ASP A 1 672 ? 68.752 62.049 30.238 1.00 25.06 678 ASP A CA 1
ATOM 5293 C C . ASP A 1 672 ? 69.405 61.978 28.865 1.00 23.47 678 ASP A C 1
ATOM 5294 O O . ASP A 1 672 ? 70.542 62.416 28.677 1.00 23.67 678 ASP A O 1
ATOM 5299 N N . ALA A 1 673 ? 68.674 61.396 27.918 1.00 23.43 679 ALA A N 1
ATOM 5300 C CA . ALA A 1 673 ? 69.149 61.217 26.563 1.00 22.80 679 ALA A CA 1
ATOM 5301 C C . ALA A 1 673 ? 68.525 62.217 25.602 1.00 21.57 679 ALA A C 1
ATOM 5302 O O . ALA A 1 673 ? 67.386 62.651 25.821 1.00 22.08 679 ALA A O 1
ATOM 5304 N N . VAL A 1 674 ? 69.253 62.466 24.510 1.00 22.57 680 VAL A N 1
ATOM 5305 C CA . VAL A 1 674 ? 68.787 63.284 23.391 1.00 23.60 680 VAL A CA 1
ATOM 5306 C C . VAL A 1 674 ? 68.998 62.433 22.129 1.00 23.52 680 VAL A C 1
ATOM 5307 O O . VAL A 1 674 ? 70.087 61.902 21.870 1.00 22.74 680 VAL A O 1
ATOM 5311 N N . VAL A 1 675 ? 67.927 62.293 21.354 1.00 22.08 681 VAL A N 1
ATOM 5312 C CA . VAL A 1 675 ? 67.950 61.520 20.140 1.00 22.58 681 VAL A CA 1
ATOM 5313 C C . VAL A 1 675 ? 68.155 62.458 18.963 1.00 22.49 681 VAL A C 1
ATOM 5314 O O . VAL A 1 675 ? 67.546 63.515 18.912 1.00 24.09 681 VAL A O 1
ATOM 5318 N N . TRP A 1 676 ? 68.980 62.068 18.001 1.00 22.54 682 TRP A N 1
ATOM 5319 C CA . TRP A 1 676 ? 69.157 62.846 16.781 1.00 22.48 682 TRP A CA 1
ATOM 5320 C C . TRP A 1 676 ? 68.910 61.909 15.618 1.00 22.15 682 TRP A C 1
ATOM 5321 O O . TRP A 1 676 ? 69.468 60.808 15.584 1.00 22.64 682 TRP A O 1
ATOM 5332 N N . MET A 1 677 ? 68.081 62.325 14.661 1.00 21.63 683 MET A N 1
ATOM 5333 C CA . MET A 1 677 ? 67.730 61.483 13.565 1.00 22.22 683 MET A CA 1
ATOM 5334 C C . MET A 1 677 ? 68.229 62.142 12.309 1.00 22.25 683 MET A C 1
ATOM 5335 O O . MET A 1 677 ? 67.895 63.307 12.068 1.00 23.60 683 MET A O 1
ATOM 5340 N N . THR A 1 678 ? 69.003 61.422 11.505 1.00 22.84 684 THR A N 1
ATOM 5341 C CA . THR A 1 678 ? 69.439 61.919 10.204 1.00 22.89 684 THR A CA 1
ATOM 5342 C C . THR A 1 678 ? 68.655 61.177 9.171 1.00 23.14 684 THR A C 1
ATOM 5343 O O . THR A 1 678 ? 68.580 59.943 9.208 1.00 23.12 684 THR A O 1
ATOM 5347 N N . THR A 1 679 ? 68.025 61.918 8.260 1.00 23.60 685 THR A N 1
ATOM 5348 C CA . THR A 1 679 ? 67.360 61.292 7.133 1.00 26.03 685 THR A CA 1
ATOM 5349 C C . THR A 1 679 ? 67.750 62.018 5.862 1.00 27.69 685 THR A C 1
ATOM 5350 O O . THR A 1 679 ? 67.853 63.231 5.831 1.00 26.79 685 THR A O 1
ATOM 5354 N N . GLY A 1 680 ? 68.008 61.283 4.804 1.00 30.20 686 GLY A N 1
ATOM 5355 C CA . GLY A 1 680 ? 68.361 61.964 3.580 1.00 33.79 686 GLY A CA 1
ATOM 5356 C C . GLY A 1 680 ? 68.023 61.234 2.324 1.00 34.35 686 GLY A C 1
ATOM 5357 O O . GLY A 1 680 ? 67.688 60.038 2.356 1.00 33.73 686 GLY A O 1
ATOM 5358 N N . THR A 1 681 ? 68.106 61.978 1.226 1.00 31.01 687 THR A N 1
ATOM 5359 C CA . THR A 1 681 ? 67.853 61.454 -0.104 1.00 31.72 687 THR A CA 1
ATOM 5360 C C . THR A 1 681 ? 69.084 61.653 -0.969 1.00 29.43 687 THR A C 1
ATOM 5361 O O . THR A 1 681 ? 69.901 62.510 -0.678 1.00 31.18 687 THR A O 1
ATOM 5365 N N . THR A 1 682 ? 69.206 60.846 -2.012 1.00 27.07 688 THR A N 1
ATOM 5366 C CA . THR A 1 682 ? 70.157 61.057 -3.087 1.00 28.03 688 THR A CA 1
ATOM 5367 C C . THR A 1 682 ? 69.325 61.488 -4.290 1.00 26.25 688 THR A C 1
ATOM 5368 O O . THR A 1 682 ? 68.534 60.714 -4.839 1.00 27.46 688 THR A O 1
ATOM 5372 N N . HIS A 1 683 ? 69.485 62.745 -4.670 1.00 24.65 689 HIS A N 1
ATOM 5373 C CA . HIS A 1 683 ? 68.656 63.342 -5.685 1.00 24.45 689 HIS A CA 1
ATOM 5374 C C . HIS A 1 683 ? 69.361 63.232 -7.047 1.00 23.66 689 HIS A C 1
ATOM 5375 O O . HIS A 1 683 ? 70.254 64.001 -7.341 1.00 23.99 689 HIS A O 1
ATOM 5382 N N . VAL A 1 684 ? 68.919 62.275 -7.847 1.00 24.88 690 VAL A N 1
ATOM 5383 C CA . VAL A 1 684 ? 69.264 62.198 -9.273 1.00 24.94 690 VAL A CA 1
ATOM 5384 C C . VAL A 1 684 ? 68.090 62.816 -10.021 1.00 25.16 690 VAL A C 1
ATOM 5385 O O . VAL A 1 684 ? 66.932 62.429 -9.840 1.00 26.16 690 VAL A O 1
ATOM 5389 N N . ALA A 1 685 ? 68.403 63.816 -10.826 1.00 24.75 691 ALA A N 1
ATOM 5390 C CA . ALA A 1 685 ? 67.407 64.680 -11.444 1.00 25.51 691 ALA A CA 1
ATOM 5391 C C . ALA A 1 685 ? 66.705 64.073 -12.656 1.00 26.09 691 ALA A C 1
ATOM 5392 O O . ALA A 1 685 ? 67.185 63.125 -13.279 1.00 25.71 691 ALA A O 1
ATOM 5394 N N . ARG A 1 686 ? 65.543 64.622 -12.969 1.00 25.44 692 ARG A N 1
ATOM 5395 C CA . ARG A 1 686 ? 64.811 64.275 -14.184 1.00 27.06 692 ARG A CA 1
ATOM 5396 C C . ARG A 1 686 ? 64.092 65.489 -14.753 1.00 26.19 692 ARG A C 1
ATOM 5397 O O . ARG A 1 686 ? 63.972 66.524 -14.101 1.00 23.62 692 ARG A O 1
ATOM 5405 N N . ALA A 1 687 ? 63.661 65.366 -16.009 1.00 24.70 693 ALA A N 1
ATOM 5406 C CA . ALA A 1 687 ? 63.027 66.462 -16.739 1.00 26.18 693 ALA A CA 1
ATOM 5407 C C . ALA A 1 687 ? 61.743 66.972 -16.057 1.00 25.33 693 ALA A C 1
ATOM 5408 O O . ALA A 1 687 ? 61.422 68.164 -16.140 1.00 23.88 693 ALA A O 1
ATOM 5410 N N . GLU A 1 688 ? 61.057 66.075 -15.363 1.00 24.45 694 GLU A N 1
ATOM 5411 C CA . GLU A 1 688 ? 59.816 66.407 -14.645 1.00 25.49 694 GLU A CA 1
ATOM 5412 C C . GLU A 1 688 ? 60.046 67.431 -13.510 1.00 24.68 694 GLU A C 1
ATOM 5413 O O . GLU A 1 688 ? 59.081 67.963 -12.952 1.00 25.32 694 GLU A O 1
ATOM 5419 N N . GLU A 1 689 ? 61.301 67.675 -13.151 1.00 24.96 695 GLU A N 1
ATOM 5420 C CA . GLU A 1 689 ? 61.651 68.579 -12.038 1.00 24.19 695 GLU A CA 1
ATOM 5421 C C . GLU A 1 689 ? 62.158 69.951 -12.500 1.00 24.38 695 GLU A C 1
ATOM 5422 O O . GLU A 1 689 ? 62.668 70.747 -11.700 1.00 26.35 695 GLU A O 1
ATOM 5428 N N . TRP A 1 690 ? 62.008 70.252 -13.793 1.00 25.19 696 TRP A N 1
ATOM 5429 C CA . TRP A 1 690 ? 62.586 71.461 -14.394 1.00 25.49 696 TRP A CA 1
ATOM 5430 C C . TRP A 1 690 ? 61.525 72.142 -15.256 1.00 25.61 696 TRP A C 1
ATOM 5431 O O . TRP A 1 690 ? 60.906 71.463 -16.073 1.00 25.89 696 TRP A O 1
ATOM 5442 N N . PRO A 1 691 ? 61.279 73.448 -15.111 1.00 25.65 697 PRO A N 1
ATOM 5443 C CA . PRO A 1 691 ? 62.092 74.407 -14.358 1.00 25.03 697 PRO A CA 1
ATOM 5444 C C . PRO A 1 691 ? 61.828 74.496 -12.864 1.00 23.44 697 PRO A C 1
ATOM 5445 O O . PRO A 1 691 ? 62.559 75.194 -12.166 1.00 23.71 697 PRO A O 1
ATOM 5449 N N . ILE A 1 692 ? 60.797 73.819 -12.399 1.00 23.48 698 ILE A N 1
ATOM 5450 C CA . ILE A 1 692 ? 60.477 73.830 -10.947 1.00 23.22 698 ILE A CA 1
ATOM 5451 C C . ILE A 1 692 ? 60.156 72.413 -10.496 1.00 23.21 698 ILE A C 1
ATOM 5452 O O . ILE A 1 692 ? 59.529 71.640 -11.231 1.00 22.75 698 ILE A O 1
ATOM 5457 N N . MET A 1 693 ? 60.600 72.078 -9.283 1.00 22.83 699 MET A N 1
ATOM 5458 C CA . MET A 1 693 ? 60.568 70.704 -8.782 1.00 24.11 699 MET A CA 1
ATOM 5459 C C . MET A 1 693 ? 59.311 70.411 -7.999 1.00 23.79 699 MET A C 1
ATOM 5460 O O . MET A 1 693 ? 59.116 71.003 -6.936 1.00 24.59 699 MET A O 1
ATOM 5465 N N . PRO A 1 694 ? 58.478 69.474 -8.478 1.00 23.64 700 PRO A N 1
ATOM 5466 C CA . PRO A 1 694 ? 57.337 69.092 -7.644 1.00 23.33 700 PRO A CA 1
ATOM 5467 C C . PRO A 1 694 ? 57.790 68.592 -6.285 1.00 22.12 700 PRO A C 1
ATOM 5468 O O . PRO A 1 694 ? 58.802 67.913 -6.187 1.00 21.68 700 PRO A O 1
ATOM 5472 N N . THR A 1 695 ? 57.061 68.977 -5.246 1.00 20.79 701 THR A N 1
ATOM 5473 C CA . THR A 1 695 ? 57.485 68.733 -3.869 1.00 19.92 701 THR A CA 1
ATOM 5474 C C . THR A 1 695 ? 57.721 67.252 -3.618 1.00 19.88 701 THR A C 1
ATOM 5475 O O . THR A 1 695 ? 56.830 66.419 -3.876 1.00 20.93 701 THR A O 1
ATOM 5479 N N . GLU A 1 696 ? 58.902 66.928 -3.108 1.00 21.25 702 GLU A N 1
ATOM 5480 C CA . GLU A 1 696 ? 59.298 65.567 -2.751 1.00 22.49 702 GLU A CA 1
ATOM 5481 C C . GLU A 1 696 ? 59.384 65.494 -1.227 1.00 23.10 702 GLU A C 1
ATOM 5482 O O . GLU A 1 696 ? 59.821 66.446 -0.609 1.00 26.08 702 GLU A O 1
ATOM 5488 N N . TRP A 1 697 ? 59.024 64.362 -0.651 1.00 21.80 703 TRP A N 1
ATOM 5489 C CA . TRP A 1 697 ? 58.905 64.247 0.809 1.00 21.21 703 TRP A CA 1
ATOM 5490 C C . TRP A 1 697 ? 59.718 63.086 1.358 1.00 22.78 703 TRP A C 1
ATOM 5491 O O . TRP A 1 697 ? 59.857 62.056 0.702 1.00 22.94 703 TRP A O 1
ATOM 5502 N N . VAL A 1 698 ? 60.197 63.258 2.591 1.00 22.54 704 VAL A N 1
ATOM 5503 C CA . VAL A 1 698 ? 60.730 62.167 3.415 1.00 23.70 704 VAL A CA 1
ATOM 5504 C C . VAL A 1 698 ? 59.968 62.171 4.749 1.00 22.60 704 VAL A C 1
ATOM 5505 O O . VAL A 1 698 ? 59.490 63.212 5.171 1.00 22.94 704 VAL A O 1
ATOM 5509 N N . HIS A 1 699 ? 59.858 60.995 5.356 1.00 21.47 705 HIS A N 1
ATOM 5510 C CA . HIS A 1 699 ? 59.015 60.769 6.535 1.00 22.66 705 HIS A CA 1
ATOM 5511 C C . HIS A 1 699 ? 59.832 60.156 7.650 1.00 21.15 705 HIS A C 1
ATOM 5512 O O . HIS A 1 699 ? 60.645 59.264 7.430 1.00 22.19 705 HIS A O 1
ATOM 5519 N N . THR A 1 700 ? 59.561 60.594 8.865 1.00 21.19 706 THR A N 1
ATOM 5520 C CA . THR A 1 700 ? 60.110 59.969 10.064 1.00 20.89 706 THR A CA 1
ATOM 5521 C C . THR A 1 700 ? 58.982 59.834 11.074 1.00 20.73 706 THR A C 1
ATOM 5522 O O . THR A 1 700 ? 57.972 60.528 10.968 1.00 19.93 706 THR A O 1
ATOM 5526 N N . LEU A 1 701 ? 59.182 58.980 12.089 1.00 21.01 707 LEU A N 1
ATOM 5527 C CA . LEU A 1 701 ? 58.131 58.697 13.062 1.00 21.32 707 LEU A CA 1
ATOM 5528 C C . LEU A 1 701 ? 58.713 58.425 14.443 1.00 20.87 707 LEU A C 1
ATOM 5529 O O . LEU A 1 701 ? 59.805 57.868 14.579 1.00 21.35 707 LEU A O 1
ATOM 5534 N N . LEU A 1 702 ? 57.924 58.807 15.436 1.00 20.36 708 LEU A N 1
ATOM 5535 C CA . LEU A 1 702 ? 58.133 58.480 16.837 1.00 21.44 708 LEU A CA 1
ATOM 5536 C C . LEU A 1 702 ? 56.815 57.852 17.291 1.00 21.69 708 LEU A C 1
ATOM 5537 O O . LEU A 1 702 ? 55.779 58.529 17.289 1.00 21.54 708 LEU A O 1
ATOM 5542 N N . LYS A 1 703 ? 56.831 56.567 17.663 1.00 21.15 709 LYS A N 1
ATOM 5543 C CA . LYS A 1 703 ? 55.604 55.839 17.999 1.00 20.28 709 LYS A CA 1
ATOM 5544 C C . LYS A 1 703 ? 55.632 55.375 19.459 1.00 20.92 709 LYS A C 1
ATOM 5545 O O . LYS A 1 703 ? 56.648 54.825 19.899 1.00 20.25 709 LYS A O 1
ATOM 5551 N N . PRO A 1 704 ? 54.542 55.576 20.192 1.00 21.33 710 PRO A N 1
ATOM 5552 C CA . PRO A 1 704 ? 54.501 55.017 21.542 1.00 21.44 710 PRO A CA 1
ATOM 5553 C C . PRO A 1 704 ? 54.574 53.479 21.458 1.00 21.31 710 PRO A C 1
ATOM 5554 O O . PRO A 1 704 ? 53.957 52.857 20.579 1.00 21.12 710 PRO A O 1
ATOM 5558 N N . TRP A 1 705 ? 55.400 52.892 22.323 1.00 21.63 711 TRP A N 1
ATOM 5559 C CA . TRP A 1 705 ? 55.687 51.467 22.326 1.00 21.16 711 TRP A CA 1
ATOM 5560 C C . TRP A 1 705 ? 55.527 50.988 23.764 1.00 22.47 711 TRP A C 1
ATOM 5561 O O . TRP A 1 705 ? 56.423 51.191 24.578 1.00 21.47 711 TRP A O 1
ATOM 5572 N N . ASN A 1 706 ? 54.386 50.373 24.059 1.00 23.19 712 ASN A N 1
ATOM 5573 C CA . ASN A 1 706 ? 53.990 50.046 25.431 1.00 22.88 712 ASN A CA 1
ATOM 5574 C C . ASN A 1 706 ? 54.065 51.235 26.367 1.00 24.18 712 ASN A C 1
ATOM 5575 O O . ASN A 1 706 ? 54.259 51.076 27.585 1.00 25.03 712 ASN A O 1
ATOM 5580 N N . PHE A 1 707 ? 53.895 52.448 25.823 1.00 22.95 713 PHE A N 1
ATOM 5581 C CA . PHE A 1 707 ? 53.759 53.653 26.616 1.00 23.04 713 PHE A CA 1
ATOM 5582 C C . PHE A 1 707 ? 52.387 53.634 27.249 1.00 23.73 713 PHE A C 1
ATOM 5583 O O . PHE A 1 707 ? 52.222 54.004 28.393 1.00 23.86 713 PHE A O 1
ATOM 5591 N N . PHE A 1 708 ? 51.392 53.159 26.494 1.00 23.43 714 PHE A N 1
ATOM 5592 C CA . PHE A 1 708 ? 50.025 53.038 26.966 1.00 23.98 714 PHE A CA 1
ATOM 5593 C C . PHE A 1 708 ? 49.724 51.575 27.309 1.00 25.14 714 PHE A C 1
ATOM 5594 O O . PHE A 1 708 ? 50.557 50.696 27.096 1.00 23.15 714 PHE A O 1
ATOM 5602 N N . ASP A 1 709 ? 48.525 51.336 27.802 1.00 25.60 715 ASP A N 1
ATOM 5603 C CA . ASP A 1 709 ? 48.060 49.993 28.159 1.00 26.32 715 ASP A CA 1
ATOM 5604 C C . ASP A 1 709 ? 47.125 49.363 27.145 1.00 27.49 715 ASP A C 1
ATOM 5605 O O . ASP A 1 709 ? 46.795 48.185 27.263 1.00 27.19 715 ASP A O 1
ATOM 5610 N N . GLU A 1 710 ? 46.672 50.150 26.176 1.00 25.14 716 GLU A N 1
ATOM 5611 C CA . GLU A 1 710 ? 45.670 49.723 25.223 1.00 26.34 716 GLU A CA 1
ATOM 5612 C C . GLU A 1 710 ? 45.613 50.765 24.106 1.00 26.39 716 GLU A C 1
ATOM 5613 O O . GLU A 1 710 ? 46.247 51.834 24.206 1.00 25.15 716 GLU A O 1
ATOM 5619 N N . THR A 1 711 ? 44.807 50.458 23.093 1.00 25.38 717 THR A N 1
ATOM 5620 C CA . THR A 1 711 ? 44.498 51.406 22.007 1.00 25.30 717 THR A CA 1
ATOM 5621 C C . THR A 1 711 ? 44.266 52.806 22.653 1.00 24.54 717 THR A C 1
ATOM 5622 O O . THR A 1 711 ? 43.394 52.947 23.486 1.00 25.41 717 THR A O 1
ATOM 5626 N N . PRO A 1 712 ? 45.059 53.814 22.274 1.00 25.27 718 PRO A N 1
ATOM 5627 C CA . PRO A 1 712 ? 44.919 55.095 22.980 1.00 25.07 718 PRO A CA 1
ATOM 5628 C C . PRO A 1 712 ? 43.737 55.956 22.588 1.00 25.74 718 PRO A C 1
ATOM 5629 O O . PRO A 1 712 ? 43.398 56.857 23.333 1.00 26.68 718 PRO A O 1
ATOM 5633 N N . THR A 1 713 ? 43.123 55.654 21.438 1.00 24.45 719 THR A N 1
ATOM 5634 C CA . THR A 1 713 ? 41.986 56.413 20.890 1.00 26.08 719 THR A CA 1
ATOM 5635 C C . THR A 1 713 ? 40.610 55.765 21.110 1.00 29.49 719 THR A C 1
ATOM 5636 O O . THR A 1 713 ? 39.620 56.207 20.521 1.00 30.03 719 THR A O 1
ATOM 5640 N N . LEU A 1 714 ? 40.520 54.733 21.952 1.00 28.93 720 LEU A N 1
ATOM 5641 C CA . LEU A 1 714 ? 39.215 54.138 22.288 1.00 29.75 720 LEU A CA 1
ATOM 5642 C C . LEU A 1 714 ? 38.332 55.086 23.083 1.00 31.80 720 LEU A C 1
ATOM 5643 O O . LEU A 1 714 ? 37.113 55.060 22.932 1.00 33.46 720 LEU A O 1
ATOM 5648 N N . GLY A 1 715 ? 38.956 55.911 23.917 1.00 30.11 721 GLY A N 1
ATOM 5649 C CA . GLY A 1 715 ? 38.252 56.910 24.683 1.00 33.78 721 GLY A CA 1
ATOM 5650 C C . GLY A 1 715 ? 38.265 56.525 26.142 1.00 34.71 721 GLY A C 1
ATOM 5651 O O . GLY A 1 715 ? 38.628 55.403 26.508 1.00 34.60 721 GLY A O 1
ATOM 5652 N N . ALA A 1 716 ? 37.860 57.465 26.974 1.00 37.40 722 ALA A N 1
ATOM 5653 C CA . ALA A 1 716 ? 37.786 57.236 28.419 1.00 38.97 722 ALA A CA 1
ATOM 5654 C C . ALA A 1 716 ? 36.680 56.229 28.712 1.00 39.57 722 ALA A C 1
ATOM 5655 O O . ALA A 1 716 ? 35.695 56.133 27.969 1.00 37.17 722 ALA A O 1
ATOM 5657 N N . LEU A 1 717 ? 36.865 55.465 29.780 1.00 41.17 723 LEU A N 1
ATOM 5658 C CA . LEU A 1 717 ? 35.837 54.536 30.247 1.00 42.27 723 LEU A CA 1
ATOM 5659 C C . LEU A 1 717 ? 34.647 55.288 30.852 1.00 43.30 723 LEU A C 1
ATOM 5660 O O . LEU A 1 717 ? 34.823 56.295 31.525 1.00 45.02 723 LEU A O 1
ATOM 5665 N N . LYS A 1 718 ? 33.434 54.830 30.555 1.00 43.14 724 LYS A N 1
ATOM 5666 C CA . LYS A 1 718 ? 32.258 55.254 31.314 1.00 48.57 724 LYS A CA 1
ATOM 5667 C C . LYS A 1 718 ? 32.381 54.815 32.780 1.00 46.41 724 LYS A C 1
ATOM 5668 O O . LYS A 1 718 ? 31.956 55.536 33.670 1.00 53.05 724 LYS A O 1
ATOM 5674 N N . HIS B 2 1 ? 0.866 63.206 -0.810 1.00 82.09 6 HIS B N 1
ATOM 5675 C CA . HIS B 2 1 ? 1.603 62.371 0.191 1.00 81.83 6 HIS B CA 1
ATOM 5676 C C . HIS B 2 1 ? 2.993 62.944 0.423 1.00 76.66 6 HIS B C 1
ATOM 5677 O O . HIS B 2 1 ? 3.659 63.351 -0.523 1.00 77.77 6 HIS B O 1
ATOM 5684 N N . MET B 2 2 ? 3.424 62.965 1.681 1.00 70.82 7 MET B N 1
ATOM 5685 C CA . MET B 2 2 ? 4.708 63.539 2.045 1.00 69.02 7 MET B CA 1
ATOM 5686 C C . MET B 2 2 ? 5.370 62.780 3.183 1.00 69.81 7 MET B C 1
ATOM 5687 O O . MET B 2 2 ? 4.690 62.217 4.044 1.00 69.62 7 MET B O 1
ATOM 5692 N N . VAL B 2 3 ? 6.705 62.776 3.165 1.00 64.89 8 VAL B N 1
ATOM 5693 C CA . VAL B 2 3 ? 7.518 61.953 4.064 1.00 63.28 8 VAL B CA 1
ATOM 5694 C C . VAL B 2 3 ? 8.361 62.855 4.945 1.00 60.70 8 VAL B C 1
ATOM 5695 O O . VAL B 2 3 ? 8.625 63.993 4.565 1.00 59.85 8 VAL B O 1
ATOM 5699 N N . PRO B 2 4 ? 8.778 62.362 6.129 1.00 62.69 9 PRO B N 1
ATOM 5700 C CA . PRO B 2 4 ? 9.636 63.172 6.999 1.00 63.43 9 PRO B CA 1
ATOM 5701 C C . PRO B 2 4 ? 11.048 63.307 6.404 1.00 64.35 9 PRO B C 1
ATOM 5702 O O . PRO B 2 4 ? 11.751 62.306 6.222 1.00 60.09 9 PRO B O 1
ATOM 5706 N N . MET B 2 5 ? 11.443 64.540 6.104 1.00 64.17 10 MET B N 1
ATOM 5707 C CA . MET B 2 5 ? 12.653 64.796 5.316 1.00 61.84 10 MET B CA 1
ATOM 5708 C C . MET B 2 5 ? 13.905 64.178 5.935 1.00 60.60 10 MET B C 1
ATOM 5709 O O . MET B 2 5 ? 14.666 63.488 5.244 1.00 55.94 10 MET B O 1
ATOM 5714 N N . ASP B 2 6 ? 14.089 64.408 7.235 1.00 59.33 11 ASP B N 1
ATOM 5715 C CA . ASP B 2 6 ? 15.302 63.991 7.944 1.00 62.31 11 ASP B CA 1
ATOM 5716 C C . ASP B 2 6 ? 15.498 62.475 7.903 1.00 62.32 11 ASP B C 1
ATOM 5717 O O . ASP B 2 6 ? 16.568 61.988 7.527 1.00 58.55 11 ASP B O 1
ATOM 5722 N N . LYS B 2 7 ? 14.454 61.739 8.275 1.00 62.45 12 LYS B N 1
ATOM 5723 C CA . LYS B 2 7 ? 14.503 60.278 8.281 1.00 63.29 12 LYS B CA 1
ATOM 5724 C C . LYS B 2 7 ? 14.724 59.703 6.871 1.00 55.54 12 LYS B C 1
ATOM 5725 O O . LYS B 2 7 ? 15.599 58.869 6.684 1.00 55.83 12 LYS B O 1
ATOM 5731 N N . THR B 2 8 ? 13.937 60.155 5.900 1.00 50.67 13 THR B N 1
ATOM 5732 C CA . THR B 2 8 ? 14.030 59.672 4.511 1.00 50.41 13 THR B CA 1
ATOM 5733 C C . THR B 2 8 ? 15.413 59.916 3.878 1.00 46.77 13 THR B C 1
ATOM 5734 O O . THR B 2 8 ? 15.965 59.031 3.222 1.00 41.99 13 THR B O 1
ATOM 5738 N N . LEU B 2 9 ? 15.961 61.112 4.079 1.00 43.38 14 LEU B N 1
ATOM 5739 C CA . LEU B 2 9 ? 17.275 61.437 3.538 1.00 42.18 14 LEU B CA 1
ATOM 5740 C C . LEU B 2 9 ? 18.367 60.591 4.192 1.00 42.39 14 LEU B C 1
ATOM 5741 O O . LEU B 2 9 ? 19.278 60.139 3.507 1.00 39.70 14 LEU B O 1
ATOM 5746 N N . LYS B 2 10 ? 18.256 60.345 5.500 1.00 48.98 15 LYS B N 1
ATOM 5747 C CA . LYS B 2 10 ? 19.204 59.447 6.197 1.00 53.90 15 LYS B CA 1
ATOM 5748 C C . LYS B 2 10 ? 19.119 57.987 5.726 1.00 53.09 15 LYS B C 1
ATOM 5749 O O . LYS B 2 10 ? 20.169 57.369 5.519 1.00 51.26 15 LYS B O 1
ATOM 5755 N N . GLU B 2 11 ? 17.906 57.460 5.515 1.00 55.49 16 GLU B N 1
ATOM 5756 C CA . GLU B 2 11 ? 17.731 56.115 4.903 1.00 58.25 16 GLU B CA 1
ATOM 5757 C C . GLU B 2 11 ? 18.547 56.076 3.611 1.00 52.82 16 GLU B C 1
ATOM 5758 O O . GLU B 2 11 ? 19.359 55.177 3.406 1.00 49.76 16 GLU B O 1
ATOM 5764 N N . PHE B 2 12 ? 18.321 57.094 2.774 1.00 47.35 17 PHE B N 1
ATOM 5765 C CA . PHE B 2 12 ? 18.956 57.264 1.460 1.00 42.27 17 PHE B CA 1
ATOM 5766 C C . PHE B 2 12 ? 20.483 57.422 1.519 1.00 38.18 17 PHE B C 1
ATOM 5767 O O . PHE B 2 12 ? 21.150 57.210 0.528 1.00 41.58 17 PHE B O 1
ATOM 5775 N N . GLY B 2 13 ? 21.039 57.800 2.667 1.00 35.78 18 GLY B N 1
ATOM 5776 C CA . GLY B 2 13 ? 22.487 57.910 2.825 1.00 37.20 18 GLY B CA 1
ATOM 5777 C C . GLY B 2 13 ? 23.040 59.306 2.608 1.00 32.37 18 GLY B C 1
ATOM 5778 O O . GLY B 2 13 ? 24.246 59.475 2.466 1.00 33.86 18 GLY B O 1
ATOM 5779 N N . ALA B 2 14 ? 22.167 60.306 2.584 1.00 31.88 19 ALA B N 1
ATOM 5780 C CA . ALA B 2 14 ? 22.603 61.706 2.495 1.00 33.74 19 ALA B CA 1
ATOM 5781 C C . ALA B 2 14 ? 22.932 62.272 3.878 1.00 33.40 19 ALA B C 1
ATOM 5782 O O . ALA B 2 14 ? 22.330 61.867 4.866 1.00 37.45 19 ALA B O 1
ATOM 5784 N N . ASP B 2 15 ? 23.899 63.184 3.930 1.00 32.44 20 ASP B N 1
ATOM 5785 C CA . ASP B 2 15 ? 24.206 64.000 5.116 1.00 33.26 20 ASP B CA 1
ATOM 5786 C C . ASP B 2 15 ? 23.200 65.170 5.096 1.00 35.45 20 ASP B C 1
ATOM 5787 O O . ASP B 2 15 ? 23.016 65.806 4.050 1.00 31.70 20 ASP B O 1
ATOM 5792 N N . VAL B 2 16 ? 22.540 65.435 6.225 1.00 33.62 21 VAL B N 1
ATOM 5793 C CA . VAL B 2 16 ? 21.530 66.495 6.326 1.00 34.31 21 VAL B CA 1
ATOM 5794 C C . VAL B 2 16 ? 21.957 67.505 7.387 1.00 34.16 21 VAL B C 1
ATOM 5795 O O . VAL B 2 16 ? 22.068 67.135 8.551 1.00 32.31 21 VAL B O 1
ATOM 5799 N N . GLN B 2 17 ? 22.226 68.750 6.997 1.00 29.99 22 GLN B N 1
ATOM 5800 C CA . GLN B 2 17 ? 22.584 69.815 7.945 1.00 33.22 22 GLN B CA 1
ATOM 5801 C C . GLN B 2 17 ? 21.534 70.908 7.904 1.00 32.75 22 GLN B C 1
ATOM 5802 O O . GLN B 2 17 ? 21.130 71.367 6.832 1.00 29.45 22 GLN B O 1
ATOM 5808 N N . TRP B 2 18 ? 21.082 71.318 9.085 1.00 30.46 23 TRP B N 1
ATOM 5809 C CA . TRP B 2 18 ? 20.117 72.392 9.217 1.00 29.17 23 TRP B CA 1
ATOM 5810 C C . TRP B 2 18 ? 20.813 73.572 9.835 1.00 30.02 23 TRP B C 1
ATOM 5811 O O . TRP B 2 18 ? 21.476 73.426 10.876 1.00 30.53 23 TRP B O 1
ATOM 5822 N N . ASP B 2 19 ? 20.666 74.733 9.203 1.00 28.27 24 ASP B N 1
ATOM 5823 C CA . ASP B 2 19 ? 21.179 75.999 9.716 1.00 29.16 24 ASP B CA 1
ATOM 5824 C C . ASP B 2 19 ? 19.996 76.890 10.100 1.00 30.15 24 ASP B C 1
ATOM 5825 O O . ASP B 2 19 ? 19.308 77.485 9.248 1.00 27.58 24 ASP B O 1
ATOM 5830 N N . ASP B 2 20 ? 19.799 77.027 11.406 1.00 32.59 25 ASP B N 1
ATOM 5831 C CA . ASP B 2 20 ? 18.682 77.775 11.951 1.00 33.20 25 ASP B CA 1
ATOM 5832 C C . ASP B 2 20 ? 18.767 79.280 11.704 1.00 29.53 25 ASP B C 1
ATOM 5833 O O . ASP B 2 20 ? 17.748 79.949 11.558 1.00 33.56 25 ASP B O 1
ATOM 5838 N N . TYR B 2 21 ? 19.974 79.814 11.652 1.00 27.30 26 TYR B N 1
ATOM 5839 C CA . TYR B 2 21 ? 20.159 81.230 11.401 1.00 27.43 26 TYR B CA 1
ATOM 5840 C C . TYR B 2 21 ? 19.818 81.554 9.929 1.00 26.56 26 TYR B C 1
ATOM 5841 O O . TYR B 2 21 ? 19.122 82.518 9.649 1.00 26.66 26 TYR B O 1
ATOM 5850 N N . ALA B 2 22 ? 20.342 80.741 9.029 1.00 26.77 27 ALA B N 1
ATOM 5851 C CA . ALA B 2 22 ? 20.126 80.938 7.577 1.00 27.64 27 ALA B CA 1
ATOM 5852 C C . ALA B 2 22 ? 18.788 80.379 7.110 1.00 28.19 27 ALA B C 1
ATOM 5853 O O . ALA B 2 22 ? 18.382 80.678 6.001 1.00 26.75 27 ALA B O 1
ATOM 5855 N N . GLN B 2 23 ? 18.111 79.570 7.942 1.00 27.83 28 GLN B N 1
ATOM 5856 C CA . GLN B 2 23 ? 16.905 78.833 7.563 1.00 29.42 28 GLN B CA 1
ATOM 5857 C C . GLN B 2 23 ? 17.179 78.005 6.286 1.00 29.62 28 GLN B C 1
ATOM 5858 O O . GLN B 2 23 ? 16.429 78.058 5.316 1.00 28.90 28 GLN B O 1
ATOM 5864 N N . LEU B 2 24 ? 18.270 77.232 6.346 1.00 27.64 29 LEU B N 1
ATOM 5865 C CA . LEU B 2 24 ? 18.845 76.574 5.182 1.00 27.05 29 LEU B CA 1
ATOM 5866 C C . LEU B 2 24 ? 19.227 75.143 5.513 1.00 27.12 29 LEU B C 1
ATOM 5867 O O . LEU B 2 24 ? 19.981 74.896 6.480 1.00 26.98 29 LEU B O 1
ATOM 5872 N N . PHE B 2 25 ? 18.732 74.212 4.699 1.00 25.87 30 PHE B N 1
ATOM 5873 C CA . PHE B 2 25 ? 19.241 72.851 4.675 1.00 26.65 30 PHE B CA 1
ATOM 5874 C C . PHE B 2 25 ? 20.396 72.723 3.682 1.00 27.98 30 PHE B C 1
ATOM 5875 O O . PHE B 2 25 ? 20.297 73.195 2.541 1.00 25.80 30 PHE B O 1
ATOM 5883 N N . THR B 2 26 ? 21.455 72.036 4.101 1.00 25.50 31 THR B N 1
ATOM 5884 C CA . THR B 2 26 ? 22.512 71.611 3.198 1.00 26.41 31 THR B CA 1
ATOM 5885 C C . THR B 2 26 ? 22.485 70.086 3.191 1.00 26.69 31 THR B C 1
ATOM 5886 O O . THR B 2 26 ? 22.558 69.435 4.251 1.00 27.32 31 THR B O 1
ATOM 5890 N N . LEU B 2 27 ? 22.308 69.512 2.006 1.00 25.86 32 LEU B N 1
ATOM 5891 C CA . LEU B 2 27 ? 22.219 68.068 1.836 1.00 26.03 32 LEU B CA 1
ATOM 5892 C C . LEU B 2 27 ? 23.353 67.602 0.924 1.00 27.54 32 LEU B C 1
ATOM 5893 O O . LEU B 2 27 ? 23.585 68.180 -0.149 1.00 27.42 32 LEU B O 1
ATOM 5898 N N . ILE B 2 28 ? 24.065 66.560 1.346 1.00 25.98 33 ILE B N 1
ATOM 5899 C CA . ILE B 2 28 ? 25.238 66.079 0.615 1.00 27.19 33 ILE B CA 1
ATOM 5900 C C . ILE B 2 28 ? 25.136 64.578 0.411 1.00 27.57 33 ILE B C 1
ATOM 5901 O O . ILE B 2 28 ? 24.970 63.844 1.376 1.00 28.92 33 ILE B O 1
ATOM 5906 N N . LYS B 2 29 ? 25.218 64.133 -0.837 1.00 27.40 34 LYS B N 1
ATOM 5907 C CA . LYS B 2 29 ? 25.457 62.718 -1.143 1.00 27.46 34 LYS B CA 1
ATOM 5908 C C . LYS B 2 29 ? 26.264 62.516 -2.395 1.00 26.71 34 LYS B C 1
ATOM 5909 O O . LYS B 2 29 ? 25.792 62.819 -3.494 1.00 25.54 34 LYS B O 1
ATOM 5915 N N . ASP B 2 30 ? 27.480 61.980 -2.235 1.00 26.73 35 ASP B N 1
ATOM 5916 C CA . ASP B 2 30 ? 28.342 61.675 -3.366 1.00 26.42 35 ASP B CA 1
ATOM 5917 C C . ASP B 2 30 ? 28.607 63.012 -4.089 1.00 26.08 35 ASP B C 1
ATOM 5918 O O . ASP B 2 30 ? 28.982 63.999 -3.440 1.00 25.50 35 ASP B O 1
ATOM 5923 N N . GLY B 2 31 ? 28.393 63.079 -5.401 1.00 24.33 36 GLY B N 1
ATOM 5924 C CA . GLY B 2 31 ? 28.681 64.276 -6.155 1.00 25.95 36 GLY B CA 1
ATOM 5925 C C . GLY B 2 31 ? 27.664 65.427 -6.041 1.00 26.52 36 GLY B C 1
ATOM 5926 O O . GLY B 2 31 ? 27.873 66.466 -6.649 1.00 28.23 36 GLY B O 1
ATOM 5927 N N . ALA B 2 32 ? 26.603 65.244 -5.257 1.00 24.84 37 ALA B N 1
ATOM 5928 C CA . ALA B 2 32 ? 25.521 66.237 -5.130 1.00 23.83 37 ALA B CA 1
ATOM 5929 C C . ALA B 2 32 ? 25.688 67.042 -3.862 1.00 25.44 37 ALA B C 1
ATOM 5930 O O . ALA B 2 32 ? 25.721 66.478 -2.737 1.00 25.37 37 ALA B O 1
ATOM 5932 N N . TYR B 2 33 ? 25.775 68.352 -4.037 1.00 24.21 38 TYR B N 1
ATOM 5933 C CA . TYR B 2 33 ? 25.789 69.312 -2.929 1.00 24.16 38 TYR B CA 1
ATOM 5934 C C . TYR B 2 33 ? 24.551 70.198 -3.125 1.00 23.93 38 TYR B C 1
ATOM 5935 O O . TYR B 2 33 ? 24.484 70.975 -4.096 1.00 22.03 38 TYR B O 1
ATOM 5944 N N . VAL B 2 34 ? 23.588 70.062 -2.212 1.00 23.32 39 VAL B N 1
ATOM 5945 C CA . VAL B 2 34 ? 22.242 70.626 -2.373 1.00 23.16 39 VAL B CA 1
ATOM 5946 C C . VAL B 2 34 ? 21.972 71.653 -1.289 1.00 25.81 39 VAL B C 1
ATOM 5947 O O . VAL B 2 34 ? 22.246 71.395 -0.111 1.00 24.98 39 VAL B O 1
ATOM 5951 N N . LYS B 2 35 ? 21.435 72.805 -1.682 1.00 26.68 40 LYS B N 1
ATOM 5952 C CA . LYS B 2 35 ? 20.939 73.825 -0.735 1.00 26.55 40 LYS B CA 1
ATOM 5953 C C . LYS B 2 35 ? 19.431 74.001 -0.939 1.00 26.57 40 LYS B C 1
A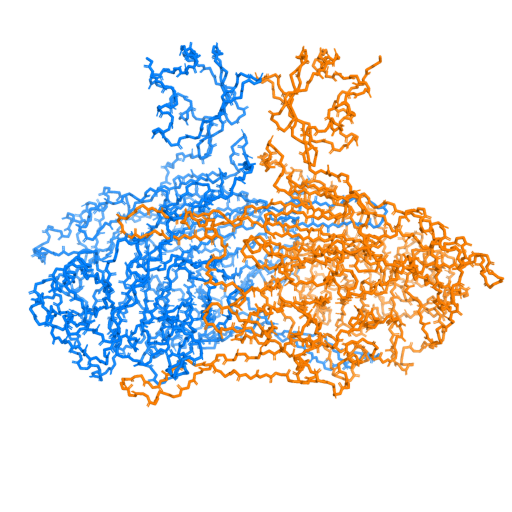TOM 5954 O O . LYS B 2 35 ? 18.959 74.147 -2.074 1.00 25.23 40 LYS B O 1
ATOM 5960 N N . VAL B 2 36 ? 18.663 73.962 0.136 1.00 25.25 41 VAL B N 1
ATOM 5961 C CA . VAL B 2 36 ? 17.223 74.168 0.027 1.00 25.95 41 VAL B CA 1
ATOM 5962 C C . VAL B 2 36 ? 16.683 74.837 1.282 1.00 28.66 41 VAL B C 1
ATOM 5963 O O . VAL B 2 36 ? 17.029 74.432 2.397 1.00 27.23 41 VAL B O 1
ATOM 5967 N N . LYS B 2 37 ? 15.876 75.883 1.076 1.00 27.54 42 LYS B N 1
ATOM 5968 C CA . LYS B 2 37 ? 15.179 76.584 2.170 1.00 28.92 42 LYS B CA 1
ATOM 5969 C C . LYS B 2 37 ? 13.728 76.129 2.255 1.00 31.25 42 LYS B C 1
ATOM 5970 O O . LYS B 2 37 ? 13.073 75.957 1.220 1.00 31.68 42 LYS B O 1
ATOM 5976 N N . PRO B 2 38 ? 13.205 75.935 3.484 1.00 33.53 43 PRO B N 1
ATOM 5977 C CA . PRO B 2 38 ? 11.771 75.655 3.646 1.00 36.23 43 PRO B CA 1
ATOM 5978 C C . PRO B 2 38 ? 10.942 76.685 2.913 1.00 36.15 43 PRO B C 1
ATOM 5979 O O . PRO B 2 38 ? 11.271 77.878 2.941 1.00 37.81 43 PRO B O 1
ATOM 5983 N N . GLY B 2 39 ? 9.904 76.218 2.226 1.00 41.75 44 GLY B N 1
ATOM 5984 C CA . GLY B 2 39 ? 9.012 77.099 1.498 1.00 42.07 44 GLY B CA 1
ATOM 5985 C C . GLY B 2 39 ? 9.524 77.611 0.160 1.00 44.82 44 GLY B C 1
ATOM 5986 O O . GLY B 2 39 ? 8.737 78.159 -0.613 1.00 47.49 44 GLY B O 1
ATOM 5987 N N . ALA B 2 40 ? 10.815 77.428 -0.147 1.00 40.06 45 ALA B N 1
ATOM 5988 C CA . ALA B 2 40 ? 11.371 77.917 -1.404 1.00 41.57 45 ALA B CA 1
ATOM 5989 C C . ALA B 2 40 ? 10.860 77.027 -2.547 1.00 38.33 45 ALA B C 1
ATOM 5990 O O . ALA B 2 40 ? 10.706 75.807 -2.388 1.00 37.48 45 ALA B O 1
ATOM 5992 N N . GLN B 2 41 ? 10.605 77.646 -3.688 1.00 45.44 46 GLN B N 1
ATOM 5993 C CA . GLN B 2 41 ? 10.129 76.915 -4.867 1.00 48.04 46 GLN B CA 1
ATOM 5994 C C . GLN B 2 41 ? 11.314 76.512 -5.778 1.00 42.39 46 GLN B C 1
ATOM 5995 O O . GLN B 2 41 ? 11.121 75.957 -6.865 1.00 37.87 46 GLN B O 1
ATOM 6001 N N . THR B 2 42 ? 12.531 76.792 -5.311 1.00 37.02 47 THR B N 1
ATOM 6002 C CA . THR B 2 42 ? 13.765 76.447 -5.981 1.00 35.16 47 THR B CA 1
ATOM 6003 C C . THR B 2 42 ? 14.727 75.833 -4.966 1.00 30.93 47 THR B C 1
ATOM 6004 O O . THR B 2 42 ? 14.771 76.291 -3.823 1.00 29.15 47 THR B O 1
ATOM 6008 N N . ALA B 2 43 ? 15.467 74.810 -5.377 1.00 27.48 48 ALA B N 1
ATOM 6009 C CA . ALA B 2 43 ? 16.655 74.328 -4.641 1.00 26.08 48 ALA B CA 1
ATOM 6010 C C . ALA B 2 43 ? 17.885 74.570 -5.500 1.00 27.51 48 ALA B C 1
ATOM 6011 O O . ALA B 2 43 ? 17.768 74.795 -6.715 1.00 25.82 48 ALA B O 1
ATOM 6013 N N . ILE B 2 44 ? 19.064 74.503 -4.882 1.00 23.34 49 ILE B N 1
ATOM 6014 C CA . ILE B 2 44 ? 20.315 74.625 -5.605 1.00 23.79 49 ILE B CA 1
ATOM 6015 C C . ILE B 2 44 ? 21.040 73.280 -5.581 1.00 26.18 49 ILE B C 1
ATOM 6016 O O . ILE B 2 44 ? 21.264 72.740 -4.505 1.00 24.44 49 ILE B O 1
ATOM 6021 N N . VAL B 2 45 ? 21.408 72.762 -6.763 1.00 23.65 50 VAL B N 1
ATOM 6022 C CA . VAL B 2 45 ? 22.162 71.498 -6.868 1.00 24.78 50 VAL B CA 1
ATOM 6023 C C . VAL B 2 45 ? 23.462 71.805 -7.597 1.00 24.59 50 VAL B C 1
ATOM 6024 O O . VAL B 2 45 ? 23.421 72.191 -8.765 1.00 23.98 50 VAL B O 1
ATOM 6028 N N . ASN B 2 46 ? 24.606 71.673 -6.914 1.00 22.14 51 ASN B N 1
ATOM 6029 C CA . ASN B 2 46 ? 25.914 71.948 -7.505 1.00 23.46 51 ASN B CA 1
ATOM 6030 C C . ASN B 2 46 ? 25.961 73.332 -8.181 1.00 26.24 51 ASN B C 1
ATOM 6031 O O . ASN B 2 46 ? 26.484 73.495 -9.276 1.00 25.07 51 ASN B O 1
ATOM 6036 N N . GLY B 2 47 ? 25.393 74.316 -7.487 1.00 24.57 52 GLY B N 1
ATOM 6037 C CA . GLY B 2 47 ? 25.403 75.705 -7.917 1.00 25.70 52 GLY B CA 1
ATOM 6038 C C . GLY B 2 47 ? 24.340 76.103 -8.930 1.00 26.06 52 GLY B C 1
ATOM 6039 O O . GLY B 2 47 ? 24.286 77.276 -9.303 1.00 26.81 52 GLY B O 1
ATOM 6040 N N . GLN B 2 48 ? 23.473 75.163 -9.314 1.00 26.98 53 GLN B N 1
ATOM 6041 C CA . GLN B 2 48 ? 22.464 75.376 -10.362 1.00 27.45 53 GLN B CA 1
ATOM 6042 C C . GLN B 2 48 ? 21.049 75.289 -9.817 1.00 25.78 53 GLN B C 1
ATOM 6043 O O . GLN B 2 48 ? 20.738 74.381 -9.049 1.00 25.89 53 GLN B O 1
ATOM 6049 N N . PRO B 2 49 ? 20.149 76.183 -10.277 1.00 26.00 54 PRO B N 1
ATOM 6050 C CA . PRO B 2 49 ? 18.792 76.171 -9.743 1.00 26.63 54 PRO B CA 1
ATOM 6051 C C . PRO B 2 49 ? 17.958 75.041 -10.275 1.00 28.18 54 PRO B C 1
ATOM 6052 O O . PRO B 2 49 ? 18.050 74.695 -11.460 1.00 28.10 54 PRO B O 1
ATOM 6056 N N . LEU B 2 50 ? 17.149 74.474 -9.400 1.00 27.14 55 LEU B N 1
ATOM 6057 C CA . LEU B 2 50 ? 16.200 73.433 -9.729 1.00 29.62 55 LEU B CA 1
ATOM 6058 C C . LEU B 2 50 ? 14.840 73.853 -9.220 1.00 30.82 55 LEU B C 1
ATOM 6059 O O . LEU B 2 50 ? 14.672 74.083 -8.010 1.00 28.12 55 LEU B O 1
ATOM 6064 N N . ALA B 2 51 ? 13.857 73.892 -10.123 1.00 31.27 56 ALA B N 1
ATOM 6065 C CA . ALA B 2 51 ? 12.471 74.167 -9.735 1.00 32.01 56 ALA B CA 1
ATOM 6066 C C . ALA B 2 51 ? 11.911 73.002 -8.951 1.00 32.23 56 ALA B C 1
ATOM 6067 O O . ALA B 2 51 ? 12.119 71.837 -9.298 1.00 34.41 56 ALA B O 1
ATOM 6069 N N . LEU B 2 52 ? 11.221 73.335 -7.869 1.00 35.97 57 LEU B N 1
ATOM 6070 C CA . LEU B 2 52 ? 10.502 72.393 -7.042 1.00 38.62 57 LEU B CA 1
ATOM 6071 C C . LEU B 2 52 ? 9.012 72.749 -7.149 1.00 40.55 57 LEU B C 1
ATOM 6072 O O . LEU B 2 52 ? 8.608 73.897 -6.898 1.00 42.16 57 LEU B O 1
ATOM 6077 N N . GLN B 2 53 ? 8.206 71.773 -7.509 1.00 44.15 58 GLN B N 1
ATOM 6078 C CA . GLN B 2 53 ? 6.769 71.982 -7.551 1.00 49.72 58 GLN B CA 1
ATOM 6079 C C . GLN B 2 53 ? 6.232 72.027 -6.104 1.00 52.15 58 GLN B C 1
ATOM 6080 O O . GLN B 2 53 ? 5.506 72.976 -5.760 1.00 51.31 58 GLN B O 1
ATOM 6086 N N . VAL B 2 54 ? 6.623 71.025 -5.295 1.00 51.33 59 VAL B N 1
ATOM 6087 C CA . VAL B 2 54 ? 6.345 70.945 -3.837 1.00 54.55 59 VAL B CA 1
ATOM 6088 C C . VAL B 2 54 ? 7.531 71.415 -2.940 1.00 53.40 59 VAL B C 1
ATOM 6089 O O . VAL B 2 54 ? 8.478 70.660 -2.734 1.00 49.29 59 VAL B O 1
ATOM 6093 N N . PRO B 2 55 ? 7.467 72.640 -2.379 1.00 53.34 60 PRO B N 1
ATOM 6094 C CA . PRO B 2 55 ? 8.517 73.101 -1.459 1.00 53.06 60 PRO B CA 1
ATOM 6095 C C . PRO B 2 55 ? 8.690 72.266 -0.211 1.00 51.00 60 PRO B C 1
ATOM 6096 O O . PRO B 2 55 ? 7.759 71.570 0.203 1.00 50.08 60 PRO B O 1
ATOM 6100 N N . VAL B 2 56 ? 9.884 72.335 0.380 1.00 46.75 61 VAL B N 1
ATOM 6101 C CA . VAL B 2 56 ? 10.123 71.713 1.676 1.00 45.80 61 VAL B CA 1
ATOM 6102 C C . VAL B 2 56 ? 9.195 72.443 2.656 1.00 44.36 61 VAL B C 1
ATOM 6103 O O . VAL B 2 56 ? 9.123 73.673 2.637 1.00 42.19 61 VAL B O 1
ATOM 6107 N N . VAL B 2 57 ? 8.498 71.671 3.487 1.00 48.96 62 VAL B N 1
ATOM 6108 C CA . VAL B 2 57 ? 7.531 72.207 4.454 1.00 52.08 62 VAL B CA 1
ATOM 6109 C C . VAL B 2 57 ? 8.090 71.998 5.850 1.00 51.37 62 VAL B C 1
ATOM 6110 O O . VAL B 2 57 ? 8.442 70.879 6.215 1.00 51.95 62 VAL B O 1
ATOM 6114 N N . MET B 2 58 ? 8.173 73.080 6.614 1.00 54.21 63 MET B N 1
ATOM 6115 C CA . MET B 2 58 ? 8.510 73.012 8.031 1.00 58.77 63 MET B CA 1
ATOM 6116 C C . MET B 2 58 ? 7.201 73.118 8.810 1.00 63.71 63 MET B C 1
ATOM 6117 O O . MET B 2 58 ? 6.317 73.892 8.441 1.00 66.01 63 MET B O 1
ATOM 6122 N N . LYS B 2 59 ? 7.060 72.303 9.851 1.00 68.42 64 LYS B N 1
ATOM 6123 C CA . LYS B 2 59 ? 5.865 72.316 10.706 1.00 74.20 64 LYS B CA 1
ATOM 6124 C C . LYS B 2 59 ? 6.198 71.732 12.079 1.00 71.46 64 LYS B C 1
ATOM 6125 O O . LYS B 2 59 ? 6.549 70.549 12.188 1.00 64.31 64 LYS B O 1
ATOM 6131 N N . ASP B 2 60 ? 6.092 72.573 13.110 1.00 73.90 65 ASP B N 1
ATOM 6132 C CA . ASP B 2 60 ? 6.458 72.222 14.492 1.00 77.32 65 ASP B CA 1
ATOM 6133 C C . ASP B 2 60 ? 7.915 71.753 14.582 1.00 74.95 65 ASP B C 1
ATOM 6134 O O . ASP B 2 60 ? 8.210 70.665 15.096 1.00 70.64 65 ASP B O 1
ATOM 6139 N N . ASN B 2 61 ? 8.815 72.597 14.066 1.00 74.39 66 ASN B N 1
ATOM 6140 C CA . ASN B 2 61 ? 10.257 72.309 13.987 1.00 68.27 66 ASN B CA 1
ATOM 6141 C C . ASN B 2 61 ? 10.585 70.974 13.276 1.00 62.91 66 ASN B C 1
ATOM 6142 O O . ASN B 2 61 ? 11.576 70.318 13.593 1.00 59.91 66 ASN B O 1
ATOM 6147 N N . LYS B 2 62 ? 9.767 70.600 12.291 1.00 59.45 67 LYS B N 1
ATOM 6148 C CA . LYS B 2 62 ? 9.939 69.333 11.563 1.00 61.78 67 LYS B CA 1
ATOM 6149 C C . LYS B 2 62 ? 9.710 69.463 10.044 1.00 56.24 67 LYS B C 1
ATOM 6150 O O . LYS B 2 62 ? 8.650 69.899 9.597 1.00 55.24 67 LYS B O 1
ATOM 6156 N N . ALA B 2 63 ? 10.709 69.057 9.262 1.00 51.31 68 ALA B N 1
ATOM 6157 C CA . ALA B 2 63 ? 10.680 69.228 7.821 1.00 50.34 68 ALA B CA 1
ATOM 6158 C C . ALA B 2 63 ? 10.056 68.017 7.160 1.00 46.61 68 ALA B C 1
ATOM 6159 O O . ALA B 2 63 ? 10.308 66.884 7.566 1.00 46.84 68 ALA B O 1
ATOM 6161 N N . TRP B 2 64 ? 9.254 68.278 6.135 1.00 48.73 69 TRP B N 1
ATOM 6162 C CA . TRP B 2 64 ? 8.629 67.240 5.311 1.00 53.06 69 TRP B CA 1
ATOM 6163 C C . TRP B 2 64 ? 8.877 67.579 3.843 1.00 48.12 69 TRP B C 1
ATOM 6164 O O . TRP B 2 64 ? 8.869 68.758 3.466 1.00 48.92 69 TRP B O 1
ATOM 6175 N N . VAL B 2 65 ? 9.071 66.544 3.027 1.00 47.23 70 VAL B N 1
ATOM 6176 C CA . VAL B 2 65 ? 9.151 66.685 1.564 1.00 47.31 70 VAL B CA 1
ATOM 6177 C C . VAL B 2 65 ? 8.222 65.700 0.875 1.00 49.13 70 VAL B C 1
ATOM 6178 O O . VAL B 2 65 ? 7.824 64.694 1.471 1.00 48.32 70 VAL B O 1
ATOM 6182 N N . SER B 2 66 ? 7.922 65.977 -0.389 1.00 49.36 71 SER B N 1
ATOM 6183 C CA . SER B 2 66 ? 7.207 65.025 -1.232 1.00 53.67 71 SER B CA 1
ATOM 6184 C C . SER B 2 66 ? 7.990 63.736 -1.361 1.00 57.03 71 SER B C 1
ATOM 6185 O O . SER B 2 66 ? 9.216 63.713 -1.190 1.00 52.53 71 SER B O 1
ATOM 6188 N N . ASP B 2 67 ? 7.274 62.665 -1.690 1.00 54.91 72 ASP B N 1
ATOM 6189 C CA . ASP B 2 67 ? 7.895 61.362 -1.875 1.00 57.35 72 ASP B CA 1
ATOM 6190 C C . ASP B 2 67 ? 8.618 61.223 -3.224 1.00 49.32 72 ASP B C 1
ATOM 6191 O O . ASP B 2 67 ? 9.243 60.203 -3.465 1.00 53.26 72 ASP B O 1
ATOM 6196 N N . THR B 2 68 ? 8.532 62.225 -4.093 1.00 47.53 73 THR B N 1
ATOM 6197 C CA . THR B 2 68 ? 9.405 62.310 -5.268 1.00 48.49 73 THR B CA 1
ATOM 6198 C C . THR B 2 68 ? 10.650 63.218 -5.067 1.00 43.89 73 THR B C 1
ATOM 6199 O O . THR B 2 68 ? 11.470 63.326 -5.962 1.00 42.06 73 THR B O 1
ATOM 6203 N N . PHE B 2 69 ? 10.776 63.874 -3.915 1.00 42.93 74 PHE B N 1
ATOM 6204 C CA . PHE B 2 69 ? 11.841 64.883 -3.693 1.00 40.14 74 PHE B CA 1
ATOM 6205 C C . PHE B 2 69 ? 13.219 64.275 -3.932 1.00 37.68 74 PHE B C 1
ATOM 6206 O O . PHE B 2 69 ? 14.022 64.848 -4.664 1.00 36.88 74 PHE B O 1
ATOM 6214 N N . ILE B 2 70 ? 13.476 63.118 -3.330 1.00 37.84 75 ILE B N 1
ATOM 6215 C CA . ILE B 2 70 ? 14.801 62.502 -3.415 1.00 41.65 75 ILE B CA 1
ATOM 6216 C C . ILE B 2 70 ? 15.168 62.249 -4.868 1.00 42.48 75 ILE B C 1
ATOM 6217 O O . ILE B 2 70 ? 16.254 62.637 -5.295 1.00 41.16 75 ILE B O 1
ATOM 6222 N N . ASN B 2 71 ? 14.261 61.646 -5.637 1.00 41.91 76 ASN B N 1
ATOM 6223 C CA . ASN B 2 71 ? 14.534 61.402 -7.050 1.00 41.95 76 ASN B CA 1
ATOM 6224 C C . ASN B 2 71 ? 14.621 62.706 -7.852 1.00 40.36 76 ASN B C 1
ATOM 6225 O O . ASN B 2 71 ? 15.486 62.835 -8.719 1.00 39.46 76 ASN B O 1
ATOM 6230 N N . ASP B 2 72 ? 13.736 63.666 -7.571 1.00 39.43 77 ASP B N 1
ATOM 6231 C CA . ASP B 2 72 ? 13.717 64.937 -8.308 1.00 40.63 77 ASP B CA 1
ATOM 6232 C C . ASP B 2 72 ? 15.034 65.716 -8.175 1.00 40.32 77 ASP B C 1
ATOM 6233 O O . ASP B 2 72 ? 15.504 66.325 -9.145 1.00 39.65 77 ASP B O 1
ATOM 6238 N N . VAL B 2 73 ? 15.598 65.706 -6.972 1.00 36.79 78 VAL B N 1
ATOM 6239 C CA . VAL B 2 73 ? 16.788 66.489 -6.667 1.00 37.40 78 VAL B CA 1
ATOM 6240 C C . VAL B 2 73 ? 18.091 65.779 -7.035 1.00 37.74 78 VAL B C 1
ATOM 6241 O O . VAL B 2 73 ? 18.884 66.289 -7.837 1.00 37.81 78 VAL B O 1
ATOM 6245 N N . PHE B 2 74 ? 18.285 64.600 -6.458 1.00 36.23 79 PHE B N 1
ATOM 6246 C CA . PHE B 2 74 ? 19.545 63.849 -6.603 1.00 38.10 79 PHE B CA 1
ATOM 6247 C C . PHE B 2 74 ? 19.735 63.202 -7.968 1.00 43.45 79 PHE B C 1
ATOM 6248 O O . PHE B 2 74 ? 20.874 63.044 -8.408 1.00 45.46 79 PHE B O 1
ATOM 6256 N N . GLN B 2 75 ? 18.637 62.852 -8.645 1.00 43.04 80 GLN B N 1
ATOM 6257 C CA . GLN B 2 75 ? 18.698 62.320 -10.011 1.00 44.95 80 GLN B CA 1
ATOM 6258 C C . GLN B 2 75 ? 18.254 63.346 -11.055 1.00 45.98 80 GLN B C 1
ATOM 6259 O O . GLN B 2 75 ? 17.767 62.976 -12.122 1.00 47.06 80 GLN B O 1
ATOM 6265 N N . SER B 2 76 ? 18.435 64.636 -10.763 1.00 45.14 81 SER B N 1
ATOM 6266 C CA . SER B 2 76 ? 17.966 65.703 -11.653 1.00 42.82 81 SER B CA 1
ATOM 6267 C C . SER B 2 76 ? 18.735 65.783 -12.974 1.00 42.94 81 SER B C 1
ATOM 6268 O O . SER B 2 76 ? 18.134 66.117 -14.008 1.00 47.75 81 SER B O 1
ATOM 6271 N N . GLY B 2 77 ? 20.037 65.474 -12.934 1.00 34.80 82 GLY B N 1
ATOM 6272 C CA . GLY B 2 77 ? 20.964 65.763 -14.026 1.00 33.92 82 GLY B CA 1
ATOM 6273 C C . GLY B 2 77 ? 21.900 66.923 -13.741 1.00 32.60 82 GLY B C 1
ATOM 6274 O O . GLY B 2 77 ? 22.946 67.065 -14.359 1.00 34.03 82 GLY B O 1
ATOM 6275 N N . LEU B 2 78 ? 21.547 67.768 -12.780 1.00 30.56 83 LEU B N 1
ATOM 6276 C CA . LEU B 2 78 ? 22.430 68.849 -12.379 1.00 30.64 83 LEU B CA 1
ATOM 6277 C C . LEU B 2 78 ? 23.682 68.350 -11.615 1.00 28.80 83 LEU B C 1
ATOM 6278 O O . LEU B 2 78 ? 24.662 69.073 -11.516 1.00 29.29 83 LEU B O 1
ATOM 6283 N N . ASP B 2 79 ? 23.614 67.158 -11.036 1.00 28.42 84 AS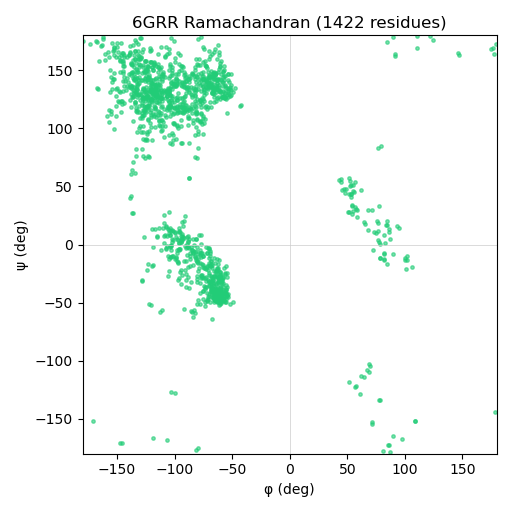P B N 1
ATOM 6284 C CA . ASP B 2 79 ? 24.840 66.475 -10.566 1.00 29.02 84 ASP B CA 1
ATOM 6285 C C . ASP B 2 79 ? 25.428 65.756 -11.771 1.00 27.54 84 ASP B C 1
ATOM 6286 O O . ASP B 2 79 ? 24.886 64.761 -12.186 1.00 28.62 84 ASP B O 1
ATOM 6291 N N . GLN B 2 80 ? 26.525 66.268 -12.299 1.00 27.13 85 GLN B N 1
ATOM 6292 C CA . GLN B 2 80 ? 27.090 65.750 -13.544 1.00 30.46 85 GLN B CA 1
ATOM 6293 C C . GLN B 2 80 ? 28.170 64.682 -13.313 1.00 29.26 85 GLN B C 1
ATOM 6294 O O . GLN B 2 80 ? 28.808 64.244 -14.264 1.00 28.14 85 GLN B O 1
ATOM 6300 N N . THR B 2 81 ? 28.327 64.218 -12.068 1.00 28.45 86 THR B N 1
ATOM 6301 C CA . THR B 2 81 ? 29.432 63.321 -11.732 1.00 28.21 86 THR B CA 1
ATOM 6302 C C . THR B 2 81 ? 29.400 62.024 -12.557 1.00 28.93 86 THR B C 1
ATOM 6303 O O . THR B 2 81 ? 30.438 61.609 -13.087 1.00 27.75 86 THR B O 1
ATOM 6307 N N . PHE B 2 82 ? 28.217 61.412 -12.667 1.00 27.78 87 PHE B N 1
ATOM 6308 C CA . PHE B 2 82 ? 28.033 60.168 -13.416 1.00 29.18 87 PHE B CA 1
ATOM 6309 C C . PHE B 2 82 ? 27.387 60.430 -14.777 1.00 30.99 87 PHE B C 1
ATOM 6310 O O . PHE B 2 82 ? 26.418 61.191 -14.872 1.00 28.00 87 PHE B O 1
ATOM 6318 N N . GLN B 2 83 ? 27.936 59.820 -15.819 1.00 30.42 88 GLN B N 1
ATOM 6319 C CA . GLN B 2 83 ? 27.422 59.972 -17.183 1.00 32.29 88 GLN B CA 1
ATOM 6320 C C . GLN B 2 83 ? 27.191 58.576 -17.770 1.00 36.63 88 GLN B C 1
ATOM 6321 O O . GLN B 2 83 ? 27.814 57.581 -17.342 1.00 33.77 88 GLN B O 1
ATOM 6327 N N . VAL B 2 84 ? 26.272 58.497 -18.727 1.00 36.46 89 VAL B N 1
ATOM 6328 C CA . VAL B 2 84 ? 25.908 57.217 -19.341 1.00 39.06 89 VAL B CA 1
ATOM 6329 C C . VAL B 2 84 ? 26.910 56.883 -20.417 1.00 35.46 89 VAL B C 1
ATOM 6330 O O . VAL B 2 84 ? 27.289 57.721 -21.233 1.00 36.37 89 VAL B O 1
ATOM 6334 N N . GLU B 2 85 ? 27.364 55.639 -20.394 1.00 38.23 90 GLU B N 1
ATOM 6335 C CA . GLU B 2 85 ? 28.358 55.175 -21.334 1.00 39.85 90 GLU B CA 1
ATOM 6336 C C . GLU B 2 85 ? 27.707 54.889 -22.696 1.00 40.54 90 GLU B C 1
ATOM 6337 O O . GLU B 2 85 ? 26.764 54.124 -22.752 1.00 38.73 90 GLU B O 1
ATOM 6343 N N . LYS B 2 86 ? 28.197 55.508 -23.762 1.00 46.42 91 LYS B N 1
ATOM 6344 C CA . LYS B 2 86 ? 27.610 55.316 -25.093 1.00 56.59 91 LYS B CA 1
ATOM 6345 C C . LYS B 2 86 ? 27.831 53.888 -25.600 1.00 59.90 91 LYS B C 1
ATOM 6346 O O . LYS B 2 86 ? 26.869 53.135 -25.752 1.00 63.15 91 LYS B O 1
ATOM 6352 N N . ARG B 2 87 ? 29.093 53.516 -25.817 1.00 60.55 92 ARG B N 1
ATOM 6353 C CA . ARG B 2 87 ? 29.454 52.156 -26.257 1.00 62.03 92 ARG B CA 1
ATOM 6354 C C . ARG B 2 87 ? 30.191 51.444 -25.127 1.00 54.97 92 ARG B C 1
ATOM 6355 O O . ARG B 2 87 ? 31.183 51.977 -24.629 1.00 50.76 92 ARG B O 1
ATOM 6363 N N . PRO B 2 88 ? 29.718 50.242 -24.730 1.00 51.61 93 PRO B N 1
ATOM 6364 C CA . PRO B 2 88 ? 30.315 49.554 -23.585 1.00 50.43 93 PRO B CA 1
ATOM 6365 C C . PRO B 2 88 ? 31.797 49.222 -23.783 1.00 46.30 93 PRO B C 1
ATOM 6366 O O . PRO B 2 88 ? 32.216 48.758 -24.858 1.00 44.20 93 PRO B O 1
ATOM 6370 N N . HIS B 2 89 ? 32.579 49.480 -22.739 1.00 40.27 94 HIS B N 1
ATOM 6371 C CA . HIS B 2 89 ? 33.999 49.239 -22.756 1.00 36.12 94 HIS B CA 1
ATOM 6372 C C . HIS B 2 89 ? 34.172 47.709 -22.692 1.00 32.42 94 HIS B C 1
ATOM 6373 O O . HIS B 2 89 ? 33.430 47.036 -21.967 1.00 32.09 94 HIS B O 1
ATOM 6380 N N . PRO B 2 90 ? 35.107 47.141 -23.477 1.00 32.05 95 PRO B N 1
ATOM 6381 C CA . PRO B 2 90 ? 35.299 45.669 -23.477 1.00 32.38 95 PRO B CA 1
ATOM 6382 C C . PRO B 2 90 ? 35.803 45.042 -22.158 1.00 33.00 95 PRO B C 1
ATOM 6383 O O . PRO B 2 90 ? 35.711 43.833 -21.979 1.00 31.76 95 PRO B O 1
ATOM 6387 N N . LEU B 2 91 ? 36.323 45.859 -21.242 1.00 34.33 96 LEU B N 1
ATOM 6388 C CA . LEU B 2 91 ? 36.728 45.392 -19.915 1.00 33.61 96 LEU B CA 1
ATOM 6389 C C . LEU B 2 91 ? 35.675 45.564 -18.838 1.00 33.03 96 LEU B C 1
ATOM 6390 O O . LEU B 2 91 ? 35.917 45.171 -17.700 1.00 31.09 96 LEU B O 1
ATOM 6395 N N . ASN B 2 92 ? 34.483 46.069 -19.173 1.00 31.89 97 ASN B N 1
ATOM 6396 C CA . ASN B 2 92 ? 33.393 46.095 -18.209 1.00 33.11 97 ASN B CA 1
ATOM 6397 C C . ASN B 2 92 ? 33.201 44.706 -17.611 1.00 34.61 97 ASN B C 1
ATOM 6398 O O . ASN B 2 92 ? 33.164 43.715 -18.355 1.00 34.76 97 ASN B O 1
ATOM 6403 N N . ALA B 2 93 ? 33.071 44.643 -16.286 1.00 31.39 98 ALA B N 1
ATOM 6404 C CA . ALA B 2 93 ? 32.851 43.391 -15.594 1.00 33.97 98 ALA B CA 1
ATOM 6405 C C . ALA B 2 93 ? 31.545 42.773 -16.055 1.00 33.53 98 ALA B C 1
ATOM 6406 O O . ALA B 2 93 ? 30.679 43.452 -16.622 1.00 31.69 98 ALA B O 1
ATOM 6408 N N . LEU B 2 94 ? 31.404 41.486 -15.775 1.00 33.60 99 LEU B N 1
ATOM 6409 C CA . LEU B 2 94 ? 30.146 40.805 -16.013 1.00 34.46 99 LEU B CA 1
ATOM 6410 C C . LEU B 2 94 ? 29.005 41.502 -15.281 1.00 36.04 99 LEU B C 1
ATOM 6411 O O . LEU B 2 94 ? 29.091 41.795 -14.076 1.00 33.10 99 LEU B O 1
ATOM 6416 N N . THR B 2 95 ? 27.923 41.761 -16.019 1.00 35.78 100 THR B N 1
ATOM 6417 C CA . THR B 2 95 ? 26.692 42.258 -15.421 1.00 36.01 100 THR B CA 1
ATOM 6418 C C . THR B 2 95 ? 25.974 41.150 -14.668 1.00 35.93 100 THR B C 1
ATOM 6419 O O . THR B 2 95 ? 26.303 39.974 -14.793 1.00 36.49 100 THR B O 1
ATOM 6423 N N . ALA B 2 96 ? 24.976 41.536 -13.897 1.00 34.50 101 ALA B N 1
ATOM 6424 C CA . ALA B 2 96 ? 24.115 40.591 -13.212 1.00 37.48 101 ALA B CA 1
ATOM 6425 C C . ALA B 2 96 ? 23.510 39.600 -14.231 1.00 39.59 101 ALA B C 1
ATOM 6426 O O . ALA B 2 96 ? 23.512 38.385 -13.996 1.00 38.74 101 ALA B O 1
ATOM 6428 N N . ASP B 2 97 ? 23.042 40.125 -15.365 1.00 40.06 102 ASP B N 1
ATOM 6429 C CA . ASP B 2 97 ? 22.430 39.290 -16.411 1.00 41.36 102 ASP B CA 1
ATOM 6430 C C . ASP B 2 97 ? 23.437 38.343 -17.028 1.00 38.61 102 ASP B C 1
ATOM 6431 O O . ASP B 2 97 ? 23.112 37.190 -17.253 1.00 38.51 102 ASP B O 1
ATOM 6436 N N . GLU B 2 98 ? 24.649 38.828 -17.297 1.00 35.55 103 GLU B N 1
ATOM 6437 C CA . GLU B 2 98 ? 25.728 37.978 -17.788 1.00 36.19 103 GLU B CA 1
ATOM 6438 C C . GLU B 2 98 ? 26.165 36.902 -16.789 1.00 36.74 103 GLU B C 1
ATOM 6439 O O . GLU B 2 98 ? 26.461 35.786 -17.202 1.00 36.48 103 GLU B O 1
ATOM 6445 N N . ILE B 2 99 ? 26.199 37.232 -15.496 1.00 34.28 104 ILE B N 1
ATOM 6446 C CA . ILE B 2 99 ? 26.483 36.237 -14.472 1.00 34.64 104 ILE B CA 1
ATOM 6447 C C . ILE B 2 99 ? 25.406 35.132 -14.494 1.00 37.65 104 ILE B C 1
ATOM 6448 O O . ILE B 2 99 ? 25.738 33.941 -14.544 1.00 34.05 104 ILE B O 1
ATOM 6453 N N . LYS B 2 100 ? 24.133 35.537 -14.442 1.00 37.63 105 LYS B N 1
ATOM 6454 C CA . LYS B 2 100 ? 23.011 34.572 -14.456 1.00 39.90 105 LYS B CA 1
ATOM 6455 C C . LYS B 2 100 ? 23.018 33.678 -15.701 1.00 39.37 105 LYS B C 1
ATOM 6456 O O . LYS B 2 100 ? 22.707 32.487 -15.607 1.00 40.25 105 LYS B O 1
ATOM 6462 N N . GLN B 2 101 ? 23.405 34.257 -16.836 1.00 36.97 106 GLN B N 1
ATOM 6463 C CA . GLN B 2 101 ? 23.524 33.549 -18.108 1.00 38.98 106 GLN B CA 1
ATOM 6464 C C . GLN B 2 101 ? 24.646 32.512 -18.115 1.00 40.72 106 GLN B C 1
ATOM 6465 O O . GLN B 2 101 ? 24.478 31.397 -18.625 1.00 37.25 106 GLN B O 1
ATOM 6471 N N . ALA B 2 102 ? 25.810 32.894 -17.593 1.00 38.39 107 ALA B N 1
ATOM 6472 C CA . ALA B 2 102 ? 26.921 31.958 -17.450 1.00 35.73 107 ALA B CA 1
ATOM 6473 C C . ALA B 2 102 ? 26.554 30.787 -16.537 1.00 32.94 107 ALA B C 1
ATOM 6474 O O . ALA B 2 102 ? 26.962 29.660 -16.798 1.00 37.88 107 ALA B O 1
ATOM 6476 N N . VAL B 2 103 ? 25.809 31.051 -15.471 1.00 33.50 108 VAL B N 1
ATOM 6477 C CA . VAL B 2 103 ? 25.427 30.024 -14.523 1.00 34.14 108 VAL B CA 1
ATOM 6478 C C . VAL B 2 103 ? 24.369 29.104 -15.132 1.00 41.18 108 VAL B C 1
ATOM 6479 O O . VAL B 2 103 ? 24.393 27.900 -14.883 1.00 40.51 108 VAL B O 1
ATOM 6483 N N . GLU B 2 104 ? 23.460 29.660 -15.935 1.00 45.33 109 GLU B N 1
ATOM 6484 C CA . GLU B 2 104 ? 22.510 28.830 -16.726 1.00 47.27 109 GLU B CA 1
ATOM 6485 C C . GLU B 2 104 ? 23.218 27.941 -17.759 1.00 43.92 109 GLU B C 1
ATOM 6486 O O . GLU B 2 104 ? 22.868 26.774 -17.909 1.00 46.17 109 GLU B O 1
ATOM 6492 N N . ILE B 2 105 ? 24.203 28.482 -18.470 1.00 43.37 110 ILE B N 1
ATOM 6493 C CA . ILE B 2 105 ? 24.901 27.727 -19.507 1.00 42.79 110 ILE B CA 1
ATOM 6494 C C . ILE B 2 105 ? 25.647 26.502 -18.947 1.00 46.42 110 ILE B C 1
ATOM 6495 O O . ILE B 2 105 ? 25.582 25.417 -19.549 1.00 46.89 110 ILE B O 1
ATOM 6500 N N . VAL B 2 106 ? 26.366 26.663 -17.832 1.00 39.87 111 VAL B N 1
ATOM 6501 C CA . VAL B 2 106 ? 27.034 25.501 -17.200 1.00 41.56 111 VAL B CA 1
ATOM 6502 C C . VAL B 2 106 ? 26.045 24.536 -16.555 1.00 39.56 111 VAL B C 1
ATOM 6503 O O . VAL B 2 106 ? 26.281 23.326 -16.569 1.00 41.44 111 VAL B O 1
ATOM 6507 N N . LYS B 2 107 ? 24.962 25.059 -15.977 1.00 39.60 112 LYS B N 1
ATOM 6508 C CA . LYS B 2 107 ? 23.920 24.205 -15.414 1.00 41.59 112 LYS B CA 1
ATOM 6509 C C . LYS B 2 107 ? 23.224 23.333 -16.493 1.00 45.46 112 LYS B C 1
ATOM 6510 O O . LYS B 2 107 ? 22.667 22.287 -16.153 1.00 50.20 112 LYS B O 1
ATOM 6516 N N . ALA B 2 108 ? 23.312 23.729 -17.767 1.00 45.75 113 ALA B N 1
ATOM 6517 C CA . ALA B 2 108 ? 22.768 22.943 -18.891 1.00 50.05 113 ALA B CA 1
ATOM 6518 C C . ALA B 2 108 ? 23.649 21.785 -19.383 1.00 56.01 113 ALA B C 1
ATOM 6519 O O . ALA B 2 108 ? 23.315 21.163 -20.403 1.00 60.77 113 ALA B O 1
ATOM 6521 N N . SER B 2 109 ? 24.767 21.519 -18.701 1.00 56.73 114 SER B N 1
ATOM 6522 C CA . SER B 2 109 ? 25.496 20.263 -18.935 1.00 58.45 114 SER B CA 1
ATOM 6523 C C . SER B 2 109 ? 25.105 19.210 -17.908 1.00 56.34 114 SER B C 1
ATOM 6524 O O . SER B 2 109 ? 24.768 19.523 -16.749 1.00 51.13 114 SER B O 1
ATOM 6527 N N . ALA B 2 110 ? 25.163 17.939 -18.357 1.00 58.12 115 ALA B N 1
ATOM 6528 C CA . ALA B 2 110 ? 24.835 16.782 -17.512 1.00 59.23 115 ALA B CA 1
ATOM 6529 C C . ALA B 2 110 ? 25.808 16.583 -16.339 1.00 58.04 115 ALA B C 1
ATOM 6530 O O . ALA B 2 110 ? 25.523 15.801 -15.428 1.00 55.55 115 ALA B O 1
ATOM 6532 N N . ASP B 2 111 ? 26.940 17.292 -16.357 1.00 57.59 116 ASP B N 1
ATOM 6533 C CA . ASP B 2 111 ? 27.960 17.172 -15.321 1.00 53.73 116 ASP B CA 1
ATOM 6534 C C . ASP B 2 111 ? 27.683 18.033 -14.091 1.00 52.31 116 ASP B C 1
ATOM 6535 O O . ASP B 2 111 ? 28.240 17.779 -13.027 1.00 53.21 116 ASP B O 1
ATOM 6540 N N . PHE B 2 112 ? 26.809 19.024 -14.210 1.00 44.58 117 PHE B N 1
ATOM 6541 C CA . PHE B 2 112 ? 26.577 19.936 -13.093 1.00 44.24 117 PHE B CA 1
ATOM 6542 C C . PHE B 2 112 ? 25.843 19.208 -11.965 1.00 47.21 117 PHE B C 1
ATOM 6543 O O . PHE B 2 112 ? 24.885 18.479 -12.230 1.00 48.71 117 PHE B O 1
ATOM 6551 N N . LYS B 2 113 ? 26.266 19.424 -10.718 1.00 42.61 118 LYS B N 1
ATOM 6552 C CA . LYS B 2 113 ? 25.617 18.781 -9.593 1.00 49.35 118 LYS B CA 1
ATOM 6553 C C . LYS B 2 113 ? 25.143 19.823 -8.559 1.00 49.36 118 LYS B C 1
ATOM 6554 O O . LYS B 2 113 ? 25.767 20.864 -8.398 1.00 50.95 118 LYS B O 1
ATOM 6560 N N . PRO B 2 114 ? 24.035 19.551 -7.855 1.00 48.54 119 PRO B N 1
ATOM 6561 C CA . PRO B 2 114 ? 23.423 20.575 -6.965 1.00 47.01 119 PRO B CA 1
ATOM 6562 C C . PRO B 2 114 ? 24.281 21.073 -5.795 1.00 46.45 119 PRO B C 1
ATOM 6563 O O . PRO B 2 114 ? 23.945 22.091 -5.188 1.00 43.63 119 PRO B O 1
ATOM 6567 N N . ASN B 2 115 ? 25.337 20.349 -5.451 1.00 43.24 120 ASN B N 1
ATOM 6568 C CA . ASN B 2 115 ? 26.261 20.824 -4.447 1.00 46.32 120 ASN B CA 1
ATOM 6569 C C . ASN B 2 115 ? 27.385 21.679 -5.094 1.00 43.15 120 ASN B C 1
ATOM 6570 O O . ASN B 2 115 ? 28.217 22.184 -4.376 1.00 44.91 120 ASN B O 1
ATOM 6575 N N . THR B 2 116 ? 27.363 21.870 -6.416 1.00 36.60 121 THR B N 1
ATOM 6576 C CA . THR B 2 116 ? 28.429 22.561 -7.122 1.00 42.85 121 THR B CA 1
ATOM 6577 C C . THR B 2 116 ? 28.374 24.034 -6.798 1.00 42.99 121 THR B C 1
ATOM 6578 O O . THR B 2 116 ? 27.303 24.635 -6.804 1.00 41.74 121 THR B O 1
ATOM 6582 N N . ARG B 2 117 ? 29.542 24.591 -6.506 1.00 40.53 122 ARG B N 1
ATOM 6583 C CA . ARG B 2 117 ? 29.677 25.988 -6.143 1.00 38.58 122 ARG B CA 1
ATOM 6584 C C . ARG B 2 117 ? 30.603 26.669 -7.126 1.00 36.34 122 ARG B C 1
ATOM 6585 O O . ARG B 2 117 ? 31.260 26.016 -7.943 1.00 36.29 122 ARG B O 1
ATOM 6593 N N . PHE B 2 118 ? 30.614 27.997 -7.087 1.00 36.20 123 PHE B N 1
ATOM 6594 C CA . PHE B 2 118 ? 31.367 28.787 -8.039 1.00 34.12 123 PHE B CA 1
ATOM 6595 C C . PHE B 2 118 ? 32.413 29.583 -7.261 1.00 35.33 123 PHE B C 1
ATOM 6596 O O . PHE B 2 118 ? 32.068 30.476 -6.485 1.00 33.31 123 PHE B O 1
ATOM 6604 N N . THR B 2 119 ? 33.683 29.224 -7.437 1.00 35.02 124 THR B N 1
ATOM 6605 C CA . THR B 2 119 ? 34.777 29.955 -6.784 1.00 32.88 124 THR B CA 1
ATOM 6606 C C . THR B 2 119 ? 34.987 31.295 -7.474 1.00 33.83 124 THR B C 1
ATOM 6607 O O . THR B 2 119 ? 35.277 32.281 -6.801 1.00 36.59 124 THR B O 1
ATOM 6611 N N . GLU B 2 120 ? 34.831 31.333 -8.803 1.00 33.80 125 GLU B N 1
ATOM 6612 C CA . GLU B 2 120 ? 34.952 32.561 -9.560 1.00 34.13 125 GLU B CA 1
ATOM 6613 C C . GLU B 2 120 ? 34.161 32.543 -10.867 1.00 36.34 125 GLU B C 1
ATOM 6614 O O . GLU B 2 120 ? 34.224 31.569 -11.606 1.00 36.28 125 GLU B O 1
ATOM 6620 N N . ILE B 2 121 ? 33.429 33.632 -11.139 1.00 34.98 126 ILE B N 1
ATOM 6621 C CA . ILE B 2 121 ? 32.788 33.865 -12.439 1.00 34.13 126 ILE B CA 1
ATOM 6622 C C . ILE B 2 121 ? 33.195 35.261 -12.909 1.00 32.94 126 ILE B C 1
ATOM 6623 O O . ILE B 2 121 ? 32.767 36.243 -12.334 1.00 33.81 126 ILE B O 1
ATOM 6628 N N . SER B 2 122 ? 34.037 35.346 -13.932 1.00 34.92 127 SER B N 1
ATOM 6629 C CA . SER B 2 122 ? 34.653 36.607 -14.326 1.00 35.23 127 SER B CA 1
ATOM 6630 C C . SER B 2 122 ? 34.801 36.664 -15.810 1.00 35.47 127 SER B C 1
ATOM 6631 O O . SER B 2 122 ? 34.892 35.634 -16.463 1.00 36.77 127 SER B O 1
ATOM 6634 N N . LEU B 2 123 ? 34.875 37.880 -16.332 1.00 34.96 128 LEU B N 1
ATOM 6635 C CA . LEU B 2 123 ? 35.141 38.122 -17.728 1.00 34.69 128 LEU B CA 1
ATOM 6636 C C . LEU B 2 123 ? 36.444 37.453 -18.113 1.00 39.40 128 LEU B C 1
ATOM 6637 O O . LEU B 2 123 ? 37.430 37.531 -17.369 1.00 35.96 128 LEU B O 1
ATOM 6642 N N . LEU B 2 124 ? 36.453 36.795 -19.275 1.00 38.53 129 LEU B N 1
ATOM 6643 C CA . LEU B 2 124 ? 37.682 36.166 -19.777 1.00 41.49 129 LEU B CA 1
ATOM 6644 C C . LEU B 2 124 ? 38.444 37.300 -20.410 1.00 42.60 129 LEU B C 1
ATOM 6645 O O . LEU B 2 124 ? 37.843 38.072 -21.155 1.00 43.81 129 LEU B O 1
ATOM 6650 N N . PRO B 2 125 ? 39.769 37.425 -20.111 1.00 50.03 130 PRO B N 1
ATOM 6651 C CA . PRO B 2 125 ? 40.538 38.569 -20.641 1.00 50.24 130 PRO B CA 1
ATOM 6652 C C . PRO B 2 125 ? 40.424 38.670 -22.167 1.00 50.91 130 PRO B C 1
ATOM 6653 O O . PRO B 2 125 ? 40.894 37.762 -22.856 1.00 47.65 130 PRO B O 1
ATOM 6657 N N . PRO B 2 126 ? 39.776 39.733 -22.696 1.00 49.20 131 PRO B N 1
ATOM 6658 C CA . PRO B 2 126 ? 39.780 39.931 -24.157 1.00 44.84 131 PRO B CA 1
ATOM 6659 C C . PRO B 2 126 ? 41.198 40.275 -24.640 1.00 44.38 131 PRO B C 1
ATOM 6660 O O . PRO B 2 126 ? 42.080 40.565 -23.829 1.00 40.74 131 PRO B O 1
ATOM 6664 N N . ASP B 2 127 ? 41.426 40.155 -25.946 1.00 39.02 132 ASP B N 1
ATOM 6665 C CA . ASP B 2 127 ? 42.732 40.402 -26.502 1.00 39.61 132 ASP B CA 1
ATOM 6666 C C . ASP B 2 127 ? 43.233 41.821 -26.162 1.00 37.15 132 ASP B C 1
ATOM 6667 O O . ASP B 2 127 ? 42.546 42.800 -26.452 1.00 32.30 132 ASP B O 1
ATOM 6672 N N . LYS B 2 128 ? 44.429 41.907 -25.571 1.00 34.83 133 LYS B N 1
ATOM 6673 C CA . LYS B 2 128 ? 45.023 43.185 -25.118 1.00 34.77 133 LYS B CA 1
ATOM 6674 C C . LYS B 2 128 ? 45.165 44.219 -26.225 1.00 34.81 133 LYS B C 1
ATOM 6675 O O . LYS B 2 128 ? 44.807 45.370 -26.032 1.00 32.27 133 LYS B O 1
ATOM 6681 N N . GLU B 2 129 ? 45.696 43.815 -27.376 1.00 33.10 134 GLU B N 1
ATOM 6682 C CA . GLU B 2 129 ? 45.848 44.733 -28.504 1.00 36.78 134 GLU B CA 1
ATOM 6683 C C . GLU B 2 129 ? 44.515 45.361 -28.888 1.00 33.60 134 GLU B C 1
ATOM 6684 O O . GLU B 2 129 ? 44.457 46.556 -29.135 1.00 36.58 134 GLU B O 1
ATOM 6690 N N . ALA B 2 130 ? 43.462 44.554 -28.933 1.00 34.65 135 ALA B N 1
ATOM 6691 C CA . ALA B 2 130 ? 42.133 45.032 -29.314 1.00 35.45 135 ALA B CA 1
ATOM 6692 C C . ALA B 2 130 ? 41.567 45.980 -28.258 1.00 35.09 135 ALA B C 1
ATOM 6693 O O . ALA B 2 130 ? 40.912 46.964 -28.591 1.00 34.81 135 ALA B O 1
ATOM 6695 N N . VAL B 2 131 ? 41.814 45.679 -26.984 1.00 34.15 136 VAL B N 1
ATOM 6696 C CA . VAL B 2 131 ? 41.331 46.531 -25.894 1.00 32.19 136 VAL B CA 1
ATOM 6697 C C . VAL B 2 131 ? 41.985 47.899 -25.966 1.00 31.03 136 VAL B C 1
ATOM 6698 O O . VAL B 2 131 ? 41.286 48.911 -25.853 1.00 31.97 136 VAL B O 1
ATOM 6702 N N . TRP B 2 132 ? 43.296 47.945 -26.180 1.00 29.96 137 TRP B N 1
ATOM 6703 C CA . TRP B 2 132 ? 43.987 49.222 -26.344 1.00 32.52 137 TRP B CA 1
ATOM 6704 C C . TRP B 2 132 ? 43.478 49.984 -27.563 1.00 34.26 137 TRP B C 1
ATOM 6705 O O . TRP B 2 132 ? 43.336 51.189 -27.511 1.00 32.84 137 TRP B O 1
ATOM 6716 N N . ALA B 2 133 ? 43.232 49.267 -28.662 1.00 36.13 138 ALA B N 1
ATOM 6717 C CA . ALA B 2 133 ? 42.637 49.867 -29.866 1.00 36.49 138 ALA B CA 1
ATOM 6718 C C . ALA B 2 133 ? 41.245 50.465 -29.605 1.00 37.35 138 ALA B C 1
ATOM 6719 O O . ALA B 2 133 ? 40.910 51.518 -30.154 1.00 40.23 138 ALA B O 1
ATOM 6721 N N . PHE B 2 134 ? 40.444 49.824 -28.760 1.00 35.86 139 PHE B N 1
ATOM 6722 C CA . PHE B 2 134 ? 39.172 50.414 -28.353 1.00 36.58 139 PHE B CA 1
ATOM 6723 C C . PHE B 2 134 ? 39.409 51.712 -27.565 1.00 37.36 139 PHE B C 1
ATOM 6724 O O . PHE B 2 134 ? 38.797 52.741 -27.853 1.00 35.00 139 PHE B O 1
ATOM 6732 N N . ALA B 2 135 ? 40.309 51.664 -26.591 1.00 37.12 140 ALA B N 1
ATOM 6733 C CA . ALA B 2 135 ? 40.542 52.805 -25.700 1.00 37.76 140 ALA B CA 1
ATOM 6734 C C . ALA B 2 135 ? 41.157 54.003 -26.416 1.00 37.78 140 ALA B C 1
ATOM 6735 O O . ALA B 2 135 ? 40.793 55.130 -26.132 1.00 38.88 140 ALA B O 1
ATOM 6737 N N . LEU B 2 136 ? 42.087 53.750 -27.335 1.00 37.77 141 LEU B N 1
ATOM 6738 C CA . LEU B 2 136 ? 42.838 54.802 -28.018 1.00 37.74 141 LEU B CA 1
ATOM 6739 C C . LEU B 2 136 ? 42.298 55.194 -29.408 1.00 42.64 141 LEU B C 1
ATOM 6740 O O . LEU B 2 136 ? 42.491 56.333 -29.824 1.00 42.42 141 LEU B O 1
ATOM 6745 N N . GLU B 2 137 ? 41.684 54.257 -30.131 1.00 42.53 142 GLU B N 1
ATOM 6746 C CA . GLU B 2 137 ? 41.172 54.532 -31.492 1.00 47.68 142 GLU B CA 1
ATOM 6747 C C . GLU B 2 137 ? 39.660 54.356 -31.637 1.00 47.06 142 GLU B C 1
ATOM 6748 O O . GLU B 2 137 ? 39.119 54.598 -32.701 1.00 51.06 142 GLU B O 1
ATOM 6754 N N . ASN B 2 138 ? 38.976 53.948 -30.573 1.00 49.76 143 ASN B N 1
ATOM 6755 C CA . ASN B 2 138 ? 37.565 53.543 -30.637 1.00 54.09 143 ASN B CA 1
ATOM 6756 C C . ASN B 2 138 ? 37.275 52.454 -31.688 1.00 53.38 143 ASN B C 1
ATOM 6757 O O . ASN B 2 138 ? 36.202 52.427 -32.281 1.00 51.34 143 ASN B O 1
ATOM 6762 N N . LYS B 2 139 ? 38.229 51.546 -31.882 1.00 49.69 144 LYS B N 1
ATOM 6763 C CA . LYS B 2 139 ? 38.046 50.388 -32.732 1.00 48.91 144 LYS B CA 1
ATOM 6764 C C . LYS B 2 139 ? 37.213 49.353 -31.956 1.00 49.01 144 LYS B C 1
ATOM 6765 O O . LYS B 2 139 ? 37.617 48.933 -30.863 1.00 45.40 144 LYS B O 1
ATOM 6771 N N . PRO B 2 140 ? 36.039 48.955 -32.488 1.00 46.77 145 PRO B N 1
ATOM 6772 C CA . PRO B 2 140 ? 35.266 47.934 -31.774 1.00 46.63 145 PRO B CA 1
ATOM 6773 C C . PRO B 2 140 ? 36.000 46.595 -31.658 1.00 45.20 145 PRO B C 1
ATOM 6774 O O . PRO B 2 140 ? 36.819 46.257 -32.514 1.00 42.10 145 PRO B O 1
ATOM 6778 N N . VAL B 2 141 ? 35.739 45.884 -30.568 1.00 44.93 146 VAL B N 1
ATOM 6779 C CA . VAL B 2 141 ? 36.319 44.572 -30.322 1.00 49.31 146 VAL B CA 1
ATOM 6780 C C . VAL B 2 141 ? 35.398 43.560 -31.014 1.00 51.83 146 VAL B C 1
ATOM 6781 O O . VAL B 2 141 ? 34.226 43.443 -30.665 1.00 51.59 146 VAL B O 1
ATOM 6785 N N . ASP B 2 142 ? 35.927 42.844 -31.999 1.00 57.35 147 ASP B N 1
ATOM 6786 C CA . ASP B 2 142 ? 35.121 41.881 -32.772 1.00 63.79 147 ASP B CA 1
ATOM 6787 C C . ASP B 2 142 ? 34.846 40.556 -32.049 1.00 63.16 147 ASP B C 1
ATOM 6788 O O . ASP B 2 142 ? 33.826 39.926 -32.310 1.00 63.72 147 ASP B O 1
ATOM 6793 N N . GLN B 2 143 ? 35.729 40.144 -31.138 1.00 64.68 148 GLN B N 1
ATOM 6794 C CA . GLN B 2 143 ? 35.608 38.826 -30.494 1.00 62.70 148 GLN B CA 1
ATOM 6795 C C . GLN B 2 143 ? 34.406 38.807 -29.522 1.00 59.47 148 GLN B C 1
ATOM 6796 O O . GLN B 2 143 ? 34.082 39.837 -28.932 1.00 60.42 148 GLN B O 1
ATOM 6802 N N . PRO B 2 144 ? 33.741 37.640 -29.357 1.00 55.60 149 PRO B N 1
ATOM 6803 C CA . PRO B 2 144 ? 32.610 37.544 -28.423 1.00 54.60 149 PRO B CA 1
ATOM 6804 C C . PRO B 2 144 ? 33.005 37.641 -26.943 1.00 51.47 149 PRO B C 1
ATOM 6805 O O . PRO B 2 144 ? 34.065 37.134 -26.576 1.00 49.50 149 PRO B O 1
ATOM 6809 N N . ARG B 2 145 ? 32.150 38.278 -26.133 1.00 48.40 150 ARG B N 1
ATOM 6810 C CA . ARG B 2 145 ? 32.251 38.287 -24.662 1.00 50.56 150 ARG B CA 1
ATOM 6811 C C . ARG B 2 145 ? 32.225 36.867 -24.103 1.00 48.02 150 ARG B C 1
ATOM 6812 O O . ARG B 2 145 ? 31.277 36.125 -24.362 1.00 47.04 150 ARG B O 1
ATOM 6820 N N . LYS B 2 146 ? 33.219 36.524 -23.291 1.00 46.15 151 LYS B N 1
ATOM 6821 C CA . LYS B 2 146 ? 33.274 35.216 -22.638 1.00 44.52 151 LYS B CA 1
ATOM 6822 C C . LYS B 2 146 ? 33.465 35.352 -21.135 1.00 43.81 151 LYS B C 1
ATOM 6823 O O . LYS B 2 146 ? 34.011 36.352 -20.657 1.00 41.69 151 LYS B O 1
ATOM 6829 N N . ALA B 2 147 ? 32.981 34.365 -20.389 1.00 41.10 152 ALA B N 1
ATOM 6830 C CA . ALA B 2 147 ? 33.200 34.300 -18.953 1.00 39.06 152 ALA B CA 1
ATOM 6831 C C . ALA B 2 147 ? 33.995 33.048 -18.625 1.00 41.06 152 ALA B C 1
ATOM 6832 O O . ALA B 2 147 ? 33.760 31.989 -19.205 1.00 39.25 152 ALA B O 1
ATOM 6834 N N . ASP B 2 148 ? 34.966 33.205 -17.728 1.00 38.80 153 ASP B N 1
ATOM 6835 C CA . ASP B 2 148 ? 35.613 32.090 -17.051 1.00 37.70 153 ASP B CA 1
ATOM 6836 C C . ASP B 2 148 ? 34.694 31.721 -15.912 1.00 36.18 153 ASP B C 1
ATOM 6837 O O . ASP B 2 148 ? 34.278 32.593 -15.148 1.00 35.55 153 ASP B O 1
ATOM 6842 N N . VAL B 2 149 ? 34.342 30.434 -15.810 1.00 34.42 154 VAL B N 1
ATOM 6843 C CA . VAL B 2 149 ? 33.483 29.926 -14.742 1.00 33.99 154 VAL B CA 1
ATOM 6844 C C . VAL B 2 149 ? 34.215 28.807 -14.002 1.00 37.33 154 VAL B C 1
ATOM 6845 O O . VAL B 2 149 ? 34.384 27.689 -14.528 1.00 36.96 154 VAL B O 1
ATOM 6849 N N . ILE B 2 150 ? 34.653 29.098 -12.783 1.00 34.42 155 ILE B N 1
ATOM 6850 C CA . ILE B 2 150 ? 35.462 28.141 -12.037 1.00 34.14 155 ILE B CA 1
ATOM 6851 C C . ILE B 2 150 ? 34.567 27.532 -10.998 1.00 32.15 155 ILE B C 1
ATOM 6852 O O . ILE B 2 150 ? 34.030 28.228 -10.142 1.00 33.94 155 ILE B O 1
ATOM 6857 N N . MET B 2 151 ? 34.394 26.206 -11.089 1.00 32.86 156 MET B N 1
ATOM 6858 C CA . MET B 2 151 ? 33.495 25.475 -10.214 1.00 33.68 156 MET B CA 1
ATOM 6859 C C . MET B 2 151 ? 34.220 24.573 -9.232 1.00 31.90 156 MET B C 1
ATOM 6860 O O . MET B 2 151 ? 35.277 24.044 -9.531 1.00 34.73 156 MET B O 1
ATOM 6865 N N . LEU B 2 152 ? 33.626 24.407 -8.070 1.00 34.53 157 LEU B N 1
ATOM 6866 C CA . LEU B 2 152 ? 34.092 23.464 -7.088 1.00 36.21 157 LEU B CA 1
ATOM 6867 C C . LEU B 2 152 ? 33.018 22.396 -6.970 1.00 38.56 157 LEU B C 1
ATOM 6868 O O . LEU B 2 152 ? 31.938 22.650 -6.428 1.00 38.62 157 LEU B O 1
ATOM 6873 N N . ASP B 2 153 ? 33.316 21.216 -7.516 1.00 40.60 158 ASP B N 1
ATOM 6874 C CA . ASP B 2 153 ? 32.396 20.059 -7.501 1.00 41.12 158 ASP B CA 1
ATOM 6875 C C . ASP B 2 153 ? 32.831 19.171 -6.363 1.00 40.36 158 ASP B C 1
ATOM 6876 O O . ASP B 2 153 ? 33.696 18.300 -6.535 1.00 40.04 158 ASP B O 1
ATOM 6881 N N . GLY B 2 154 ? 32.247 19.410 -5.194 1.00 40.97 159 GLY B N 1
ATOM 6882 C CA . GLY B 2 154 ? 32.708 18.772 -3.970 1.00 45.89 159 GLY B CA 1
ATOM 6883 C C . GLY B 2 154 ? 34.087 19.350 -3.620 1.00 50.17 159 GLY B C 1
ATOM 6884 O O . GLY B 2 154 ? 34.191 20.469 -3.107 1.00 53.85 159 GLY B O 1
ATOM 6885 N N . LYS B 2 155 ? 35.130 18.570 -3.900 1.00 49.49 160 LYS B N 1
ATOM 6886 C CA . LYS B 2 155 ? 36.525 19.002 -3.762 1.00 47.08 160 LYS B CA 1
ATOM 6887 C C . LYS B 2 155 ? 37.281 19.257 -5.063 1.00 42.74 160 LYS B C 1
ATOM 6888 O O . LYS B 2 155 ? 38.439 19.678 -5.020 1.00 42.21 160 LYS B O 1
ATOM 6894 N N . HIS B 2 156 ? 36.654 18.992 -6.211 1.00 39.70 161 HIS B N 1
ATOM 6895 C CA . HIS B 2 156 ? 37.336 19.037 -7.512 1.00 41.08 161 HIS B CA 1
ATOM 6896 C C . HIS B 2 156 ? 37.063 20.356 -8.204 1.00 40.61 161 HIS B C 1
ATOM 6897 O O . HIS B 2 156 ? 35.922 20.825 -8.234 1.00 40.04 161 HIS B O 1
ATOM 6904 N N . ILE B 2 157 ? 38.112 20.934 -8.782 1.00 36.12 162 ILE B N 1
ATOM 6905 C CA . ILE B 2 157 ? 38.008 22.186 -9.474 1.00 34.50 162 ILE B CA 1
ATOM 6906 C C . ILE B 2 157 ? 37.776 21.872 -10.933 1.00 35.47 162 ILE B C 1
ATOM 6907 O O . ILE B 2 157 ? 38.412 20.972 -11.487 1.00 36.13 162 ILE B O 1
ATOM 6912 N N . ILE B 2 158 ? 36.847 22.605 -11.545 1.00 33.37 163 ILE B N 1
ATOM 6913 C CA . ILE B 2 158 ? 36.602 22.504 -12.975 1.00 36.20 163 ILE B CA 1
ATOM 6914 C C . ILE B 2 158 ? 36.589 23.914 -13.559 1.00 35.77 163 ILE B C 1
ATOM 6915 O O . ILE B 2 158 ? 35.887 24.782 -13.056 1.00 40.90 163 ILE B O 1
ATOM 6920 N N . GLU B 2 159 ? 37.345 24.134 -14.615 1.00 37.18 164 GLU B N 1
ATOM 6921 C CA . GLU B 2 159 ? 37.335 25.411 -15.294 1.00 38.14 164 GLU B CA 1
ATOM 6922 C C . GLU B 2 159 ? 36.457 25.277 -16.522 1.00 40.14 164 GLU B C 1
ATOM 6923 O O . GLU B 2 159 ? 36.766 24.478 -17.407 1.00 39.37 164 GLU B O 1
ATOM 6929 N N . ALA B 2 160 ? 35.379 26.062 -16.572 1.00 39.45 165 ALA B N 1
ATOM 6930 C CA . ALA B 2 160 ? 34.551 26.181 -17.787 1.00 41.71 165 ALA B CA 1
ATOM 6931 C C . ALA B 2 160 ? 34.721 27.560 -18.409 1.00 44.50 165 ALA B C 1
ATOM 6932 O O . ALA B 2 160 ? 34.955 28.546 -17.699 1.00 45.30 165 ALA B O 1
ATOM 6934 N N . VAL B 2 161 ? 34.645 27.611 -19.733 1.00 42.29 166 VAL B N 1
ATOM 6935 C CA . VAL B 2 161 ? 34.577 28.856 -20.479 1.00 40.96 166 VAL B CA 1
ATOM 6936 C C . VAL B 2 161 ? 33.224 28.872 -21.197 1.00 43.88 166 VAL B C 1
ATOM 6937 O O . VAL B 2 161 ? 32.851 27.881 -21.845 1.00 40.83 166 VAL B O 1
ATOM 6941 N N . VAL B 2 162 ? 32.495 29.980 -21.071 1.00 41.56 167 VAL B N 1
ATOM 6942 C CA . VAL B 2 162 ? 31.200 30.158 -21.753 1.00 42.96 167 VAL B CA 1
ATOM 6943 C C . VAL B 2 162 ? 31.267 31.366 -22.673 1.00 45.61 167 VAL B C 1
ATOM 6944 O O . VAL B 2 162 ? 31.854 32.393 -22.331 1.00 42.40 167 VAL B O 1
ATOM 6948 N N . ASP B 2 163 ? 30.677 31.224 -23.850 1.00 45.77 168 ASP B N 1
ATOM 6949 C CA . ASP B 2 163 ? 30.550 32.306 -24.823 1.00 46.29 168 ASP B CA 1
ATOM 6950 C C . ASP B 2 163 ? 29.192 32.960 -24.541 1.00 46.91 168 ASP B C 1
ATOM 6951 O O . ASP B 2 163 ? 28.150 32.309 -24.654 1.00 44.15 168 ASP B O 1
ATOM 6956 N N . LEU B 2 164 ? 29.197 34.239 -24.166 1.00 44.35 169 LEU B N 1
ATOM 6957 C CA . LEU B 2 164 ? 27.956 34.923 -23.787 1.00 45.06 169 LEU B CA 1
ATOM 6958 C C . LEU B 2 164 ? 27.199 35.501 -24.983 1.00 44.98 169 LEU B C 1
ATOM 6959 O O . LEU B 2 164 ? 25.969 35.574 -24.946 1.00 46.79 169 LEU B O 1
ATOM 6964 N N . GLN B 2 165 ? 27.921 35.921 -26.019 1.00 44.39 170 GLN B N 1
ATOM 6965 C CA . GLN B 2 165 ? 27.291 36.423 -27.246 1.00 48.03 170 GLN B CA 1
ATOM 6966 C C . GLN B 2 165 ? 26.409 35.332 -27.884 1.00 52.26 170 GLN B C 1
ATOM 6967 O O . GLN B 2 165 ? 25.257 35.592 -28.249 1.00 52.19 170 GLN B O 1
ATOM 6973 N N . ASN B 2 166 ? 26.961 34.117 -27.975 1.00 52.68 171 ASN B N 1
ATOM 6974 C CA . ASN B 2 166 ? 26.318 32.979 -28.652 1.00 51.00 171 ASN B CA 1
ATOM 6975 C C . ASN B 2 166 ? 25.599 32.013 -27.717 1.00 51.25 171 ASN B C 1
ATOM 6976 O O . ASN B 2 166 ? 24.955 31.078 -28.189 1.00 52.60 171 ASN B O 1
ATOM 6981 N N . ASN B 2 167 ? 25.718 32.239 -26.405 1.00 48.52 172 ASN B N 1
ATOM 6982 C CA . ASN B 2 167 ? 25.014 31.484 -25.366 1.00 49.94 172 ASN B CA 1
ATOM 6983 C C . ASN B 2 167 ? 25.379 29.981 -25.353 1.00 51.39 172 ASN B C 1
ATOM 6984 O O . ASN B 2 167 ? 24.505 29.121 -25.272 1.00 50.74 172 ASN B O 1
ATOM 6989 N N . LYS B 2 168 ? 26.672 29.676 -25.408 1.00 51.80 173 LYS B N 1
ATOM 6990 C CA . LYS B 2 168 ? 27.137 28.283 -25.438 1.00 55.91 173 LYS B CA 1
ATOM 6991 C C . LYS B 2 168 ? 28.353 28.014 -24.557 1.00 56.10 173 LYS B C 1
ATOM 6992 O O . LYS B 2 168 ? 29.131 28.921 -24.239 1.00 53.15 173 LYS B O 1
ATOM 6998 N N . LEU B 2 169 ? 28.490 26.749 -24.171 1.00 53.23 174 LEU B N 1
ATOM 6999 C CA . LEU B 2 169 ? 29.637 26.268 -23.416 1.00 51.80 174 LEU B CA 1
ATOM 7000 C C . LEU B 2 169 ? 30.779 26.001 -24.381 1.00 48.91 174 LEU B C 1
ATOM 7001 O O . LEU B 2 169 ? 30.618 25.207 -25.296 1.00 53.15 174 LEU B O 1
ATOM 7006 N N . LEU B 2 170 ? 31.928 26.655 -24.197 1.00 47.82 175 LEU B N 1
ATOM 7007 C CA . LEU B 2 170 ? 33.099 26.429 -25.062 1.00 46.95 175 LEU B CA 1
ATOM 7008 C C . LEU B 2 170 ? 34.087 25.373 -24.529 1.00 48.52 175 LEU B C 1
ATOM 7009 O O . LEU B 2 170 ? 34.825 24.783 -25.310 1.00 47.86 175 LEU B O 1
ATOM 7014 N N . SER B 2 171 ? 34.133 25.156 -23.217 1.00 48.55 176 SER B N 1
ATOM 7015 C CA . SER B 2 171 ? 35.051 24.168 -22.636 1.00 47.80 176 SER B CA 1
ATOM 7016 C C . SER B 2 171 ? 34.682 23.841 -21.204 1.00 48.00 176 SER B C 1
ATOM 7017 O O . SER B 2 171 ? 34.011 24.628 -20.529 1.00 46.63 176 SER B O 1
ATOM 7020 N N . TRP B 2 172 ? 35.135 22.670 -20.754 1.00 44.67 177 TRP B N 1
ATOM 7021 C CA . TRP B 2 172 ? 34.791 22.113 -19.448 1.00 43.14 177 TRP B CA 1
ATOM 7022 C C . TRP B 2 172 ? 35.956 21.200 -19.022 1.00 49.03 177 TRP B C 1
ATOM 7023 O O . TRP B 2 172 ? 36.046 20.053 -19.470 1.00 51.21 177 TRP B O 1
ATOM 7034 N N . GLN B 2 173 ? 36.847 21.708 -18.165 1.00 45.58 178 GLN B N 1
ATOM 7035 C CA . GLN B 2 173 ? 38.156 21.078 -17.950 1.00 45.48 178 GLN B CA 1
ATOM 7036 C C . GLN B 2 173 ? 38.406 20.839 -16.456 1.00 45.13 178 GLN B C 1
ATOM 7037 O O . GLN B 2 173 ? 38.535 21.788 -15.673 1.00 42.94 178 GLN B O 1
ATOM 7043 N N . PRO B 2 174 ? 38.419 19.565 -16.035 1.00 44.71 179 PRO B N 1
ATOM 7044 C CA . PRO B 2 174 ? 38.856 19.245 -14.682 1.00 42.16 179 PRO B CA 1
ATOM 7045 C C . PRO B 2 174 ? 40.325 19.623 -14.492 1.00 40.62 179 PRO B C 1
ATOM 7046 O O . PRO B 2 174 ? 41.134 19.453 -15.409 1.00 37.07 179 PRO B O 1
ATOM 7050 N N . ILE B 2 175 ? 40.646 20.182 -13.331 1.00 39.96 180 ILE B N 1
ATOM 7051 C CA . ILE B 2 175 ? 42.010 20.597 -13.030 1.00 39.86 180 ILE B CA 1
ATOM 7052 C C . ILE B 2 175 ? 42.510 19.630 -11.975 1.00 39.50 180 ILE B C 1
ATOM 7053 O O . ILE B 2 175 ? 42.121 19.698 -10.802 1.00 40.53 180 ILE B O 1
ATOM 7058 N N . LYS B 2 176 ? 43.375 18.726 -12.434 1.00 44.08 181 LYS B N 1
ATOM 7059 C CA . LYS B 2 176 ? 43.940 17.652 -11.625 1.00 45.99 181 LYS B CA 1
ATOM 7060 C C . LYS B 2 176 ? 44.774 18.206 -10.484 1.00 41.44 181 LYS B C 1
ATOM 7061 O O . LYS B 2 176 ? 45.645 19.027 -10.719 1.00 40.64 181 LYS B O 1
ATOM 7067 N N . ASP B 2 177 ? 44.465 17.790 -9.256 1.00 41.34 182 ASP B N 1
ATOM 7068 C CA . ASP B 2 177 ? 45.271 18.089 -8.047 1.00 45.18 182 ASP B CA 1
ATOM 7069 C C . ASP B 2 177 ? 45.022 19.472 -7.420 1.00 44.59 182 ASP B C 1
ATOM 7070 O O . ASP B 2 177 ? 45.440 19.696 -6.274 1.00 44.41 182 ASP B O 1
ATOM 7075 N N . ALA B 2 178 ? 44.336 20.374 -8.136 1.00 40.45 183 ALA B N 1
ATOM 7076 C CA . ALA B 2 178 ? 43.987 21.693 -7.594 1.00 37.63 183 ALA B CA 1
ATOM 7077 C C . ALA B 2 178 ? 42.983 21.578 -6.448 1.00 36.77 183 ALA B C 1
ATOM 7078 O O . ALA B 2 178 ? 42.010 20.818 -6.532 1.00 37.17 183 ALA B O 1
ATOM 7080 N N . HIS B 2 179 ? 43.239 22.287 -5.353 1.00 34.32 184 HIS B N 1
ATOM 7081 C CA . HIS B 2 179 ? 42.237 22.490 -4.310 1.00 35.08 184 HIS B CA 1
ATOM 7082 C C . HIS B 2 179 ? 41.553 23.847 -4.533 1.00 33.87 184 HIS B C 1
ATOM 7083 O O . HIS B 2 179 ? 42.184 24.802 -4.996 1.00 33.60 184 HIS B O 1
ATOM 7090 N N . GLY B 2 180 ? 40.276 23.913 -4.183 1.00 32.40 185 GLY B N 1
ATOM 7091 C CA . GLY B 2 180 ? 39.521 25.155 -4.223 1.00 32.48 185 GLY B CA 1
ATOM 7092 C C . GLY B 2 180 ? 39.774 26.055 -3.031 1.00 31.97 185 GLY B C 1
ATOM 7093 O O . GLY B 2 180 ? 40.090 25.588 -1.921 1.00 29.86 185 GLY B O 1
ATOM 7094 N N . MET B 2 181 ? 39.561 27.356 -3.245 1.00 31.33 186 MET B N 1
ATOM 7095 C CA . MET B 2 181 ? 39.531 28.328 -2.165 1.00 30.72 186 MET B CA 1
ATOM 7096 C C . MET B 2 181 ? 38.426 28.064 -1.147 1.00 32.35 186 MET B C 1
ATOM 7097 O O . MET B 2 181 ? 37.515 27.271 -1.420 1.00 33.30 186 MET B O 1
ATOM 7102 N N . VAL B 2 182 ? 38.521 28.720 0.011 1.00 29.71 187 VAL B N 1
ATOM 7103 C CA . VAL B 2 182 ? 37.517 28.676 1.035 1.00 30.91 187 VAL B CA 1
ATOM 7104 C C . VAL B 2 182 ? 36.310 29.493 0.549 1.00 33.50 187 VAL B C 1
ATOM 7105 O O . VAL B 2 182 ? 36.475 30.639 0.100 1.00 33.32 187 VAL B O 1
ATOM 7109 N N . LEU B 2 183 ? 35.123 28.903 0.651 1.00 31.97 188 LEU B N 1
ATOM 7110 C CA . LEU B 2 183 ? 33.884 29.545 0.235 1.00 33.20 188 LEU B CA 1
ATOM 7111 C C . LEU B 2 183 ? 33.061 29.914 1.441 1.00 35.70 188 LEU B C 1
ATOM 7112 O O . LEU B 2 183 ? 33.259 29.384 2.535 1.00 33.64 188 LEU B O 1
ATOM 7117 N N . LEU B 2 184 ? 32.116 30.836 1.253 1.00 36.82 189 LEU B N 1
ATOM 7118 C CA . LEU B 2 184 ? 31.367 31.361 2.384 1.00 38.61 189 LEU B CA 1
ATOM 7119 C C . LEU B 2 184 ? 30.669 30.282 3.210 1.00 35.60 189 LEU B C 1
ATOM 7120 O O . LEU B 2 184 ? 30.647 30.365 4.447 1.00 39.06 189 LEU B O 1
ATOM 7125 N N . ASP B 2 185 ? 30.102 29.271 2.553 1.00 35.95 190 ASP B N 1
ATOM 7126 C CA . ASP B 2 185 ? 29.372 28.219 3.285 1.00 39.49 190 ASP B CA 1
ATOM 7127 C C . ASP B 2 185 ? 30.281 27.318 4.147 1.00 38.58 190 ASP B C 1
ATOM 7128 O O . ASP B 2 185 ? 29.799 26.640 5.039 1.00 40.17 190 ASP B O 1
ATOM 7133 N N . ASP B 2 186 ? 31.586 27.345 3.897 1.00 38.25 191 ASP B N 1
ATOM 7134 C CA . ASP B 2 186 ? 32.551 26.602 4.705 1.00 37.00 191 ASP B CA 1
ATOM 7135 C C . ASP B 2 186 ? 32.643 27.150 6.123 1.00 36.03 191 ASP B C 1
ATOM 7136 O O . ASP B 2 186 ? 32.889 26.389 7.050 1.00 36.77 191 ASP B O 1
ATOM 7141 N N . PHE B 2 187 ? 32.410 28.450 6.300 1.00 35.12 192 PHE B N 1
ATOM 7142 C CA . PHE B 2 187 ? 32.420 29.055 7.624 1.00 37.09 192 PHE B CA 1
ATOM 7143 C C . PHE B 2 187 ? 31.301 28.480 8.465 1.00 38.51 192 PHE B C 1
ATOM 7144 O O . PHE B 2 187 ? 31.519 28.112 9.612 1.00 36.90 192 PHE B O 1
ATOM 7152 N N . ALA B 2 188 ? 30.099 28.404 7.889 1.00 38.59 193 ALA B N 1
ATOM 7153 C CA . ALA B 2 188 ? 28.946 27.814 8.597 1.00 37.81 193 ALA B CA 1
ATOM 7154 C C . ALA B 2 188 ? 29.104 26.311 8.812 1.00 32.63 193 ALA B C 1
ATOM 7155 O O . ALA B 2 188 ? 28.705 25.802 9.856 1.00 33.79 193 ALA B O 1
ATOM 7157 N N . SER B 2 189 ? 29.647 25.616 7.815 1.00 33.77 194 SER B N 1
ATOM 7158 C CA . SER B 2 189 ? 29.860 24.155 7.897 1.00 35.58 194 SER B CA 1
ATOM 7159 C C . SER B 2 189 ? 30.795 23.795 9.048 1.00 37.29 194 SER B C 1
ATOM 7160 O O . SER B 2 189 ? 30.511 22.902 9.853 1.00 32.97 194 SER B O 1
ATOM 7163 N N . VAL B 2 190 ? 31.916 24.505 9.126 1.00 35.56 195 VAL B N 1
ATOM 7164 C CA . VAL B 2 190 ? 32.862 24.280 10.220 1.00 35.60 195 VAL B CA 1
ATOM 7165 C C . VAL B 2 190 ? 32.207 24.512 11.569 1.00 32.52 195 VAL B C 1
ATOM 7166 O O . VAL B 2 190 ? 32.380 23.715 12.481 1.00 34.16 195 VAL B O 1
ATOM 7170 N N . GLN B 2 191 ? 31.465 25.612 11.718 1.00 32.58 196 GLN B N 1
ATOM 7171 C CA . GLN B 2 191 ? 30.814 25.918 12.992 1.00 32.18 196 GLN B CA 1
ATOM 7172 C C . GLN B 2 191 ? 29.775 24.832 13.362 1.00 33.45 196 GLN B C 1
ATOM 7173 O O . GLN B 2 191 ? 29.726 24.358 14.504 1.00 31.05 196 GLN B O 1
ATOM 7179 N N . ASN B 2 192 ? 28.980 24.431 12.375 1.00 35.57 197 ASN B N 1
ATOM 7180 C CA . ASN B 2 192 ? 27.996 23.345 12.537 1.00 37.83 197 ASN B CA 1
ATOM 7181 C C . ASN B 2 192 ? 28.626 21.984 12.909 1.00 34.94 197 ASN B C 1
ATOM 7182 O O . ASN B 2 192 ? 28.144 21.271 13.798 1.00 35.30 197 ASN B O 1
ATOM 7187 N N . ILE B 2 193 ? 29.694 21.629 12.206 1.00 34.72 198 ILE B N 1
ATOM 7188 C CA . ILE B 2 193 ? 30.397 20.367 12.439 1.00 34.48 198 ILE B CA 1
ATOM 7189 C C . ILE B 2 193 ? 30.964 20.338 13.849 1.00 35.47 198 ILE B C 1
ATOM 7190 O O . ILE B 2 193 ? 30.809 19.344 14.537 1.00 36.39 198 ILE B O 1
ATOM 7195 N N . ILE B 2 194 ? 31.587 21.433 14.286 1.00 35.11 199 ILE B N 1
ATOM 7196 C CA . ILE B 2 194 ? 32.071 21.542 15.670 1.00 35.43 199 ILE B CA 1
ATOM 7197 C C . ILE B 2 194 ? 30.925 21.474 16.689 1.00 37.06 199 ILE B C 1
ATOM 7198 O O . ILE B 2 194 ? 31.055 20.832 17.733 1.00 36.46 199 ILE B O 1
ATOM 7203 N N . ASN B 2 195 ? 29.816 22.165 16.418 1.00 35.78 200 ASN B N 1
ATOM 7204 C CA . ASN B 2 195 ? 28.661 22.134 17.322 1.00 38.07 200 ASN B CA 1
ATOM 7205 C C . ASN B 2 195 ? 28.081 20.734 17.500 1.00 36.24 200 ASN B C 1
ATOM 7206 O O . ASN B 2 195 ? 27.564 20.436 18.551 1.00 39.20 200 ASN B O 1
ATOM 7211 N N . ASN B 2 196 ? 28.188 19.898 16.477 1.00 38.08 201 ASN B N 1
ATOM 7212 C CA . ASN B 2 196 ? 27.680 18.513 16.514 1.00 43.01 201 ASN B CA 1
ATOM 7213 C C . ASN B 2 196 ? 28.682 17.455 17.005 1.00 48.22 201 ASN B C 1
ATOM 7214 O O . ASN B 2 196 ? 28.309 16.280 17.101 1.00 46.95 201 ASN B O 1
ATOM 7219 N N . SER B 2 197 ? 29.930 17.842 17.306 1.00 45.39 202 SER B N 1
ATOM 7220 C CA . SER B 2 197 ? 30.957 16.871 17.713 1.00 43.37 202 SER B CA 1
ATOM 7221 C C . SER B 2 197 ? 30.941 16.624 19.206 1.00 44.90 202 SER B C 1
ATOM 7222 O O . SER B 2 197 ? 31.224 17.513 20.017 1.00 39.76 202 SER B O 1
ATOM 7225 N N . GLU B 2 198 ? 30.623 15.388 19.571 1.00 48.82 203 GLU B N 1
ATOM 7226 C CA . GLU B 2 198 ? 30.700 14.962 20.958 1.00 52.01 203 GLU B CA 1
ATOM 7227 C C . GLU B 2 198 ? 32.147 15.087 21.465 1.00 43.03 203 GLU B C 1
ATOM 7228 O O . GLU B 2 198 ? 32.382 15.564 22.562 1.00 41.04 203 GLU B O 1
ATOM 7234 N N . GLU B 2 199 ? 33.096 14.638 20.653 1.00 43.93 204 GLU B N 1
ATOM 7235 C CA . GLU B 2 199 ? 34.509 14.654 21.023 1.00 47.02 204 GLU B CA 1
ATOM 7236 C C . GLU B 2 199 ? 35.008 16.078 21.246 1.00 44.81 204 GLU B C 1
ATOM 7237 O O . GLU B 2 199 ? 35.676 16.363 22.244 1.00 41.88 204 GLU B O 1
ATOM 7243 N N . PHE B 2 200 ? 34.645 16.978 20.336 1.00 41.58 205 PHE B N 1
ATOM 7244 C CA . PHE B 2 200 ? 35.047 18.376 20.484 1.00 40.13 205 PHE B CA 1
ATOM 7245 C C . PHE B 2 200 ? 34.468 19.026 21.733 1.00 38.30 205 PHE B C 1
ATOM 7246 O O . PHE B 2 200 ? 35.174 19.767 22.417 1.00 40.61 205 PHE B O 1
ATOM 7254 N N . ALA B 2 201 ? 33.196 18.764 22.038 1.00 38.20 206 ALA B N 1
ATOM 7255 C CA . ALA B 2 201 ? 32.577 19.330 23.245 1.00 39.31 206 ALA B CA 1
ATOM 7256 C C . ALA B 2 201 ? 33.272 18.855 24.523 1.00 40.35 206 ALA B C 1
ATOM 7257 O O . ALA B 2 201 ? 33.368 19.612 25.485 1.00 39.39 206 ALA B O 1
ATOM 7259 N N . ALA B 2 202 ? 33.720 17.595 24.529 1.00 43.87 207 ALA B N 1
ATOM 7260 C CA . ALA B 2 202 ? 34.479 17.043 25.665 1.00 45.78 207 ALA B CA 1
ATOM 7261 C C . ALA B 2 202 ? 35.840 17.730 25.808 1.00 43.31 207 ALA B C 1
ATOM 7262 O O . ALA B 2 202 ? 36.221 18.118 26.908 1.00 42.51 207 ALA B O 1
ATOM 7264 N N . ALA B 2 203 ? 36.549 17.878 24.685 1.00 41.95 208 ALA B N 1
ATOM 7265 C CA . ALA B 2 203 ? 37.848 18.588 24.646 1.00 42.84 208 ALA B CA 1
ATOM 7266 C C . ALA B 2 203 ? 37.745 20.008 25.199 1.00 43.15 208 ALA B C 1
ATOM 7267 O O . ALA B 2 203 ? 38.555 20.443 26.021 1.00 43.68 208 ALA B O 1
ATOM 7269 N N . VAL B 2 204 ? 36.721 20.715 24.742 1.00 44.54 209 VAL B N 1
ATOM 7270 C CA . VAL B 2 204 ? 36.407 22.059 25.206 1.00 47.51 209 VAL B CA 1
ATOM 7271 C C . VAL B 2 204 ? 36.070 22.085 26.703 1.00 47.54 209 VAL B C 1
ATOM 7272 O O . VAL B 2 204 ? 36.517 22.982 27.420 1.00 45.89 209 VAL B O 1
ATOM 7276 N N . LYS B 2 205 ? 35.300 21.107 27.184 1.00 47.28 210 LYS B N 1
ATOM 7277 C CA . LYS B 2 205 ? 34.956 21.060 28.617 1.00 50.31 210 LYS B CA 1
ATOM 7278 C C . LYS B 2 205 ? 36.189 20.926 29.528 1.00 48.24 210 LYS B C 1
ATOM 7279 O O . LYS B 2 205 ? 36.241 21.569 30.581 1.00 45.33 210 LYS B O 1
ATOM 7285 N N . LYS B 2 206 ? 37.168 20.110 29.114 1.00 50.21 211 LYS B N 1
ATOM 7286 C CA . LYS B 2 206 ? 38.436 19.949 29.851 1.00 54.85 211 LYS B CA 1
ATOM 7287 C C . LYS B 2 206 ? 39.240 21.262 29.997 1.00 54.54 211 LYS B C 1
ATOM 7288 O O . LYS B 2 206 ? 39.960 21.452 30.980 1.00 56.13 211 LYS B O 1
ATOM 7294 N N . ARG B 2 207 ? 39.074 22.172 29.040 1.00 52.05 212 ARG B N 1
ATOM 7295 C CA . ARG B 2 207 ? 39.742 23.472 29.069 1.00 52.20 212 ARG B CA 1
ATOM 7296 C C . ARG B 2 207 ? 38.937 24.578 29.756 1.00 53.51 212 ARG B C 1
ATOM 7297 O O . ARG B 2 207 ? 39.137 25.755 29.464 1.00 54.04 212 ARG B O 1
ATOM 7305 N N . GLY B 2 208 ? 38.025 24.215 30.661 1.00 54.15 213 GLY B N 1
ATOM 7306 C CA . GLY B 2 208 ? 37.299 25.193 31.474 1.00 52.49 213 GLY B CA 1
ATOM 7307 C C . GLY B 2 208 ? 35.994 25.738 30.922 1.00 54.12 213 GLY B C 1
ATOM 7308 O O . GLY B 2 208 ? 35.289 26.439 31.645 1.00 57.11 213 GLY B O 1
ATOM 7309 N N . ILE B 2 209 ? 35.647 25.432 29.667 1.00 55.21 214 ILE B N 1
ATOM 7310 C CA . ILE B 2 209 ? 34.435 26.000 29.047 1.00 59.28 214 ILE B CA 1
ATOM 7311 C C . ILE B 2 209 ? 33.204 25.216 29.491 1.00 61.65 214 ILE B C 1
ATOM 7312 O O . ILE B 2 209 ? 33.048 24.046 29.129 1.00 62.58 214 ILE B O 1
ATOM 7317 N N . THR B 2 210 ? 32.320 25.890 30.227 1.00 67.68 215 THR B N 1
ATOM 7318 C CA . THR B 2 210 ? 31.077 25.296 30.745 1.00 69.92 215 THR B CA 1
ATOM 7319 C C . THR B 2 210 ? 29.956 25.166 29.693 1.00 69.15 215 THR B C 1
ATOM 7320 O O . THR B 2 210 ? 29.172 24.217 29.759 1.00 70.22 215 THR B O 1
ATOM 7324 N N . ASP B 2 211 ? 29.887 26.110 28.742 1.00 68.56 216 ASP B N 1
ATOM 7325 C CA . ASP B 2 211 ? 28.879 26.106 27.651 1.00 64.47 216 ASP B CA 1
ATOM 7326 C C . ASP B 2 211 ? 29.519 26.059 26.248 1.00 60.56 216 ASP B C 1
ATOM 7327 O O . ASP B 2 211 ? 29.961 27.083 25.710 1.00 57.13 216 ASP B O 1
ATOM 7332 N N . ALA B 2 212 ? 29.521 24.870 25.649 1.00 56.48 217 ALA B N 1
ATOM 7333 C CA . ALA B 2 212 ? 30.105 24.648 24.319 1.00 53.97 217 ALA B CA 1
ATOM 7334 C C . ALA B 2 212 ? 29.392 25.409 23.178 1.00 50.64 217 ALA B C 1
ATOM 7335 O O . ALA B 2 212 ? 29.994 25.673 22.133 1.00 47.88 217 ALA B O 1
ATOM 7337 N N . LYS B 2 213 ? 28.131 25.778 23.374 1.00 47.56 218 LYS B N 1
ATOM 7338 C CA . LYS B 2 213 ? 27.419 26.583 22.373 1.00 52.40 218 LYS B CA 1
ATOM 7339 C C . LYS B 2 213 ? 27.960 28.014 22.238 1.00 47.17 218 LYS B C 1
ATOM 7340 O O . LYS B 2 213 ? 27.631 28.685 21.278 1.00 45.71 218 LYS B O 1
ATOM 7346 N N . LYS B 2 214 ? 28.774 28.470 23.195 1.00 44.55 219 LYS B N 1
ATOM 7347 C CA . LYS B 2 214 ? 29.441 29.790 23.115 1.00 43.42 219 LYS B CA 1
ATOM 7348 C C . LYS B 2 214 ? 30.805 29.785 22.398 1.00 41.17 219 LYS B C 1
ATOM 7349 O O . LYS B 2 214 ? 31.494 30.817 22.380 1.00 38.54 219 LYS B O 1
ATOM 7355 N N . VAL B 2 215 ? 31.180 28.652 21.797 1.00 36.83 220 VAL B N 1
ATOM 7356 C CA . VAL B 2 215 ? 32.443 28.527 21.080 1.00 36.94 220 VAL B CA 1
ATOM 7357 C C . VAL B 2 215 ? 32.282 29.030 19.654 1.00 34.82 220 VAL B C 1
ATOM 7358 O O . VAL B 2 215 ? 31.387 28.597 18.935 1.00 32.54 220 VAL B O 1
ATOM 7362 N N . ILE B 2 216 ? 33.154 29.957 19.257 1.00 31.30 221 ILE B N 1
ATOM 7363 C CA . ILE B 2 216 ? 33.184 30.502 17.903 1.00 30.99 221 ILE B CA 1
ATOM 7364 C C . ILE B 2 216 ? 34.382 29.925 17.184 1.00 31.40 221 ILE B C 1
ATOM 7365 O O . ILE B 2 216 ? 35.503 30.013 17.674 1.00 33.05 221 ILE B O 1
ATOM 7370 N N . THR B 2 217 ? 34.150 29.355 16.014 1.00 30.67 222 THR B N 1
ATOM 7371 C CA . THR B 2 217 ? 35.191 28.776 15.196 1.00 31.33 222 THR B CA 1
ATOM 7372 C C . THR B 2 217 ? 35.674 29.756 14.138 1.00 32.31 222 THR B C 1
ATOM 7373 O O . THR B 2 217 ? 34.949 30.673 13.770 1.00 31.29 222 THR B O 1
ATOM 7377 N N . THR B 2 218 ? 36.906 29.576 13.670 1.00 30.98 223 THR B N 1
ATOM 7378 C CA . THR B 2 218 ? 37.430 30.326 12.526 1.00 34.55 223 THR B CA 1
ATOM 7379 C C . THR B 2 218 ? 38.135 29.315 11.623 1.00 32.57 223 THR B C 1
ATOM 7380 O O . THR B 2 218 ? 38.926 28.510 12.108 1.00 35.32 223 THR B O 1
ATOM 7384 N N . PRO B 2 219 ? 37.838 29.318 10.318 1.00 33.24 224 PRO B N 1
ATOM 7385 C CA . PRO B 2 219 ? 38.453 28.354 9.400 1.00 32.98 224 PRO B CA 1
ATOM 7386 C C . PRO B 2 219 ? 39.780 28.837 8.834 1.00 33.59 224 PRO B C 1
ATOM 7387 O O . PRO B 2 219 ? 39.864 29.973 8.345 1.00 32.76 224 PRO B O 1
ATOM 7391 N N . LEU B 2 220 ? 40.791 27.964 8.859 1.00 30.60 225 LEU B N 1
ATOM 7392 C CA . LEU B 2 220 ? 42.117 28.256 8.312 1.00 31.51 225 LEU B CA 1
ATOM 7393 C C . LEU B 2 220 ? 42.531 27.216 7.315 1.00 30.90 225 LEU B C 1
ATOM 7394 O O . LEU B 2 220 ? 42.272 26.021 7.510 1.00 31.08 225 LEU B O 1
ATOM 7399 N N . THR B 2 221 ? 43.219 27.635 6.266 1.00 28.82 226 THR B N 1
ATOM 7400 C CA . THR B 2 221 ? 43.805 26.670 5.376 1.00 30.51 226 THR B CA 1
ATOM 7401 C C . THR B 2 221 ? 45.015 26.029 6.078 1.00 30.98 226 THR B C 1
ATOM 7402 O O . THR B 2 221 ? 45.611 26.610 6.986 1.00 30.59 226 THR B O 1
ATOM 7406 N N . VAL B 2 222 ? 45.314 24.808 5.669 1.00 31.60 227 VAL B N 1
ATOM 7407 C CA . VAL B 2 222 ? 46.288 23.964 6.396 1.00 32.68 227 VAL B CA 1
ATOM 7408 C C . VAL B 2 222 ? 47.692 23.994 5.792 1.00 33.41 227 VAL B C 1
ATOM 7409 O O . VAL B 2 222 ? 48.642 23.556 6.441 1.00 35.76 227 VAL B O 1
ATOM 7413 N N . GLY B 2 223 ? 47.832 24.496 4.575 1.00 31.37 228 GLY B N 1
ATOM 7414 C CA . GLY B 2 223 ? 49.134 24.551 3.922 1.00 34.27 228 GLY B CA 1
ATOM 7415 C C . GLY B 2 223 ? 49.583 23.157 3.512 1.00 35.70 228 GLY B C 1
ATOM 7416 O O . GLY B 2 223 ? 48.753 22.246 3.285 1.00 33.63 228 GLY B O 1
ATOM 7417 N N . TYR B 2 224 ? 50.894 22.997 3.410 1.00 36.67 229 TYR B N 1
ATOM 7418 C CA . TYR B 2 224 ? 51.494 21.733 2.977 1.00 37.39 229 TYR B CA 1
ATOM 7419 C C . TYR B 2 224 ? 52.802 21.524 3.721 1.00 39.87 229 TYR B C 1
ATOM 7420 O O . TYR B 2 224 ? 53.617 22.449 3.799 1.00 34.34 229 TYR B O 1
ATOM 7429 N N . PHE B 2 225 ? 52.987 20.314 4.269 1.00 37.04 230 PHE B N 1
ATOM 7430 C CA . PHE B 2 225 ? 54.177 19.977 5.059 1.00 36.42 230 PHE B 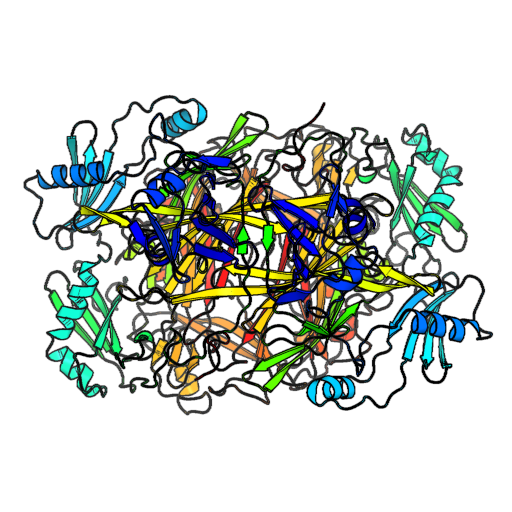CA 1
ATOM 7431 C C . PHE B 2 225 ? 54.750 18.582 4.707 1.00 40.83 230 PHE B C 1
ATOM 7432 O O . PHE B 2 225 ? 55.404 17.957 5.548 1.00 39.18 230 PHE B O 1
ATOM 7440 N N . ASP B 2 226 ? 54.520 18.115 3.472 1.00 44.13 231 ASP B N 1
ATOM 7441 C CA . ASP B 2 226 ? 54.988 16.794 3.014 1.00 48.54 231 ASP B CA 1
ATOM 7442 C C . ASP B 2 226 ? 54.688 15.725 4.079 1.00 47.93 231 ASP B C 1
ATOM 7443 O O . ASP B 2 226 ? 55.559 14.952 4.481 1.00 51.23 231 ASP B O 1
ATOM 7448 N N . GLY B 2 227 ? 53.464 15.749 4.592 1.00 43.05 232 GLY B N 1
ATOM 7449 C CA . GLY B 2 227 ? 53.006 14.755 5.540 1.00 40.14 232 GLY B CA 1
ATOM 7450 C C . GLY B 2 227 ? 53.385 14.932 6.992 1.00 39.93 232 GLY B C 1
ATOM 7451 O O . GLY B 2 227 ? 52.838 14.212 7.826 1.00 37.43 232 GLY B O 1
ATOM 7452 N N . LYS B 2 228 ? 54.259 15.891 7.340 1.00 37.07 233 LYS B N 1
ATOM 7453 C CA . LYS B 2 228 ? 54.607 16.114 8.761 1.00 37.70 233 LYS B CA 1
ATOM 7454 C C . LYS B 2 228 ? 53.457 16.580 9.628 1.00 37.70 233 LYS B C 1
ATOM 7455 O O . LYS B 2 228 ? 53.493 16.391 10.851 1.00 39.45 233 LYS B O 1
ATOM 7461 N N . ASP B 2 229 ? 52.455 17.219 9.004 1.00 36.27 234 ASP B N 1
ATOM 7462 C CA . ASP B 2 229 ? 51.216 17.597 9.699 1.00 38.27 234 ASP B CA 1
ATOM 7463 C C . ASP B 2 229 ? 50.239 16.426 9.861 1.00 38.80 234 ASP B C 1
ATOM 7464 O O . ASP B 2 229 ? 49.256 16.517 10.641 1.00 36.93 234 ASP B O 1
ATOM 7469 N N . GLY B 2 230 ? 50.520 15.333 9.148 1.00 41.06 235 GLY B N 1
ATOM 7470 C CA . GLY B 2 230 ? 49.744 14.088 9.245 1.00 44.55 235 GLY B CA 1
ATOM 7471 C C . GLY B 2 230 ? 48.423 14.173 8.493 1.00 46.01 235 GLY B C 1
ATOM 7472 O O . GLY B 2 230 ? 47.438 13.558 8.905 1.00 47.13 235 GLY B O 1
ATOM 7473 N N . LEU B 2 231 ? 48.410 14.920 7.381 1.00 44.65 236 LEU B N 1
ATOM 7474 C CA . LEU B 2 231 ? 47.161 15.258 6.681 1.00 44.48 236 LEU B CA 1
ATOM 7475 C C . LEU B 2 231 ? 47.255 14.783 5.246 1.00 46.08 236 LEU B C 1
ATOM 7476 O O . LEU B 2 231 ? 48.223 15.089 4.538 1.00 45.40 236 LEU B O 1
ATOM 7481 N N . LYS B 2 232 ? 46.236 14.047 4.821 1.00 49.45 237 LYS B N 1
ATOM 7482 C CA . LYS B 2 232 ? 46.227 13.434 3.505 1.00 53.19 237 LYS B CA 1
ATOM 7483 C C . LYS B 2 232 ? 46.077 14.552 2.472 1.00 51.81 237 LYS B C 1
ATOM 7484 O O . LYS B 2 232 ? 45.310 15.489 2.686 1.00 50.60 237 LYS B O 1
ATOM 7490 N N . GLN B 2 233 ? 46.824 14.461 1.376 1.00 48.42 238 GLN B N 1
ATOM 7491 C CA . GLN B 2 233 ? 46.905 15.534 0.383 1.00 51.58 238 GLN B CA 1
ATOM 7492 C C . GLN B 2 233 ? 45.681 15.677 -0.537 1.00 55.15 238 GLN B C 1
ATOM 7493 O O . GLN B 2 233 ? 45.405 16.777 -1.009 1.00 61.32 238 GLN B O 1
ATOM 7499 N N . ASP B 2 234 ? 44.967 14.585 -0.802 1.00 53.45 239 ASP B N 1
ATOM 7500 C CA . ASP B 2 234 ? 43.821 14.617 -1.719 1.00 59.06 239 ASP B CA 1
ATOM 7501 C C . ASP B 2 234 ? 42.497 15.139 -1.102 1.00 55.47 239 ASP B C 1
ATOM 7502 O O . ASP B 2 234 ? 41.576 15.468 -1.854 1.00 60.90 239 ASP B O 1
ATOM 7507 N N . ALA B 2 235 ? 42.413 15.214 0.237 1.00 44.55 240 ALA B N 1
ATOM 7508 C CA . ALA B 2 235 ? 41.176 15.563 0.943 1.00 42.41 240 ALA B CA 1
ATOM 7509 C C . ALA B 2 235 ? 40.992 17.092 1.038 1.00 41.07 240 ALA B C 1
ATOM 7510 O O . ALA B 2 235 ? 41.979 17.833 1.158 1.00 39.40 240 ALA B O 1
ATOM 7512 N N . ARG B 2 236 ? 39.733 17.536 0.991 1.00 37.28 241 ARG B N 1
ATOM 7513 C CA . ARG B 2 236 ? 39.380 18.947 1.229 1.00 35.19 241 ARG B CA 1
ATOM 7514 C C . ARG B 2 236 ? 39.306 19.213 2.742 1.00 32.62 241 ARG B C 1
ATOM 7515 O O . ARG B 2 236 ? 38.327 18.889 3.411 1.00 33.22 241 ARG B O 1
ATOM 7523 N N . LEU B 2 237 ? 40.370 19.814 3.275 1.00 29.72 242 LEU B N 1
ATOM 7524 C CA . LEU B 2 237 ? 40.500 20.017 4.703 1.00 30.33 242 LEU B CA 1
ATOM 7525 C C . LEU B 2 237 ? 40.596 21.493 5.059 1.00 28.97 242 LEU B C 1
ATOM 7526 O O . LEU B 2 237 ? 41.101 22.303 4.278 1.00 31.38 242 LEU B O 1
ATOM 7531 N N . LEU B 2 238 ? 40.118 21.811 6.247 1.00 28.67 243 LEU B N 1
ATOM 7532 C CA . LEU B 2 238 ? 40.405 23.075 6.890 1.00 30.01 243 LEU B CA 1
ATOM 7533 C C . LEU B 2 238 ? 40.735 22.807 8.342 1.00 30.01 243 LEU B C 1
ATOM 7534 O O . LEU B 2 238 ? 40.237 21.859 8.942 1.00 30.64 243 LEU B O 1
ATOM 7539 N N . LYS B 2 239 ? 41.609 23.644 8.904 1.00 31.53 244 LYS B N 1
ATOM 7540 C CA . LYS B 2 239 ? 41.817 23.669 10.346 1.00 30.57 244 LYS B CA 1
ATOM 7541 C C . LYS B 2 239 ? 40.960 24.725 10.992 1.00 31.03 244 LYS B C 1
ATOM 7542 O O . LYS B 2 239 ? 40.574 25.713 10.362 1.00 34.53 244 LYS B O 1
ATOM 7548 N N . VAL B 2 240 ? 40.652 24.493 12.253 1.00 28.94 245 VAL B N 1
ATOM 7549 C CA . VAL B 2 240 ? 39.672 25.239 12.983 1.00 32.64 245 VAL B CA 1
ATOM 7550 C C . VAL B 2 240 ? 40.227 25.616 14.340 1.00 34.47 245 VAL B C 1
ATOM 7551 O O . VAL B 2 240 ? 40.550 24.747 15.144 1.00 36.67 245 VAL B O 1
ATOM 7555 N N . ILE B 2 241 ? 40.345 26.922 14.557 1.00 33.80 246 ILE B N 1
ATOM 7556 C CA . ILE B 2 241 ? 40.786 27.525 15.806 1.00 33.30 246 ILE B CA 1
ATOM 7557 C C . ILE B 2 241 ? 39.549 28.076 16.486 1.00 32.33 246 ILE B C 1
ATOM 7558 O O . ILE B 2 241 ? 38.627 28.581 15.813 1.00 32.04 246 ILE B O 1
ATOM 7563 N N . SER B 2 242 ? 39.523 28.019 17.812 1.00 29.13 247 SER B N 1
ATOM 7564 C CA . SER B 2 242 ? 38.341 28.386 18.562 1.00 31.35 247 SER B CA 1
ATOM 7565 C C . SER B 2 242 ? 38.558 29.464 19.604 1.00 31.85 247 SER B C 1
ATOM 7566 O O . SER B 2 242 ? 39.634 29.580 20.195 1.00 33.09 247 SER B O 1
ATOM 7569 N N . TYR B 2 243 ? 37.487 30.214 19.836 1.00 29.65 248 TYR B N 1
ATOM 7570 C CA . TYR B 2 243 ? 37.428 31.322 20.760 1.00 29.69 248 TYR B CA 1
ATOM 7571 C C . TYR B 2 243 ? 36.124 31.219 21.554 1.00 31.87 248 TYR B C 1
ATOM 7572 O O . TYR B 2 243 ? 35.164 30.626 21.079 1.00 32.33 248 TYR B O 1
ATOM 7581 N N . LEU B 2 244 ? 36.087 31.862 22.718 1.00 30.75 249 LEU B N 1
ATOM 7582 C CA . LEU B 2 244 ? 34.926 31.885 23.580 1.00 34.26 249 LEU B CA 1
ATOM 7583 C C . LEU B 2 244 ? 34.189 33.214 23.446 1.00 36.35 249 LEU B C 1
ATOM 7584 O O . LEU B 2 244 ? 34.778 34.282 23.580 1.00 37.62 249 LEU B O 1
ATOM 7589 N N . ASP B 2 245 ? 32.897 33.142 23.157 1.00 35.11 250 ASP B N 1
ATOM 7590 C CA . ASP B 2 245 ? 32.036 34.318 23.124 1.00 34.84 250 ASP B CA 1
ATOM 7591 C C . ASP B 2 245 ? 31.617 34.643 24.544 1.00 34.61 250 ASP B C 1
ATOM 7592 O O . ASP B 2 245 ? 30.884 33.883 25.178 1.00 34.50 250 ASP B O 1
ATOM 7597 N N . VAL B 2 246 ? 32.091 35.780 25.044 1.00 32.42 251 VAL B N 1
ATOM 7598 C CA . VAL B 2 246 ? 31.718 36.266 26.371 1.00 32.97 251 VAL B CA 1
ATOM 7599 C C . VAL B 2 246 ? 30.757 37.452 26.318 1.00 33.99 251 VAL B C 1
ATOM 7600 O O . VAL B 2 246 ? 30.466 38.042 27.352 1.00 34.44 251 VAL B O 1
ATOM 7604 N N . GLY B 2 247 ? 30.264 37.799 25.127 1.00 33.72 252 GLY B N 1
ATOM 7605 C CA . GLY B 2 247 ? 29.264 38.863 24.980 1.00 34.00 252 GLY B CA 1
ATOM 7606 C C . GLY B 2 247 ? 29.828 40.269 24.911 1.00 33.60 252 GLY B C 1
ATOM 7607 O O . GLY B 2 247 ? 29.109 41.230 25.116 1.00 34.25 252 GLY B O 1
ATOM 7608 N N . ASP B 2 248 ? 31.112 40.401 24.580 1.00 32.37 253 ASP B N 1
ATOM 7609 C CA . ASP B 2 248 ? 31.745 41.719 24.464 1.00 30.48 253 ASP B CA 1
ATOM 7610 C C . ASP B 2 248 ? 31.898 42.165 23.006 1.00 28.09 253 ASP B C 1
ATOM 7611 O O . ASP B 2 248 ? 32.462 43.227 22.752 1.00 28.97 253 ASP B O 1
ATOM 7616 N N . GLY B 2 249 ? 31.408 41.358 22.070 1.00 28.35 254 GLY B N 1
ATOM 7617 C CA . GLY B 2 249 ? 31.538 41.631 20.628 1.00 30.28 254 GLY B CA 1
ATOM 7618 C C . GLY B 2 249 ? 32.899 41.326 20.048 1.00 30.25 254 GLY B C 1
ATOM 7619 O O . GLY B 2 249 ? 33.126 41.531 18.850 1.00 29.39 254 GLY B O 1
ATOM 7620 N N . ASN B 2 250 ? 33.801 40.810 20.887 1.00 28.65 255 ASN B N 1
ATOM 7621 C CA . ASN B 2 250 ? 35.189 40.590 20.506 1.00 28.08 255 ASN B CA 1
ATOM 7622 C C . ASN B 2 250 ? 35.611 39.195 20.952 1.00 27.24 255 ASN B C 1
ATOM 7623 O O . ASN B 2 250 ? 36.381 39.045 21.905 1.00 28.15 255 ASN B O 1
ATOM 7628 N N . TYR B 2 251 ? 35.172 38.183 20.220 1.00 26.17 256 TYR B N 1
ATOM 7629 C CA . TYR B 2 251 ? 35.553 36.808 20.551 1.00 26.01 256 TYR B CA 1
ATOM 7630 C C . TYR B 2 251 ? 37.059 36.601 20.360 1.00 28.21 256 TYR B C 1
ATOM 7631 O O . TYR B 2 251 ? 37.648 35.772 21.026 1.00 27.53 256 TYR B O 1
ATOM 7640 N N . TRP B 2 252 ? 37.665 37.382 19.461 1.00 27.24 257 TRP B N 1
ATOM 7641 C CA . TRP B 2 252 ? 39.104 37.336 19.209 1.00 26.25 257 TRP B CA 1
ATOM 7642 C C . TRP B 2 252 ? 39.960 37.520 20.455 1.00 26.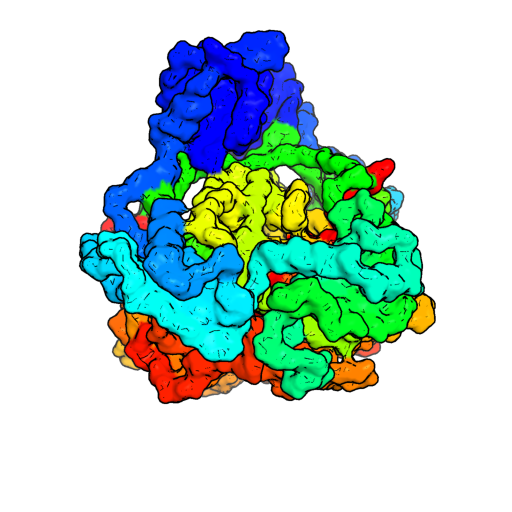33 257 TRP B C 1
ATOM 7643 O O . TRP B 2 252 ? 41.113 37.081 20.473 1.00 28.98 257 TRP B O 1
ATOM 7654 N N . ALA B 2 253 ? 39.408 38.185 21.473 1.00 26.66 258 ALA B N 1
ATOM 7655 C CA . ALA B 2 253 ? 40.078 38.407 22.730 1.00 26.80 258 ALA B CA 1
ATOM 7656 C C . ALA B 2 253 ? 40.024 37.226 23.711 1.00 28.88 258 ALA B C 1
ATOM 7657 O O . ALA B 2 253 ? 40.508 37.358 24.829 1.00 29.05 258 ALA B O 1
ATOM 7659 N N . HIS B 2 254 ? 39.469 36.084 23.302 1.00 28.72 259 HIS B N 1
ATOM 7660 C CA . HIS B 2 254 ? 39.249 34.947 24.237 1.00 29.91 259 HIS B CA 1
ATOM 7661 C C . HIS B 2 254 ? 39.639 33.645 23.584 1.00 29.89 259 HIS B C 1
ATOM 7662 O O . HIS B 2 254 ? 38.793 32.771 23.350 1.00 30.85 259 HIS B O 1
ATOM 7669 N N . PRO B 2 255 ? 40.933 33.502 23.257 1.00 27.88 260 PRO B N 1
ATOM 7670 C CA . PRO B 2 255 ? 41.382 32.297 22.594 1.00 28.53 260 PRO B CA 1
ATOM 7671 C C . PRO B 2 255 ? 41.291 31.062 23.495 1.00 29.41 260 PRO B C 1
ATOM 7672 O O . PRO B 2 255 ? 41.478 31.185 24.700 1.00 29.41 260 PRO B O 1
ATOM 7676 N N . ILE B 2 256 ? 40.952 29.925 22.885 1.00 31.40 261 ILE B N 1
ATOM 7677 C CA . ILE B 2 256 ? 41.020 28.605 23.524 1.00 31.82 261 ILE B CA 1
ATOM 7678 C C . ILE B 2 256 ? 42.299 28.014 22.942 1.00 29.79 261 ILE B C 1
ATOM 7679 O O . ILE B 2 256 ? 42.332 27.483 21.815 1.00 32.13 261 ILE B O 1
ATOM 7684 N N . GLU B 2 257 ? 43.382 28.166 23.693 1.00 31.32 262 GLU B N 1
ATOM 7685 C CA . GLU B 2 257 ? 44.712 27.895 23.140 1.00 30.47 262 GLU B CA 1
ATOM 7686 C C . GLU B 2 257 ? 45.046 26.406 23.141 1.00 30.95 262 GLU B C 1
ATOM 7687 O O . GLU B 2 257 ? 44.651 25.678 24.066 1.00 34.03 262 GLU B O 1
ATOM 7693 N N . ASN B 2 258 ? 45.772 25.983 22.101 1.00 29.99 263 ASN B N 1
ATOM 7694 C CA . ASN B 2 258 ? 46.253 24.608 21.938 1.00 31.16 263 ASN B CA 1
ATOM 7695 C C . ASN B 2 258 ? 45.136 23.570 21.675 1.00 33.62 263 ASN B C 1
ATOM 7696 O O . ASN B 2 258 ? 45.281 22.406 22.034 1.00 34.51 263 ASN B O 1
ATOM 7701 N N . LEU B 2 259 ? 44.037 23.989 21.048 1.00 33.59 264 LEU B N 1
ATOM 7702 C CA . LEU B 2 259 ? 42.994 23.081 20.557 1.00 31.08 264 LEU B CA 1
ATOM 7703 C C . LEU B 2 259 ? 42.730 23.396 19.083 1.00 33.84 264 LEU B C 1
ATOM 7704 O O . LEU B 2 259 ? 42.301 24.506 18.757 1.00 33.41 264 LEU B O 1
ATOM 7709 N N . VAL B 2 260 ? 43.023 22.436 18.212 1.00 30.87 265 VAL B N 1
ATOM 7710 C CA . VAL B 2 260 ? 42.841 22.564 16.784 1.00 31.81 265 VAL B CA 1
ATOM 7711 C C . VAL B 2 260 ? 42.023 21.376 16.274 1.00 33.94 265 VAL B C 1
ATOM 7712 O O . VAL B 2 260 ? 42.393 20.246 16.502 1.00 33.67 265 VAL B O 1
ATOM 7716 N N . ALA B 2 261 ? 40.928 21.629 15.569 1.00 34.73 266 ALA B N 1
ATOM 7717 C CA . ALA B 2 261 ? 40.210 20.546 14.887 1.00 32.72 266 ALA B CA 1
ATOM 7718 C C . ALA B 2 261 ? 40.524 20.604 13.414 1.00 33.90 266 ALA B C 1
ATOM 7719 O O . ALA B 2 261 ? 40.604 21.685 12.836 1.00 36.89 266 ALA B O 1
ATOM 7721 N N . VAL B 2 262 ? 40.707 19.448 12.797 1.00 30.60 267 VAL B N 1
ATOM 7722 C CA . VAL B 2 262 ? 40.863 19.341 11.358 1.00 31.14 267 VAL B CA 1
ATOM 7723 C C . VAL B 2 262 ? 39.526 18.824 10.856 1.00 35.30 267 VAL B C 1
ATOM 7724 O O . VAL B 2 262 ? 39.061 17.782 11.326 1.00 34.28 267 VAL B O 1
ATOM 7728 N N . VAL B 2 263 ? 38.915 19.553 9.921 1.00 33.69 268 VAL B N 1
ATOM 7729 C CA . VAL B 2 263 ? 37.607 19.195 9.371 1.00 33.89 268 VAL B CA 1
ATOM 7730 C C . VAL B 2 263 ? 37.767 18.792 7.921 1.00 34.97 268 VAL B C 1
ATOM 7731 O O . VAL B 2 263 ? 38.428 19.496 7.140 1.00 32.27 268 VAL B O 1
ATOM 7735 N N . ASP B 2 264 ? 37.148 17.658 7.567 1.00 34.83 269 ASP B N 1
ATOM 7736 C CA . ASP B 2 264 ? 37.012 17.226 6.183 1.00 38.22 269 ASP B CA 1
ATOM 7737 C C . ASP B 2 264 ? 35.659 17.739 5.726 1.00 40.68 269 ASP B C 1
ATOM 7738 O O . ASP B 2 264 ? 34.617 17.374 6.298 1.00 38.90 269 ASP B O 1
ATOM 7743 N N . LEU B 2 265 ? 35.682 18.601 4.717 1.00 38.65 270 LEU B N 1
ATOM 7744 C CA . LEU B 2 265 ? 34.476 19.271 4.255 1.00 43.49 270 LEU B CA 1
ATOM 7745 C C . LEU B 2 265 ? 33.590 18.384 3.343 1.00 43.01 270 LEU B C 1
ATOM 7746 O O . LEU B 2 265 ? 32.411 18.642 3.224 1.00 40.67 270 LEU B O 1
ATOM 7751 N N . GLU B 2 266 ? 34.154 17.359 2.708 1.00 47.95 271 GLU B N 1
ATOM 7752 C CA . GLU B 2 266 ? 33.348 16.395 1.944 1.00 49.07 271 GLU B CA 1
ATOM 7753 C C . GLU B 2 266 ? 32.574 15.473 2.890 1.00 50.15 271 GLU B C 1
ATOM 7754 O O . GLU B 2 266 ? 31.349 15.374 2.793 1.00 50.33 271 GLU B O 1
ATOM 7760 N N . GLN B 2 267 ? 33.275 14.848 3.832 1.00 45.47 272 GLN B N 1
ATOM 7761 C CA . GLN B 2 267 ? 32.620 14.021 4.856 1.00 47.75 272 GLN B CA 1
ATOM 7762 C C . GLN B 2 267 ? 31.803 14.798 5.882 1.00 46.28 272 GLN B C 1
ATOM 7763 O O . GLN B 2 267 ? 31.008 14.184 6.610 1.00 44.02 272 GLN B O 1
ATOM 7769 N N . LYS B 2 268 ? 32.035 16.112 6.001 1.00 41.17 273 LYS B N 1
ATOM 7770 C CA . LYS B 2 268 ? 31.418 16.926 7.048 1.00 43.26 273 LYS B CA 1
ATOM 7771 C C . LYS B 2 268 ? 31.638 16.340 8.447 1.00 40.90 273 LYS B C 1
ATOM 7772 O O . LYS B 2 268 ? 30.703 16.180 9.235 1.00 39.45 273 LYS B O 1
ATOM 7778 N N . LYS B 2 269 ? 32.879 16.030 8.738 1.00 41.29 274 LYS B N 1
ATOM 7779 C CA . LYS B 2 269 ? 33.254 15.480 10.045 1.00 44.75 274 LYS B CA 1
ATOM 7780 C C . LYS B 2 269 ? 34.626 16.001 10.471 1.00 39.28 274 LYS B C 1
ATOM 7781 O O . LYS B 2 269 ? 35.456 16.317 9.623 1.00 35.94 274 LYS B O 1
ATOM 7787 N N . ILE B 2 270 ? 34.858 16.059 11.801 1.00 37.84 275 ILE B N 1
ATOM 7788 C CA . ILE B 2 270 ? 36.187 16.284 12.364 1.00 38.89 275 ILE B CA 1
ATOM 7789 C C . ILE B 2 270 ? 36.986 15.005 12.191 1.00 41.24 275 ILE B C 1
ATOM 7790 O O . ILE B 2 270 ? 36.590 13.971 12.729 1.00 42.94 275 ILE B O 1
ATOM 7795 N N . VAL B 2 271 ? 38.089 15.073 11.444 1.00 38.63 276 VAL B N 1
ATOM 7796 C CA . VAL B 2 271 ? 38.922 13.893 11.195 1.00 39.09 276 VAL B CA 1
ATOM 7797 C C . VAL B 2 271 ? 40.136 13.803 12.115 1.00 43.58 276 VAL B C 1
ATOM 7798 O O . VAL B 2 271 ? 40.831 12.790 12.097 1.00 44.43 276 VAL B O 1
ATOM 7802 N N . LYS B 2 272 ? 40.381 14.850 12.913 1.00 42.26 277 LYS B N 1
ATOM 7803 C CA . LYS B 2 272 ? 41.523 14.906 13.826 1.00 42.13 277 LYS B CA 1
ATOM 7804 C C . LYS B 2 272 ? 41.338 16.075 14.790 1.00 42.53 277 LYS B C 1
ATOM 7805 O O . LYS B 2 272 ? 40.931 17.171 14.378 1.00 36.74 277 LYS B O 1
ATOM 7811 N N . ILE B 2 273 ? 41.590 15.830 16.073 1.00 41.51 278 ILE B N 1
ATOM 7812 C CA . ILE B 2 273 ? 41.624 16.864 17.090 1.00 42.98 278 ILE B CA 1
ATOM 7813 C C . ILE B 2 273 ? 43.058 16.874 17.642 1.00 47.36 278 ILE B C 1
ATOM 7814 O O . ILE B 2 273 ? 43.506 15.875 18.188 1.00 44.51 278 ILE B O 1
ATOM 7819 N N . GLU B 2 274 ? 43.774 17.988 17.463 1.00 43.48 279 GLU B N 1
ATOM 7820 C CA . GLU B 2 274 ? 45.123 18.166 18.006 1.00 43.69 279 GLU B CA 1
ATOM 7821 C C . GLU B 2 274 ? 45.002 18.961 19.297 1.00 41.88 279 GLU B C 1
ATOM 7822 O O . GLU B 2 274 ? 44.426 20.048 19.308 1.00 40.39 279 GLU B O 1
ATOM 7828 N N . GLU B 2 275 ? 45.568 18.431 20.374 1.00 39.16 280 GLU B N 1
ATOM 7829 C CA . GLU B 2 275 ? 45.371 18.974 21.710 1.00 42.74 280 GLU B CA 1
ATOM 7830 C C . GLU B 2 275 ? 46.712 19.179 22.379 1.00 43.78 280 GLU B C 1
ATOM 7831 O O . GLU B 2 275 ? 47.524 18.256 22.430 1.00 43.73 280 GLU B O 1
ATOM 7837 N N . GLY B 2 276 ? 46.938 20.375 22.911 1.00 39.74 281 GLY B N 1
ATOM 7838 C CA . GLY B 2 276 ? 48.173 20.692 23.624 1.00 38.83 281 GLY B CA 1
ATOM 7839 C C . GLY B 2 276 ? 47.810 21.051 25.039 1.00 36.00 281 GLY B C 1
ATOM 7840 O O . GLY B 2 276 ? 46.668 20.837 25.450 1.00 36.33 281 GLY B O 1
ATOM 7841 N N . PRO B 2 277 ? 48.751 21.648 25.789 1.00 39.35 282 PRO B N 1
ATOM 7842 C CA . PRO B 2 277 ? 48.485 21.960 27.198 1.00 38.11 282 PRO B CA 1
ATOM 7843 C C . PRO B 2 277 ? 47.318 22.913 27.415 1.00 39.15 282 PRO B C 1
ATOM 7844 O O . PRO B 2 277 ? 46.988 23.744 26.544 1.00 36.10 282 PRO B O 1
ATOM 7848 N N . VAL B 2 278 ? 46.706 22.792 28.581 1.00 36.74 283 VAL B N 1
ATOM 7849 C CA . VAL B 2 278 ? 45.545 23.590 28.928 1.00 38.16 283 VAL B CA 1
ATOM 7850 C C . VAL B 2 278 ? 45.983 24.974 29.397 1.00 37.27 283 VAL B C 1
ATOM 7851 O O . VAL B 2 278 ? 46.784 25.100 30.322 1.00 38.86 283 VAL B O 1
ATOM 7855 N N . VAL B 2 279 ? 45.438 26.006 28.750 1.00 35.28 284 VAL B N 1
ATOM 7856 C CA . VAL B 2 279 ? 45.673 27.400 29.119 1.00 34.88 284 VAL B CA 1
ATOM 7857 C C . VAL B 2 279 ? 44.299 28.029 29.344 1.00 34.51 284 VAL B C 1
ATOM 7858 O O . VAL B 2 279 ? 43.495 28.101 28.415 1.00 34.00 284 VAL B O 1
ATOM 7862 N N . PRO B 2 280 ? 44.030 28.504 30.558 1.00 34.08 285 PRO B N 1
ATOM 7863 C CA . PRO B 2 280 ? 42.736 29.118 30.836 1.00 35.41 285 PRO B CA 1
ATOM 7864 C C . PRO B 2 280 ? 42.386 30.225 29.826 1.00 36.14 285 PRO B C 1
ATOM 7865 O O . PRO B 2 280 ? 43.272 31.003 29.422 1.00 33.32 285 PRO B O 1
ATOM 7869 N N . VAL B 2 281 ? 41.120 30.274 29.419 1.00 34.53 286 VAL B N 1
ATOM 7870 C CA . VAL B 2 281 ? 40.686 31.259 28.448 1.00 33.87 286 VAL B CA 1
ATOM 7871 C C . VAL B 2 281 ? 40.772 32.639 29.098 1.00 32.88 286 VAL B C 1
ATOM 7872 O O . VAL B 2 281 ? 40.299 32.831 30.214 1.00 31.69 286 VAL B O 1
ATOM 7876 N N . PRO B 2 282 ? 41.394 33.619 28.402 1.00 30.51 287 PRO B N 1
ATOM 7877 C CA . PRO B 2 282 ? 41.343 34.982 28.900 1.00 31.81 287 PRO B CA 1
ATOM 7878 C C . PRO B 2 282 ? 39.892 35.464 28.826 1.00 31.98 287 PRO B C 1
ATOM 7879 O O . PRO B 2 282 ? 39.293 35.395 27.756 1.00 31.76 287 PRO B O 1
ATOM 7883 N N . MET B 2 283 ? 39.336 35.879 29.961 1.00 33.14 288 MET B N 1
ATOM 7884 C CA . MET B 2 283 ? 37.892 36.094 30.100 1.00 34.89 288 MET B CA 1
ATOM 7885 C C . MET B 2 283 ? 37.468 37.565 30.111 1.00 34.21 288 MET B C 1
ATOM 7886 O O . MET B 2 283 ? 36.309 37.865 29.825 1.00 33.87 288 MET B O 1
ATOM 7891 N N . THR B 2 284 ? 38.374 38.475 30.460 1.00 32.49 289 THR B N 1
ATOM 7892 C CA . THR B 2 284 ? 38.015 39.879 30.648 1.00 33.00 289 THR B CA 1
ATOM 7893 C C . THR B 2 284 ? 37.393 40.494 29.388 1.00 31.55 289 THR B C 1
ATOM 7894 O O . THR B 2 284 ? 37.852 40.240 28.286 1.00 30.79 289 THR B O 1
ATOM 7898 N N . ALA B 2 285 ? 36.328 41.264 29.571 1.00 32.59 290 ALA B N 1
ATOM 7899 C CA . ALA B 2 285 ? 35.628 41.875 28.442 1.00 31.46 290 ALA B CA 1
ATOM 7900 C C . ALA B 2 285 ? 36.556 42.922 27.808 1.00 30.18 290 ALA B C 1
ATOM 7901 O O . ALA B 2 285 ? 37.116 43.762 28.517 1.00 30.62 290 ALA B O 1
ATOM 7903 N N A ARG B 2 286 ? 36.718 42.842 26.488 0.50 29.52 291 ARG B N 1
ATOM 7904 N N B ARG B 2 286 ? 36.716 42.843 26.488 0.50 30.19 291 ARG B N 1
ATOM 7905 C CA A ARG B 2 286 ? 37.578 43.754 25.738 0.50 28.83 291 ARG B CA 1
ATOM 7906 C CA B ARG B 2 286 ? 37.567 43.765 25.741 0.50 29.87 291 ARG B CA 1
ATOM 7907 C C A ARG B 2 286 ? 36.858 44.228 24.475 0.50 26.97 291 ARG B C 1
ATOM 7908 C C B ARG B 2 286 ? 36.854 44.227 24.476 0.50 27.55 291 ARG B C 1
ATOM 7909 O O A ARG B 2 286 ? 37.333 44.003 23.367 0.50 27.16 291 ARG B O 1
ATOM 7910 O O B ARG B 2 286 ? 37.329 43.993 23.369 0.50 27.76 291 ARG B O 1
ATOM 7925 N N . PRO B 2 287 ? 35.710 44.911 24.641 1.00 27.29 292 PRO B N 1
ATOM 7926 C CA . PRO B 2 287 ? 34.995 45.446 23.466 1.00 26.74 292 PRO B CA 1
ATOM 7927 C C . PRO B 2 287 ? 35.809 46.523 22.730 1.00 26.30 292 PRO B C 1
ATOM 7928 O O . PRO B 2 287 ? 36.533 47.298 23.356 1.00 27.69 292 PRO B O 1
ATOM 7932 N N . PHE B 2 288 ? 35.695 46.544 21.415 1.00 28.64 293 PHE B N 1
ATOM 7933 C CA . PHE B 2 288 ? 36.317 47.603 20.612 1.00 29.94 293 PHE B CA 1
ATOM 7934 C C . PHE B 2 288 ? 35.280 48.558 20.006 1.00 30.30 293 PHE B C 1
ATOM 7935 O O . PHE B 2 288 ? 35.668 49.472 19.306 1.00 30.00 293 PHE B O 1
ATOM 7943 N N . ASP B 2 289 ? 33.982 48.365 20.277 1.00 29.88 294 ASP B N 1
ATOM 7944 C CA . ASP B 2 289 ? 32.927 49.131 19.579 1.00 29.81 294 ASP B CA 1
ATOM 7945 C C . ASP B 2 289 ? 32.458 50.376 20.307 1.00 30.60 294 ASP B C 1
ATOM 7946 O O . ASP B 2 289 ? 31.527 51.057 19.844 1.00 31.20 294 ASP B O 1
ATOM 7951 N N . GLY B 2 290 ? 33.099 50.684 21.432 1.00 28.73 295 GLY B N 1
ATOM 7952 C CA . GLY B 2 290 ? 32.777 51.847 22.208 1.00 29.71 295 GLY B CA 1
ATOM 7953 C C . GLY B 2 290 ? 31.676 51.704 23.239 1.00 28.74 295 GLY B C 1
ATOM 7954 O O . GLY B 2 290 ? 31.311 52.695 23.856 1.00 29.28 295 GLY B O 1
ATOM 7955 N N . ARG B 2 291 ? 31.143 50.501 23.428 1.00 30.14 296 ARG B N 1
ATOM 7956 C CA . ARG B 2 291 ? 30.008 50.312 24.349 1.00 31.85 296 ARG B CA 1
ATOM 7957 C C . ARG B 2 291 ? 30.345 50.719 25.786 1.00 33.00 296 ARG B C 1
ATOM 7958 O O . ARG B 2 291 ? 29.466 51.180 26.508 1.00 32.92 296 ARG B O 1
ATOM 7966 N N . ASP B 2 292 ? 31.611 50.559 26.172 1.00 31.57 297 ASP B N 1
ATOM 7967 C CA . ASP B 2 292 ? 32.104 50.906 27.511 1.00 32.69 297 ASP B CA 1
ATOM 7968 C C . ASP B 2 292 ? 32.825 52.255 27.566 1.00 32.84 297 ASP B C 1
ATOM 7969 O O . ASP B 2 292 ? 33.424 52.577 28.593 1.00 33.09 297 ASP B O 1
ATOM 7974 N N . ARG B 2 293 ? 32.754 53.046 26.487 1.00 31.73 298 ARG B N 1
ATOM 7975 C CA . ARG B 2 293 ? 33.524 54.298 26.372 1.00 32.30 298 ARG B CA 1
ATOM 7976 C C . ARG B 2 293 ? 32.623 55.521 26.287 1.00 33.81 298 ARG B C 1
ATOM 7977 O O . ARG B 2 293 ? 31.505 55.437 25.794 1.00 32.93 298 ARG B O 1
ATOM 7985 N N . VAL B 2 294 ? 33.154 56.658 26.728 1.00 35.69 299 VAL B N 1
ATOM 7986 C CA . VAL B 2 294 ? 32.491 57.941 26.567 1.00 42.26 299 VAL B CA 1
ATOM 7987 C C . VAL B 2 294 ? 32.631 58.390 25.106 1.00 46.37 299 VAL B C 1
ATOM 7988 O O . VAL B 2 294 ? 33.709 58.293 24.515 1.00 46.28 299 VAL B O 1
ATOM 7992 N N . ALA B 2 295 ? 31.540 58.896 24.541 1.00 53.46 300 ALA B N 1
ATOM 7993 C CA . ALA B 2 295 ? 31.541 59.380 23.159 1.00 60.88 300 ALA B CA 1
ATOM 7994 C C . ALA B 2 295 ? 32.339 60.687 23.059 1.00 62.82 300 ALA B C 1
ATOM 7995 O O . ALA B 2 295 ? 32.212 61.558 23.922 1.00 55.30 300 ALA B O 1
ATOM 7997 N N . PRO B 2 296 ? 33.166 60.833 22.006 1.00 74.50 301 PRO B N 1
ATOM 7998 C CA . PRO B 2 296 ? 33.960 62.071 21.950 1.00 77.66 301 PRO B CA 1
ATOM 7999 C C . PRO B 2 296 ? 33.093 63.318 21.663 1.00 74.82 301 PRO B C 1
ATOM 8000 O O . PRO B 2 296 ? 32.101 63.229 20.938 1.00 69.33 301 PRO B O 1
ATOM 8004 N N . ALA B 2 297 ? 33.428 64.433 22.311 1.00 78.69 302 ALA B N 1
ATOM 8005 C CA . ALA B 2 297 ? 32.936 65.758 21.922 1.00 76.51 302 ALA B CA 1
ATOM 8006 C C . ALA B 2 297 ? 33.960 66.274 20.917 1.00 72.95 302 ALA B C 1
ATOM 8007 O O . ALA B 2 297 ? 35.143 66.440 21.248 1.00 68.56 302 ALA B O 1
ATOM 8009 N N . VAL B 2 298 ? 33.515 66.485 19.684 1.00 65.21 303 VAL B N 1
ATOM 8010 C CA . VAL B 2 298 ? 34.417 66.835 18.588 1.00 59.70 303 VAL B CA 1
ATOM 8011 C C . VAL B 2 298 ? 33.732 67.860 17.692 1.00 51.19 303 VAL B C 1
ATOM 8012 O O . VAL B 2 298 ? 32.579 67.693 17.348 1.00 44.91 303 VAL B O 1
ATOM 8016 N N . LYS B 2 299 ? 34.433 68.930 17.338 1.00 41.35 304 LYS B N 1
ATOM 8017 C CA . LYS B 2 299 ? 33.831 69.926 16.450 1.00 37.66 304 LYS B CA 1
ATOM 8018 C C . LYS B 2 299 ? 33.827 69.427 14.998 1.00 35.00 304 LYS B C 1
ATOM 8019 O O . LYS B 2 299 ? 34.756 68.718 14.600 1.00 38.24 304 LYS B O 1
ATOM 8025 N N . PRO B 2 300 ? 32.802 69.821 14.223 1.00 30.87 305 PRO B N 1
ATOM 8026 C CA . PRO B 2 300 ? 32.704 69.326 12.867 1.00 30.36 305 PRO B CA 1
ATOM 8027 C C . PRO B 2 300 ? 33.820 69.823 11.960 1.00 27.25 305 PRO B C 1
ATOM 8028 O O . PRO B 2 300 ? 34.329 70.932 12.109 1.00 24.30 305 PRO B O 1
ATOM 8032 N N . MET B 2 301 ? 34.182 68.978 11.016 1.00 26.49 306 MET B N 1
ATOM 8033 C CA . MET B 2 301 ? 35.047 69.374 9.924 1.00 28.69 306 MET B CA 1
ATOM 8034 C C . MET B 2 301 ? 34.447 68.725 8.696 1.00 28.24 306 MET B C 1
ATOM 8035 O O . MET B 2 301 ? 34.181 67.513 8.716 1.00 29.73 306 MET B O 1
ATOM 8040 N N . GLN B 2 302 ? 34.238 69.503 7.644 1.00 25.51 307 GLN B N 1
ATOM 8041 C CA . GLN B 2 302 ? 33.698 68.964 6.401 1.00 25.86 307 GLN B CA 1
ATOM 8042 C C . GLN B 2 302 ? 34.597 69.385 5.256 1.00 23.89 307 GLN B C 1
ATOM 8043 O O . GLN B 2 302 ? 35.076 70.505 5.231 1.00 23.43 307 GLN B O 1
ATOM 8049 N N . ILE B 2 303 ? 34.788 68.480 4.299 1.00 22.41 308 ILE B N 1
ATOM 8050 C CA . ILE B 2 303 ? 35.462 68.788 3.045 1.00 22.13 308 ILE B CA 1
ATOM 8051 C C . ILE B 2 303 ? 34.344 68.836 2.020 1.00 21.64 308 ILE B C 1
ATOM 8052 O O . ILE B 2 303 ? 33.647 67.842 1.842 1.00 21.98 308 ILE B O 1
ATOM 8057 N N . ILE B 2 304 ? 34.146 70.007 1.411 1.00 22.88 309 ILE B N 1
ATOM 8058 C CA . ILE B 2 304 ? 33.001 70.238 0.530 1.00 24.02 309 ILE B CA 1
ATOM 8059 C C . ILE B 2 304 ? 33.429 70.679 -0.843 1.00 23.04 309 ILE B C 1
ATOM 8060 O O . ILE B 2 304 ? 34.432 71.385 -0.996 1.00 23.95 309 ILE B O 1
ATOM 8065 N N . GLU B 2 305 ? 32.676 70.210 -1.842 1.00 23.42 310 GLU B N 1
ATOM 8066 C CA . GLU B 2 305 ? 32.898 70.553 -3.235 1.00 22.60 310 GLU B CA 1
ATOM 8067 C C . GLU B 2 305 ? 31.536 71.034 -3.749 1.00 24.04 310 GLU B C 1
ATOM 8068 O O . GLU B 2 305 ? 30.766 70.269 -4.338 1.00 23.10 310 GLU B O 1
ATOM 8074 N N . PRO B 2 306 ? 31.216 72.314 -3.491 1.00 23.35 311 PRO B N 1
ATOM 8075 C CA . PRO B 2 306 ? 29.808 72.727 -3.697 1.00 24.92 311 PRO B CA 1
ATOM 8076 C C . PRO B 2 306 ? 29.366 72.916 -5.160 1.00 24.79 311 PRO B C 1
ATOM 8077 O O . PRO B 2 306 ? 28.172 73.100 -5.398 1.00 25.98 311 PRO B O 1
ATOM 8081 N N . GLU B 2 307 ? 30.294 72.900 -6.104 1.00 25.93 312 GLU B N 1
ATOM 8082 C CA . GLU B 2 307 ? 29.931 72.916 -7.540 1.00 29.21 312 GLU B CA 1
ATOM 8083 C C . GLU B 2 307 ? 30.104 71.550 -8.226 1.00 30.04 312 GLU B C 1
ATOM 8084 O O . GLU B 2 307 ? 29.986 71.441 -9.445 1.00 31.17 312 GLU B O 1
ATOM 8090 N N . GLY B 2 308 ? 30.292 70.498 -7.429 1.00 26.03 313 GLY B N 1
ATOM 8091 C CA . GLY B 2 308 ? 30.486 69.145 -7.922 1.00 26.10 313 GLY B CA 1
ATOM 8092 C C . GLY B 2 308 ? 31.971 68.798 -7.983 1.00 25.65 313 GLY B C 1
ATOM 8093 O O . GLY B 2 308 ? 32.822 69.532 -7.476 1.00 24.06 313 GLY B O 1
ATOM 8094 N N . LYS B 2 309 ? 32.259 67.692 -8.659 1.00 23.96 314 LYS B N 1
ATOM 8095 C CA . LYS B 2 309 ? 33.596 67.110 -8.697 1.00 23.73 314 LYS B CA 1
ATOM 8096 C C . LYS B 2 309 ? 34.346 67.457 -9.971 1.00 24.63 314 LYS B C 1
ATOM 8097 O O . LYS B 2 309 ? 33.739 67.833 -10.997 1.00 23.72 314 LYS B O 1
ATOM 8103 N N . ASN B 2 310 ? 35.666 67.320 -9.926 1.00 24.04 315 ASN B N 1
ATOM 8104 C CA . ASN B 2 310 ? 36.499 67.518 -11.132 1.00 24.34 315 ASN B CA 1
ATOM 8105 C C . ASN B 2 310 ? 36.641 66.261 -11.964 1.00 25.69 315 ASN B C 1
ATOM 8106 O O . ASN B 2 310 ? 37.215 66.326 -13.078 1.00 31.60 315 ASN B O 1
ATOM 8111 N N . TYR B 2 311 ? 36.158 65.138 -11.450 1.00 24.46 316 TYR B N 1
ATOM 8112 C CA . TYR B 2 311 ? 36.195 63.883 -12.171 1.00 25.57 316 TYR B CA 1
ATOM 8113 C C . TYR B 2 311 ? 34.808 63.573 -12.695 1.00 27.81 316 TYR B C 1
ATOM 8114 O O . TYR B 2 311 ? 33.808 64.002 -12.124 1.00 27.27 316 TYR B O 1
ATOM 8123 N N . THR B 2 312 ? 34.770 62.808 -13.793 1.00 25.96 317 THR B N 1
ATOM 8124 C CA . THR B 2 312 ? 33.532 62.294 -14.364 1.00 27.68 317 THR B CA 1
ATOM 8125 C C . THR B 2 312 ? 33.652 60.777 -14.476 1.00 25.90 317 THR B C 1
ATOM 8126 O O . THR B 2 312 ? 34.713 60.290 -14.874 1.00 25.95 317 THR B O 1
ATOM 8130 N N . ILE B 2 313 ? 32.602 60.062 -14.079 1.00 24.15 318 ILE B N 1
ATOM 8131 C CA . ILE B 2 313 ? 32.542 58.616 -14.102 1.00 25.36 318 ILE B CA 1
ATOM 8132 C C . ILE B 2 313 ? 31.521 58.225 -15.180 1.00 26.85 318 ILE B C 1
ATOM 8133 O O . ILE B 2 313 ? 30.319 58.395 -15.001 1.00 27.24 318 ILE B O 1
ATOM 8138 N N . THR B 2 314 ? 32.025 57.722 -16.303 1.00 28.35 319 THR B N 1
ATOM 8139 C CA . THR B 2 314 ? 31.181 57.359 -17.441 1.00 29.94 319 THR B CA 1
ATOM 8140 C C . THR B 2 314 ? 31.192 55.837 -17.570 1.00 29.19 319 THR B C 1
ATOM 8141 O O . THR B 2 314 ? 32.182 55.257 -18.014 1.00 28.99 319 THR B O 1
ATOM 8145 N N . GLY B 2 315 ? 30.126 55.204 -17.106 1.00 29.72 320 GLY B N 1
ATOM 8146 C CA . GLY B 2 315 ? 30.100 53.760 -16.901 1.00 33.12 320 GLY B CA 1
ATOM 8147 C C . GLY B 2 315 ? 31.118 53.429 -15.818 1.00 33.89 320 GLY B C 1
ATOM 8148 O O . GLY B 2 315 ? 30.963 53.842 -14.663 1.00 33.51 320 GLY B O 1
ATOM 8149 N N . ASP B 2 316 ? 32.166 52.708 -16.204 1.00 29.69 321 ASP B N 1
ATOM 8150 C CA . ASP B 2 316 ? 33.285 52.433 -15.305 1.00 32.03 321 ASP B CA 1
ATOM 8151 C C . ASP B 2 316 ? 34.554 53.220 -15.640 1.00 29.37 321 ASP B C 1
ATOM 8152 O O . ASP B 2 316 ? 35.611 52.957 -15.046 1.00 31.59 321 ASP B O 1
ATOM 8157 N N A MET B 2 317 ? 34.463 54.164 -16.589 0.50 28.30 322 MET B N 1
ATOM 8158 N N B MET B 2 317 ? 34.467 54.140 -16.593 0.50 29.04 322 MET B N 1
ATOM 8159 C CA A MET B 2 317 ? 35.598 54.978 -17.042 0.50 28.27 322 MET B CA 1
ATOM 8160 C CA B MET B 2 317 ? 35.600 54.938 -16.984 0.50 29.44 322 MET B CA 1
ATOM 8161 C C A MET B 2 317 ? 35.709 56.273 -16.235 0.50 27.74 322 MET B C 1
ATOM 8162 C C B MET B 2 317 ? 35.635 56.151 -16.064 0.50 28.61 322 MET B C 1
ATOM 8163 O O A MET B 2 317 ? 34.833 57.135 -16.316 0.50 26.34 322 MET B O 1
ATOM 8164 O O B MET B 2 317 ? 34.592 56.754 -15.793 0.50 27.99 322 MET B O 1
ATOM 8173 N N . ILE B 2 318 ? 36.819 56.440 -15.524 1.00 26.64 323 ILE B N 1
ATOM 8174 C CA . ILE B 2 318 ? 37.054 57.623 -14.718 1.00 26.28 323 ILE B CA 1
ATOM 8175 C C . ILE B 2 318 ? 37.925 58.585 -15.504 1.00 25.45 323 ILE B C 1
ATOM 8176 O O . ILE B 2 318 ? 38.975 58.229 -16.038 1.00 26.04 323 ILE B O 1
ATOM 8181 N N . HIS B 2 319 ? 37.485 59.839 -15.576 1.00 25.18 324 HIS B N 1
ATOM 8182 C CA . HIS B 2 319 ? 38.227 60.894 -16.227 1.00 25.68 324 HIS B CA 1
ATOM 8183 C C . HIS B 2 319 ? 38.513 61.961 -15.170 1.00 24.09 324 HIS B C 1
ATOM 8184 O O . HIS B 2 319 ? 37.598 62.393 -14.463 1.00 25.21 324 HIS B O 1
ATOM 8191 N N . TRP B 2 320 ? 39.768 62.360 -15.087 1.00 23.23 325 TRP B N 1
ATOM 8192 C CA . TRP B 2 320 ? 40.216 63.319 -14.070 1.00 23.75 325 TRP B CA 1
ATOM 8193 C C . TRP B 2 320 ? 41.495 63.991 -14.482 1.00 23.35 325 TRP B C 1
ATOM 8194 O O . TRP B 2 320 ? 42.559 63.366 -14.521 1.00 23.75 325 TRP B O 1
ATOM 8205 N N . ARG B 2 321 ? 41.403 65.283 -14.798 1.00 24.75 326 ARG B N 1
ATOM 8206 C CA . ARG B 2 321 ? 42.540 66.067 -15.247 1.00 25.47 326 ARG B CA 1
ATOM 8207 C C . ARG B 2 321 ? 43.153 65.399 -16.478 1.00 25.61 326 ARG B C 1
ATOM 8208 O O . ARG B 2 321 ? 42.410 65.153 -17.426 1.00 27.38 326 ARG B O 1
ATOM 8216 N N . ASN B 2 322 ? 44.434 65.047 -16.457 1.00 24.21 327 ASN B N 1
ATOM 8217 C CA . ASN B 2 322 ? 45.034 64.325 -17.603 1.00 26.99 327 ASN B CA 1
ATOM 8218 C C . ASN B 2 322 ? 44.865 62.803 -17.591 1.00 27.84 327 ASN B C 1
ATOM 8219 O O . ASN B 2 322 ? 45.226 62.130 -18.554 1.00 28.56 327 ASN B O 1
ATOM 8224 N N . TRP B 2 323 ? 44.294 62.256 -16.529 1.00 24.91 328 TRP B N 1
ATOM 8225 C CA . TRP B 2 323 ? 44.138 60.819 -16.401 1.00 24.01 328 TRP B CA 1
ATOM 8226 C C . TRP B 2 323 ? 42.824 60.304 -16.981 1.00 23.91 328 TRP B C 1
ATOM 8227 O O . TRP B 2 323 ? 41.752 60.916 -16.827 1.00 24.00 328 TRP B O 1
ATOM 8238 N N . ASP B 2 324 ? 42.904 59.146 -17.627 1.00 23.42 329 ASP B N 1
ATOM 8239 C CA . ASP B 2 324 ? 41.738 58.343 -17.950 1.00 25.18 329 ASP B CA 1
ATOM 8240 C C . ASP B 2 324 ? 42.041 56.902 -17.621 1.00 24.80 329 ASP B C 1
ATOM 8241 O O . ASP B 2 324 ? 43.135 56.415 -17.958 1.00 26.10 329 ASP B O 1
ATOM 8246 N N . PHE B 2 325 ? 41.087 56.238 -16.984 1.00 24.84 330 PHE B N 1
ATOM 8247 C CA . PHE B 2 325 ? 41.205 54.821 -16.690 1.00 25.30 330 PHE B CA 1
ATOM 8248 C C . PHE B 2 325 ? 39.879 54.138 -16.471 1.00 25.07 330 PHE B C 1
ATOM 8249 O O . PHE B 2 325 ? 38.877 54.781 -16.191 1.00 26.94 330 PHE B O 1
ATOM 8257 N N . HIS B 2 326 ? 39.894 52.813 -16.589 1.00 23.76 331 HIS B N 1
ATOM 8258 C CA . HIS B 2 326 ? 38.738 51.959 -16.389 1.00 25.03 331 HIS B CA 1
ATOM 8259 C C . HIS B 2 326 ? 38.879 51.234 -15.049 1.00 24.90 331 HIS B C 1
ATOM 8260 O O . HIS B 2 326 ? 39.946 50.718 -14.724 1.00 26.95 331 HIS B O 1
ATOM 8267 N N . LEU B 2 327 ? 37.811 51.214 -14.281 1.00 26.33 332 LEU B N 1
ATOM 8268 C CA . LEU B 2 327 ? 37.829 50.637 -12.945 1.00 26.59 332 LEU B CA 1
ATOM 8269 C C . LEU B 2 327 ? 36.791 49.538 -12.855 1.00 28.09 332 LEU B C 1
ATOM 8270 O O . LEU B 2 327 ? 35.595 49.801 -13.009 1.00 32.19 332 LEU B O 1
ATOM 8275 N N . SER B 2 328 ? 37.222 48.317 -12.563 1.00 26.83 333 SER B N 1
ATOM 8276 C CA . SER B 2 328 ? 36.311 47.190 -12.419 1.00 28.85 333 SER B CA 1
ATOM 8277 C C . SER B 2 328 ? 36.638 46.376 -11.182 1.00 30.40 333 SER B C 1
ATOM 8278 O O . SER B 2 328 ? 37.692 46.571 -10.560 1.00 32.53 333 SER B O 1
ATOM 8281 N N . MET B 2 329 ? 35.707 45.503 -10.811 1.00 29.47 334 MET B N 1
ATOM 8282 C CA . MET B 2 329 ? 35.794 44.722 -9.577 1.00 30.72 334 MET B CA 1
ATOM 8283 C C . MET B 2 329 ? 35.897 43.232 -9.930 1.00 32.68 334 MET B C 1
ATOM 8284 O O . MET B 2 329 ? 35.175 42.758 -10.794 1.00 29.48 334 MET B O 1
ATOM 8289 N N . ASN B 2 330 ? 36.794 42.524 -9.243 1.00 29.16 335 ASN B N 1
ATOM 8290 C CA . ASN B 2 330 ? 36.990 41.084 -9.392 1.00 28.29 335 ASN B CA 1
ATOM 8291 C C . ASN B 2 330 ? 36.808 40.461 -8.024 1.00 28.24 335 ASN B C 1
ATOM 8292 O O . ASN B 2 330 ? 37.242 41.049 -7.024 1.00 27.15 335 ASN B O 1
ATOM 8297 N N . SER B 2 331 ? 36.191 39.273 -7.954 1.00 26.11 336 SER B N 1
ATOM 8298 C CA . SER B 2 331 ? 35.878 38.646 -6.660 1.00 24.90 336 SER B CA 1
ATOM 8299 C C . SER B 2 331 ? 37.103 38.175 -5.849 1.00 23.37 336 SER B C 1
ATOM 8300 O O . SER B 2 331 ? 37.024 38.104 -4.611 1.00 25.89 336 SER B O 1
ATOM 8303 N N . ARG B 2 332 ? 38.187 37.848 -6.532 1.00 25.10 337 ARG B N 1
ATOM 8304 C CA . ARG B 2 332 ? 39.417 37.391 -5.876 1.00 27.65 337 ARG B CA 1
ATOM 8305 C C . ARG B 2 332 ? 40.283 38.576 -5.395 1.00 25.89 337 ARG B C 1
ATOM 8306 O O . ARG B 2 332 ? 40.581 38.674 -4.204 1.00 27.33 337 ARG B O 1
ATOM 8314 N N . VAL B 2 333 ? 40.643 39.466 -6.307 1.00 26.25 338 VAL B N 1
ATOM 8315 C CA . VAL B 2 333 ? 41.646 40.518 -6.015 1.00 25.98 338 VAL B CA 1
ATOM 8316 C C . VAL B 2 333 ? 41.085 41.917 -5.844 1.00 25.63 338 VAL B C 1
ATOM 8317 O O . VAL B 2 333 ? 41.847 42.843 -5.597 1.00 27.34 338 VAL B O 1
ATOM 8321 N N . GLY B 2 334 ? 39.776 42.084 -5.996 1.00 24.59 339 GLY B N 1
ATOM 8322 C CA . GLY B 2 334 ? 39.159 43.403 -5.885 1.00 25.36 339 GLY B CA 1
ATOM 8323 C C . GLY B 2 334 ? 39.324 44.319 -7.084 1.00 25.82 339 GLY B C 1
ATOM 8324 O O . GLY B 2 334 ? 39.105 43.895 -8.224 1.00 24.82 339 GLY B O 1
ATOM 8325 N N . PRO B 2 335 ? 39.686 45.595 -6.854 1.00 25.92 340 PRO B N 1
ATOM 8326 C CA . PRO B 2 335 ? 39.692 46.561 -7.946 1.00 26.17 340 PRO B CA 1
ATOM 8327 C C . PRO B 2 335 ? 40.787 46.370 -8.957 1.00 26.51 340 PRO B C 1
ATOM 8328 O O . PRO B 2 335 ? 41.932 46.043 -8.613 1.00 26.17 340 PRO B O 1
ATOM 8332 N N . MET B 2 336 ? 40.428 46.594 -10.213 1.00 25.91 341 MET B N 1
ATOM 8333 C CA . MET B 2 336 ? 41.345 46.490 -11.327 1.00 26.86 341 MET B CA 1
ATOM 8334 C C . MET B 2 336 ? 41.314 47.800 -12.098 1.00 26.33 341 MET B C 1
ATOM 8335 O O . MET B 2 336 ? 40.222 48.304 -12.412 1.00 26.66 341 MET B O 1
ATOM 8340 N N . PHE B 2 337 ? 42.498 48.332 -12.391 1.00 25.30 342 PHE B N 1
ATOM 8341 C CA . PHE B 2 337 ? 42.696 49.645 -13.007 1.00 25.08 342 PHE B CA 1
ATOM 8342 C C . PHE B 2 337 ? 43.258 49.397 -14.372 1.00 25.44 342 PHE B C 1
ATOM 8343 O O . PHE B 2 337 ? 44.402 48.930 -14.501 1.00 25.24 342 PHE B O 1
ATOM 8351 N N . SER B 2 338 ? 42.464 49.689 -15.401 1.00 25.70 343 SER B N 1
ATOM 8352 C CA . SER B 2 338 ? 42.827 49.263 -16.763 1.00 27.03 343 SER B CA 1
ATOM 8353 C C . SER B 2 338 ? 42.849 50.383 -17.763 1.00 28.20 343 SER B C 1
ATOM 8354 O O . SER B 2 338 ? 42.207 51.425 -17.553 1.00 25.96 343 SER B O 1
ATOM 8357 N N . THR B 2 339 ? 43.583 50.169 -18.867 1.00 27.51 344 THR B N 1
ATOM 8358 C CA . THR B 2 339 ? 43.709 51.153 -19.949 1.00 26.98 344 THR B CA 1
ATOM 8359 C C . THR B 2 339 ? 43.949 52.553 -19.382 1.00 27.90 344 THR B C 1
ATOM 8360 O O . THR B 2 339 ? 43.226 53.520 -19.691 1.00 25.88 344 THR B O 1
ATOM 8364 N N . VAL B 2 340 ? 44.985 52.641 -18.545 1.00 25.82 345 VAL B N 1
ATOM 8365 C CA . VAL B 2 340 ? 45.346 53.878 -17.884 1.00 25.72 345 VAL B CA 1
ATOM 8366 C C . VAL B 2 340 ? 46.215 54.692 -18.828 1.00 25.20 345 VAL B C 1
ATOM 8367 O O . VAL B 2 340 ? 47.319 54.263 -19.168 1.00 25.74 345 VAL B O 1
ATOM 8371 N N . THR B 2 341 ? 45.735 55.881 -19.221 1.00 24.99 346 THR B N 1
ATOM 8372 C CA . THR B 2 341 ? 46.474 56.798 -20.052 1.00 25.30 346 THR B CA 1
ATOM 8373 C C . THR B 2 341 ? 46.607 58.173 -19.414 1.00 24.22 346 THR B C 1
ATOM 8374 O O . THR B 2 341 ? 45.809 58.556 -18.573 1.00 25.88 346 THR B O 1
ATOM 8378 N N . TYR B 2 342 ? 47.613 58.895 -19.864 1.00 24.56 347 TYR B N 1
ATOM 8379 C CA . TYR B 2 342 ? 47.855 60.279 -19.487 1.00 26.96 347 TYR B CA 1
ATOM 8380 C C . TYR B 2 342 ? 47.796 61.142 -20.742 1.00 29.56 347 TYR B C 1
ATOM 8381 O O . TYR B 2 342 ? 48.554 60.911 -21.698 1.00 29.39 347 TYR B O 1
ATOM 8390 N N . ASN B 2 343 ? 46.910 62.131 -20.721 1.00 29.86 348 ASN B N 1
ATOM 8391 C CA . ASN B 2 343 ? 46.711 63.045 -21.850 1.00 32.11 348 ASN B CA 1
ATOM 8392 C C . ASN B 2 343 ? 47.804 64.103 -21.809 1.00 31.42 348 ASN B C 1
ATOM 8393 O O . ASN B 2 343 ? 47.820 64.971 -20.922 1.00 32.12 348 ASN B O 1
ATOM 8398 N N . ASP B 2 344 ? 48.747 64.003 -22.742 1.00 30.14 349 ASP B N 1
ATOM 8399 C CA . ASP B 2 344 ? 49.879 64.903 -22.836 1.00 31.01 349 ASP B CA 1
ATOM 8400 C C . ASP B 2 344 ? 49.593 65.834 -24.015 1.00 35.59 349 ASP B C 1
ATOM 8401 O O . ASP B 2 344 ? 49.853 65.485 -25.167 1.00 31.71 349 ASP B O 1
ATOM 8406 N N . ASN B 2 345 ? 49.018 66.993 -23.696 1.00 35.68 350 ASN B N 1
ATOM 8407 C CA . ASN B 2 345 ? 48.689 68.039 -24.674 1.00 38.22 350 ASN B CA 1
ATOM 8408 C C . ASN B 2 345 ? 47.946 67.527 -25.907 1.00 36.04 350 ASN B C 1
ATOM 8409 O O . ASN B 2 345 ? 48.295 67.842 -27.042 1.00 39.08 350 ASN B O 1
ATOM 8414 N N . GLY B 2 346 ? 46.916 66.727 -25.648 1.00 33.75 351 GLY B N 1
ATOM 8415 C CA . GLY B 2 346 ? 46.032 66.169 -26.664 1.00 35.24 351 GLY B CA 1
ATOM 8416 C C . GLY B 2 346 ? 46.283 64.730 -27.075 1.00 36.48 351 GLY B C 1
ATOM 8417 O O . GLY B 2 346 ? 45.392 64.085 -27.594 1.00 38.98 351 GLY B O 1
ATOM 8418 N N . THR B 2 347 ? 47.484 64.216 -26.832 1.00 36.11 352 THR B N 1
ATOM 8419 C CA . THR B 2 347 ? 47.804 62.820 -27.154 1.00 37.18 352 THR B CA 1
ATOM 8420 C C . THR B 2 347 ? 47.705 61.947 -25.896 1.00 33.68 352 THR B C 1
ATOM 8421 O O . THR B 2 347 ? 48.464 62.165 -24.968 1.00 32.26 352 THR B O 1
ATOM 8425 N N . LYS B 2 348 ? 46.802 60.970 -25.886 1.00 32.55 353 LYS B N 1
ATOM 8426 C CA . LYS B 2 348 ? 46.713 60.008 -24.783 1.00 36.50 353 LYS B CA 1
ATOM 8427 C C . LYS B 2 348 ? 47.914 59.059 -24.872 1.00 35.30 353 LYS B C 1
ATOM 8428 O O . LYS B 2 348 ? 48.114 58.406 -25.896 1.00 32.81 353 LYS B O 1
ATOM 8434 N N . ARG B 2 349 ? 48.739 59.045 -23.827 1.00 29.07 354 ARG B N 1
ATOM 8435 C CA . ARG B 2 349 ? 49.917 58.180 -23.770 1.00 29.45 354 ARG B CA 1
ATOM 8436 C C . ARG B 2 349 ? 49.632 57.018 -22.847 1.00 28.66 354 ARG B C 1
ATOM 8437 O O . ARG B 2 349 ? 49.066 57.196 -21.764 1.00 26.61 354 ARG B O 1
ATOM 8445 N N . LYS B 2 350 ? 50.000 55.814 -23.284 1.00 28.60 355 LYS B N 1
ATOM 8446 C CA . LYS B 2 350 ? 49.839 54.620 -22.461 1.00 28.16 355 LYS B CA 1
ATOM 8447 C C . LYS B 2 350 ? 50.716 54.742 -21.233 1.00 24.95 355 LYS B C 1
ATOM 8448 O O . LYS B 2 350 ? 51.880 55.149 -21.314 1.00 24.47 355 LYS B O 1
ATOM 8454 N N . VAL B 2 351 ? 50.144 54.372 -20.096 1.00 26.57 356 VAL B N 1
ATOM 8455 C CA . VAL B 2 351 ? 50.929 54.195 -18.863 1.00 25.78 356 VAL B CA 1
ATOM 8456 C C . VAL B 2 351 ? 50.778 52.753 -18.360 1.00 26.63 356 VAL B C 1
ATOM 8457 O O . VAL B 2 351 ? 51.797 52.097 -18.079 1.00 28.82 356 VAL B O 1
ATOM 8461 N N . MET B 2 352 ? 49.552 52.257 -18.212 1.00 25.31 357 MET B N 1
ATOM 8462 C CA . MET B 2 352 ? 49.323 50.933 -17.628 1.00 26.79 357 MET B CA 1
ATOM 8463 C C . MET B 2 352 ? 48.133 50.235 -18.232 1.00 27.24 357 MET B C 1
ATOM 8464 O O . MET B 2 352 ? 47.038 50.776 -18.230 1.00 26.17 357 MET B O 1
ATOM 8469 N N . TYR B 2 353 ? 48.341 49.029 -18.774 1.00 27.18 358 TYR B N 1
ATOM 8470 C CA . TYR B 2 353 ? 47.230 48.263 -19.323 1.00 27.50 358 TYR B CA 1
ATOM 8471 C C . TYR B 2 353 ? 46.299 47.705 -18.245 1.00 26.26 358 TYR B C 1
ATOM 8472 O O . TYR B 2 353 ? 45.077 47.836 -18.343 1.00 26.19 358 TYR B O 1
ATOM 8481 N N . GLU B 2 354 ? 46.862 47.080 -17.220 1.00 26.68 359 GLU B N 1
ATOM 8482 C CA . GLU B 2 354 ? 46.092 46.557 -16.097 1.00 27.02 359 GLU B CA 1
ATOM 8483 C C . GLU B 2 354 ? 46.986 46.608 -14.866 1.00 27.89 359 GLU B C 1
ATOM 8484 O O . GLU B 2 354 ? 48.141 46.199 -14.923 1.00 26.31 359 GLU B O 1
ATOM 8490 N N . GLY B 2 355 ? 46.421 47.092 -13.766 1.00 24.96 360 GLY B N 1
ATOM 8491 C CA . GLY B 2 355 ? 47.057 47.038 -12.446 1.00 25.30 360 GLY B CA 1
ATOM 8492 C C . GLY B 2 355 ? 46.043 46.608 -11.425 1.00 24.27 360 GLY B C 1
ATOM 8493 O O . GLY B 2 355 ? 44.869 46.980 -11.500 1.00 23.55 360 GLY B O 1
ATOM 8494 N N . SER B 2 356 ? 46.477 45.784 -10.471 1.00 24.35 361 SER B N 1
ATOM 8495 C CA . SER B 2 356 ? 45.621 45.323 -9.400 1.00 23.25 361 SER B CA 1
ATOM 8496 C C . SER B 2 356 ? 46.485 44.756 -8.294 1.00 23.14 361 SER B C 1
ATOM 8497 O O . SER B 2 356 ? 47.683 44.555 -8.495 1.00 23.37 361 SER B O 1
ATOM 8500 N N . LEU B 2 357 ? 45.873 44.463 -7.150 1.00 23.47 362 LEU B N 1
ATOM 8501 C CA . LEU B 2 357 ? 46.480 43.520 -6.221 1.00 24.54 362 LEU B CA 1
ATOM 8502 C C . LEU B 2 357 ? 46.791 42.211 -6.963 1.00 26.70 362 LEU B C 1
ATOM 8503 O O . LEU B 2 357 ? 45.980 41.738 -7.772 1.00 26.28 362 LEU B O 1
ATOM 8508 N N . GLY B 2 358 ? 47.988 41.673 -6.746 1.00 26.21 363 GLY B N 1
ATOM 8509 C CA . GLY B 2 358 ? 48.355 40.333 -7.249 1.00 26.95 363 GLY B CA 1
ATOM 8510 C C . GLY B 2 358 ? 47.891 39.315 -6.248 1.00 26.83 363 GLY B C 1
ATOM 8511 O O . GLY B 2 358 ? 47.101 38.400 -6.547 1.00 27.92 363 GLY B O 1
ATOM 8512 N N . GLY B 2 359 ? 48.375 39.484 -5.028 1.00 25.26 364 GLY B N 1
ATOM 8513 C CA . GLY B 2 359 ? 47.952 38.637 -3.929 1.00 25.61 364 GLY B CA 1
ATOM 8514 C C . GLY B 2 359 ? 48.679 39.094 -2.676 1.00 26.43 364 GLY B C 1
ATOM 8515 O O . GLY B 2 359 ? 49.529 39.996 -2.708 1.00 26.95 364 GLY B O 1
ATOM 8516 N N . MET B 2 360 ? 48.320 38.492 -1.568 1.00 26.36 365 MET B N 1
ATOM 8517 C CA . MET B 2 360 ? 48.948 38.818 -0.333 1.00 27.23 365 MET B CA 1
ATOM 8518 C C . MET B 2 360 ? 49.026 37.637 0.618 1.00 28.35 365 MET B C 1
ATOM 8519 O O . MET B 2 360 ? 48.299 36.650 0.447 1.00 27.49 365 MET B O 1
ATOM 8524 N N . ILE B 2 361 ? 49.913 37.750 1.610 1.00 27.34 366 ILE B N 1
ATOM 8525 C CA . ILE B 2 361 ? 50.007 36.765 2.653 1.00 27.29 366 ILE B CA 1
ATOM 8526 C C . ILE B 2 361 ? 50.347 37.360 4.008 1.00 27.24 366 ILE B C 1
ATOM 8527 O O . ILE B 2 361 ? 51.126 38.306 4.096 1.00 24.95 366 ILE B O 1
ATOM 8532 N N . VAL B 2 362 ? 49.711 36.816 5.044 1.00 26.85 367 VAL B N 1
ATOM 8533 C CA . VAL B 2 362 ? 50.006 37.134 6.427 1.00 26.75 367 VAL B CA 1
ATOM 8534 C C . VAL B 2 362 ? 50.449 35.849 7.135 1.00 27.92 367 VAL B C 1
ATOM 8535 O O . VAL B 2 362 ? 49.601 35.121 7.670 1.00 28.60 367 VAL B O 1
ATOM 8539 N N . PRO B 2 363 ? 51.775 35.554 7.123 1.00 27.18 368 PRO B N 1
ATOM 8540 C CA . PRO B 2 363 ? 52.301 34.331 7.766 1.00 27.30 368 PRO B CA 1
ATOM 8541 C C . PRO B 2 363 ? 52.840 34.558 9.190 1.00 26.97 368 PRO B C 1
ATOM 8542 O O . PRO B 2 363 ? 53.497 35.571 9.457 1.00 26.12 368 PRO B O 1
ATOM 8546 N N . TYR B 2 364 ? 52.570 33.605 10.074 1.00 24.36 369 TYR B N 1
ATOM 8547 C CA . TYR B 2 364 ? 52.915 33.711 11.483 1.00 24.31 369 TYR B CA 1
ATOM 8548 C C . TYR B 2 364 ? 54.218 33.010 11.841 1.00 26.33 369 TYR B C 1
ATOM 8549 O O . TYR B 2 364 ? 54.754 32.228 11.064 1.00 25.40 369 TYR B O 1
ATOM 8558 N N . GLY B 2 365 ? 54.732 33.344 13.025 1.00 25.67 370 GLY B N 1
ATOM 8559 C CA . GLY B 2 365 ? 56.114 33.011 13.389 1.00 29.53 370 GLY B CA 1
ATOM 8560 C C . GLY B 2 365 ? 56.258 32.038 14.548 1.00 30.17 370 GLY B C 1
ATOM 8561 O O . GLY B 2 365 ? 57.376 31.820 15.016 1.00 29.09 370 GLY B O 1
ATOM 8562 N N . ASP B 2 366 ? 55.137 31.483 15.016 1.00 28.51 371 ASP B N 1
ATOM 8563 C CA . ASP B 2 366 ? 55.075 30.667 16.249 1.00 27.42 371 ASP B CA 1
ATOM 8564 C C . ASP B 2 366 ? 54.944 29.186 15.841 1.00 29.19 371 ASP B C 1
ATOM 8565 O O . ASP B 2 366 ? 54.117 28.842 14.985 1.00 27.76 371 ASP B O 1
ATOM 8570 N N . PRO B 2 367 ? 55.778 28.293 16.439 1.00 27.81 372 PRO B N 1
ATOM 8571 C CA . PRO B 2 367 ? 55.765 26.887 16.010 1.00 27.22 372 PRO B CA 1
ATOM 8572 C C . PRO B 2 367 ? 54.701 26.009 16.697 1.00 26.08 372 PRO B C 1
ATOM 8573 O O . PRO B 2 367 ? 54.611 24.818 16.373 1.00 28.65 372 PRO B O 1
ATOM 8577 N N . ASP B 2 368 ? 53.922 26.563 17.627 1.00 28.43 373 ASP B N 1
ATOM 8578 C CA . ASP B 2 368 ? 52.996 25.778 18.448 1.00 31.83 373 ASP B CA 1
ATOM 8579 C C . ASP B 2 368 ? 51.800 25.237 17.648 1.00 31.42 373 ASP B C 1
ATOM 8580 O O . ASP B 2 368 ? 51.588 25.612 16.491 1.00 29.33 373 ASP B O 1
ATOM 8585 N N . ILE B 2 369 ? 51.074 24.290 18.239 1.00 31.71 374 ILE B N 1
ATOM 8586 C CA . ILE B 2 369 ? 50.077 23.520 17.466 1.00 33.72 374 ILE B CA 1
ATOM 8587 C C . ILE B 2 369 ? 48.975 24.376 16.804 1.00 31.19 374 ILE B C 1
ATOM 8588 O O . ILE B 2 369 ? 48.533 24.038 15.709 1.00 31.80 374 ILE B O 1
ATOM 8593 N N . GLY B 2 370 ? 48.578 25.463 17.464 1.00 31.87 375 GLY B N 1
ATOM 8594 C CA . GLY B 2 370 ? 47.578 26.403 16.937 1.00 32.22 375 GLY B CA 1
ATOM 8595 C C . GLY B 2 370 ? 48.107 27.378 15.878 1.00 34.21 375 GLY B C 1
ATOM 8596 O O . GLY B 2 370 ? 47.315 28.110 15.274 1.00 30.48 375 GLY B O 1
ATOM 8597 N N . TRP B 2 371 ? 49.427 27.385 15.638 1.00 27.92 376 TRP B N 1
ATOM 8598 C CA . TRP B 2 371 ? 50.095 28.456 14.869 1.00 29.08 376 TRP B CA 1
ATOM 8599 C C . TRP B 2 371 ? 50.977 28.025 13.723 1.00 28.82 376 TRP B C 1
ATOM 8600 O O . TRP B 2 371 ? 51.064 28.738 12.724 1.00 27.74 376 TRP B O 1
ATOM 8611 N N . TYR B 2 372 ? 51.612 26.847 13.801 1.00 27.75 377 TYR B N 1
ATOM 8612 C CA . TYR B 2 372 ? 52.707 26.526 12.883 1.00 27.15 377 TYR B CA 1
ATOM 8613 C C . TYR B 2 372 ? 52.362 26.563 11.405 1.00 27.33 377 TYR B C 1
ATOM 8614 O O . TYR B 2 372 ? 53.212 26.855 10.562 1.00 26.74 377 TYR B O 1
ATOM 8623 N N . PHE B 2 373 ? 51.089 26.281 11.121 1.00 27.76 378 PHE B N 1
ATOM 8624 C CA . PHE B 2 373 ? 50.537 26.170 9.772 1.00 29.53 378 PHE B CA 1
ATOM 8625 C C . PHE B 2 373 ? 49.870 27.493 9.332 1.00 29.65 378 PHE B C 1
ATOM 8626 O O . PHE B 2 373 ? 49.417 27.581 8.195 1.00 31.68 378 PHE B O 1
ATOM 8634 N N . LYS B 2 374 ? 49.800 28.482 10.229 1.00 30.12 379 LYS B N 1
ATOM 8635 C CA . LYS B 2 374 ? 48.886 29.614 10.071 1.00 30.68 379 LYS B CA 1
ATOM 8636 C C . LYS B 2 374 ? 49.493 30.633 9.146 1.00 31.73 379 LYS B C 1
ATOM 8637 O O . LYS B 2 374 ? 50.549 31.228 9.439 1.00 30.24 379 LYS B O 1
ATOM 8643 N N . ALA B 2 375 ? 48.836 30.789 7.999 1.00 31.33 380 ALA B N 1
ATOM 8644 C CA . ALA B 2 375 ? 49.209 31.792 7.017 1.00 34.07 380 ALA B CA 1
ATOM 8645 C C . ALA B 2 375 ? 47.973 32.129 6.163 1.00 34.64 380 ALA B C 1
ATOM 8646 O O . ALA B 2 375 ? 47.442 31.267 5.452 1.00 33.21 380 ALA B O 1
ATOM 8648 N N . TYR B 2 376 ? 47.508 33.366 6.266 1.00 33.07 381 TYR B N 1
ATOM 8649 C CA . TYR B 2 376 ? 46.366 33.836 5.479 1.00 32.76 381 TYR B CA 1
ATOM 8650 C C . TYR B 2 376 ? 46.812 34.307 4.106 1.00 32.54 381 TYR B C 1
ATOM 8651 O O . TYR B 2 376 ? 47.534 35.309 3.997 1.00 33.24 381 TYR B O 1
ATOM 8660 N N . LEU B 2 377 ? 46.403 33.592 3.068 1.00 29.10 382 LEU B N 1
ATOM 8661 C CA . LEU B 2 377 ? 46.542 34.056 1.685 1.00 31.10 382 LEU B CA 1
ATOM 8662 C C . LEU B 2 377 ? 45.203 34.709 1.391 1.00 32.96 382 LEU B C 1
ATOM 8663 O O . LEU B 2 377 ? 44.251 34.053 0.915 1.00 30.65 382 LEU B O 1
ATOM 8668 N N . ASP B 2 378 ? 45.115 35.992 1.731 1.00 29.63 383 ASP B N 1
ATOM 8669 C CA . ASP B 2 378 ? 43.803 36.624 1.908 1.00 31.96 383 ASP B CA 1
ATOM 8670 C C . ASP B 2 378 ? 43.009 36.628 0.617 1.00 29.65 383 ASP B C 1
ATOM 8671 O O . ASP B 2 378 ? 41.854 36.211 0.622 1.00 30.47 383 ASP B O 1
ATOM 8676 N N . SER B 2 379 ? 43.629 37.010 -0.486 1.00 28.52 384 SER B N 1
ATOM 8677 C CA . SER B 2 379 ? 42.913 37.042 -1.751 1.00 30.75 384 SER B CA 1
ATOM 8678 C C . SER B 2 379 ? 42.751 35.638 -2.367 1.00 31.94 384 SER B C 1
ATOM 8679 O O . SER B 2 379 ? 41.628 35.229 -2.697 1.00 29.68 384 SER B O 1
ATOM 8682 N N . GLY B 2 380 ? 43.850 34.892 -2.477 1.00 28.25 385 GLY B N 1
ATOM 8683 C CA . GLY B 2 380 ? 43.809 33.579 -3.113 1.00 28.17 385 GLY B CA 1
ATOM 8684 C C . GLY B 2 380 ? 42.950 32.538 -2.425 1.00 28.74 385 GLY B C 1
ATOM 8685 O O . GLY B 2 380 ? 42.217 31.793 -3.086 1.00 30.26 385 GLY B O 1
ATOM 8686 N N . ASP B 2 381 ? 43.046 32.461 -1.106 1.00 28.09 386 ASP B N 1
ATOM 8687 C CA . ASP B 2 381 ? 42.306 31.454 -0.325 1.00 30.01 386 ASP B CA 1
ATOM 8688 C C . ASP B 2 381 ? 40.931 31.912 0.155 1.00 28.13 386 ASP B C 1
ATOM 8689 O O . ASP B 2 381 ? 40.113 31.067 0.469 1.00 28.48 386 ASP B O 1
ATOM 8694 N N . TYR B 2 382 ? 40.670 33.219 0.251 1.00 28.12 387 TYR B N 1
ATOM 8695 C CA . TYR B 2 382 ? 39.403 33.686 0.812 1.00 27.20 387 TYR B CA 1
ATOM 8696 C C . TYR B 2 382 ? 38.554 34.592 -0.087 1.00 27.91 387 TYR B C 1
ATOM 8697 O O . TYR B 2 382 ? 37.353 34.740 0.194 1.00 27.25 387 TYR B O 1
ATOM 8706 N N . GLY B 2 383 ? 39.137 35.172 -1.136 1.00 26.28 388 GLY B N 1
ATOM 8707 C CA . GLY B 2 383 ? 38.404 36.040 -2.068 1.00 26.62 388 GLY B CA 1
ATOM 8708 C C . GLY B 2 383 ? 38.133 37.421 -1.524 1.00 24.75 388 GLY B C 1
ATOM 8709 O O . GLY B 2 383 ? 37.071 37.687 -0.978 1.00 28.08 388 GLY B O 1
ATOM 8710 N N . MET B 2 384 ? 39.124 38.296 -1.645 1.00 26.60 389 MET B N 1
ATOM 8711 C CA . MET B 2 384 ? 39.039 39.625 -1.044 1.00 26.38 389 MET B CA 1
ATOM 8712 C C . MET B 2 384 ? 37.956 40.489 -1.672 1.00 25.98 389 MET B C 1
ATOM 8713 O O . MET B 2 384 ? 37.349 41.284 -0.971 1.00 25.81 389 MET B O 1
ATOM 8718 N N . GLY B 2 385 ? 37.733 40.363 -2.983 1.00 25.68 390 GLY B N 1
ATOM 8719 C CA . GLY B 2 385 ? 36.620 41.097 -3.625 1.00 25.08 390 GLY B CA 1
ATOM 8720 C C . GLY B 2 385 ? 35.279 40.723 -3.024 1.00 24.35 390 GLY B C 1
ATOM 8721 O O . GLY B 2 385 ? 34.483 41.582 -2.677 1.00 26.25 390 GLY B O 1
ATOM 8722 N N . THR B 2 386 ? 35.041 39.423 -2.865 1.00 27.28 391 THR B N 1
ATOM 8723 C CA . THR B 2 386 ? 33.868 38.909 -2.182 1.00 26.79 391 THR B CA 1
ATOM 8724 C C . THR B 2 386 ? 33.695 39.451 -0.776 1.00 28.23 391 THR B C 1
ATOM 8725 O O . THR B 2 386 ? 32.574 39.759 -0.352 1.00 26.52 391 THR B O 1
ATOM 8729 N N . LEU B 2 387 ? 34.809 39.585 -0.055 1.00 25.26 392 LEU B N 1
ATOM 8730 C CA . LEU B 2 387 ? 34.790 40.052 1.321 1.00 26.10 392 LEU B CA 1
ATOM 8731 C C . LEU B 2 387 ? 34.996 41.562 1.467 1.00 25.67 392 LEU B C 1
ATOM 8732 O O . LEU B 2 387 ? 35.318 42.058 2.563 1.00 25.93 392 LEU B O 1
ATOM 8737 N N . THR B 2 388 ? 34.776 42.303 0.382 1.00 24.82 393 THR B N 1
ATOM 8738 C CA . THR B 2 388 ? 34.775 43.751 0.443 1.00 24.38 393 THR B CA 1
ATOM 8739 C C . THR B 2 388 ? 33.933 44.255 1.599 1.00 24.26 393 THR B C 1
ATOM 8740 O O . THR B 2 388 ? 32.811 43.797 1.820 1.00 25.42 393 THR B O 1
ATOM 8744 N N . SER B 2 389 ? 34.484 45.218 2.327 1.00 24.18 394 SER B N 1
ATOM 8745 C CA . SER B 2 389 ? 33.801 45.837 3.443 1.00 24.38 394 SER B CA 1
ATOM 8746 C C . SER B 2 389 ? 33.245 47.186 2.970 1.00 23.63 394 SER B C 1
ATOM 8747 O O . SER B 2 389 ? 34.021 48.085 2.643 1.00 23.41 394 SER B O 1
ATOM 8750 N N . PRO B 2 390 ? 31.908 47.318 2.916 1.00 24.57 395 PRO B N 1
ATOM 8751 C CA . PRO B 2 390 ? 31.321 48.618 2.514 1.00 24.20 395 PRO B CA 1
ATOM 8752 C C . PRO B 2 390 ? 31.886 49.811 3.299 1.00 23.31 395 PRO B C 1
ATOM 8753 O O . PRO B 2 390 ? 31.957 49.801 4.544 1.00 23.96 395 PRO B O 1
ATOM 8757 N N . ILE B 2 391 ? 32.231 50.846 2.562 1.00 24.86 396 ILE B N 1
ATOM 8758 C CA . ILE B 2 391 ? 32.826 52.063 3.130 1.00 24.30 396 ILE B CA 1
ATOM 8759 C C . ILE B 2 391 ? 31.861 52.754 4.101 1.00 24.84 396 ILE B C 1
ATOM 8760 O O . ILE B 2 391 ? 30.713 53.001 3.772 1.00 24.51 396 ILE B O 1
ATOM 8765 N N . ALA B 2 392 ? 32.317 53.035 5.316 1.00 23.20 397 ALA B N 1
ATOM 8766 C CA . ALA B 2 392 ? 31.548 53.825 6.247 1.00 24.20 397 ALA B CA 1
ATOM 8767 C C . ALA B 2 392 ? 31.737 55.302 5.877 1.00 26.47 397 ALA B C 1
ATOM 8768 O O . ALA B 2 392 ? 32.812 55.890 6.096 1.00 23.50 397 ALA B O 1
ATOM 8770 N N . ARG B 2 393 ? 30.679 55.877 5.299 1.00 27.30 398 ARG B N 1
ATOM 8771 C CA . ARG B 2 393 ? 30.702 57.228 4.748 1.00 28.65 398 ARG B CA 1
ATOM 8772 C C . ARG B 2 393 ? 31.250 58.257 5.750 1.00 27.60 398 ARG B C 1
ATOM 8773 O O . ARG B 2 393 ? 30.862 58.261 6.929 1.00 27.25 398 ARG B O 1
ATOM 8781 N N . GLY B 2 394 ? 32.231 59.056 5.322 1.00 27.07 399 GLY B N 1
ATOM 8782 C CA . GLY B 2 394 ? 32.860 60.069 6.198 1.00 26.98 399 GLY B CA 1
ATOM 8783 C C . GLY B 2 394 ? 33.901 59.614 7.218 1.00 27.25 399 GLY B C 1
ATOM 8784 O O . GLY B 2 394 ? 34.583 60.460 7.813 1.00 28.92 399 GLY B O 1
ATOM 8785 N N . LYS B 2 395 ? 34.028 58.301 7.435 1.00 25.21 400 LYS B N 1
ATOM 8786 C CA . LYS B 2 395 ? 34.979 57.746 8.383 1.00 26.66 400 LYS B CA 1
ATOM 8787 C C . LYS B 2 395 ? 36.075 56.951 7.683 1.00 24.60 400 LYS B C 1
ATOM 8788 O O . LYS B 2 395 ? 37.260 57.234 7.846 1.00 26.68 400 LYS B O 1
ATOM 8794 N N . ASP B 2 396 ? 35.676 55.939 6.920 1.00 23.26 401 ASP B N 1
ATOM 8795 C CA . ASP B 2 396 ? 36.602 55.138 6.157 1.00 22.95 401 ASP B CA 1
ATOM 8796 C C . ASP B 2 396 ? 37.097 55.871 4.917 1.00 23.21 401 ASP B C 1
ATOM 8797 O O . ASP B 2 396 ? 38.076 55.453 4.335 1.00 23.25 401 ASP B O 1
ATOM 8802 N N . ALA B 2 397 ? 36.384 56.920 4.509 1.00 22.70 402 ALA B N 1
ATOM 8803 C CA . ALA B 2 397 ? 36.799 57.815 3.450 1.00 22.77 402 ALA B CA 1
ATOM 8804 C C . ALA B 2 397 ? 36.321 59.199 3.826 1.00 21.96 402 ALA B C 1
ATOM 8805 O O . ALA B 2 397 ? 35.384 59.313 4.606 1.00 23.42 402 ALA B O 1
ATOM 8807 N N . PRO B 2 398 ? 36.942 60.248 3.275 1.00 22.44 403 PRO B N 1
ATOM 8808 C CA . PRO B 2 398 ? 36.519 61.594 3.696 1.00 22.84 403 PRO B CA 1
ATOM 8809 C C . PRO B 2 398 ? 35.118 61.964 3.204 1.00 24.40 403 PRO B C 1
ATOM 8810 O O . PRO B 2 398 ? 34.581 61.324 2.279 1.00 22.58 403 PRO B O 1
ATOM 8814 N N . SER B 2 399 ? 34.560 62.996 3.855 1.00 24.55 404 SER B N 1
ATOM 8815 C CA . SER B 2 399 ? 33.203 63.510 3.610 1.00 25.66 404 SER B CA 1
ATOM 8816 C C . SER B 2 399 ? 32.950 63.931 2.157 1.00 25.34 404 SER B C 1
ATOM 8817 O O . SER B 2 399 ? 31.799 64.023 1.760 1.00 26.32 404 SER B O 1
ATOM 8820 N N . ASN B 2 400 ? 34.004 64.196 1.382 1.00 22.90 405 ASN B N 1
ATOM 8821 C CA . ASN B 2 400 ? 33.858 64.561 -0.039 1.00 21.96 405 ASN B CA 1
ATOM 8822 C C . ASN B 2 400 ? 34.025 63.403 -1.015 1.00 22.50 405 ASN B C 1
ATOM 8823 O O . ASN B 2 400 ? 34.129 63.654 -2.212 1.00 21.28 405 ASN B O 1
ATOM 8828 N N . ALA B 2 401 ? 33.995 62.156 -0.540 1.00 22.93 406 ALA B N 1
ATOM 8829 C CA . ALA B 2 401 ? 34.097 61.005 -1.444 1.00 23.43 406 ALA B CA 1
ATOM 8830 C C . ALA B 2 401 ? 32.788 60.695 -2.175 1.00 23.35 406 ALA B C 1
ATOM 8831 O O . ALA B 2 401 ? 31.693 60.985 -1.685 1.00 23.87 406 ALA B O 1
ATOM 8833 N N . VAL B 2 402 ? 32.942 60.067 -3.334 1.00 22.76 407 VAL B N 1
ATOM 8834 C CA . VAL B 2 402 ? 31.855 59.410 -4.071 1.00 23.05 407 VAL B CA 1
ATOM 8835 C C . VAL B 2 402 ? 32.011 57.899 -3.851 1.00 22.96 407 VAL B C 1
ATOM 8836 O O . VAL B 2 402 ? 33.113 57.354 -4.042 1.00 23.11 407 VAL B O 1
ATOM 8840 N N . LEU B 2 403 ? 30.935 57.224 -3.435 1.00 22.25 408 LEU B N 1
ATOM 8841 C CA . LEU B 2 403 ? 30.990 55.805 -3.122 1.00 22.47 408 LEU B CA 1
ATOM 8842 C C . LEU B 2 403 ? 30.321 54.984 -4.217 1.00 26.10 408 LEU B C 1
ATOM 8843 O O . LEU B 2 403 ? 29.163 55.245 -4.584 1.00 27.61 408 LEU B O 1
ATOM 8848 N N . LEU B 2 404 ? 31.071 54.028 -4.779 1.00 25.28 409 LEU B N 1
ATOM 8849 C CA . LEU B 2 404 ? 30.574 53.189 -5.882 1.00 26.72 409 LEU B CA 1
ATOM 8850 C C . LEU B 2 404 ? 30.083 51.846 -5.388 1.00 28.37 409 LEU B C 1
ATOM 8851 O O . LEU B 2 404 ? 30.667 51.223 -4.489 1.00 27.18 409 LEU B O 1
ATOM 8856 N N . ASN B 2 405 ? 29.004 51.382 -6.008 1.00 27.81 410 ASN B N 1
ATOM 8857 C CA . ASN B 2 405 ? 28.526 50.030 -5.805 1.00 27.09 410 ASN B CA 1
ATOM 8858 C C . ASN B 2 405 ? 29.169 49.163 -6.869 1.00 28.15 410 ASN B C 1
ATOM 8859 O O . ASN B 2 405 ? 29.459 49.636 -7.968 1.00 26.11 410 ASN B O 1
ATOM 8864 N N . GLU B 2 406 ? 29.423 47.894 -6.541 1.00 28.27 411 GLU B N 1
ATOM 8865 C CA . GLU B 2 406 ? 30.023 46.979 -7.495 1.00 28.84 411 GLU B CA 1
ATOM 8866 C C . GLU B 2 406 ? 29.342 45.613 -7.431 1.00 28.54 411 GLU B C 1
ATOM 8867 O O . GLU B 2 406 ? 28.892 45.177 -6.369 1.00 29.57 411 GLU B O 1
ATOM 8873 N N . THR B 2 407 ? 29.249 44.963 -8.589 1.00 27.41 412 THR B N 1
ATOM 8874 C CA . THR B 2 407 ? 28.527 43.687 -8.709 1.00 29.94 412 THR B CA 1
ATOM 8875 C C . THR B 2 407 ? 29.480 42.550 -9.078 1.00 28.06 412 THR B C 1
ATOM 8876 O O . THR B 2 407 ? 30.272 42.668 -9.995 1.00 27.06 412 THR B O 1
ATOM 8880 N N . ILE B 2 408 ? 29.414 41.477 -8.294 1.00 28.49 413 ILE B N 1
ATOM 8881 C CA . ILE B 2 408 ? 30.141 40.235 -8.569 1.00 30.77 413 ILE B CA 1
ATOM 8882 C C . ILE B 2 408 ? 29.178 39.067 -8.392 1.00 30.72 413 ILE B C 1
ATOM 8883 O O . ILE B 2 408 ? 28.050 39.268 -7.955 1.00 33.86 413 ILE B O 1
ATOM 8888 N N . ALA B 2 409 ? 29.641 37.856 -8.712 1.00 30.06 414 ALA B N 1
ATOM 8889 C CA . ALA B 2 409 ? 28.896 36.622 -8.444 1.00 30.82 414 ALA B CA 1
ATOM 8890 C C . ALA B 2 409 ? 29.236 36.095 -7.057 1.00 31.62 414 ALA B C 1
ATOM 8891 O O . ALA B 2 409 ? 30.435 36.037 -6.712 1.00 33.11 414 ALA B O 1
ATOM 8893 N N . ASP B 2 410 ? 28.223 35.711 -6.269 1.00 30.98 415 ASP B N 1
ATOM 8894 C CA . ASP B 2 410 ? 28.444 34.951 -5.026 1.00 30.41 415 ASP B CA 1
ATOM 8895 C C . ASP B 2 410 ? 28.743 33.478 -5.328 1.00 29.84 415 ASP B C 1
ATOM 8896 O O . ASP B 2 410 ? 28.749 33.069 -6.498 1.00 28.82 415 ASP B O 1
ATOM 8901 N N . TYR B 2 411 ? 28.998 32.694 -4.284 1.00 30.22 416 TYR B N 1
ATOM 8902 C CA . TYR B 2 411 ? 29.481 31.303 -4.466 1.00 33.86 416 TYR B CA 1
ATOM 8903 C C . TYR B 2 411 ? 28.434 30.319 -5.038 1.00 34.90 416 TYR B C 1
ATOM 8904 O O . TYR B 2 411 ? 28.805 29.221 -5.466 1.00 35.35 416 TYR B O 1
ATOM 8913 N N . THR B 2 412 ? 27.149 30.702 -4.998 1.00 35.92 417 THR B N 1
ATOM 8914 C CA . THR B 2 412 ? 26.053 29.931 -5.642 1.00 34.93 417 THR B CA 1
ATOM 8915 C C . THR B 2 412 ? 25.725 30.416 -7.043 1.00 37.19 417 THR B C 1
ATOM 8916 O O . THR B 2 412 ? 24.824 29.865 -7.698 1.00 36.28 417 THR B O 1
ATOM 8920 N N . GLY B 2 413 ? 26.462 31.417 -7.528 1.00 33.63 418 GLY B N 1
ATOM 8921 C CA . GLY B 2 413 ? 26.269 31.935 -8.879 1.00 33.17 418 GLY B CA 1
ATOM 8922 C C . GLY B 2 413 ? 25.206 33.017 -9.009 1.00 33.14 418 GLY B C 1
ATOM 8923 O O . GLY B 2 413 ? 24.857 33.401 -10.130 1.00 36.34 418 GLY B O 1
ATOM 8924 N N . VAL B 2 414 ? 24.729 33.519 -7.872 1.00 33.74 419 VAL B N 1
ATOM 8925 C CA . VAL B 2 414 ? 23.740 34.600 -7.805 1.00 35.53 419 VAL B CA 1
ATOM 8926 C C . VAL B 2 414 ? 24.503 35.938 -7.763 1.00 37.79 419 VAL B C 1
ATOM 8927 O O . VAL B 2 414 ? 25.441 36.071 -6.962 1.00 34.44 419 VAL B O 1
ATOM 8931 N N . PRO B 2 415 ? 24.127 36.919 -8.623 1.00 36.90 420 PRO B N 1
ATOM 8932 C CA . PRO B 2 415 ? 24.711 38.268 -8.492 1.00 35.17 420 PRO B CA 1
ATOM 8933 C C . PRO B 2 415 ? 24.570 38.854 -7.108 1.00 33.65 420 PRO B C 1
ATOM 8934 O O . PRO B 2 415 ? 23.577 38.641 -6.405 1.00 32.09 420 PRO B O 1
ATOM 8938 N N . MET B 2 416 ? 25.574 39.628 -6.737 1.00 33.34 421 MET B N 1
ATOM 8939 C CA . MET B 2 416 ? 25.672 40.180 -5.415 1.00 35.29 421 MET B CA 1
ATOM 8940 C C . MET B 2 416 ? 26.141 41.628 -5.627 1.00 33.36 421 MET B C 1
ATOM 8941 O O . MET B 2 416 ? 27.210 41.845 -6.193 1.00 31.65 421 MET B O 1
ATOM 8946 N N . GLU B 2 417 ? 25.330 42.605 -5.221 1.00 32.69 422 GLU B N 1
ATOM 8947 C CA . GLU B 2 417 ? 25.744 44.008 -5.332 1.00 32.01 422 GLU B CA 1
ATOM 8948 C C . GLU B 2 417 ? 26.372 44.418 -4.010 1.00 29.69 422 GLU B C 1
ATOM 8949 O O . GLU B 2 417 ? 25.745 44.347 -2.962 1.00 30.67 422 GLU B O 1
ATOM 8955 N N . ILE B 2 418 ? 27.626 44.831 -4.066 1.00 28.40 423 ILE B N 1
ATOM 8956 C CA . ILE B 2 418 ? 28.316 45.301 -2.865 1.00 28.83 423 ILE B CA 1
ATOM 8957 C C . ILE B 2 418 ? 28.088 46.826 -2.770 1.00 26.03 423 ILE B C 1
ATOM 8958 O O . ILE B 2 418 ? 28.540 47.558 -3.627 1.00 27.61 423 ILE B O 1
ATOM 8963 N N . PRO B 2 419 ? 27.394 47.287 -1.737 1.00 26.40 424 PRO B N 1
ATOM 8964 C CA . PRO B 2 419 ? 27.140 48.715 -1.623 1.00 26.68 424 PRO B CA 1
ATOM 8965 C C . PRO B 2 419 ? 28.403 49.434 -1.127 1.00 27.33 424 PRO B C 1
ATOM 8966 O O . PRO B 2 419 ? 29.131 48.871 -0.293 1.00 24.09 424 PRO B O 1
ATOM 8970 N N . ARG B 2 420 ? 28.682 50.629 -1.644 1.00 25.82 425 ARG B N 1
ATOM 8971 C CA . ARG B 2 420 ? 29.815 51.433 -1.151 1.00 26.55 425 ARG B CA 1
ATOM 8972 C C . ARG B 2 420 ? 31.123 50.603 -1.173 1.00 25.72 425 ARG B C 1
ATOM 8973 O O . ARG B 2 420 ? 31.902 50.623 -0.222 1.00 23.89 425 ARG B O 1
ATOM 8981 N N . ALA B 2 421 ? 31.314 49.865 -2.269 1.00 24.47 426 ALA B N 1
ATOM 8982 C CA . ALA B 2 421 ? 32.438 48.957 -2.430 1.00 24.35 426 ALA B CA 1
ATOM 8983 C C . ALA B 2 421 ? 33.771 49.682 -2.590 1.00 23.60 426 ALA B C 1
ATOM 8984 O O . ALA B 2 421 ? 34.814 49.161 -2.166 1.00 24.31 426 ALA B O 1
ATOM 8986 N N . ILE B 2 422 ? 33.734 50.838 -3.257 1.00 23.15 427 ILE B N 1
ATOM 8987 C CA . ILE B 2 422 ? 34.925 51.611 -3.597 1.00 23.34 427 ILE B CA 1
ATOM 8988 C C . ILE B 2 422 ? 34.651 53.087 -3.356 1.00 24.65 427 ILE B C 1
ATOM 8989 O O . ILE B 2 422 ? 33.584 53.596 -3.727 1.00 23.16 427 ILE B O 1
ATOM 8994 N N . ALA B 2 423 ? 35.598 53.788 -2.720 1.00 22.75 428 ALA B N 1
ATOM 8995 C CA . ALA B 2 423 ? 35.508 55.241 -2.609 1.00 21.70 428 ALA B CA 1
ATOM 8996 C C . ALA B 2 423 ? 36.419 55.916 -3.622 1.00 22.78 428 ALA B C 1
ATOM 8997 O O . ALA B 2 423 ? 37.569 55.507 -3.791 1.00 23.87 428 ALA B O 1
ATOM 8999 N N . VAL B 2 424 ? 35.925 56.991 -4.259 1.00 21.50 429 VAL B N 1
ATOM 9000 C CA . VAL B 2 424 ? 36.714 57.835 -5.109 1.00 21.20 429 VAL B CA 1
ATOM 9001 C C . VAL B 2 424 ? 36.707 59.241 -4.497 1.00 22.18 429 VAL B C 1
ATOM 9002 O O . VAL B 2 424 ? 35.641 59.785 -4.198 1.00 22.35 429 VAL B O 1
ATOM 9006 N N . PHE B 2 425 ? 37.871 59.846 -4.309 1.00 20.92 430 PHE B N 1
ATOM 9007 C CA . PHE B 2 425 ? 37.909 61.190 -3.761 1.00 21.81 430 PHE B CA 1
ATOM 9008 C C . PHE B 2 425 ? 39.138 61.969 -4.166 1.00 21.91 430 PHE B C 1
ATOM 9009 O O . PHE B 2 425 ? 40.234 61.400 -4.251 1.00 22.16 430 PHE B O 1
ATOM 9017 N N . GLU B 2 426 ? 38.933 63.266 -4.409 1.00 20.84 431 GLU B N 1
ATOM 9018 C CA . GLU B 2 426 ? 40.014 64.198 -4.654 1.00 22.61 431 GLU B CA 1
ATOM 9019 C C . GLU B 2 426 ? 40.448 64.714 -3.284 1.00 22.77 431 GLU B C 1
ATOM 9020 O O . GLU B 2 426 ? 39.613 64.884 -2.384 1.00 24.32 431 GLU B O 1
ATOM 9026 N N . ARG B 2 427 ? 41.750 64.868 -3.080 1.00 22.89 432 ARG B N 1
ATOM 9027 C CA . ARG B 2 427 ? 42.232 65.478 -1.840 1.00 22.86 432 ARG B CA 1
ATOM 9028 C C . ARG B 2 427 ? 43.365 66.459 -2.089 1.00 23.81 432 ARG B C 1
ATOM 9029 O O . ARG B 2 427 ? 44.172 66.289 -3.016 1.00 22.41 432 ARG B O 1
ATOM 9037 N N . TYR B 2 428 ? 43.388 67.492 -1.239 1.00 22.80 433 TYR B N 1
ATOM 9038 C CA . TYR B 2 428 ? 44.481 68.425 -1.148 1.00 22.23 433 TYR B CA 1
ATOM 9039 C C . TYR B 2 428 ? 45.661 67.666 -0.578 1.00 21.86 433 TYR B C 1
ATOM 9040 O O . TYR B 2 428 ? 45.495 66.922 0.380 1.00 23.19 433 TYR B O 1
ATOM 9049 N N . ALA B 2 429 ? 46.848 67.865 -1.148 1.00 21.35 434 ALA B N 1
ATOM 9050 C CA . ALA B 2 429 ? 48.043 67.137 -0.736 1.00 23.00 434 ALA B CA 1
ATOM 9051 C C . ALA B 2 429 ? 49.282 68.014 -0.650 1.00 24.72 434 ALA B C 1
ATOM 9052 O O . ALA B 2 429 ? 50.400 67.616 -1.051 1.00 25.23 434 ALA B O 1
ATOM 9054 N N . GLY B 2 430 ? 49.094 69.215 -0.096 1.00 24.35 435 GLY B N 1
ATOM 9055 C CA . GLY B 2 430 ? 50.210 70.143 0.182 1.00 25.11 435 GLY B CA 1
ATOM 9056 C C . GLY B 2 430 ? 50.473 70.928 -1.092 1.00 25.93 435 GLY B C 1
ATOM 9057 O O . GLY B 2 430 ? 49.714 70.805 -2.044 1.00 25.91 435 GLY B O 1
ATOM 9058 N N . PRO B 2 431 ? 51.544 71.717 -1.128 1.00 24.55 436 PRO B N 1
ATOM 9059 C CA . PRO B 2 431 ? 51.864 72.427 -2.366 1.00 23.83 436 PRO B CA 1
ATOM 9060 C C . PRO B 2 431 ? 52.371 71.461 -3.419 1.00 22.22 436 PRO B C 1
ATOM 9061 O O . PRO B 2 431 ? 53.168 70.591 -3.119 1.00 21.48 436 PRO B O 1
ATOM 9065 N N . GLU B 2 432 ? 51.897 71.601 -4.651 1.00 22.16 437 GLU B N 1
ATOM 9066 C CA . GLU B 2 432 ? 52.463 70.816 -5.763 1.00 23.00 437 GLU B CA 1
ATOM 9067 C C . GLU B 2 432 ? 53.912 71.223 -6.043 1.00 21.95 437 GLU B C 1
ATOM 9068 O O . GLU B 2 432 ? 54.774 70.373 -6.269 1.00 22.16 437 GLU B O 1
ATOM 9074 N N . TYR B 2 433 ? 54.150 72.524 -6.077 1.00 21.62 438 TYR B N 1
ATOM 9075 C CA . TYR B 2 433 ? 55.478 73.103 -6.013 1.00 21.67 438 TYR B CA 1
ATOM 9076 C C . TYR B 2 433 ? 55.408 74.508 -5.427 1.00 20.76 438 TYR B C 1
ATOM 9077 O O . TYR B 2 433 ? 54.335 75.120 -5.345 1.00 21.22 438 TYR B O 1
ATOM 9086 N N . LYS B 2 434 ? 56.570 75.022 -5.063 1.00 20.83 439 LYS B N 1
ATOM 9087 C CA . LYS B 2 434 ? 56.710 76.347 -4.531 1.00 21.61 439 LYS B CA 1
ATOM 9088 C C . LYS B 2 434 ? 58.103 76.891 -4.795 1.00 22.71 439 LYS B C 1
ATOM 9089 O O . LYS B 2 434 ? 59.095 76.176 -4.674 1.00 22.51 439 LYS B O 1
ATOM 9095 N N . HIS B 2 435 ? 58.170 78.166 -5.136 1.00 21.23 440 HIS B N 1
ATOM 9096 C CA . HIS B 2 435 ? 59.399 78.889 -4.987 1.00 22.55 440 HIS B CA 1
ATOM 9097 C C . HIS B 2 435 ? 59.150 80.326 -4.561 1.00 21.87 440 HIS B C 1
ATOM 9098 O O . HIS B 2 435 ? 58.444 81.075 -5.244 1.00 22.12 440 HIS B O 1
ATOM 9105 N N . GLN B 2 436 ? 59.725 80.688 -3.415 1.00 22.97 441 GLN B N 1
ATOM 9106 C CA . GLN B 2 436 ? 59.717 82.047 -2.877 1.00 23.37 441 GLN B CA 1
ATOM 9107 C C . GLN B 2 436 ? 61.111 82.637 -3.117 1.00 24.91 441 GLN B C 1
ATOM 9108 O O . GLN B 2 436 ? 61.996 82.548 -2.277 1.00 23.48 441 GLN B O 1
ATOM 9114 N N . GLU B 2 437 ? 61.307 83.226 -4.292 1.00 26.08 442 GLU B N 1
ATOM 9115 C CA . GLU B 2 437 ? 62.565 83.918 -4.586 1.00 26.51 442 GLU B CA 1
ATOM 9116 C C . GLU B 2 437 ? 62.647 85.145 -3.710 1.00 28.09 442 GLU B C 1
ATOM 9117 O O . GLU B 2 437 ? 61.656 85.863 -3.531 1.00 27.09 442 GLU B O 1
ATOM 9123 N N . MET B 2 438 ? 63.818 85.352 -3.127 1.00 29.86 443 MET B N 1
ATOM 9124 C CA . MET B 2 438 ? 64.042 86.439 -2.194 1.00 32.89 443 MET B CA 1
ATOM 9125 C C . MET B 2 438 ? 63.682 87.765 -2.867 1.00 32.78 443 MET B C 1
ATOM 9126 O O . MET B 2 438 ? 64.147 88.053 -3.984 1.00 31.46 443 MET B O 1
ATOM 9131 N N . GLY B 2 439 ? 62.821 88.536 -2.213 1.00 32.52 444 GLY B N 1
ATOM 9132 C CA . GLY B 2 439 ? 62.407 89.849 -2.708 1.00 32.42 444 GLY B CA 1
ATOM 9133 C C . GLY B 2 439 ? 61.423 89.867 -3.869 1.00 35.07 444 GLY B C 1
ATOM 9134 O O . GLY B 2 439 ? 61.162 90.929 -4.420 1.00 34.58 444 GLY B O 1
ATOM 9135 N N . GLN B 2 440 ? 60.850 88.718 -4.237 1.00 30.59 445 GLN B N 1
ATOM 9136 C CA . GLN B 2 440 ? 59.955 88.642 -5.361 1.00 30.98 445 GLN B CA 1
ATOM 9137 C C . GLN B 2 440 ? 58.618 88.132 -4.894 1.00 31.49 445 GLN B C 1
ATOM 9138 O O . GLN B 2 440 ? 58.505 87.666 -3.758 1.00 30.11 445 GLN B O 1
ATOM 9144 N N . PRO B 2 441 ? 57.593 88.210 -5.766 1.00 30.28 446 PRO B N 1
ATOM 9145 C CA . PRO B 2 441 ? 56.327 87.562 -5.438 1.00 30.60 446 PRO B CA 1
ATOM 9146 C C . PRO B 2 441 ? 56.504 86.047 -5.310 1.00 27.88 446 PRO B C 1
ATOM 9147 O O . PRO B 2 441 ? 57.259 85.436 -6.073 1.00 24.79 446 PRO B O 1
ATOM 9151 N N . ASN B 2 442 ? 55.794 85.464 -4.354 1.00 25.18 447 ASN B N 1
ATOM 9152 C CA . AS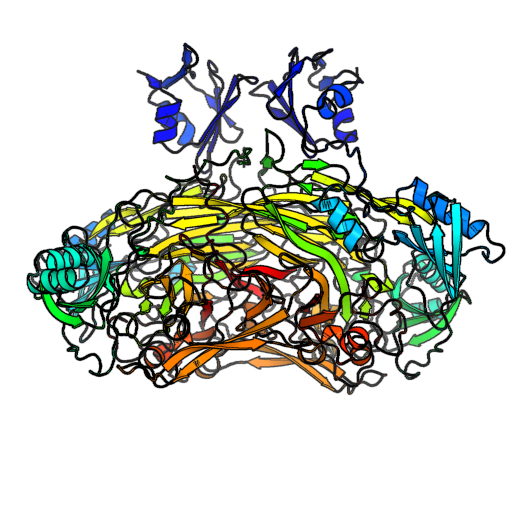N B 2 442 ? 55.754 84.022 -4.217 1.00 23.84 447 ASN B CA 1
ATOM 9153 C C . ASN B 2 442 ? 55.173 83.308 -5.441 1.00 24.56 447 ASN B C 1
ATOM 9154 O O . ASN B 2 442 ? 54.321 83.866 -6.150 1.00 25.35 447 ASN B O 1
ATOM 9159 N N . VAL B 2 443 ? 55.623 82.070 -5.660 1.00 23.26 448 VAL B N 1
ATOM 9160 C CA . VAL B 2 443 ? 54.970 81.135 -6.553 1.00 24.05 448 VAL B CA 1
ATOM 9161 C C . VAL B 2 443 ? 54.628 79.857 -5.793 1.00 24.51 448 VAL B C 1
ATOM 9162 O O . VAL B 2 443 ? 55.530 79.188 -5.304 1.00 23.35 448 VAL B O 1
ATOM 9166 N N . SER B 2 444 ? 53.341 79.548 -5.687 1.00 22.44 449 SER B N 1
ATOM 9167 C CA . SER B 2 444 ? 52.869 78.290 -5.081 1.00 23.04 449 SER B CA 1
ATOM 9168 C C . SER B 2 444 ? 51.681 77.793 -5.868 1.00 23.11 449 SER B C 1
ATOM 9169 O O . SER B 2 444 ? 50.855 78.604 -6.289 1.00 24.21 449 SER B O 1
ATOM 9172 N N . THR B 2 445 ? 51.560 76.480 -6.028 1.00 22.68 450 THR B N 1
ATOM 9173 C CA . THR B 2 445 ? 50.337 75.870 -6.526 1.00 24.22 450 THR B CA 1
ATOM 9174 C C . THR B 2 445 ? 49.957 74.722 -5.612 1.00 24.82 450 THR B C 1
ATOM 9175 O O . THR B 2 445 ? 50.818 74.112 -4.987 1.00 24.83 450 THR B O 1
ATOM 9179 N N . GLU B 2 446 ? 48.671 74.407 -5.545 1.00 26.47 451 GLU B N 1
ATOM 9180 C CA . GLU B 2 446 ? 48.237 73.312 -4.693 1.00 28.75 451 GLU B CA 1
ATOM 9181 C C . GLU B 2 446 ? 48.294 71.971 -5.410 1.00 27.87 451 GLU B C 1
ATOM 9182 O O . GLU B 2 446 ? 48.078 71.881 -6.637 1.00 28.56 451 GLU B O 1
ATOM 9188 N N . ARG B 2 447 ? 48.629 70.940 -4.649 1.00 24.71 452 ARG B N 1
ATOM 9189 C CA . ARG B 2 447 ? 48.625 69.583 -5.173 1.00 24.32 452 ARG B CA 1
ATOM 9190 C C . ARG B 2 447 ? 47.288 68.946 -4.931 1.00 24.47 452 ARG B C 1
ATOM 9191 O O . ARG B 2 447 ? 46.723 69.013 -3.827 1.00 24.87 452 ARG B O 1
ATOM 9199 N N . ARG B 2 448 ? 46.789 68.284 -5.964 1.00 25.37 453 ARG B N 1
ATOM 9200 C CA . ARG B 2 448 ? 45.629 67.462 -5.862 1.00 25.89 453 ARG B CA 1
ATOM 9201 C C . ARG B 2 448 ? 45.947 66.033 -6.264 1.00 25.73 453 ARG B C 1
ATOM 9202 O O . ARG B 2 448 ? 46.634 65.805 -7.273 1.00 26.32 453 ARG B O 1
ATOM 9210 N N . GLU B 2 449 ? 45.453 65.096 -5.454 1.00 24.28 454 GLU B N 1
ATOM 9211 C CA . GLU B 2 449 ? 45.524 63.653 -5.707 1.00 24.18 454 GLU B CA 1
ATOM 9212 C C . GLU B 2 449 ? 44.128 63.098 -5.841 1.00 24.19 454 GLU B C 1
ATOM 9213 O O . GLU B 2 449 ? 43.235 63.457 -5.059 1.00 23.67 454 GLU B O 1
ATOM 9219 N N . LEU B 2 450 ? 43.928 62.202 -6.814 1.00 22.26 455 LEU B N 1
ATOM 9220 C CA . LEU B 2 450 ? 42.721 61.423 -6.895 1.00 22.17 455 LEU B CA 1
ATOM 9221 C C . LEU B 2 450 ? 42.969 60.052 -6.275 1.00 21.61 455 LEU B C 1
ATOM 9222 O O . LEU B 2 450 ? 43.807 59.294 -6.768 1.00 22.98 455 LEU B O 1
ATOM 9227 N N . VAL B 2 451 ? 42.231 59.727 -5.220 1.00 21.46 456 VAL B N 1
ATOM 9228 C CA . VAL B 2 451 ? 42.357 58.451 -4.524 1.00 21.14 456 VAL B CA 1
ATOM 9229 C C . VAL B 2 451 ? 41.185 57.522 -4.839 1.00 21.79 456 VAL B C 1
ATOM 9230 O O . VAL B 2 451 ? 40.018 57.944 -4.820 1.00 22.55 456 VAL B O 1
ATOM 9234 N N . VAL B 2 452 ? 41.501 56.264 -5.147 1.00 20.63 457 VAL B N 1
ATOM 9235 C CA . VAL B 2 452 ? 40.527 55.214 -5.243 1.00 20.78 457 VAL B CA 1
ATOM 9236 C C . VAL B 2 452 ? 40.837 54.222 -4.124 1.00 21.70 457 VAL B C 1
ATOM 9237 O O . VAL B 2 452 ? 41.911 53.596 -4.132 1.00 22.24 457 VAL B O 1
ATOM 9241 N N . ARG B 2 453 ? 39.907 54.111 -3.172 1.00 21.31 458 ARG B N 1
ATOM 9242 C CA . ARG B 2 453 ? 40.079 53.330 -1.947 1.00 21.61 458 ARG B CA 1
ATOM 9243 C C . ARG B 2 453 ? 39.118 52.143 -1.882 1.00 22.12 458 ARG B C 1
ATOM 9244 O O . ARG B 2 453 ? 37.916 52.261 -2.162 1.00 21.20 458 ARG B O 1
ATOM 9252 N N . TRP B 2 454 ? 39.655 51.004 -1.450 1.00 21.59 459 TRP B N 1
ATOM 9253 C CA . TRP B 2 454 ? 38.918 49.764 -1.324 1.00 22.14 459 TRP B CA 1
ATOM 9254 C C . TRP B 2 454 ? 39.367 49.048 -0.062 1.00 22.71 459 TRP B C 1
ATOM 9255 O O . TRP B 2 454 ? 40.583 48.975 0.207 1.00 23.01 459 TRP B O 1
ATOM 9266 N N . ILE B 2 455 ? 38.404 48.518 0.674 1.00 20.92 460 ILE B N 1
ATOM 9267 C CA . ILE B 2 455 ? 38.652 47.855 1.949 1.00 23.14 460 ILE B CA 1
ATOM 9268 C C . ILE B 2 455 ? 38.091 46.433 1.876 1.00 24.84 460 ILE B C 1
ATOM 9269 O O . ILE B 2 455 ? 36.941 46.235 1.476 1.00 23.88 460 ILE B O 1
ATOM 9274 N N . SER B 2 456 ? 38.889 45.459 2.319 1.00 24.08 461 SER B N 1
ATOM 9275 C CA . SER B 2 456 ? 38.466 44.064 2.413 1.00 24.24 461 SER B CA 1
ATOM 9276 C C . SER B 2 456 ? 38.823 43.524 3.782 1.00 26.58 461 SER B C 1
ATOM 9277 O O . SER B 2 456 ? 39.896 43.821 4.306 1.00 24.34 461 SER B O 1
ATOM 9280 N N . THR B 2 457 ? 37.928 42.745 4.363 1.00 26.50 462 THR B N 1
ATOM 9281 C CA . THR B 2 457 ? 38.126 42.203 5.697 1.00 26.40 462 THR B CA 1
ATOM 9282 C C . THR B 2 457 ? 38.097 40.678 5.589 1.00 28.32 462 THR B C 1
ATOM 9283 O O . THR B 2 457 ? 37.133 40.107 5.068 1.00 26.95 462 THR B O 1
ATOM 9287 N N . VAL B 2 458 ? 39.155 40.024 6.071 1.00 28.34 463 VAL B N 1
ATOM 9288 C CA . VAL B 2 458 ? 39.247 38.563 6.049 1.00 30.05 463 VAL B CA 1
ATOM 9289 C C . VAL B 2 458 ? 39.437 38.098 7.474 1.00 31.47 463 VAL B C 1
ATOM 9290 O O . VAL B 2 458 ? 40.539 38.161 7.987 1.00 33.27 463 VAL B O 1
ATOM 9294 N N . GLY B 2 459 ? 38.354 37.681 8.123 1.00 29.05 464 GLY B N 1
ATOM 9295 C CA . GLY B 2 459 ? 38.419 37.266 9.505 1.00 30.60 464 GLY B CA 1
ATOM 9296 C C . GLY B 2 459 ? 38.689 38.431 10.448 1.00 28.55 464 GLY B C 1
ATOM 9297 O O . GLY B 2 459 ? 37.827 39.265 10.654 1.00 27.53 464 GLY B O 1
ATOM 9298 N N . ASN B 2 460 ? 39.886 38.460 11.032 1.00 29.30 465 ASN B N 1
ATOM 9299 C CA . ASN B 2 460 ? 40.230 39.435 12.088 1.00 26.77 465 ASN B CA 1
ATOM 9300 C C . ASN B 2 460 ? 40.794 40.756 11.526 1.00 27.13 465 ASN B C 1
ATOM 9301 O O . ASN B 2 460 ? 40.628 41.798 12.135 1.00 26.79 465 ASN B O 1
ATOM 9306 N N . TYR B 2 461 ? 41.419 40.702 10.362 1.00 25.74 466 TYR B N 1
ATOM 9307 C CA . TYR B 2 461 ? 42.114 41.858 9.810 1.00 28.11 466 TYR B CA 1
ATOM 9308 C C . TYR B 2 461 ? 41.329 42.563 8.703 1.00 25.14 466 TYR B C 1
ATOM 9309 O O . TYR B 2 461 ? 40.630 41.913 7.933 1.00 25.09 466 TYR B O 1
ATOM 9318 N N . ASP B 2 462 ? 41.475 43.880 8.648 1.00 24.31 467 ASP B N 1
ATOM 9319 C CA . ASP B 2 462 ? 40.847 44.741 7.641 1.00 24.43 467 ASP B CA 1
ATOM 9320 C C . ASP B 2 462 ? 41.934 45.451 6.839 1.00 23.61 467 ASP B C 1
ATOM 9321 O O . ASP B 2 462 ? 42.794 46.105 7.414 1.00 23.53 467 ASP B O 1
ATOM 9326 N N . TYR B 2 463 ? 41.910 45.298 5.513 1.00 21.65 468 TYR B N 1
ATOM 9327 C CA . TYR B 2 463 ? 42.950 45.847 4.654 1.00 23.22 468 TYR B CA 1
ATOM 9328 C C . TYR B 2 463 ? 42.381 46.946 3.789 1.00 24.14 468 TYR B C 1
ATOM 9329 O O . TYR B 2 463 ? 41.289 46.809 3.257 1.00 25.12 468 TYR B O 1
ATOM 9338 N N . ILE B 2 464 ? 43.106 48.053 3.712 1.00 23.28 469 ILE B N 1
ATOM 9339 C CA . ILE B 2 464 ? 42.718 49.221 2.933 1.00 23.42 469 ILE B CA 1
ATOM 9340 C C . ILE B 2 464 ? 43.719 49.408 1.833 1.00 23.81 469 ILE B C 1
ATOM 9341 O O . ILE B 2 464 ? 44.937 49.434 2.093 1.00 25.98 469 ILE B O 1
ATOM 9346 N N . PHE B 2 465 ? 43.245 49.543 0.594 1.00 21.02 470 PHE B N 1
ATOM 9347 C CA . PHE B 2 465 ? 44.140 49.809 -0.532 1.00 21.84 470 PHE B CA 1
ATOM 9348 C C . PHE B 2 465 ? 43.768 51.137 -1.193 1.00 23.76 470 PHE B C 1
ATOM 9349 O O . PHE B 2 465 ? 42.612 51.333 -1.535 1.00 22.95 470 PHE B O 1
ATOM 9357 N N . ASP B 2 466 ? 44.744 52.034 -1.312 1.00 23.38 471 ASP B N 1
ATOM 9358 C CA . ASP B 2 466 ? 44.588 53.319 -1.985 1.00 22.82 471 ASP B CA 1
ATOM 9359 C C . ASP B 2 466 ? 45.437 53.353 -3.237 1.00 22.67 471 ASP B C 1
ATOM 9360 O O . ASP B 2 466 ? 46.661 53.189 -3.170 1.00 23.61 471 ASP B O 1
ATOM 9365 N N . TRP B 2 467 ? 44.790 53.616 -4.367 1.00 22.23 472 TRP B N 1
ATOM 9366 C CA . TRP B 2 467 ? 45.444 53.850 -5.613 1.00 21.30 472 TRP B CA 1
ATOM 9367 C C . TRP B 2 467 ? 45.334 55.337 -5.841 1.00 22.61 472 TRP B C 1
ATOM 9368 O O . TRP B 2 467 ? 44.223 55.878 -5.908 1.00 21.53 472 TRP B O 1
ATOM 9379 N N . ILE B 2 468 ? 46.487 55.997 -5.904 1.00 21.55 473 ILE B N 1
ATOM 9380 C CA . ILE B 2 468 ? 46.570 57.441 -5.797 1.00 22.62 473 ILE B CA 1
ATOM 9381 C C . ILE B 2 468 ? 47.124 58.004 -7.092 1.00 23.51 473 ILE B C 1
ATOM 9382 O O . ILE B 2 468 ? 48.301 57.794 -7.412 1.00 24.04 473 ILE B O 1
ATOM 9387 N N . PHE B 2 469 ? 46.281 58.723 -7.824 1.00 23.11 474 PHE B N 1
ATOM 9388 C CA . PHE B 2 469 ? 46.693 59.314 -9.084 1.00 23.04 474 PHE B CA 1
ATOM 9389 C C . PHE B 2 469 ? 47.073 60.750 -8.857 1.00 23.73 474 PHE B C 1
ATOM 9390 O O . PHE B 2 469 ? 46.227 61.567 -8.491 1.00 23.31 474 PHE B O 1
ATOM 9398 N N . HIS B 2 470 ? 48.345 61.062 -9.048 1.00 24.46 475 HIS B N 1
ATOM 9399 C CA . HIS B 2 470 ? 48.841 62.428 -8.869 1.00 24.37 475 HIS B CA 1
ATOM 9400 C C . HIS B 2 470 ? 48.664 63.183 -10.158 1.00 26.54 475 HIS B C 1
ATOM 9401 O O . HIS B 2 470 ? 48.877 62.643 -11.241 1.00 24.88 475 HIS B O 1
ATOM 9408 N N . GLU B 2 471 ? 48.320 64.462 -10.039 1.00 28.02 476 GLU B N 1
ATOM 9409 C CA . GLU B 2 471 ? 48.176 65.290 -11.223 1.00 30.78 476 GLU B CA 1
ATOM 9410 C C . GLU B 2 471 ? 49.421 65.284 -12.113 1.00 29.59 476 GLU B C 1
ATOM 9411 O O . GLU B 2 471 ? 49.309 65.294 -13.342 1.00 28.76 476 GLU B O 1
ATOM 9417 N N . ASN B 2 472 ? 50.606 65.243 -11.494 1.00 25.50 477 ASN B N 1
ATOM 9418 C CA . ASN B 2 472 ? 51.879 65.271 -12.226 1.00 25.55 477 ASN B CA 1
ATOM 9419 C C . ASN B 2 472 ? 52.337 63.942 -12.874 1.00 24.56 477 ASN B C 1
ATOM 9420 O O . ASN B 2 472 ? 53.476 63.872 -13.318 1.00 28.02 477 ASN B O 1
ATOM 9425 N N . GLY B 2 473 ? 51.494 62.905 -12.884 1.00 23.71 478 GLY B N 1
ATOM 9426 C CA . GLY B 2 473 ? 51.806 61.632 -13.561 1.00 24.57 478 GLY B CA 1
ATOM 9427 C C . GLY B 2 473 ? 52.258 60.508 -12.634 1.00 24.07 478 GLY B C 1
ATOM 9428 O O . GLY B 2 473 ? 52.324 59.365 -13.035 1.00 22.91 478 GLY B O 1
ATOM 9429 N N . THR B 2 474 ? 52.589 60.849 -11.391 1.00 23.32 479 THR B N 1
ATOM 9430 C CA . THR B 2 474 ? 52.915 59.843 -10.395 1.00 22.66 479 THR B CA 1
ATOM 9431 C C . THR B 2 474 ? 51.688 59.015 -10.041 1.00 22.53 479 THR B C 1
ATOM 9432 O O . THR B 2 474 ? 50.553 59.538 -10.024 1.00 22.24 479 THR B O 1
ATOM 9436 N N . ILE B 2 475 ? 51.906 57.728 -9.769 1.00 22.49 480 ILE B N 1
ATOM 9437 C CA . ILE B 2 475 ? 50.885 56.854 -9.217 1.00 22.97 480 ILE B CA 1
ATOM 9438 C C . ILE B 2 475 ? 51.415 56.262 -7.910 1.00 23.16 480 ILE B C 1
ATOM 9439 O O . ILE B 2 475 ? 52.497 55.651 -7.898 1.00 22.37 480 ILE B O 1
ATOM 9444 N N . GLY B 2 476 ? 50.655 56.467 -6.831 1.00 22.33 481 GLY B N 1
ATOM 9445 C CA . GLY B 2 476 ? 50.918 55.824 -5.554 1.00 21.52 481 GLY B CA 1
ATOM 9446 C C . GLY B 2 476 ? 50.049 54.614 -5.334 1.00 20.58 481 GLY B C 1
ATOM 9447 O O . GLY B 2 476 ? 48.905 54.590 -5.751 1.00 21.67 481 GLY B O 1
ATOM 9448 N N . ILE B 2 477 ? 50.564 53.599 -4.639 1.00 21.95 482 ILE B N 1
ATOM 9449 C CA . ILE B 2 477 ? 49.737 52.479 -4.174 1.00 22.21 482 ILE B CA 1
ATOM 9450 C C . ILE B 2 477 ? 50.110 52.262 -2.716 1.00 22.70 482 ILE B C 1
ATOM 9451 O O . ILE B 2 477 ? 51.263 51.914 -2.398 1.00 23.82 482 ILE B O 1
ATOM 9456 N N . ASP B 2 478 ? 49.151 52.518 -1.843 1.00 21.57 483 ASP B N 1
ATOM 9457 C CA . ASP B 2 478 ? 49.350 52.370 -0.398 1.00 23.48 483 ASP B CA 1
ATOM 9458 C C . ASP B 2 478 ? 48.448 51.285 0.135 1.00 24.02 483 ASP B C 1
ATOM 9459 O O . ASP B 2 478 ? 47.295 51.153 -0.317 1.00 24.27 483 ASP B O 1
ATOM 9464 N N . ALA B 2 479 ? 48.957 50.517 1.106 1.00 22.18 484 ALA B N 1
ATOM 9465 C CA . ALA B 2 479 ? 48.205 49.447 1.736 1.00 21.67 484 ALA B CA 1
ATOM 9466 C C . ALA B 2 479 ? 48.187 49.686 3.223 1.00 22.11 484 ALA B C 1
ATOM 9467 O O . ALA B 2 479 ? 49.245 49.884 3.843 1.00 21.72 484 ALA B O 1
ATOM 9469 N N . GLY B 2 480 ? 46.988 49.716 3.781 1.00 21.79 485 GLY B N 1
ATOM 9470 C CA . GLY B 2 480 ? 46.786 49.909 5.205 1.00 22.56 485 GLY B CA 1
ATOM 9471 C C . GLY B 2 480 ? 46.232 48.678 5.873 1.00 23.70 485 GLY B C 1
ATOM 9472 O O . GLY B 2 480 ? 45.514 47.900 5.261 1.00 25.17 485 GLY B O 1
ATOM 9473 N N . ALA B 2 481 ? 46.546 48.498 7.148 1.00 24.07 486 ALA B N 1
ATOM 9474 C CA . ALA B 2 481 ? 46.042 47.336 7.886 1.00 23.79 486 ALA B CA 1
ATOM 9475 C C . ALA B 2 481 ? 45.514 47.816 9.201 1.00 24.99 486 ALA B C 1
ATOM 9476 O O . ALA B 2 481 ? 46.143 48.640 9.852 1.00 24.21 486 ALA B O 1
ATOM 9478 N N . THR B 2 482 ? 44.338 47.327 9.560 1.00 23.55 487 THR B N 1
ATOM 9479 C CA . THR B 2 482 ? 43.719 47.619 10.862 1.00 23.11 487 THR B CA 1
ATOM 9480 C C . THR B 2 482 ? 42.920 46.360 11.233 1.00 23.19 487 THR B C 1
ATOM 9481 O O . THR B 2 482 ? 43.106 45.315 10.615 1.00 24.78 487 THR B O 1
ATOM 9485 N N . GLY B 2 483 ? 42.116 46.439 12.275 1.00 23.18 488 GLY B N 1
ATOM 9486 C CA . GLY B 2 483 ? 41.366 45.285 12.733 1.00 24.88 488 GLY B CA 1
ATOM 9487 C C . GLY B 2 483 ? 41.894 44.746 14.041 1.00 23.91 488 GLY B C 1
ATOM 9488 O O . GLY B 2 483 ? 42.429 45.503 14.842 1.00 23.66 488 GLY B O 1
ATOM 9489 N N . ILE B 2 484 ? 41.709 43.445 14.260 1.00 23.49 489 ILE B N 1
ATOM 9490 C CA . ILE B 2 484 ? 41.922 42.844 15.585 1.00 24.29 489 ILE B CA 1
ATOM 9491 C C . ILE B 2 484 ? 43.085 41.860 15.412 1.00 24.17 489 ILE B C 1
ATOM 9492 O O . ILE B 2 484 ? 43.096 41.074 14.480 1.00 25.38 489 ILE B O 1
ATOM 9497 N N A GLU B 2 485 ? 44.065 41.942 16.308 0.50 24.61 490 GLU B N 1
ATOM 9498 N N B GLU B 2 485 ? 44.079 41.929 16.283 0.50 24.56 490 GLU B N 1
ATOM 9499 C CA A GLU B 2 485 ? 45.209 41.033 16.303 0.50 26.27 490 GLU B CA 1
ATOM 9500 C CA B GLU B 2 485 ? 45.221 41.036 16.156 0.50 26.16 490 GLU B CA 1
ATOM 9501 C C A GLU B 2 485 ? 44.761 39.581 16.495 0.50 26.05 490 GLU B C 1
ATOM 9502 C C B GLU B 2 485 ? 44.827 39.605 16.527 0.50 26.22 490 GLU B C 1
ATOM 9503 O O A GLU B 2 485 ? 43.791 39.323 17.204 0.50 26.06 490 GLU B O 1
ATOM 9504 O O B GLU B 2 485 ? 43.960 39.391 17.378 0.50 26.06 490 GLU B O 1
ATOM 9515 N N . ALA B 2 486 ? 45.492 38.653 15.884 1.00 26.50 491 ALA B N 1
ATOM 9516 C CA . ALA B 2 486 ? 45.365 37.225 16.180 1.00 26.36 491 ALA B CA 1
ATOM 9517 C C . ALA B 2 486 ? 46.257 36.970 17.387 1.00 27.10 491 ALA B C 1
ATOM 9518 O O . ALA B 2 486 ? 47.479 37.183 17.327 1.00 28.50 491 ALA B O 1
ATOM 9520 N N . VAL B 2 487 ? 45.661 36.536 18.490 1.00 26.74 492 VAL B N 1
ATOM 9521 C CA . VAL B 2 487 ? 46.407 36.445 19.744 1.00 26.60 492 VAL B CA 1
ATOM 9522 C C . VAL B 2 487 ? 46.448 35.033 20.323 1.00 28.82 492 VAL B C 1
ATOM 9523 O O . VAL B 2 487 ? 45.576 34.196 20.036 1.00 26.28 492 VAL B O 1
ATOM 9527 N N . LYS B 2 488 ? 47.473 34.820 21.152 1.00 27.20 493 LYS B N 1
ATOM 9528 C CA . LYS B 2 488 ? 47.743 33.546 21.796 1.00 26.79 493 LYS B CA 1
ATOM 9529 C C . LYS B 2 488 ? 47.383 33.674 23.263 1.00 26.68 493 LYS B C 1
ATOM 9530 O O . LYS B 2 488 ? 47.785 34.614 23.929 1.00 24.73 493 LYS B O 1
ATOM 9536 N N . GLY B 2 489 ? 46.604 32.713 23.760 1.00 26.63 494 GLY B N 1
ATOM 9537 C CA . GLY B 2 489 ? 46.279 32.659 25.174 1.00 26.55 494 GLY B CA 1
ATOM 9538 C C . GLY B 2 489 ? 47.521 32.156 25.902 1.00 26.74 494 GLY B C 1
ATOM 9539 O O . GLY B 2 489 ? 48.151 31.188 25.466 1.00 27.53 494 GLY B O 1
ATOM 9540 N N . VAL B 2 490 ? 47.904 32.850 26.970 1.00 28.44 495 VAL B N 1
ATOM 9541 C CA . VAL B 2 490 ? 49.081 32.464 27.752 1.00 28.49 495 VAL B CA 1
ATOM 9542 C C . VAL B 2 490 ? 48.787 32.611 29.212 1.00 27.51 495 VAL B C 1
ATOM 9543 O O . VAL B 2 490 ? 47.815 33.247 29.586 1.00 28.68 495 VAL B O 1
ATOM 9547 N N . LYS B 2 491 ? 49.642 32.021 30.048 1.00 30.52 496 LYS B N 1
ATOM 9548 C CA . LYS B 2 491 ? 49.449 32.093 31.515 1.00 30.41 496 LYS B CA 1
ATOM 9549 C C . LYS B 2 491 ? 49.919 33.384 32.177 1.00 30.16 496 LYS B C 1
ATOM 9550 O O . LYS B 2 491 ? 49.396 33.762 33.230 1.00 31.78 496 LYS B O 1
ATOM 9556 N N . ALA B 2 492 ? 50.904 34.057 31.583 1.00 30.49 497 ALA B N 1
ATOM 9557 C CA . ALA B 2 492 ? 51.428 35.313 32.137 1.00 31.06 497 ALA B CA 1
ATOM 9558 C C . ALA B 2 492 ? 50.400 36.437 32.065 1.00 31.15 497 ALA B C 1
ATOM 9559 O O . ALA B 2 492 ? 49.783 36.651 31.017 1.00 30.07 497 ALA B O 1
ATOM 9561 N N . LYS B 2 493 ? 50.213 37.116 33.188 1.00 30.53 498 LYS B N 1
ATOM 9562 C CA . LYS B 2 493 ? 49.483 38.389 33.237 1.00 34.73 498 LYS B CA 1
ATOM 9563 C C . LYS B 2 493 ? 50.388 39.604 32.975 1.00 34.70 498 LYS B C 1
ATOM 9564 O O . LYS B 2 493 ? 49.944 40.596 32.393 1.00 32.48 498 LYS B O 1
ATOM 9570 N N . THR B 2 494 ? 51.617 39.536 33.491 1.00 34.32 499 THR B N 1
ATOM 9571 C CA . THR B 2 494 ? 52.632 40.557 33.281 1.00 32.36 499 THR B CA 1
ATOM 9572 C C . THR B 2 494 ? 53.955 39.884 32.984 1.00 31.83 499 THR B C 1
ATOM 9573 O O . THR B 2 494 ? 54.110 38.658 33.137 1.00 31.09 499 THR B O 1
ATOM 9577 N N . MET B 2 495 ? 54.929 40.702 32.598 1.00 28.79 500 MET B N 1
ATOM 9578 C CA . MET B 2 495 ? 56.261 40.253 32.318 1.00 28.96 500 MET B CA 1
ATOM 9579 C C . MET B 2 495 ? 57.045 39.794 33.558 1.00 31.03 500 MET B C 1
ATOM 9580 O O . MET B 2 495 ? 58.141 39.257 33.417 1.00 32.29 500 MET B O 1
ATOM 9585 N N . HIS B 2 496 ? 56.478 40.001 34.739 1.00 31.61 501 HIS B N 1
ATOM 9586 C CA . HIS B 2 496 ? 57.071 39.547 35.991 1.00 34.44 501 HIS B CA 1
ATOM 9587 C C . HIS B 2 496 ? 56.691 38.114 36.347 1.00 37.13 501 HIS B C 1
ATOM 9588 O O . HIS B 2 496 ? 57.288 37.550 37.247 1.00 36.31 501 HIS B O 1
ATOM 9595 N N . ASP B 2 497 ? 55.706 37.536 35.666 1.00 34.29 502 ASP B N 1
ATOM 9596 C CA . ASP B 2 497 ? 55.284 36.160 35.944 1.00 35.78 502 ASP B CA 1
ATOM 9597 C C . ASP B 2 497 ? 56.242 35.087 35.423 1.00 36.86 502 ASP B C 1
ATOM 9598 O O . ASP B 2 497 ? 57.025 35.287 34.470 1.00 34.52 502 ASP B O 1
ATOM 9603 N N . GLU B 2 498 ? 56.158 33.912 36.044 1.00 38.02 503 GLU B N 1
ATOM 9604 C CA . GLU B 2 498 ? 57.113 32.831 35.785 1.00 39.62 503 GLU B CA 1
ATOM 9605 C C . GLU B 2 498 ? 57.191 32.407 34.323 1.00 34.62 503 GLU B C 1
ATOM 9606 O O . GLU B 2 498 ? 58.281 32.162 33.819 1.00 35.34 503 GLU B O 1
ATOM 9612 N N . THR B 2 499 ? 56.048 32.316 33.647 1.00 32.69 504 THR B N 1
ATOM 9613 C CA . THR B 2 499 ? 56.024 31.846 32.250 1.00 33.44 504 THR B CA 1
ATOM 9614 C C . THR B 2 499 ? 56.222 32.963 31.206 1.00 31.96 504 THR B C 1
ATOM 9615 O O . THR B 2 499 ? 56.178 32.682 29.998 1.00 29.82 504 THR B O 1
ATOM 9619 N N . ALA B 2 500 ? 56.451 34.198 31.654 1.00 30.45 505 ALA B N 1
ATOM 9620 C CA . ALA B 2 500 ? 56.461 35.365 30.727 1.00 31.85 505 ALA B CA 1
ATOM 9621 C C . ALA B 2 500 ? 57.476 35.247 29.609 1.00 32.94 505 ALA B C 1
ATOM 9622 O O . ALA B 2 500 ? 57.165 35.476 28.433 1.00 32.07 505 ALA B O 1
ATOM 9624 N N . LYS B 2 501 ? 58.694 34.854 29.960 1.00 32.75 506 LYS B N 1
ATOM 9625 C CA . LYS B 2 501 ? 59.748 34.722 28.968 1.00 35.36 506 LYS B CA 1
ATOM 9626 C C . LYS B 2 501 ? 59.420 33.682 27.879 1.00 33.96 506 LYS B C 1
ATOM 9627 O O . LYS B 2 501 ? 59.569 33.951 26.677 1.00 33.55 506 LYS B O 1
ATOM 9633 N N . ASP B 2 502 ? 58.968 32.498 28.286 1.00 33.02 507 ASP B N 1
ATOM 9634 C CA . ASP B 2 502 ? 58.537 31.484 27.332 1.00 34.19 507 ASP B CA 1
ATOM 9635 C C . ASP B 2 502 ? 57.282 31.935 26.575 1.00 30.64 507 ASP B C 1
ATOM 9636 O O . ASP B 2 502 ? 57.209 31.750 25.374 1.00 31.64 507 ASP B O 1
ATOM 9641 N N . ASP B 2 503 ? 56.331 32.537 27.286 1.00 29.23 508 ASP B N 1
ATOM 9642 C CA . ASP B 2 503 ? 55.078 33.037 26.664 1.00 30.08 508 ASP B CA 1
ATOM 9643 C C . ASP B 2 503 ? 55.296 34.102 25.578 1.00 30.67 508 ASP B C 1
ATOM 9644 O O . ASP B 2 503 ? 54.477 34.202 24.638 1.00 29.53 508 ASP B O 1
ATOM 9649 N N . THR B 2 504 ? 56.388 34.865 25.698 1.00 29.68 509 THR B N 1
ATOM 9650 C CA . THR B 2 504 ? 56.676 35.966 24.759 1.00 29.16 509 THR B CA 1
ATOM 9651 C C . THR B 2 504 ? 57.820 35.689 23.795 1.00 28.68 509 THR B C 1
ATOM 9652 O O . THR B 2 504 ? 58.334 36.626 23.141 1.00 26.61 509 THR B O 1
ATOM 9656 N N . ARG B 2 505 ? 58.236 34.425 23.679 1.00 27.33 510 ARG B N 1
ATOM 9657 C CA . ARG B 2 505 ? 59.324 34.081 22.777 1.00 27.48 510 ARG B CA 1
ATOM 9658 C C . ARG B 2 505 ? 58.956 34.433 21.336 1.00 26.03 510 ARG B C 1
ATOM 9659 O O . ARG B 2 505 ? 59.839 34.783 20.568 1.00 25.33 510 ARG B O 1
ATOM 9667 N N . TYR B 2 506 ? 57.659 34.349 20.993 1.00 24.98 511 TYR B N 1
ATOM 9668 C CA . TYR B 2 506 ? 57.222 34.542 19.589 1.00 25.06 511 TYR B CA 1
ATOM 9669 C C . TYR B 2 506 ? 56.251 35.718 19.426 1.00 26.10 511 TYR B C 1
ATOM 9670 O O . TYR B 2 506 ? 55.647 35.860 18.364 1.00 27.69 511 TYR B O 1
ATOM 9679 N N . GLY B 2 507 ? 56.138 36.555 20.439 1.00 26.41 512 GLY B N 1
ATOM 9680 C CA . GLY B 2 507 ? 55.357 37.785 20.341 1.00 27.78 512 GLY B CA 1
ATOM 9681 C C . GLY B 2 507 ? 55.269 38.530 21.644 1.00 28.61 512 GLY B C 1
ATOM 9682 O O . GLY B 2 507 ? 55.582 38.000 22.702 1.00 30.48 512 GLY B O 1
ATOM 9683 N N . THR B 2 508 ? 54.779 39.761 21.570 1.00 25.35 513 THR B N 1
ATOM 9684 C CA . THR B 2 508 ? 54.701 40.656 22.703 1.00 24.87 513 THR B CA 1
ATOM 9685 C C . THR B 2 508 ? 53.480 40.364 23.595 1.00 24.42 513 THR B C 1
ATOM 9686 O O . THR B 2 508 ? 52.389 40.066 23.089 1.00 24.53 513 THR B O 1
ATOM 9690 N N . LEU B 2 509 ? 53.645 40.531 24.909 1.00 23.29 514 LEU B N 1
ATOM 9691 C CA . LEU B 2 509 ? 52.524 40.494 25.844 1.00 24.67 514 LEU B CA 1
ATOM 9692 C C . LEU B 2 509 ? 51.777 41.821 25.783 1.00 24.59 514 LEU B C 1
ATOM 9693 O O . LEU B 2 509 ? 52.273 42.844 26.266 1.00 26.43 514 LEU B O 1
ATOM 9698 N N . ILE B 2 510 ? 50.605 41.814 25.144 1.00 25.77 515 ILE B N 1
ATOM 9699 C CA . ILE B 2 510 ? 49.840 43.044 24.904 1.00 25.49 515 ILE B CA 1
ATOM 9700 C C . ILE B 2 510 ? 48.609 43.225 25.773 1.00 25.69 515 ILE B C 1
ATOM 9701 O O . ILE B 2 510 ? 48.007 44.292 25.769 1.00 26.25 515 ILE B O 1
ATOM 9706 N N . ASP B 2 511 ? 48.216 42.189 26.511 1.00 26.20 516 ASP B N 1
ATOM 9707 C CA . ASP B 2 511 ? 47.203 42.314 27.558 1.00 27.12 516 ASP B CA 1
ATOM 9708 C C . ASP B 2 511 ? 47.460 41.189 28.567 1.00 26.72 516 ASP B C 1
ATOM 9709 O O . ASP B 2 511 ? 48.269 40.322 28.319 1.00 26.45 516 ASP B O 1
ATOM 9714 N N . HIS B 2 512 ? 46.748 41.183 29.677 1.00 29.31 517 HIS B N 1
ATOM 9715 C CA . HIS B 2 512 ? 46.865 40.043 30.599 1.00 30.11 517 HIS B CA 1
ATOM 9716 C C . HIS B 2 512 ? 46.481 38.744 29.858 1.00 30.05 517 HIS B C 1
ATOM 9717 O O . HIS B 2 512 ? 45.445 38.695 29.193 1.00 30.23 517 HIS B O 1
ATOM 9724 N N . ASN B 2 513 ? 47.362 37.735 29.905 1.00 28.15 518 ASN B N 1
ATOM 9725 C CA . ASN B 2 513 ? 47.141 36.417 29.321 1.00 28.17 518 ASN B CA 1
ATOM 9726 C C . ASN B 2 513 ? 47.012 36.426 27.799 1.00 28.76 518 ASN B C 1
ATOM 9727 O O . ASN B 2 513 ? 46.527 35.448 27.224 1.00 28.64 518 ASN B O 1
ATOM 9732 N N . ILE B 2 514 ? 47.489 37.493 27.144 1.00 27.45 519 ILE B N 1
ATOM 9733 C CA . ILE B 2 514 ? 47.301 37.661 25.701 1.00 26.39 519 ILE B CA 1
ATOM 9734 C C . ILE B 2 514 ? 48.604 38.096 25.023 1.00 24.68 519 ILE B C 1
ATOM 9735 O O . ILE B 2 514 ? 49.157 39.134 25.362 1.00 25.40 519 ILE B O 1
ATOM 9740 N N . VAL B 2 515 ? 49.059 37.314 24.056 1.00 24.37 520 VAL B N 1
ATOM 9741 C CA . VAL B 2 515 ? 50.257 37.610 23.311 1.00 25.50 520 VAL B CA 1
ATOM 9742 C C . VAL B 2 515 ? 49.907 37.854 21.844 1.00 25.69 520 VAL B C 1
ATOM 9743 O O . VAL B 2 515 ? 49.259 37.032 21.212 1.00 25.97 520 VAL B O 1
ATOM 9747 N N . GLY B 2 516 ? 50.353 38.990 21.318 1.00 26.33 521 GLY B N 1
ATOM 9748 C CA . GLY B 2 516 ? 50.235 39.265 19.887 1.00 26.49 521 GLY B CA 1
ATOM 9749 C C . GLY B 2 516 ? 51.347 38.612 19.114 1.00 27.89 521 GLY B C 1
ATOM 9750 O O . GLY B 2 516 ? 52.426 39.188 18.960 1.00 29.25 521 GLY B O 1
ATOM 9751 N N . THR B 2 517 ? 51.083 37.413 18.610 1.00 26.07 522 THR B N 1
ATOM 9752 C CA . THR B 2 517 ? 52.077 36.631 17.935 1.00 25.62 522 THR B CA 1
ATOM 9753 C C . THR B 2 517 ? 52.671 37.343 16.721 1.00 25.67 522 THR B C 1
ATOM 9754 O O . THR B 2 517 ? 51.930 37.828 15.867 1.00 24.46 522 THR B O 1
ATOM 9758 N N . THR B 2 518 ? 54.001 37.394 16.660 1.00 24.81 523 THR B N 1
ATOM 9759 C CA . THR B 2 518 ? 54.719 38.039 15.563 1.00 24.02 523 THR B CA 1
ATOM 9760 C C . THR B 2 518 ? 54.395 37.388 14.231 1.00 24.55 523 THR B C 1
ATOM 9761 O O . THR B 2 518 ? 54.233 36.162 14.138 1.00 25.80 523 THR B O 1
ATOM 9765 N N . HIS B 2 519 ? 54.292 38.220 13.199 1.00 24.29 524 HIS B N 1
ATOM 9766 C CA . HIS B 2 519 ? 53.924 37.764 11.859 1.00 23.41 524 HIS B CA 1
ATOM 9767 C C . HIS B 2 519 ? 54.329 38.836 10.857 1.00 23.91 524 HIS B C 1
ATOM 9768 O O . HIS B 2 519 ? 54.848 39.867 11.238 1.00 23.83 524 HIS B O 1
ATOM 9775 N N . GLN B 2 520 ? 54.129 38.581 9.569 1.00 24.52 525 GLN B N 1
ATOM 9776 C CA . GLN B 2 520 ? 54.400 39.566 8.552 1.00 23.82 525 GLN B CA 1
ATOM 9777 C C . GLN B 2 520 ? 53.111 39.908 7.816 1.00 24.49 525 GLN B C 1
ATOM 9778 O O . GLN B 2 520 ? 52.168 39.131 7.842 1.00 24.94 525 GLN B O 1
ATOM 9784 N N . HIS B 2 521 ? 53.064 41.084 7.206 1.00 23.06 526 HIS B N 1
ATOM 9785 C CA . HIS B 2 521 ? 52.024 41.406 6.232 1.00 23.94 526 HIS B CA 1
ATOM 9786 C C . HIS B 2 521 ? 52.733 41.632 4.942 1.00 23.46 526 HIS B C 1
ATOM 9787 O O . HIS B 2 521 ? 53.559 42.538 4.863 1.00 24.23 526 HIS B O 1
ATOM 9794 N N . ILE B 2 522 ? 52.444 40.821 3.934 1.00 22.10 527 ILE B N 1
ATOM 9795 C CA . ILE B 2 522 ? 53.165 40.882 2.661 1.00 23.84 527 ILE B CA 1
ATOM 9796 C C . ILE B 2 522 ? 52.187 41.056 1.498 1.00 24.80 527 ILE B C 1
ATOM 9797 O O . ILE B 2 522 ? 51.374 40.178 1.222 1.00 25.81 527 ILE B O 1
ATOM 9802 N N . TYR B 2 523 ? 52.281 42.200 0.828 1.00 23.86 528 TYR B N 1
ATOM 9803 C CA . TYR B 2 523 ? 51.387 42.528 -0.279 1.00 24.49 528 TYR B CA 1
ATOM 9804 C C . TYR B 2 523 ? 52.178 42.456 -1.553 1.00 23.17 528 TYR B C 1
ATOM 9805 O O . TYR B 2 523 ? 53.352 42.809 -1.587 1.00 24.65 528 TYR B O 1
ATOM 9814 N N . ASN B 2 524 ? 51.544 42.002 -2.619 1.00 23.18 529 ASN B N 1
ATOM 9815 C CA . ASN B 2 524 ? 52.157 42.038 -3.931 1.00 22.83 529 ASN B CA 1
ATOM 9816 C C . ASN B 2 524 ? 51.154 42.609 -4.950 1.00 23.07 529 ASN B C 1
ATOM 9817 O O . ASN B 2 524 ? 49.988 42.206 -4.960 1.00 24.14 529 ASN B O 1
ATOM 9822 N N . PHE B 2 525 ? 51.630 43.548 -5.771 1.00 23.31 530 PHE B N 1
ATOM 9823 C CA . PHE B 2 525 ? 50.830 44.240 -6.804 1.00 23.09 530 PHE B CA 1
ATOM 9824 C C . PHE B 2 525 ? 51.333 43.813 -8.169 1.00 24.38 530 PHE B C 1
ATOM 9825 O O . PHE B 2 525 ? 52.547 43.842 -8.439 1.00 24.65 530 PHE B O 1
ATOM 9833 N N . ARG B 2 526 ? 50.396 43.433 -9.028 1.00 24.52 531 ARG B N 1
ATOM 9834 C CA . ARG B 2 526 ? 50.696 43.135 -10.422 1.00 24.64 531 ARG B CA 1
ATOM 9835 C C . ARG B 2 526 ? 50.380 44.328 -11.285 1.00 24.60 531 ARG B C 1
ATOM 9836 O O . ARG B 2 526 ? 49.228 44.717 -11.399 1.00 24.90 531 ARG B O 1
ATOM 9844 N N . LEU B 2 527 ? 51.402 44.867 -11.938 1.00 24.13 532 LEU B N 1
ATOM 9845 C CA . LEU B 2 527 ? 51.319 46.114 -12.664 1.00 24.85 532 LEU B CA 1
ATOM 9846 C C . LEU B 2 527 ? 51.827 45.923 -14.086 1.00 24.57 532 LEU B C 1
ATOM 9847 O O . LEU B 2 527 ? 53.049 45.967 -14.348 1.00 25.27 532 LEU B O 1
ATOM 9852 N N . ASP B 2 528 ? 50.893 45.707 -15.006 1.00 24.61 533 ASP B N 1
ATOM 9853 C CA . ASP B 2 528 ? 51.254 45.630 -16.420 1.00 25.06 533 ASP B CA 1
ATOM 9854 C C . ASP B 2 528 ? 51.365 47.024 -16.983 1.00 25.34 533 ASP B C 1
ATOM 9855 O O . ASP B 2 528 ? 50.469 47.495 -17.711 1.00 26.60 533 ASP B O 1
ATOM 9860 N N . LEU B 2 529 ? 52.469 47.690 -16.627 1.00 26.59 534 LEU B N 1
ATOM 9861 C CA . LEU B 2 529 ? 52.827 49.001 -17.170 1.00 27.45 534 LEU B CA 1
ATOM 9862 C C . LEU B 2 529 ? 53.161 48.802 -18.648 1.00 27.14 534 LEU B C 1
ATOM 9863 O O . LEU B 2 529 ? 53.765 47.796 -18.995 1.00 26.26 534 LEU B O 1
ATOM 9868 N N . ASP B 2 530 ? 52.689 49.706 -19.490 1.00 26.15 535 ASP B N 1
ATOM 9869 C CA . ASP B 2 530 ? 53.061 49.813 -20.899 1.00 26.84 535 ASP B CA 1
ATOM 9870 C C . ASP B 2 530 ? 53.512 51.243 -21.064 1.00 26.23 535 ASP B C 1
ATOM 9871 O O . ASP B 2 530 ? 52.690 52.134 -21.336 1.00 28.51 535 ASP B O 1
ATOM 9876 N N . VAL B 2 531 ? 54.800 51.476 -20.854 1.00 26.15 536 VAL B N 1
ATOM 9877 C CA . VAL B 2 531 ? 55.334 52.824 -20.747 1.00 25.18 536 VAL B CA 1
ATOM 9878 C C . VAL B 2 531 ? 55.420 53.466 -22.133 1.00 26.76 536 VAL B C 1
ATOM 9879 O O . VAL B 2 531 ? 56.388 53.268 -22.851 1.00 29.07 536 VAL B O 1
ATOM 9883 N N . ASP B 2 532 ? 54.379 54.225 -22.460 1.00 26.34 537 ASP B N 1
ATOM 9884 C CA . ASP B 2 532 ? 54.205 54.900 -23.746 1.00 27.00 537 ASP B CA 1
ATOM 9885 C C . ASP B 2 532 ? 54.234 53.897 -24.903 1.00 28.19 537 ASP B C 1
ATOM 9886 O O . ASP B 2 532 ? 54.626 54.238 -26.011 1.00 30.33 537 ASP B O 1
ATOM 9891 N N . GLY B 2 533 ? 53.782 52.684 -24.632 1.00 30.59 538 GLY B N 1
ATOM 9892 C CA . GLY B 2 533 ? 53.886 51.582 -25.575 1.00 32.33 538 GLY B CA 1
ATOM 9893 C C . GLY B 2 533 ? 54.100 50.253 -24.888 1.00 35.09 538 GLY B C 1
ATOM 9894 O O . GLY B 2 533 ? 54.466 50.192 -23.709 1.00 31.67 538 GLY B O 1
ATOM 9895 N N . GLU B 2 534 ? 53.879 49.196 -25.673 1.00 36.34 539 GLU B N 1
ATOM 9896 C CA . GLU B 2 534 ? 54.037 47.791 -25.278 1.00 37.32 539 GLU B CA 1
ATOM 9897 C C . GLU B 2 534 ? 55.493 47.445 -24.978 1.00 33.81 539 GLU B C 1
ATOM 9898 O O . GLU B 2 534 ? 55.810 46.798 -23.975 1.00 32.59 539 GLU B O 1
ATOM 9904 N N . ASN B 2 535 ? 56.381 47.841 -25.878 1.00 33.15 540 ASN B N 1
ATOM 9905 C CA . ASN B 2 535 ? 57.754 47.323 -25.864 1.00 33.65 540 ASN B CA 1
ATOM 9906 C C . ASN B 2 535 ? 58.663 48.161 -24.962 1.00 31.63 540 ASN B C 1
ATOM 9907 O O . ASN B 2 535 ? 58.982 49.313 -25.252 1.00 32.05 540 ASN B O 1
ATOM 9912 N N . ASN B 2 536 ? 59.035 47.552 -23.838 1.00 29.28 541 ASN B N 1
ATOM 9913 C CA . ASN B 2 536 ? 59.773 48.181 -22.757 1.00 29.87 541 ASN B CA 1
ATOM 9914 C C . ASN B 2 536 ? 60.983 47.317 -22.332 1.00 30.54 541 ASN B C 1
ATOM 9915 O O . ASN B 2 536 ? 61.050 46.110 -22.640 1.00 30.90 541 ASN B O 1
ATOM 9920 N N . SER B 2 537 ? 61.919 47.947 -21.620 1.00 30.90 542 SER B N 1
ATOM 9921 C CA . SER B 2 537 ? 63.103 47.287 -21.051 1.00 31.98 542 SER B CA 1
ATOM 9922 C C . SER B 2 537 ? 63.272 47.711 -19.583 1.00 32.19 542 SER B C 1
ATOM 9923 O O . SER B 2 537 ? 62.859 48.802 -19.198 1.00 31.32 542 SER B O 1
ATOM 9926 N N . LEU B 2 538 ? 63.844 46.827 -18.775 1.00 30.79 543 LEU B N 1
ATOM 9927 C CA . LEU B 2 538 ? 64.141 47.119 -17.373 1.00 31.17 543 LEU B CA 1
ATOM 9928 C C . LEU B 2 538 ? 65.557 47.673 -17.282 1.00 33.22 543 LEU B C 1
ATOM 9929 O O . LEU B 2 538 ? 66.518 47.017 -17.728 1.00 32.20 543 LEU B O 1
ATOM 9934 N N . VAL B 2 539 ? 65.702 48.868 -16.711 1.00 29.46 544 VAL B N 1
ATOM 9935 C CA . VAL B 2 539 ? 66.986 49.527 -16.619 1.00 28.66 544 VAL B CA 1
ATOM 9936 C C . VAL B 2 539 ? 67.313 49.803 -15.151 1.00 31.84 544 VAL B C 1
ATOM 9937 O O . VAL B 2 539 ? 66.476 50.302 -14.414 1.00 30.56 544 VAL B O 1
ATOM 9941 N N . ALA B 2 540 ? 68.531 49.459 -14.741 1.00 29.12 545 ALA B N 1
ATOM 9942 C CA . ALA B 2 540 ? 69.042 49.768 -13.417 1.00 29.51 545 ALA B CA 1
ATOM 9943 C C . ALA B 2 540 ? 69.929 51.015 -13.456 1.00 30.72 545 ALA B C 1
ATOM 9944 O O . ALA B 2 540 ? 70.736 51.182 -14.370 1.00 30.91 545 ALA B O 1
ATOM 9946 N N . MET B 2 541 ? 69.766 51.886 -12.466 1.00 28.69 546 MET B N 1
ATOM 9947 C CA . MET B 2 541 ? 70.665 53.000 -12.239 1.00 30.92 546 MET B CA 1
ATOM 9948 C C . MET B 2 541 ? 71.057 52.966 -10.771 1.00 30.70 546 MET B C 1
ATOM 9949 O O . MET B 2 541 ? 70.227 53.209 -9.900 1.00 28.69 546 MET B O 1
ATOM 9954 N N . ASP B 2 542 ? 72.309 52.614 -10.489 1.00 29.27 547 ASP B N 1
ATOM 9955 C CA . ASP B 2 542 ? 72.797 52.545 -9.108 1.00 30.16 547 ASP B CA 1
ATOM 9956 C C . ASP B 2 542 ? 73.677 53.759 -8.816 1.00 30.63 547 ASP B C 1
ATOM 9957 O O . ASP B 2 542 ? 74.770 53.876 -9.366 1.00 31.62 547 ASP B O 1
ATOM 9962 N N . PRO B 2 543 ? 73.213 54.686 -7.962 1.00 31.12 548 PRO B N 1
ATOM 9963 C CA . PRO B 2 543 ? 74.109 55.780 -7.563 1.00 30.22 548 PRO B CA 1
ATOM 9964 C C . PRO B 2 543 ? 75.309 55.235 -6.784 1.00 32.60 548 PRO B C 1
ATOM 9965 O O . PRO B 2 543 ? 75.133 54.415 -5.881 1.00 34.62 548 PRO B O 1
ATOM 9969 N N . VAL B 2 544 ? 76.513 55.654 -7.171 1.00 32.59 549 VAL B N 1
ATOM 9970 C CA . VAL B 2 544 ? 77.752 55.192 -6.547 1.00 34.02 549 VAL B CA 1
ATOM 9971 C C . VAL B 2 544 ? 78.747 56.328 -6.329 1.00 32.06 549 VAL B C 1
ATOM 9972 O O . VAL B 2 544 ? 78.685 57.378 -6.992 1.00 34.35 549 VAL B O 1
ATOM 9976 N N . VAL B 2 545 ? 79.631 56.128 -5.363 1.00 29.55 550 VAL B N 1
ATOM 9977 C CA . VAL B 2 545 ? 80.724 57.048 -5.107 1.00 28.84 550 VAL B CA 1
ATOM 9978 C C . VAL B 2 545 ? 81.934 56.492 -5.859 1.00 31.86 550 VAL B C 1
ATOM 9979 O O . VAL B 2 545 ? 82.329 55.365 -5.605 1.00 30.44 550 VAL B O 1
ATOM 9983 N N . LYS B 2 546 ? 82.489 57.274 -6.776 1.00 31.52 551 LYS B N 1
ATOM 9984 C CA . LYS B 2 546 ? 83.684 56.885 -7.537 1.00 35.56 551 LYS B CA 1
ATOM 9985 C C . LYS B 2 546 ? 84.824 57.860 -7.281 1.00 34.50 551 LYS B C 1
ATOM 9986 O O . LYS B 2 546 ? 84.577 59.047 -7.044 1.00 32.45 551 LYS B O 1
ATOM 9992 N N . PRO B 2 547 ? 86.089 57.381 -7.357 1.00 35.35 552 PRO B N 1
ATOM 9993 C CA . PRO B 2 547 ? 87.211 58.313 -7.230 1.00 35.07 552 PRO B CA 1
ATOM 9994 C C . PRO B 2 547 ? 87.143 59.436 -8.240 1.00 32.51 552 PRO B C 1
ATOM 9995 O O . PRO B 2 547 ? 86.700 59.235 -9.383 1.00 35.45 552 PRO B O 1
ATOM 9999 N N . ASN B 2 548 ? 87.579 60.610 -7.807 1.00 31.93 553 ASN B N 1
ATOM 10000 C CA . ASN B 2 548 ? 87.644 61.758 -8.662 1.00 30.53 553 ASN B CA 1
ATOM 10001 C C . ASN B 2 548 ? 88.883 61.615 -9.567 1.00 32.21 553 ASN B C 1
ATOM 10002 O O . ASN B 2 548 ? 89.989 61.566 -9.053 1.00 31.83 553 ASN B O 1
ATOM 10007 N N . THR B 2 549 ? 88.677 61.558 -10.876 1.00 33.49 554 THR B N 1
ATOM 10008 C CA . THR B 2 549 ? 89.788 61.542 -11.824 1.00 38.69 554 THR B CA 1
ATOM 10009 C C . THR B 2 549 ? 89.911 62.844 -12.632 1.00 41.71 554 THR B C 1
ATOM 10010 O O . THR B 2 549 ? 90.648 62.901 -13.634 1.00 40.80 554 THR B O 1
ATOM 10014 N N . ALA B 2 550 ? 89.214 63.891 -12.191 1.00 39.44 555 ALA B N 1
ATOM 10015 C CA . ALA B 2 550 ? 89.086 65.129 -12.953 1.00 39.99 555 ALA B CA 1
ATOM 10016 C C . ALA B 2 550 ? 89.960 66.253 -12.432 1.00 39.99 555 ALA B C 1
ATOM 10017 O O . ALA B 2 550 ? 89.924 67.357 -12.977 1.00 45.42 555 ALA B O 1
ATOM 10019 N N . GLY B 2 551 ? 90.714 66.009 -11.373 1.00 38.25 556 GLY B N 1
ATOM 10020 C CA . GLY B 2 551 ? 91.477 67.073 -10.742 1.00 40.44 556 GLY B CA 1
ATOM 10021 C C . GLY B 2 551 ? 90.697 67.899 -9.731 1.00 41.24 556 GLY B C 1
ATOM 10022 O O . GLY B 2 551 ? 89.490 67.713 -9.533 1.00 38.11 556 GLY B O 1
ATOM 10023 N N . GLY B 2 552 ? 91.422 68.788 -9.063 1.00 37.29 557 GLY B N 1
ATOM 10024 C CA . GLY B 2 552 ? 90.862 69.666 -8.050 1.00 35.55 557 GLY B CA 1
ATOM 10025 C C . GLY B 2 552 ? 90.902 68.933 -6.732 1.00 34.02 557 GLY B C 1
ATOM 10026 O O . GLY B 2 552 ? 91.383 67.803 -6.677 1.00 36.39 557 GLY B O 1
ATOM 10027 N N . PRO B 2 553 ? 90.398 69.561 -5.656 1.00 31.47 558 PRO B N 1
ATOM 10028 C CA . PRO B 2 553 ? 90.544 69.035 -4.289 1.00 32.43 558 PRO B CA 1
ATOM 10029 C C . PRO B 2 553 ? 89.758 67.761 -3.907 1.00 30.86 558 PRO B C 1
ATOM 10030 O O . PRO B 2 553 ? 90.159 67.052 -2.976 1.00 30.37 558 PRO B O 1
ATOM 10034 N N . ARG B 2 554 ? 88.656 67.481 -4.590 1.00 31.58 559 ARG B N 1
ATOM 10035 C CA . ARG B 2 554 ? 87.802 66.356 -4.202 1.00 31.22 559 ARG B CA 1
ATOM 10036 C C . ARG B 2 554 ? 88.499 65.023 -4.458 1.00 30.72 559 ARG B C 1
ATOM 10037 O O . ARG B 2 554 ? 89.153 64.847 -5.493 1.00 33.33 559 ARG B O 1
ATOM 10045 N N . THR B 2 555 ? 88.338 64.104 -3.516 1.00 30.65 560 THR B N 1
ATOM 10046 C CA . THR B 2 555 ? 88.751 62.707 -3.707 1.00 31.10 560 THR B CA 1
ATOM 10047 C C . THR B 2 555 ? 87.708 61.818 -4.363 1.00 31.67 560 THR B C 1
ATOM 10048 O O . THR B 2 555 ? 88.060 60.768 -4.898 1.00 29.66 560 THR B O 1
ATOM 10052 N N . SER B 2 556 ? 86.433 62.233 -4.368 1.00 29.90 561 SER B N 1
ATOM 10053 C CA . SER B 2 556 ? 85.348 61.388 -4.860 1.00 29.05 561 SER B CA 1
ATOM 10054 C C . SER B 2 556 ? 84.259 62.185 -5.550 1.00 29.24 561 SER B C 1
ATOM 10055 O O . SER B 2 556 ? 84.197 63.407 -5.434 1.00 29.94 561 SER B O 1
ATOM 10058 N N . THR B 2 557 ? 83.424 61.470 -6.291 1.00 29.26 562 THR B N 1
ATOM 10059 C CA . THR B 2 557 ? 82.358 62.061 -7.054 1.00 29.43 562 THR B CA 1
ATOM 10060 C C . THR B 2 557 ? 81.126 61.207 -6.915 1.00 29.53 562 THR B C 1
ATOM 10061 O O . THR B 2 557 ? 81.220 60.044 -6.481 1.00 29.74 562 THR B O 1
ATOM 10065 N N . MET B 2 558 ? 79.978 61.767 -7.302 1.00 28.12 563 MET B N 1
ATOM 10066 C CA . MET B 2 558 ? 78.735 60.989 -7.367 1.00 28.07 563 MET B CA 1
ATOM 10067 C C . MET B 2 558 ? 78.391 60.675 -8.795 1.00 27.13 563 MET B C 1
ATOM 10068 O O . MET B 2 558 ? 78.092 61.581 -9.580 1.00 28.88 563 MET B O 1
ATOM 10073 N N . GLN B 2 559 ? 78.389 59.386 -9.119 1.00 27.47 564 GLN B N 1
ATOM 10074 C CA . GLN B 2 559 ? 78.126 58.911 -10.466 1.00 29.30 564 GLN B CA 1
ATOM 10075 C C . GLN B 2 559 ? 77.043 57.835 -10.429 1.00 28.31 564 GLN B C 1
ATOM 10076 O O . GLN B 2 559 ? 76.549 57.474 -9.365 1.00 29.12 564 GLN B O 1
ATOM 10082 N N . VAL B 2 560 ? 76.657 57.336 -11.590 1.00 28.36 565 VAL B N 1
ATOM 10083 C CA . VAL B 2 560 ? 75.668 56.279 -11.679 1.00 30.85 565 VAL B CA 1
ATOM 10084 C C . VAL B 2 560 ? 76.178 55.114 -12.515 1.00 32.28 565 VAL B C 1
ATOM 10085 O O . VAL B 2 560 ? 76.749 55.335 -13.577 1.00 34.37 565 VAL B O 1
ATOM 10089 N N . ASN B 2 561 ? 75.974 53.888 -12.033 1.00 32.87 566 ASN B N 1
ATOM 10090 C CA . ASN B 2 561 ? 76.196 52.683 -12.854 1.00 33.90 566 ASN B CA 1
ATOM 10091 C C . ASN B 2 561 ? 74.857 52.316 -13.472 1.00 32.68 566 ASN B C 1
ATOM 10092 O O . ASN B 2 561 ? 73.913 51.971 -12.748 1.00 31.03 566 ASN B O 1
ATOM 10097 N N . GLN B 2 562 ? 74.768 52.422 -14.795 1.00 30.64 567 GLN B N 1
ATOM 10098 C CA . GLN B 2 562 ? 73.549 52.158 -15.523 1.00 32.26 567 GLN B CA 1
ATOM 10099 C C . GLN B 2 562 ? 73.715 50.887 -16.354 1.00 34.16 567 GLN B C 1
ATOM 10100 O O . GLN B 2 562 ? 74.686 50.761 -17.093 1.00 33.76 567 GLN B O 1
ATOM 10106 N N . TYR B 2 563 ? 72.759 49.971 -16.244 1.00 32.94 568 TYR B N 1
ATOM 10107 C CA . TYR B 2 563 ? 72.789 48.717 -17.019 1.00 34.78 568 TYR B CA 1
ATOM 10108 C C . TYR B 2 563 ? 71.393 48.191 -17.259 1.00 35.81 568 TYR B C 1
ATOM 10109 O O . TYR B 2 563 ? 70.495 48.393 -16.433 1.00 32.91 568 TYR B O 1
ATOM 10118 N N . ASN B 2 564 ? 71.210 47.533 -18.403 1.00 35.70 569 ASN B N 1
ATOM 10119 C CA . ASN B 2 564 ? 69.967 46.838 -18.700 1.00 36.71 569 ASN B CA 1
ATOM 10120 C C . ASN B 2 564 ? 69.931 45.504 -17.988 1.00 36.02 569 ASN B C 1
ATOM 10121 O O . ASN B 2 564 ? 70.968 44.879 -17.792 1.00 37.21 569 ASN B O 1
ATOM 10126 N N . ILE B 2 565 ? 68.732 45.092 -17.581 1.00 34.38 570 ILE B N 1
ATOM 10127 C CA . ILE B 2 565 ? 68.483 43.787 -16.970 1.00 36.01 570 ILE B CA 1
ATOM 10128 C C . ILE B 2 565 ? 67.657 42.993 -17.992 1.00 37.36 570 ILE B C 1
ATOM 10129 O O . ILE B 2 565 ? 66.439 43.170 -18.111 1.00 35.09 570 ILE B O 1
ATOM 10134 N N . GLY B 2 566 ? 68.350 42.141 -18.747 1.00 39.03 571 GLY B N 1
ATOM 10135 C CA . GLY B 2 566 ? 67.795 41.521 -19.937 1.00 39.59 571 GLY B CA 1
ATOM 10136 C C . GLY B 2 566 ? 67.079 40.205 -19.744 1.00 41.13 571 GLY B C 1
ATOM 10137 O O . GLY B 2 566 ? 66.386 39.763 -20.649 1.00 44.50 571 GLY B O 1
ATOM 10138 N N . ASN B 2 567 ? 67.240 39.560 -18.597 1.00 41.96 572 ASN B N 1
ATOM 10139 C CA . ASN B 2 567 ? 66.542 38.300 -18.345 1.00 46.88 572 ASN B CA 1
ATOM 10140 C C . ASN B 2 567 ? 65.818 38.285 -17.001 1.00 45.19 572 ASN B C 1
ATOM 10141 O O . ASN B 2 567 ? 66.206 38.975 -16.052 1.00 41.31 572 ASN B O 1
ATOM 10146 N N . GLN B 2 568 ? 64.784 37.450 -16.939 1.00 47.19 573 GLN B N 1
ATOM 10147 C CA . GLN B 2 568 ? 63.841 37.421 -15.826 1.00 47.20 573 GLN B CA 1
ATOM 10148 C C . GLN B 2 568 ? 64.453 37.067 -14.473 1.00 48.08 573 GLN B C 1
ATOM 10149 O O . GLN B 2 568 ? 64.048 37.651 -13.455 1.00 42.60 573 GLN B O 1
ATOM 10155 N N . GLN B 2 569 ? 65.397 36.110 -14.437 1.00 44.62 574 GLN B N 1
ATOM 10156 C CA . GLN B 2 569 ? 65.966 35.658 -13.147 1.00 45.24 574 GLN B CA 1
ATOM 10157 C C . GLN B 2 569 ? 66.719 36.765 -12.441 1.00 42.06 574 GLN B C 1
ATOM 10158 O O . GLN B 2 569 ? 66.637 36.896 -11.210 1.00 43.58 574 GLN B O 1
ATOM 10164 N N . ASP B 2 570 ? 67.437 37.563 -13.228 1.00 39.55 575 ASP B N 1
ATOM 10165 C CA . ASP B 2 570 ? 68.152 38.738 -12.714 1.00 39.27 575 ASP B CA 1
ATOM 10166 C C . ASP B 2 570 ? 67.178 39.853 -12.305 1.00 35.60 575 ASP B C 1
ATOM 10167 O O . ASP B 2 570 ? 67.468 40.634 -11.397 1.00 39.14 575 ASP B O 1
ATOM 10172 N N . ALA B 2 571 ? 66.042 39.931 -12.985 1.00 35.55 576 ALA B N 1
ATOM 10173 C CA . ALA B 2 571 ? 65.000 40.932 -12.668 1.00 35.26 576 ALA B CA 1
ATOM 10174 C C . ALA B 2 571 ? 64.288 40.657 -11.365 1.00 35.01 576 ALA B C 1
ATOM 10175 O O . ALA B 2 571 ? 63.734 41.598 -10.781 1.00 37.58 576 ALA B O 1
ATOM 10177 N N . ALA B 2 572 ? 64.250 39.387 -10.937 1.00 32.57 577 ALA B N 1
ATOM 10178 C CA . ALA B 2 572 ? 63.667 39.024 -9.661 1.00 31.13 577 ALA B CA 1
ATOM 10179 C C . ALA B 2 572 ? 64.698 39.378 -8.588 1.00 33.06 577 ALA B C 1
ATOM 10180 O O . ALA B 2 572 ? 65.725 38.687 -8.447 1.00 31.05 577 ALA B O 1
ATOM 10182 N N . GLN B 2 573 ? 64.453 40.452 -7.838 1.00 30.24 578 GLN B N 1
ATOM 10183 C CA . GLN B 2 573 ? 65.478 40.964 -6.931 1.00 32.18 578 GLN B CA 1
ATOM 10184 C C . GLN B 2 573 ? 64.968 41.679 -5.699 1.00 31.81 578 GLN B C 1
ATOM 10185 O O . GLN B 2 573 ? 63.826 42.157 -5.645 1.00 28.83 578 GLN B O 1
ATOM 10191 N N . LYS B 2 574 ? 65.867 41.774 -4.723 1.00 30.87 579 LYS B N 1
ATOM 10192 C CA . LYS B 2 574 ? 65.691 42.639 -3.570 1.00 32.06 579 LYS B CA 1
ATOM 10193 C C . LYS B 2 574 ? 65.690 44.083 -4.071 1.00 30.75 579 LYS B C 1
ATOM 10194 O O . LYS B 2 574 ? 66.377 44.414 -5.040 1.00 29.47 579 LYS B O 1
ATOM 10200 N N . PHE B 2 575 ? 64.920 44.942 -3.412 1.00 29.46 580 PHE B N 1
ATOM 10201 C CA . PHE B 2 575 ? 64.926 46.369 -3.755 1.00 29.42 580 PHE B CA 1
ATOM 10202 C C . PHE B 2 575 ? 65.722 47.152 -2.730 1.00 29.26 580 PHE B C 1
ATOM 10203 O O . PHE B 2 575 ? 65.374 47.172 -1.536 1.00 30.78 580 PHE B O 1
ATOM 10211 N N . ASP B 2 576 ? 66.791 47.782 -3.214 1.00 29.44 581 ASP B N 1
ATOM 10212 C CA . ASP B 2 576 ? 67.577 48.734 -2.438 1.00 30.51 581 ASP B CA 1
ATOM 10213 C C . ASP B 2 576 ? 66.988 50.128 -2.743 1.00 29.74 581 ASP B C 1
ATOM 10214 O O . ASP B 2 576 ? 67.110 50.617 -3.865 1.00 27.80 581 ASP B O 1
ATOM 10219 N N . PRO B 2 577 ? 66.378 50.778 -1.738 1.00 29.29 582 PRO B N 1
ATOM 10220 C CA . PRO B 2 577 ? 65.722 52.063 -1.982 1.00 27.80 582 PRO B CA 1
ATOM 10221 C C . PRO B 2 577 ? 66.672 53.226 -2.261 1.00 26.00 582 PRO B C 1
ATOM 10222 O O . PRO B 2 577 ? 66.200 54.330 -2.509 1.00 25.99 582 PRO B O 1
ATOM 10226 N N . GLY B 2 578 ? 67.990 52.992 -2.185 1.00 26.39 583 GLY B N 1
ATOM 10227 C CA . GLY B 2 578 ? 69.006 53.921 -2.659 1.00 26.32 583 GLY B CA 1
ATOM 10228 C C . GLY B 2 578 ? 69.319 53.820 -4.145 1.00 26.71 583 GLY B C 1
ATOM 10229 O O . GLY B 2 578 ? 70.093 54.619 -4.656 1.00 27.95 583 GLY B O 1
ATOM 10230 N N . THR B 2 579 ? 68.729 52.846 -4.831 1.00 25.26 584 THR B N 1
ATOM 10231 C CA . THR B 2 579 ? 68.930 52.634 -6.262 1.00 25.46 584 THR B CA 1
ATOM 10232 C C . THR B 2 579 ? 67.693 53.059 -7.001 1.00 25.65 584 THR B C 1
ATOM 10233 O O . THR B 2 579 ? 66.659 53.320 -6.385 1.00 27.37 584 THR B O 1
ATOM 10237 N N . ILE B 2 580 ? 67.804 53.125 -8.330 1.00 24.93 585 ILE B N 1
ATOM 10238 C CA . ILE B 2 580 ? 66.721 53.498 -9.206 1.00 24.53 585 ILE B CA 1
ATOM 10239 C C . ILE B 2 580 ? 66.494 52.322 -10.137 1.00 26.88 585 ILE B C 1
ATOM 10240 O O . ILE B 2 580 ? 67.453 51.782 -10.690 1.00 27.09 585 ILE B O 1
ATOM 10245 N N . ARG B 2 581 ? 65.223 51.913 -10.274 1.00 25.67 586 ARG B N 1
ATOM 10246 C CA . ARG B 2 581 ? 64.807 50.892 -11.216 1.00 26.53 586 ARG B CA 1
ATOM 10247 C C . ARG B 2 581 ? 63.756 51.453 -12.160 1.00 27.46 586 ARG B C 1
ATOM 10248 O O . ARG B 2 581 ? 62.711 51.908 -11.718 1.00 27.37 586 ARG B O 1
ATOM 10256 N N . LEU B 2 582 ? 64.062 51.463 -13.459 1.00 26.72 587 LEU B N 1
ATOM 10257 C CA . LEU B 2 582 ? 63.174 52.014 -14.454 1.00 25.97 587 LEU B CA 1
ATOM 10258 C C . LEU B 2 582 ? 62.581 50.967 -15.355 1.00 27.30 587 LEU B C 1
ATOM 10259 O O . LEU B 2 582 ? 63.267 50.021 -15.760 1.00 27.49 587 LEU B O 1
ATOM 10264 N N . LEU B 2 583 ? 61.323 51.157 -15.719 1.00 25.74 588 LEU B N 1
ATOM 10265 C CA . LEU B 2 583 ? 60.788 50.487 -16.898 1.00 27.51 588 LEU B CA 1
ATOM 10266 C C . LEU B 2 583 ? 60.783 51.530 -18.002 1.00 28.85 588 LEU B C 1
ATOM 10267 O O . LEU B 2 583 ? 60.043 52.524 -17.935 1.00 26.99 588 LEU B O 1
ATOM 10272 N N . SER B 2 584 ? 61.636 51.323 -19.008 1.00 28.76 589 SER B N 1
ATOM 10273 C CA . SER B 2 584 ? 61.886 52.322 -20.031 1.00 29.46 589 SER B CA 1
ATOM 10274 C C . SER B 2 584 ? 61.332 51.832 -21.362 1.00 30.42 589 SER B C 1
ATOM 10275 O O . SER B 2 584 ? 61.264 50.618 -21.608 1.00 31.80 589 SER B O 1
ATOM 10278 N N . ASN B 2 585 ? 60.969 52.775 -22.221 1.00 31.10 590 ASN B N 1
ATOM 10279 C CA . ASN B 2 585 ? 60.624 52.483 -23.606 1.00 31.13 590 ASN B CA 1
ATOM 10280 C C . ASN B 2 585 ? 61.860 52.841 -24.434 1.00 32.56 590 ASN B C 1
ATOM 10281 O O . ASN B 2 585 ? 62.146 54.015 -24.650 1.00 32.88 590 ASN B O 1
ATOM 10286 N N . PRO B 2 586 ? 62.624 51.827 -24.888 1.00 34.14 591 PRO B N 1
ATOM 10287 C CA . PRO B 2 586 ? 63.805 52.140 -25.693 1.00 36.19 591 PRO B CA 1
ATOM 10288 C C . PRO B 2 586 ? 63.502 52.673 -27.118 1.00 35.47 591 PRO B C 1
ATOM 10289 O O . PRO B 2 586 ? 64.432 53.040 -27.818 1.00 38.88 591 PRO B O 1
ATOM 10293 N N . ASN B 2 587 ? 62.230 52.745 -27.499 1.00 34.94 592 ASN B N 1
ATOM 10294 C CA . ASN B 2 587 ? 61.779 53.211 -28.818 1.00 36.05 592 ASN B CA 1
ATOM 10295 C C . ASN B 2 587 ? 61.315 54.684 -28.836 1.00 37.98 592 ASN B C 1
ATOM 10296 O O . ASN B 2 587 ? 61.089 55.256 -29.918 1.00 32.54 592 ASN B O 1
ATOM 10301 N N . LYS B 2 588 ? 61.149 55.285 -27.647 1.00 33.14 593 LYS B N 1
ATOM 10302 C CA . LYS B 2 588 ? 60.637 56.651 -27.525 1.00 34.12 593 LYS B CA 1
ATOM 10303 C C . LYS B 2 588 ? 61.413 57.438 -26.490 1.00 32.90 593 LYS B C 1
ATOM 10304 O O . LYS B 2 588 ? 61.703 56.932 -25.403 1.00 31.77 593 LYS B O 1
ATOM 10310 N N . GLU B 2 589 ? 61.744 58.667 -26.861 1.00 31.41 594 GLU B N 1
ATOM 10311 C CA . GLU B 2 589 ? 62.598 59.533 -26.088 1.00 33.05 594 GLU B CA 1
ATOM 10312 C C . GLU B 2 589 ? 61.869 60.836 -25.800 1.00 32.94 594 GLU B C 1
ATOM 10313 O O . GLU B 2 589 ? 60.995 61.258 -26.568 1.00 30.85 594 GLU B O 1
ATOM 10319 N N . ASN B 2 590 ? 62.245 61.483 -24.702 1.00 32.28 595 ASN B N 1
ATOM 10320 C CA . ASN B 2 590 ? 61.776 62.832 -24.438 1.00 31.64 595 ASN B CA 1
ATOM 10321 C C . ASN B 2 590 ? 62.607 63.834 -25.265 1.00 32.94 595 ASN B C 1
ATOM 10322 O O . ASN B 2 590 ? 63.452 63.444 -26.092 1.00 32.58 595 ASN B O 1
ATOM 10327 N N . ARG B 2 591 ? 62.348 65.111 -25.046 1.00 31.38 596 ARG B N 1
ATOM 10328 C CA . ARG B 2 591 ? 62.961 66.211 -25.798 1.00 33.57 596 ARG B CA 1
ATOM 10329 C C . ARG B 2 591 ? 64.500 66.262 -25.674 1.00 33.05 596 ARG B C 1
ATOM 10330 O O . ARG B 2 591 ? 65.182 66.783 -26.554 1.00 33.10 596 ARG B O 1
ATOM 10338 N N . MET B 2 592 ? 65.033 65.727 -24.577 1.00 29.28 597 MET B N 1
ATOM 10339 C CA . MET B 2 592 ? 66.464 65.648 -24.330 1.00 29.46 597 MET B CA 1
ATOM 10340 C C . MET B 2 592 ? 67.122 64.344 -24.817 1.00 28.90 597 MET B C 1
ATOM 10341 O O . MET B 2 592 ? 68.298 64.099 -24.536 1.00 30.36 597 MET B O 1
ATOM 10346 N N . GLY B 2 593 ? 66.356 63.497 -25.503 1.00 30.64 598 GLY B N 1
ATOM 10347 C CA . GLY B 2 593 ? 66.854 62.217 -26.004 1.00 32.05 598 GLY B CA 1
ATOM 10348 C C . GLY B 2 593 ? 67.010 61.142 -24.946 1.00 32.79 598 GLY B C 1
ATOM 10349 O O . GLY B 2 593 ? 67.737 60.172 -25.155 1.00 31.04 598 GLY B O 1
ATOM 10350 N N . ASN B 2 594 ? 66.329 61.298 -23.806 1.00 30.49 599 ASN B N 1
ATOM 10351 C CA . ASN B 2 594 ? 66.308 60.261 -22.784 1.00 29.71 599 ASN B CA 1
ATOM 10352 C C . ASN B 2 594 ? 65.111 59.340 -23.013 1.00 30.03 599 ASN B C 1
ATOM 10353 O O . ASN B 2 594 ? 64.024 59.809 -23.347 1.00 32.42 599 ASN B O 1
ATOM 10358 N N . PRO B 2 595 ? 65.289 58.015 -22.831 1.00 31.32 600 PRO B N 1
ATOM 10359 C CA . PRO B 2 595 ? 64.160 57.108 -22.963 1.00 29.59 600 PRO B CA 1
ATOM 10360 C C . PRO B 2 595 ? 63.047 57.403 -21.961 1.00 29.01 600 PRO B C 1
ATOM 10361 O O . PRO B 2 595 ? 63.320 57.574 -20.767 1.00 27.93 600 PRO B O 1
ATOM 10365 N N . VAL B 2 596 ? 61.825 57.469 -22.468 1.00 28.31 601 VAL B N 1
ATOM 10366 C CA . VAL B 2 596 ? 60.659 57.742 -21.634 1.00 28.98 601 VAL B CA 1
ATOM 10367 C C . VAL B 2 596 ? 60.484 56.564 -20.689 1.00 29.34 601 VAL B C 1
ATOM 10368 O O . VAL B 2 596 ? 60.460 55.410 -21.130 1.00 27.23 601 VAL B O 1
ATOM 10372 N N . SER B 2 597 ? 60.398 56.850 -19.382 1.00 26.03 602 SER B N 1
ATOM 10373 C CA . SER B 2 597 ? 60.434 55.793 -18.381 1.00 26.30 602 SER B CA 1
ATOM 10374 C C . SER B 2 597 ? 59.475 56.042 -17.202 1.00 25.34 602 SER B C 1
ATOM 10375 O O . SER B 2 597 ? 58.994 57.151 -17.022 1.00 25.08 602 SER B O 1
ATOM 10378 N N . TYR B 2 598 ? 59.167 54.979 -16.477 1.00 25.02 603 TYR B N 1
ATOM 10379 C CA . TYR B 2 598 ? 58.606 55.078 -15.118 1.00 25.54 603 TYR B CA 1
ATOM 10380 C C . TYR B 2 598 ? 59.556 54.433 -14.124 1.00 25.32 603 TYR B C 1
ATOM 10381 O O . TYR B 2 598 ? 60.089 53.343 -14.357 1.00 25.52 603 TYR B O 1
ATOM 10390 N N . GLN B 2 599 ? 59.766 55.135 -13.019 1.00 23.84 604 GLN B N 1
ATOM 10391 C CA . GLN B 2 599 ? 60.604 54.667 -11.922 1.00 24.50 604 GLN B CA 1
ATOM 10392 C C . GLN B 2 599 ? 59.709 53.852 -11.001 1.00 25.69 604 GLN B C 1
ATOM 10393 O O . GLN B 2 599 ? 58.611 54.309 -10.614 1.00 24.68 604 GLN B O 1
ATOM 10399 N N . ILE B 2 600 ? 60.179 52.658 -10.649 1.00 24.34 605 ILE B N 1
ATOM 10400 C CA . ILE B 2 600 ? 59.437 51.702 -9.873 1.00 25.29 605 ILE B CA 1
ATOM 10401 C C . ILE B 2 600 ? 59.999 51.686 -8.457 1.00 25.27 605 ILE B C 1
ATOM 10402 O O . ILE B 2 600 ? 61.179 51.364 -8.277 1.00 24.44 605 ILE B O 1
ATOM 10407 N N . ILE B 2 601 ? 59.155 52.017 -7.469 1.00 24.06 606 ILE B N 1
ATOM 10408 C CA . ILE B 2 601 ? 59.566 52.115 -6.070 1.00 24.00 606 ILE B CA 1
ATOM 10409 C C . ILE B 2 601 ? 58.687 51.190 -5.215 1.00 23.87 606 ILE B C 1
ATOM 10410 O O . ILE B 2 601 ? 57.624 51.602 -4.708 1.00 23.32 606 ILE B O 1
ATOM 10415 N N . PRO B 2 602 ? 59.119 49.928 -5.043 1.00 22.75 607 PRO B N 1
ATOM 10416 C CA . PRO B 2 602 ? 58.318 48.994 -4.248 1.00 23.81 607 PRO B CA 1
ATOM 10417 C C . PRO B 2 602 ? 58.341 49.299 -2.776 1.00 23.16 607 PRO B C 1
ATOM 10418 O O . PRO B 2 602 ? 57.539 48.747 -2.053 1.00 25.35 607 PRO B O 1
ATOM 10422 N N . TYR B 2 603 ? 59.320 50.069 -2.323 1.00 24.78 608 TYR B N 1
ATOM 10423 C CA . TYR B 2 603 ? 59.353 50.485 -0.916 1.00 27.05 608 TYR B CA 1
ATOM 10424 C C . TYR B 2 603 ? 59.555 51.977 -0.828 1.00 26.02 608 TYR B C 1
ATOM 10425 O O . TYR B 2 603 ? 60.682 52.473 -1.011 1.00 26.39 608 TYR B O 1
ATOM 10434 N N . ALA B 2 604 ? 58.460 52.692 -0.565 1.00 24.02 609 ALA B N 1
ATOM 10435 C CA . ALA B 2 604 ? 58.487 54.132 -0.355 1.00 24.14 609 ALA B CA 1
ATOM 10436 C C . ALA B 2 604 ? 58.117 54.481 1.078 1.00 26.86 609 ALA B C 1
ATOM 10437 O O . ALA B 2 604 ? 57.843 55.652 1.386 1.00 27.93 609 ALA B O 1
ATOM 10439 N N . GLY B 2 605 ? 58.134 53.478 1.940 1.00 27.47 610 GLY B N 1
ATOM 10440 C CA . GLY B 2 605 ? 58.003 53.715 3.377 1.00 27.99 610 GLY B CA 1
ATOM 10441 C C . GLY B 2 605 ? 56.889 52.959 4.013 1.00 26.58 610 GLY B C 1
ATOM 10442 O O . GLY B 2 605 ? 56.144 52.253 3.365 1.00 27.19 610 GLY B O 1
ATOM 10443 N N . GLY B 2 606 ? 56.808 53.091 5.326 1.00 25.40 611 GLY B N 1
ATOM 10444 C CA . GLY B 2 606 ? 55.717 52.515 6.065 1.00 25.45 611 GLY B CA 1
ATOM 10445 C C . GLY B 2 606 ? 55.890 52.804 7.540 1.00 24.74 611 GLY B C 1
ATOM 10446 O O . GLY B 2 606 ? 56.935 53.305 7.978 1.00 24.22 611 GLY B O 1
ATOM 10447 N N . THR B 2 607 ? 54.862 52.455 8.288 1.00 23.39 612 THR B N 1
ATOM 10448 C CA . THR B 2 607 ? 54.766 52.808 9.688 1.00 24.32 612 THR B CA 1
ATOM 10449 C C . THR B 2 607 ? 55.084 51.642 10.627 1.00 23.88 612 THR B C 1
ATOM 10450 O O . THR B 2 607 ? 55.222 51.846 11.841 1.00 24.86 612 THR B O 1
ATOM 10454 N N . HIS B 2 608 ? 55.185 50.428 10.086 1.00 23.94 613 HIS B N 1
ATOM 10455 C CA . HIS B 2 608 ? 55.688 49.247 10.842 1.00 26.08 613 HIS B CA 1
ATOM 10456 C C . HIS B 2 608 ? 57.089 48.950 10.318 1.00 26.21 613 HIS B C 1
ATOM 10457 O O . HIS B 2 608 ? 57.462 49.420 9.225 1.00 24.73 613 HIS B O 1
ATOM 10464 N N . PRO B 2 609 ? 57.876 48.148 11.065 1.00 26.52 614 PRO B N 1
ATOM 10465 C CA . PRO B 2 609 ? 59.177 47.712 10.558 1.00 27.04 614 PRO B CA 1
ATOM 10466 C C . PRO B 2 609 ? 59.055 46.992 9.232 1.00 27.39 614 PRO B C 1
ATOM 10467 O O . PRO B 2 609 ? 58.084 46.256 9.026 1.00 28.17 614 PRO B O 1
ATOM 10471 N N . VAL B 2 610 ? 60.003 47.235 8.346 1.00 27.84 615 VAL B N 1
ATOM 10472 C CA . VAL B 2 610 ? 59.966 46.690 7.008 1.00 31.90 615 VAL B CA 1
ATOM 10473 C C . VAL B 2 610 ? 60.484 45.256 6.944 1.00 35.61 615 VAL B C 1
ATOM 10474 O O . VAL B 2 610 ? 61.430 44.871 7.631 1.00 36.31 615 VAL B O 1
ATOM 10478 N N . ALA B 2 611 ? 59.832 44.460 6.111 1.00 37.32 616 ALA B N 1
ATOM 10479 C CA . ALA B 2 611 ? 60.317 43.129 5.801 1.00 41.34 616 ALA B CA 1
ATOM 10480 C C . ALA B 2 611 ? 61.296 43.239 4.611 1.00 44.94 616 ALA B C 1
ATOM 10481 O O . ALA B 2 611 ? 60.899 43.689 3.526 1.00 51.65 616 ALA B O 1
ATOM 10483 N N . LYS B 2 612 ? 62.560 42.864 4.819 1.00 48.21 617 LYS B N 1
ATOM 10484 C CA . LYS B 2 612 ? 63.547 42.735 3.714 1.00 52.86 617 LYS B CA 1
ATOM 10485 C C . LYS B 2 612 ? 63.396 41.410 2.933 1.00 51.20 617 LYS B C 1
ATOM 10486 O O . LYS B 2 612 ? 63.938 41.248 1.825 1.00 43.38 617 LYS B O 1
ATOM 10492 N N . GLY B 2 613 ? 62.675 40.468 3.531 1.00 44.93 618 GLY B N 1
ATOM 10493 C CA . GLY B 2 613 ? 62.253 39.276 2.830 1.00 42.85 618 GLY B CA 1
ATOM 10494 C C . GLY B 2 613 ? 61.273 38.492 3.685 1.00 39.65 618 GLY B C 1
ATOM 10495 O O . GLY B 2 613 ? 60.545 39.045 4.512 1.00 40.70 618 GLY B O 1
ATOM 10496 N N . ALA B 2 614 ? 61.246 37.193 3.476 1.00 32.48 619 ALA B N 1
ATOM 10497 C CA . ALA B 2 614 ? 60.379 36.329 4.245 1.00 31.29 619 ALA B CA 1
ATOM 10498 C C . ALA B 2 614 ? 61.100 35.988 5.536 1.00 29.40 619 ALA B C 1
ATOM 10499 O O . ALA B 2 614 ? 62.292 35.649 5.499 1.00 29.31 619 ALA B O 1
ATOM 10501 N N . GLN B 2 615 ? 60.405 36.055 6.667 1.00 27.66 620 GLN B N 1
ATOM 10502 C CA . GLN B 2 615 ? 60.991 35.715 7.958 1.00 28.61 620 GLN B CA 1
ATOM 10503 C C . GLN B 2 615 ? 60.834 34.193 8.220 1.00 27.69 620 GLN B C 1
ATOM 10504 O O . GLN B 2 615 ? 60.254 33.758 9.211 1.00 27.78 620 GLN B O 1
ATOM 10510 N N . PHE B 2 616 ? 61.371 33.428 7.285 1.00 28.80 621 PHE B N 1
ATOM 10511 C CA . PHE B 2 616 ? 61.331 31.964 7.278 1.00 30.44 621 PHE B CA 1
ATOM 10512 C C . PHE B 2 616 ? 62.660 31.451 6.799 1.00 31.01 621 PHE B C 1
ATOM 10513 O O . PHE B 2 616 ? 63.199 31.984 5.851 1.00 29.22 621 PHE B O 1
ATOM 10521 N N . ALA B 2 617 ? 63.167 30.385 7.415 1.00 31.00 622 ALA B N 1
ATOM 10522 C CA . ALA B 2 617 ? 64.336 29.706 6.858 1.00 32.14 622 ALA B CA 1
ATOM 10523 C C . ALA B 2 617 ? 64.022 29.172 5.455 1.00 31.34 622 ALA B C 1
ATOM 10524 O O . ALA B 2 617 ? 62.870 28.878 5.139 1.00 29.67 622 ALA B O 1
ATOM 10526 N N . PRO B 2 618 ? 65.044 29.036 4.605 1.00 34.15 623 PRO B N 1
ATOM 10527 C CA . PRO B 2 618 ? 64.760 28.613 3.227 1.00 35.97 623 PRO B CA 1
ATOM 10528 C C . PRO B 2 618 ? 64.345 27.145 3.053 1.00 36.41 623 PRO B C 1
ATOM 10529 O O . PRO B 2 618 ? 63.967 26.766 1.955 1.00 39.22 623 PRO B O 1
ATOM 10533 N N . ASP B 2 619 ? 64.418 26.339 4.109 1.00 36.04 624 ASP B N 1
ATOM 10534 C CA . ASP B 2 619 ? 63.897 24.968 4.069 1.00 38.37 624 ASP B CA 1
ATOM 10535 C C . ASP B 2 619 ? 62.423 24.831 4.575 1.00 37.20 624 ASP B C 1
ATOM 10536 O O . ASP B 2 619 ? 61.896 23.710 4.645 1.00 35.83 624 ASP B O 1
ATOM 10541 N N . GLU B 2 620 ? 61.760 25.949 4.909 1.00 32.60 625 GLU B N 1
ATOM 10542 C CA . GLU B 2 620 ? 60.320 25.928 5.238 1.00 32.04 625 GLU B CA 1
ATOM 10543 C C . GLU B 2 620 ? 59.467 25.703 3.967 1.00 31.49 625 GLU B C 1
ATOM 10544 O O . GLU B 2 620 ? 59.750 26.247 2.894 1.00 30.73 625 GLU B O 1
ATOM 10550 N N . TRP B 2 621 ? 58.408 24.923 4.089 1.00 31.48 626 TRP B N 1
ATOM 10551 C CA . TRP B 2 621 ? 57.520 24.689 2.935 1.00 32.32 626 TRP B CA 1
ATOM 10552 C C . TRP B 2 621 ? 56.843 25.970 2.457 1.00 32.03 626 TRP B C 1
ATOM 10553 O O . TRP B 2 621 ? 56.726 26.198 1.250 1.00 33.03 626 TRP B O 1
ATOM 10564 N N . ILE B 2 622 ? 56.427 26.819 3.392 1.00 31.90 627 ILE B N 1
ATOM 10565 C CA . ILE B 2 622 ? 55.800 28.093 2.992 1.00 34.99 627 ILE B CA 1
ATOM 10566 C C . ILE B 2 622 ? 56.789 28.942 2.148 1.00 32.69 627 ILE B C 1
ATOM 10567 O O . ILE B 2 622 ? 56.400 29.559 1.153 1.00 32.57 627 ILE B O 1
ATOM 10572 N N . TYR B 2 623 ? 58.071 28.905 2.514 1.00 31.42 628 TYR B N 1
ATOM 10573 C CA . TYR B 2 623 ? 59.114 29.597 1.772 1.00 32.70 628 TYR B CA 1
ATOM 10574 C C . TYR B 2 623 ? 59.239 29.065 0.357 1.00 33.48 628 TYR B C 1
ATOM 10575 O O . TYR B 2 623 ? 59.339 29.833 -0.617 1.00 32.42 628 TYR B O 1
ATOM 10584 N N . HIS B 2 624 ? 59.268 27.742 0.261 1.00 33.57 629 HIS B N 1
ATOM 10585 C CA . HIS B 2 624 ? 59.340 27.066 -1.018 1.00 36.02 629 HIS B CA 1
ATOM 10586 C C . HIS B 2 624 ? 58.110 27.347 -1.886 1.00 35.29 629 HIS B C 1
ATOM 10587 O O . HIS B 2 624 ? 58.237 27.586 -3.087 1.00 36.40 629 HIS B O 1
ATOM 10594 N N . ARG B 2 625 ? 56.927 27.288 -1.281 1.00 34.45 630 ARG B N 1
ATOM 10595 C CA . ARG B 2 625 ? 55.661 27.456 -2.038 1.00 34.80 630 ARG B CA 1
ATOM 10596 C C . ARG B 2 625 ? 55.439 28.882 -2.546 1.00 34.47 630 ARG B C 1
ATOM 10597 O O . ARG B 2 625 ? 54.823 29.075 -3.609 1.00 33.08 630 ARG B O 1
ATOM 10605 N N . LEU B 2 626 ? 55.946 29.868 -1.794 1.00 33.66 631 LEU B N 1
ATOM 10606 C CA . LEU B 2 626 ? 55.629 31.284 -2.036 1.00 32.40 631 LEU B CA 1
ATOM 10607 C C . LEU B 2 626 ? 56.916 32.132 -2.171 1.00 32.42 631 LEU B C 1
ATOM 10608 O O . LEU B 2 626 ? 57.305 32.881 -1.255 1.00 31.32 631 LEU B O 1
ATOM 10613 N N . SER B 2 627 ? 57.549 32.008 -3.335 1.00 30.05 632 SER B N 1
ATOM 10614 C CA . SER B 2 627 ? 58.785 32.745 -3.652 1.00 32.35 632 SER B CA 1
ATOM 10615 C C . SER B 2 627 ? 58.577 34.251 -3.650 1.00 30.90 632 SER B C 1
ATOM 10616 O O . SER B 2 627 ? 59.503 35.006 -3.342 1.00 26.92 632 SER B O 1
ATOM 10619 N N . PHE B 2 628 ? 57.361 34.682 -4.001 1.00 31.19 633 PHE B N 1
ATOM 10620 C CA . PHE B 2 628 ? 57.037 36.121 -4.056 1.00 30.10 633 PHE B CA 1
ATOM 10621 C C . PHE B 2 628 ? 57.324 36.884 -2.764 1.00 30.86 633 PHE B C 1
ATOM 10622 O O . PHE B 2 628 ? 57.625 38.085 -2.814 1.00 31.32 633 PHE B O 1
ATOM 10630 N N . MET B 2 629 ? 57.256 36.185 -1.634 1.00 28.53 634 MET B N 1
ATOM 10631 C CA . MET B 2 629 ? 57.551 36.759 -0.336 1.00 30.98 634 MET B CA 1
ATOM 10632 C C . MET B 2 629 ? 58.968 37.311 -0.163 1.00 30.06 634 MET B C 1
ATOM 10633 O O . MET B 2 629 ? 59.171 38.207 0.663 1.00 28.61 634 MET B O 1
ATOM 10638 N N . ASP B 2 630 ? 59.940 36.768 -0.896 1.00 30.26 635 ASP B N 1
ATOM 10639 C CA . ASP B 2 630 ? 61.338 37.038 -0.567 1.00 30.01 635 ASP B CA 1
ATOM 10640 C C . ASP B 2 630 ? 62.072 38.022 -1.470 1.00 31.67 635 ASP B C 1
ATOM 10641 O O . ASP B 2 630 ? 63.261 38.292 -1.222 1.00 32.94 635 ASP B O 1
ATOM 10646 N N . LYS B 2 631 ? 61.413 38.532 -2.516 1.00 29.93 636 LYS B N 1
ATOM 10647 C CA . LYS B 2 631 ? 61.991 39.575 -3.388 1.00 31.98 636 LYS B CA 1
ATOM 10648 C C . LYS B 2 631 ? 60.967 40.682 -3.583 1.00 30.82 636 LYS B C 1
ATOM 10649 O O . LYS B 2 631 ? 59.775 40.409 -3.619 1.00 30.67 636 LYS B O 1
ATOM 10655 N N . GLN B 2 632 ? 61.432 41.916 -3.743 1.00 27.40 637 GLN B N 1
ATOM 10656 C CA . GLN B 2 632 ? 60.536 43.070 -3.830 1.00 25.90 637 GLN B CA 1
ATOM 10657 C C . GLN B 2 632 ? 60.198 43.493 -5.240 1.00 26.00 637 GLN B C 1
ATOM 10658 O O . GLN B 2 632 ? 59.167 44.148 -5.437 1.00 26.02 637 GLN B O 1
ATOM 10664 N N . LEU B 2 633 ? 61.039 43.155 -6.210 1.00 25.58 638 LEU B N 1
ATOM 10665 C CA . LEU B 2 633 ? 60.805 43.520 -7.591 1.00 25.78 638 LEU B CA 1
ATOM 10666 C C . LEU B 2 633 ? 60.944 42.281 -8.479 1.00 29.74 638 LEU B C 1
ATOM 10667 O O . LEU B 2 633 ? 61.932 41.546 -8.355 1.00 29.10 638 LEU B O 1
ATOM 10672 N N . TRP B 2 634 ? 59.939 42.050 -9.330 1.00 27.23 639 TRP B N 1
ATOM 10673 C CA . TRP B 2 634 ? 59.927 40.987 -10.351 1.00 29.55 639 TRP B CA 1
ATOM 10674 C C . TRP B 2 634 ? 59.470 41.617 -11.655 1.00 28.90 639 TRP B C 1
ATOM 10675 O O . TRP B 2 634 ? 58.616 42.498 -11.646 1.00 28.88 639 TRP B O 1
ATOM 10686 N N . VAL B 2 635 ? 60.030 41.185 -12.772 1.00 28.53 640 VAL B N 1
ATOM 10687 C CA . VAL B 2 635 ? 59.533 41.602 -14.072 1.00 29.33 640 VAL B CA 1
ATOM 10688 C C . VAL B 2 635 ? 59.411 40.342 -14.921 1.00 30.89 640 VAL B C 1
ATOM 10689 O O . VAL B 2 635 ? 60.363 39.563 -15.001 1.00 29.21 640 VAL B O 1
ATOM 10693 N N . THR B 2 636 ? 58.234 40.129 -15.496 1.00 28.74 641 THR B N 1
ATOM 10694 C CA . THR B 2 636 ? 57.971 38.977 -16.355 1.00 29.55 641 THR B CA 1
ATOM 10695 C C . THR B 2 636 ? 57.408 39.417 -17.679 1.00 31.11 641 THR B C 1
ATOM 10696 O O . THR B 2 636 ? 57.043 40.573 -17.868 1.00 30.74 641 THR B O 1
ATOM 10700 N N . ARG B 2 637 ? 57.358 38.487 -18.617 1.00 31.32 642 ARG B N 1
ATOM 10701 C CA . ARG B 2 637 ? 56.779 38.784 -19.923 1.00 33.66 642 ARG B CA 1
ATOM 10702 C C . ARG B 2 637 ? 55.267 38.681 -19.817 1.00 32.27 642 ARG B C 1
ATOM 10703 O O . ARG B 2 637 ? 54.736 37.781 -19.123 1.00 32.52 642 ARG B O 1
ATOM 10711 N N . TYR B 2 638 ? 54.566 39.605 -20.484 1.00 33.67 643 TYR B N 1
ATOM 10712 C CA . TYR B 2 638 ? 53.103 39.614 -20.476 1.00 33.17 643 TYR B CA 1
ATOM 10713 C C . TYR B 2 638 ? 52.535 38.264 -20.908 1.00 34.28 643 TYR B C 1
ATOM 10714 O O . TYR B 2 638 ? 52.873 37.754 -21.969 1.00 34.54 643 TYR B O 1
ATOM 10723 N N . HIS B 2 639 ? 51.656 37.729 -20.081 1.00 36.23 644 HIS B N 1
ATOM 10724 C CA . HIS B 2 639 ? 50.871 36.553 -20.419 1.00 42.06 644 HIS B CA 1
ATOM 10725 C C . HIS B 2 639 ? 49.530 36.655 -19.686 1.00 39.17 644 HIS B C 1
ATOM 10726 O O . HIS B 2 639 ? 49.519 36.781 -18.446 1.00 35.23 644 HIS B O 1
ATOM 10733 N N . PRO B 2 640 ? 48.401 36.606 -20.433 1.00 35.75 645 PRO B N 1
ATOM 10734 C CA . PRO B 2 640 ? 47.097 36.901 -19.811 1.00 37.11 645 PRO B CA 1
ATOM 10735 C C . PRO B 2 640 ? 46.660 35.926 -18.707 1.00 36.03 645 PRO B C 1
ATOM 10736 O O . PRO B 2 640 ? 45.789 36.265 -17.917 1.00 38.98 645 PRO B O 1
ATOM 10740 N N . GLY B 2 641 ? 47.226 34.721 -18.684 1.00 34.97 646 GLY B N 1
ATOM 10741 C CA . GLY B 2 641 ? 46.966 33.746 -17.630 1.00 36.02 646 GLY B CA 1
ATOM 10742 C C . GLY B 2 641 ? 47.934 33.728 -16.452 1.00 37.20 646 GLY B C 1
ATOM 10743 O O . GLY B 2 641 ? 47.840 32.832 -15.601 1.00 38.72 646 GLY B O 1
ATOM 10744 N N . GLU B 2 642 ? 48.863 34.685 -16.387 1.00 34.74 647 GLU B N 1
ATOM 10745 C CA . GLU B 2 642 ? 49.794 34.791 -15.237 1.00 34.09 647 GLU B CA 1
ATOM 10746 C C . GLU B 2 642 ? 49.402 36.019 -14.433 1.00 32.63 647 GLU B C 1
ATOM 10747 O O . GLU B 2 642 ? 49.831 37.121 -14.733 1.00 32.17 647 GLU B O 1
ATOM 10753 N N . ARG B 2 643 ? 48.551 35.805 -13.444 1.00 30.45 648 ARG B N 1
ATOM 10754 C CA . ARG B 2 643 ? 47.939 36.896 -12.713 1.00 32.31 648 ARG B CA 1
ATOM 10755 C C . ARG B 2 643 ? 48.245 36.953 -11.225 1.00 31.12 648 ARG B C 1
ATOM 10756 O O . ARG B 2 643 ? 48.039 38.002 -10.616 1.00 30.62 648 ARG B O 1
ATOM 10764 N N . PHE B 2 644 ? 48.715 35.858 -10.631 1.00 28.16 649 PHE B N 1
ATOM 10765 C CA . PHE B 2 644 ? 48.729 35.762 -9.177 1.00 30.02 649 PHE B CA 1
ATOM 10766 C C . PHE B 2 644 ? 50.125 35.369 -8.723 1.00 30.57 649 PHE B C 1
ATOM 10767 O O . PHE B 2 644 ? 50.666 34.384 -9.212 1.00 33.12 649 PHE B O 1
ATOM 10775 N N . PRO B 2 645 ? 50.717 36.153 -7.814 1.00 28.86 650 PRO B N 1
ATOM 10776 C CA . PRO B 2 645 ? 52.084 35.862 -7.374 1.00 29.50 650 PRO B CA 1
ATOM 10777 C C . PRO B 2 645 ? 52.193 34.557 -6.603 1.00 29.53 650 PRO B C 1
ATOM 10778 O O . PRO B 2 645 ? 53.263 33.962 -6.614 1.00 30.09 650 PRO B O 1
ATOM 10782 N N . GLU B 2 646 ? 51.114 34.147 -5.932 1.00 30.45 651 GLU B N 1
ATOM 10783 C CA . GLU B 2 646 ? 51.037 32.877 -5.197 1.00 30.18 651 GLU B CA 1
ATOM 10784 C C . GLU B 2 646 ? 50.584 31.677 -6.042 1.00 32.20 651 GLU B C 1
ATOM 10785 O O . GLU B 2 646 ? 50.527 30.549 -5.542 1.00 31.78 651 GLU B O 1
ATOM 10791 N N . GLY B 2 647 ? 50.259 31.917 -7.305 1.00 29.44 652 GLY B N 1
ATOM 10792 C CA . GLY B 2 647 ? 49.694 30.892 -8.166 1.00 32.94 652 GLY B CA 1
ATOM 10793 C C . GLY B 2 647 ? 48.174 30.890 -8.133 1.00 31.34 652 GLY B C 1
ATOM 10794 O O . GLY B 2 647 ? 47.540 31.409 -7.200 1.00 31.80 652 GLY B O 1
ATOM 10795 N N . LYS B 2 648 ? 47.595 30.263 -9.143 1.00 32.17 653 LYS B N 1
ATOM 10796 C CA . LYS B 2 648 ? 46.141 30.235 -9.313 1.00 32.37 653 LYS B CA 1
ATOM 10797 C C . LYS B 2 648 ? 45.421 29.432 -8.237 1.00 32.22 653 LYS B C 1
ATOM 10798 O O . LYS B 2 648 ? 44.399 29.894 -7.706 1.00 32.46 653 LYS B O 1
ATOM 10804 N N . TYR B 2 649 ? 45.963 28.262 -7.879 1.00 29.57 654 TYR B N 1
ATOM 10805 C CA . TYR B 2 649 ? 45.357 27.386 -6.863 1.00 30.42 654 TYR B CA 1
ATOM 10806 C C . TYR B 2 649 ? 46.320 27.104 -5.688 1.00 31.35 654 TYR B C 1
ATOM 10807 O O . TYR B 2 649 ? 46.893 26.006 -5.574 1.00 31.62 654 TYR B O 1
ATOM 10816 N N . PRO B 2 650 ? 46.511 28.099 -4.802 1.00 32.03 655 PRO B N 1
ATOM 10817 C CA . PRO B 2 650 ? 47.515 27.996 -3.738 1.00 31.61 655 PRO B CA 1
ATOM 10818 C C . PRO B 2 650 ? 47.153 27.156 -2.531 1.00 31.83 655 PRO B C 1
ATOM 10819 O O . PRO B 2 650 ? 48.027 26.929 -1.685 1.00 30.53 655 PRO B O 1
ATOM 10823 N N . ASN B 2 651 ? 45.895 26.714 -2.419 1.00 32.06 656 ASN B N 1
ATOM 10824 C CA . ASN B 2 651 ? 45.443 25.979 -1.260 1.00 32.09 656 ASN B CA 1
ATOM 10825 C C . ASN B 2 651 ? 46.078 24.582 -1.328 1.00 33.73 656 ASN B C 1
ATOM 10826 O O . ASN B 2 651 ? 45.868 23.843 -2.291 1.00 34.54 656 ASN B O 1
ATOM 10831 N N . ARG B 2 652 ? 46.912 24.281 -0.334 1.00 34.73 657 ARG B N 1
ATOM 10832 C CA . ARG B 2 652 ? 47.662 23.010 -0.245 1.00 36.80 657 ARG B CA 1
ATOM 10833 C C . ARG B 2 652 ? 48.575 22.734 -1.428 1.00 37.56 657 ARG B C 1
ATOM 10834 O O . ARG B 2 652 ? 48.849 21.574 -1.747 1.00 37.98 657 ARG B O 1
ATOM 10842 N N . SER B 2 653 ? 49.075 23.802 -2.047 1.00 34.94 658 SER B N 1
ATOM 10843 C CA . SER B 2 653 ? 49.988 23.700 -3.161 1.00 36.02 658 SER B CA 1
ATOM 10844 C C . SER B 2 653 ? 51.306 23.083 -2.655 1.00 34.74 658 SER B C 1
ATOM 10845 O O . SER B 2 653 ? 51.757 23.358 -1.538 1.00 36.17 658 SER B O 1
ATOM 10848 N N . THR B 2 654 ? 51.891 22.243 -3.491 1.00 36.06 659 THR B N 1
ATOM 10849 C CA . THR B 2 654 ? 53.111 21.510 -3.158 1.00 39.01 659 THR B CA 1
ATOM 10850 C C . THR B 2 654 ? 54.375 22.182 -3.694 1.00 42.23 659 THR B C 1
ATOM 10851 O O . THR B 2 654 ? 55.493 21.827 -3.297 1.00 42.18 659 THR B O 1
ATOM 10855 N N . HIS B 2 655 ? 54.196 23.116 -4.626 1.00 40.74 660 HIS B N 1
ATOM 10856 C CA . HIS B 2 655 ? 55.295 23.859 -5.229 1.00 41.55 660 HIS B CA 1
ATOM 10857 C C . HIS B 2 655 ? 54.797 25.253 -5.635 1.00 39.64 660 HIS B C 1
ATOM 10858 O O . HIS B 2 655 ? 53.597 25.524 -5.577 1.00 38.42 660 HIS B O 1
ATOM 10865 N N . ASP B 2 656 ? 55.728 26.122 -6.014 1.00 37.02 661 ASP B N 1
ATOM 10866 C CA . ASP B 2 656 ? 55.397 27.494 -6.438 1.00 36.45 661 ASP B CA 1
ATOM 10867 C C . ASP B 2 656 ? 54.847 27.482 -7.870 1.00 35.68 661 ASP B C 1
ATOM 10868 O O . ASP B 2 656 ? 55.559 27.152 -8.812 1.00 36.88 661 ASP B O 1
ATOM 10873 N N . THR B 2 657 ? 53.566 27.828 -8.018 1.00 35.38 662 THR B N 1
ATOM 10874 C CA . THR B 2 657 ? 52.923 27.943 -9.325 1.00 35.15 662 THR B CA 1
ATOM 10875 C C . THR B 2 657 ? 52.654 29.411 -9.695 1.00 36.49 662 THR B C 1
ATOM 10876 O O . THR B 2 657 ? 52.003 29.687 -10.709 1.00 32.03 662 THR B O 1
ATOM 10880 N N . GLY B 2 658 ? 53.179 30.336 -8.877 1.00 34.69 663 GLY B N 1
ATOM 10881 C CA . GLY B 2 658 ? 53.102 31.774 -9.128 1.00 33.39 663 GLY B CA 1
ATOM 10882 C C . GLY B 2 658 ? 54.398 32.360 -9.654 1.00 33.17 663 GLY B C 1
ATOM 10883 O O . GLY B 2 658 ? 54.964 31.881 -10.647 1.00 33.77 663 GLY B O 1
ATOM 10884 N N . LEU B 2 659 ? 54.886 33.409 -8.996 1.00 32.45 664 LEU B N 1
ATOM 10885 C CA . LEU B 2 659 ? 56.043 34.148 -9.530 1.00 32.79 664 LEU B CA 1
ATOM 10886 C C . LEU B 2 659 ? 57.330 33.311 -9.646 1.00 33.51 664 LEU B C 1
ATOM 10887 O O . LEU B 2 659 ? 58.131 33.564 -10.535 1.00 34.24 664 LEU B O 1
ATOM 10892 N N . GLY B 2 660 ? 57.515 32.358 -8.736 1.00 35.95 665 GLY B N 1
ATOM 10893 C CA . GLY B 2 660 ? 58.589 31.369 -8.843 1.00 38.21 665 GLY B CA 1
ATOM 10894 C C . GLY B 2 660 ? 58.559 30.652 -10.177 1.00 39.67 665 GLY B C 1
ATOM 10895 O O . GLY B 2 660 ? 59.601 30.462 -10.793 1.00 42.67 665 GLY B O 1
ATOM 10896 N N . GLN B 2 661 ? 57.363 30.286 -10.636 1.00 40.77 666 GLN B N 1
ATOM 10897 C CA . GLN B 2 661 ? 57.176 29.656 -11.951 1.00 42.18 666 GLN B CA 1
ATOM 10898 C C . GLN B 2 661 ? 57.291 30.659 -13.085 1.00 41.92 666 GLN B C 1
ATOM 10899 O O . GLN B 2 661 ? 57.969 30.389 -14.073 1.00 42.94 666 GLN B O 1
ATOM 10905 N N . TYR B 2 662 ? 56.626 31.810 -12.962 1.00 38.08 667 TYR B N 1
ATOM 10906 C CA . TYR B 2 662 ? 56.559 32.755 -14.081 1.00 36.86 667 TYR B CA 1
ATOM 10907 C C . TYR B 2 662 ? 57.937 33.310 -14.448 1.00 37.66 667 TYR B C 1
ATOM 10908 O O . TYR B 2 662 ? 58.197 33.594 -15.611 1.00 39.90 667 TYR B O 1
ATOM 10917 N N . SER B 2 663 ? 58.812 33.486 -13.455 1.00 38.75 668 SER B N 1
ATOM 10918 C CA . SER B 2 663 ? 60.142 34.076 -13.686 1.00 39.06 668 SER B CA 1
ATOM 10919 C C . SER B 2 663 ? 61.264 33.041 -13.916 1.00 44.06 668 SER B C 1
ATOM 10920 O O . SER B 2 663 ? 62.428 33.425 -14.038 1.00 42.04 668 SER B O 1
ATOM 10923 N N . LYS B 2 664 ? 60.908 31.756 -13.985 1.00 49.80 669 LYS B N 1
ATOM 10924 C CA . LYS B 2 664 ? 61.869 30.643 -13.919 1.00 58.06 669 LYS B CA 1
ATOM 10925 C C . LYS B 2 664 ? 62.693 30.536 -15.194 1.00 64.65 669 LYS B C 1
ATOM 10926 O O . LYS B 2 664 ? 63.925 30.439 -15.137 1.00 71.68 669 LYS B O 1
ATOM 10932 N N . ASP B 2 665 ? 62.004 30.566 -16.332 1.00 67.71 670 ASP B N 1
ATOM 10933 C CA . ASP B 2 665 ? 62.625 30.329 -17.632 1.00 73.96 670 ASP B CA 1
ATOM 10934 C C . ASP B 2 665 ? 63.366 31.567 -18.127 1.00 78.31 670 ASP B C 1
ATOM 10935 O O . ASP B 2 665 ? 62.891 32.697 -17.967 1.00 70.94 670 ASP B O 1
ATOM 10940 N N . ASN B 2 666 ? 64.541 31.331 -18.713 1.00 84.74 671 ASN B N 1
ATOM 10941 C CA . ASN B 2 666 ? 65.415 32.393 -19.198 1.00 83.73 671 ASN B CA 1
ATOM 10942 C C . ASN B 2 666 ? 64.899 32.874 -20.554 1.00 81.53 671 ASN B C 1
ATOM 10943 O O . ASN B 2 666 ? 65.347 32.422 -21.608 1.00 87.15 671 ASN B O 1
ATOM 10948 N N . GLU B 2 667 ? 63.921 33.772 -20.493 1.00 79.11 672 GLU B N 1
ATOM 10949 C CA . GLU B 2 667 ? 63.360 34.441 -21.662 1.00 73.39 672 GLU B CA 1
ATOM 10950 C C . GLU B 2 667 ? 63.702 35.937 -21.550 1.00 60.74 672 GLU B C 1
ATOM 10951 O O . GLU B 2 667 ? 63.921 36.456 -20.444 1.00 60.69 672 GLU B O 1
ATOM 10957 N N . SER B 2 668 ? 63.792 36.612 -22.693 1.00 50.07 673 SER B N 1
ATOM 10958 C CA . SER B 2 668 ? 64.323 37.983 -22.740 1.00 44.83 673 SER B CA 1
ATOM 10959 C C . SER B 2 668 ? 63.308 39.014 -22.236 1.00 42.49 673 SER B C 1
ATOM 10960 O O . SER B 2 668 ? 62.115 38.930 -22.558 1.00 39.20 673 SER B O 1
ATOM 10963 N N . LEU B 2 669 ? 63.794 39.979 -21.458 1.00 40.40 674 LEU B N 1
ATOM 10964 C CA . LEU B 2 669 ? 63.010 41.173 -21.080 1.00 41.00 674 LEU B CA 1
ATOM 10965 C C . LEU B 2 669 ? 63.418 42.396 -21.894 1.00 42.27 674 LEU B C 1
ATOM 10966 O O . LEU B 2 669 ? 63.042 43.535 -21.549 1.00 38.56 674 LEU B O 1
ATOM 10971 N N . ASP B 2 670 ? 64.194 42.187 -22.966 1.00 39.76 675 ASP B N 1
ATOM 10972 C CA . ASP B 2 670 ? 64.642 43.295 -23.799 1.00 40.77 675 ASP B CA 1
ATOM 10973 C C . ASP B 2 670 ? 63.568 43.697 -24.814 1.00 40.22 675 ASP B C 1
ATOM 10974 O O . ASP B 2 670 ? 63.097 42.865 -25.610 1.00 36.41 675 ASP B O 1
ATOM 10979 N N . ASN B 2 671 ? 63.186 44.975 -24.768 1.00 37.90 676 ASN B N 1
ATOM 10980 C CA . ASN B 2 671 ? 62.263 45.584 -25.723 1.00 36.64 676 ASN B CA 1
ATOM 10981 C C . ASN B 2 671 ? 61.029 44.725 -26.025 1.00 35.82 676 ASN B C 1
ATOM 10982 O O . ASN B 2 671 ? 60.764 44.363 -27.179 1.00 34.73 676 ASN B O 1
ATOM 10987 N N . THR B 2 672 ? 60.296 44.380 -24.971 1.00 32.65 677 THR B N 1
ATOM 10988 C CA . THR B 2 672 ? 59.148 43.502 -25.064 1.00 32.88 677 THR B CA 1
ATOM 10989 C C . THR B 2 672 ? 58.074 43.887 -24.035 1.00 33.18 677 THR B C 1
ATOM 10990 O O . THR B 2 672 ? 58.310 44.752 -23.177 1.00 30.42 677 THR B O 1
ATOM 10994 N N . ASP B 2 673 ? 56.921 43.234 -24.109 1.00 31.52 678 ASP B N 1
ATOM 10995 C CA . ASP B 2 673 ? 55.817 43.514 -23.202 1.00 32.42 678 ASP B CA 1
ATOM 10996 C C . ASP B 2 673 ? 56.090 42.966 -21.789 1.00 32.38 678 ASP B C 1
ATOM 10997 O O . ASP B 2 673 ? 56.061 41.755 -21.547 1.00 30.92 678 ASP B O 1
ATOM 11002 N N . ALA B 2 674 ? 56.354 43.884 -20.862 1.00 30.53 679 ALA B N 1
ATOM 11003 C CA . ALA B 2 674 ? 56.740 43.526 -19.496 1.00 29.25 679 ALA B CA 1
ATOM 11004 C C . ALA B 2 674 ? 55.613 43.732 -18.515 1.00 28.68 679 ALA B C 1
ATOM 11005 O O . ALA B 2 674 ? 54.753 44.602 -18.712 1.00 28.80 679 ALA B O 1
ATOM 11007 N N . VAL B 2 675 ? 55.617 42.926 -17.466 1.00 27.27 680 VAL B N 1
ATOM 11008 C CA . VAL B 2 675 ? 54.695 43.069 -16.346 1.00 28.67 680 VAL B CA 1
ATOM 11009 C C . VAL B 2 675 ? 55.568 43.189 -15.102 1.00 28.22 680 VAL B C 1
ATOM 11010 O O . VAL B 2 675 ? 56.455 42.366 -14.888 1.00 28.66 680 VAL B O 1
ATOM 11014 N N . VAL B 2 676 ? 55.321 44.228 -14.307 1.00 26.39 681 VAL B N 1
ATOM 11015 C CA . VAL B 2 676 ? 56.079 44.501 -13.077 1.00 26.15 681 VAL B CA 1
ATOM 11016 C C . VAL B 2 676 ? 55.282 43.996 -11.893 1.00 25.68 681 VAL B C 1
ATOM 11017 O O . VAL B 2 676 ? 54.086 44.223 -11.810 1.00 25.70 681 VAL B O 1
ATOM 11021 N N . TRP B 2 677 ? 55.940 43.332 -10.951 1.00 24.54 682 TRP B N 1
ATOM 11022 C CA . TRP B 2 677 ? 55.307 42.901 -9.735 1.00 25.56 682 TRP B CA 1
ATOM 11023 C C . TRP B 2 677 ? 56.119 43.484 -8.576 1.00 26.37 682 TRP B C 1
ATOM 11024 O O . TRP B 2 677 ? 57.351 43.324 -8.538 1.00 26.96 682 TRP B O 1
ATOM 11035 N N . MET B 2 678 ? 55.442 44.163 -7.651 1.00 24.40 683 MET B N 1
ATOM 11036 C CA . MET B 2 678 ? 56.110 44.743 -6.483 1.00 25.78 683 MET B CA 1
ATOM 11037 C C . MET B 2 678 ? 55.620 44.027 -5.268 1.00 25.11 683 MET B C 1
ATOM 11038 O O . MET B 2 678 ? 54.400 43.929 -5.069 1.00 25.87 683 MET B O 1
ATOM 11043 N N . THR B 2 679 ? 56.547 43.502 -4.457 1.00 26.13 684 THR B N 1
ATOM 11044 C CA . THR B 2 679 ? 56.212 42.980 -3.140 1.00 25.26 684 THR B CA 1
ATOM 11045 C C . THR B 2 679 ? 56.683 43.979 -2.092 1.00 25.65 684 THR B C 1
ATOM 11046 O O . THR B 2 679 ? 57.845 44.427 -2.125 1.00 25.67 684 THR B O 1
ATOM 11050 N N . THR B 2 680 ? 55.791 44.294 -1.153 1.00 26.56 685 THR B N 1
ATOM 11051 C CA . THR B 2 680 ? 56.123 45.120 -0.019 1.00 28.22 685 THR B CA 1
ATOM 11052 C C . THR B 2 680 ? 55.510 44.515 1.228 1.00 30.52 685 THR B C 1
ATOM 11053 O O . THR B 2 680 ? 54.376 44.030 1.243 1.00 28.54 685 THR B O 1
ATOM 11057 N N . GLY B 2 681 ? 56.292 44.491 2.285 1.00 32.92 686 GLY B N 1
ATOM 11058 C CA . GLY B 2 681 ? 55.851 43.819 3.478 1.00 36.08 686 GLY B CA 1
ATOM 11059 C C . GLY B 2 681 ? 56.391 44.446 4.725 1.00 36.16 686 GLY B C 1
ATOM 11060 O O . GLY B 2 681 ? 57.323 45.246 4.688 1.00 36.21 686 GLY B O 1
ATOM 11061 N N . THR B 2 682 ? 55.789 44.055 5.830 1.00 33.21 687 THR B N 1
ATOM 11062 C CA . THR B 2 682 ? 56.182 44.535 7.134 1.00 31.23 687 THR B CA 1
ATOM 11063 C C . THR B 2 682 ? 56.385 43.332 8.009 1.00 30.24 687 THR B C 1
ATOM 11064 O O . THR B 2 682 ? 55.864 42.239 7.714 1.00 29.39 687 THR B O 1
ATOM 11068 N N . THR B 2 683 ? 57.117 43.548 9.097 1.00 26.61 688 THR B N 1
ATOM 11069 C CA . THR B 2 683 ? 57.248 42.576 10.152 1.00 28.36 688 THR B CA 1
ATOM 11070 C C . THR B 2 683 ? 56.571 43.189 11.338 1.00 26.99 688 THR B C 1
ATOM 11071 O O . THR B 2 683 ? 57.026 44.207 11.865 1.00 29.64 688 THR B O 1
ATOM 11075 N N . HIS B 2 684 ? 55.472 42.573 11.756 1.00 23.63 689 HIS B N 1
ATOM 11076 C CA . HIS B 2 684 ? 54.636 43.124 12.776 1.00 24.08 689 HIS B CA 1
ATOM 11077 C C . HIS B 2 684 ? 54.950 42.493 14.137 1.00 24.19 689 HIS B C 1
ATOM 11078 O O . HIS B 2 684 ? 54.475 41.395 14.451 1.00 24.94 689 HIS B O 1
ATOM 11085 N N . VAL B 2 685 ? 55.692 43.245 14.950 1.00 23.05 690 VAL B N 1
ATOM 11086 C CA . VAL B 2 685 ? 55.890 42.940 16.349 1.00 22.87 690 VAL B CA 1
ATOM 11087 C C . VAL B 2 685 ? 54.907 43.820 17.100 1.00 23.85 690 VAL B C 1
ATOM 11088 O O . VAL B 2 685 ? 54.881 45.063 16.935 1.00 23.30 690 VAL B O 1
ATOM 11092 N N . ALA B 2 686 ? 54.098 43.185 17.945 1.00 24.02 691 ALA B N 1
ATOM 11093 C CA . ALA B 2 686 ? 52.964 43.856 18.551 1.00 25.08 691 ALA B CA 1
ATOM 11094 C C . ALA B 2 686 ? 53.294 44.705 19.757 1.00 26.03 691 ALA B C 1
ATOM 11095 O O . ALA B 2 686 ? 54.341 44.549 20.401 1.00 26.75 691 ALA B O 1
ATOM 11097 N N . ARG B 2 687 ? 52.385 45.619 20.053 1.00 24.57 692 ARG B N 1
ATOM 11098 C CA . ARG B 2 687 ? 52.492 46.455 21.230 1.00 25.63 692 ARG B CA 1
ATOM 11099 C C . ARG B 2 687 ? 51.106 46.712 21.801 1.00 24.55 692 ARG B C 1
ATOM 11100 O O . ARG B 2 687 ? 50.078 46.472 21.130 1.00 23.13 692 ARG B O 1
ATOM 11108 N N . ALA B 2 688 ? 51.055 47.126 23.061 1.00 22.95 693 ALA B N 1
ATOM 11109 C CA . ALA B 2 688 ? 49.780 47.290 23.755 1.00 24.16 693 ALA B CA 1
ATOM 11110 C C . ALA B 2 688 ? 48.878 48.359 23.118 1.00 23.55 693 ALA B C 1
ATOM 11111 O O . ALA B 2 688 ? 47.662 48.261 23.207 1.00 22.50 693 ALA B O 1
ATOM 11113 N N . GLU B 2 689 ? 49.485 49.329 22.432 1.00 23.45 694 GLU B N 1
ATOM 11114 C CA . GLU B 2 689 ? 48.745 50.370 21.713 1.00 23.19 694 GLU B CA 1
ATOM 11115 C C . GLU B 2 689 ? 47.848 49.797 20.607 1.00 22.98 694 GLU B C 1
ATOM 11116 O O . GLU B 2 689 ? 46.997 50.524 20.057 1.00 23.02 694 GLU B O 1
ATOM 11122 N N . GLU B 2 690 ? 48.047 48.536 20.266 1.00 22.74 695 GLU B N 1
ATOM 11123 C CA . GLU B 2 690 ? 47.354 47.894 19.127 1.00 23.18 695 GLU B CA 1
ATOM 11124 C C . GLU B 2 690 ? 46.238 46.954 19.575 1.00 23.44 695 GLU B C 1
ATOM 11125 O O . GLU B 2 690 ? 45.674 46.219 18.755 1.00 24.16 695 GLU B O 1
ATOM 11131 N N . TRP B 2 691 ? 45.895 46.997 20.875 1.00 24.25 696 TRP B N 1
ATOM 11132 C CA . TRP B 2 691 ? 44.959 46.044 21.473 1.00 25.86 696 TRP B CA 1
ATOM 11133 C C . TRP B 2 691 ? 43.985 46.808 22.370 1.00 25.54 696 TRP B C 1
ATOM 11134 O O . TRP B 2 691 ? 44.430 47.620 23.169 1.00 24.41 696 TRP B O 1
ATOM 11145 N N . PRO B 2 692 ? 42.666 46.578 22.293 1.00 24.91 697 PRO B N 1
ATOM 11146 C CA . PRO B 2 692 ? 41.989 45.512 21.542 1.00 25.48 697 PRO B CA 1
ATOM 11147 C C . PRO B 2 692 ? 41.744 45.743 20.065 1.00 24.72 697 PRO B C 1
ATOM 11148 O O . PRO B 2 692 ? 41.328 44.803 19.390 1.00 25.17 697 PRO B O 1
ATOM 11152 N N . ILE B 2 693 ? 42.023 46.937 19.555 1.00 22.54 698 ILE B N 1
ATOM 11153 C CA . ILE B 2 693 ? 41.922 47.166 18.088 1.00 22.52 698 ILE B CA 1
ATOM 11154 C C . ILE B 2 693 ? 43.157 47.931 17.596 1.00 23.93 698 ILE B C 1
ATOM 11155 O O . ILE B 2 693 ? 43.677 48.795 18.321 1.00 23.31 698 ILE B O 1
ATOM 11160 N N . MET B 2 694 ? 43.642 47.595 16.403 1.00 23.29 699 MET B N 1
ATOM 11161 C CA . MET B 2 694 ? 44.900 48.157 15.887 1.00 24.54 699 MET B CA 1
ATOM 11162 C C . MET B 2 694 ? 44.699 49.457 15.081 1.00 23.84 699 MET B C 1
ATOM 11163 O O . MET B 2 694 ? 44.023 49.442 14.049 1.00 24.40 699 MET B O 1
ATOM 11168 N N . PRO B 2 695 ? 45.318 50.572 15.519 1.00 25.20 700 PRO B N 1
ATOM 11169 C CA . PRO B 2 695 ? 45.258 51.761 14.680 1.00 24.81 700 PRO B CA 1
ATOM 11170 C C . PRO B 2 695 ? 45.878 51.514 13.326 1.00 23.06 700 PRO B C 1
ATOM 11171 O O . PRO B 2 695 ? 46.846 50.770 13.207 1.00 24.54 700 PRO B O 1
ATOM 11175 N N . THR B 2 696 ? 45.268 52.074 12.297 1.00 21.69 701 THR B N 1
ATOM 11176 C CA . THR B 2 696 ? 45.666 51.758 10.943 1.00 21.27 701 THR B CA 1
ATOM 11177 C C . THR B 2 696 ? 47.139 52.050 10.711 1.00 22.01 701 THR B C 1
ATOM 11178 O O . THR B 2 696 ? 47.596 53.146 11.005 1.00 21.72 701 THR B O 1
ATOM 11182 N N . GLU B 2 697 ? 47.859 51.053 10.193 1.00 22.20 702 GLU B N 1
ATOM 11183 C CA . GLU B 2 697 ? 49.266 51.153 9.859 1.00 23.84 702 GLU B CA 1
ATOM 11184 C C . GLU B 2 697 ? 49.363 51.084 8.322 1.00 23.92 702 GLU B C 1
ATOM 11185 O O . GLU B 2 697 ? 48.591 50.372 7.703 1.00 27.40 702 GLU B O 1
ATOM 11191 N N . TRP B 2 698 ? 50.298 51.813 7.736 1.00 22.15 703 TRP B N 1
ATOM 11192 C CA . TRP B 2 698 ? 50.392 51.969 6.261 1.00 22.10 703 TRP B CA 1
ATOM 11193 C C . TRP B 2 698 ? 51.767 51.625 5.695 1.00 24.08 703 TRP B C 1
ATOM 11194 O O . TRP B 2 698 ? 52.775 51.847 6.350 1.00 24.70 703 TRP B O 1
ATOM 11205 N N . VAL B 2 699 ? 51.787 51.106 4.465 1.00 22.96 704 VAL B N 1
ATOM 11206 C CA . VAL B 2 699 ? 52.995 51.009 3.656 1.00 24.69 704 VAL B CA 1
ATOM 11207 C C . VAL B 2 699 ? 52.712 51.700 2.323 1.00 24.51 704 VAL B C 1
ATOM 11208 O O . VAL B 2 699 ? 51.551 51.740 1.883 1.00 22.84 704 VAL B O 1
ATOM 11212 N N . HIS B 2 700 ? 53.758 52.256 1.735 1.00 22.70 705 HIS B N 1
ATOM 11213 C CA . HIS B 2 700 ? 53.631 53.097 0.523 1.00 24.14 705 HIS B CA 1
ATOM 11214 C C . HIS B 2 700 ? 54.523 52.572 -0.568 1.00 23.83 705 HIS B C 1
ATOM 11215 O O . HIS B 2 700 ? 55.642 52.130 -0.297 1.00 22.24 705 HIS B O 1
ATOM 11222 N N . THR B 2 701 ? 54.023 52.638 -1.804 1.00 21.85 706 THR B N 1
ATOM 11223 C CA . THR B 2 701 ? 54.789 52.332 -2.995 1.00 23.00 706 THR B CA 1
ATOM 11224 C C . THR B 2 701 ? 54.500 53.438 -3.996 1.00 21.89 706 THR B C 1
ATOM 11225 O O . THR B 2 701 ? 53.484 54.144 -3.884 1.00 20.52 706 THR B O 1
ATOM 11229 N N . LEU B 2 702 ? 55.395 53.593 -4.977 1.00 22.45 707 LEU B N 1
ATOM 11230 C CA . LEU B 2 702 ? 55.290 54.660 -5.976 1.00 23.14 707 LEU B CA 1
ATOM 11231 C C . LEU B 2 702 ? 55.761 54.248 -7.345 1.00 23.88 707 LEU B C 1
ATOM 11232 O O . LEU B 2 702 ? 56.707 53.494 -7.467 1.00 24.55 707 LEU B O 1
ATOM 11237 N N . LEU B 2 703 ? 55.118 54.824 -8.361 1.00 22.92 708 LEU B N 1
ATOM 11238 C CA . LEU B 2 703 ? 55.532 54.770 -9.749 1.00 24.29 708 LEU B CA 1
ATOM 11239 C C . LEU B 2 703 ? 55.634 56.217 -10.243 1.00 23.23 708 LEU B C 1
ATOM 11240 O O . LEU B 2 703 ? 54.632 56.939 -10.221 1.00 25.09 708 LEU B O 1
ATOM 11245 N N . LYS B 2 704 ? 56.818 56.667 -10.651 1.00 21.26 709 LYS B N 1
ATOM 11246 C CA . LYS B 2 704 ? 57.034 58.075 -10.951 1.00 22.67 709 LYS B CA 1
ATOM 11247 C C . LYS B 2 704 ? 57.469 58.196 -12.402 1.00 23.70 709 LYS B C 1
ATOM 11248 O O . LYS B 2 704 ? 58.368 57.458 -12.805 1.00 24.00 709 LYS B O 1
ATOM 11254 N N . PRO B 2 705 ? 56.896 59.147 -13.151 1.00 24.20 710 PRO B N 1
ATOM 11255 C CA . PRO B 2 705 ? 57.418 59.398 -14.507 1.00 24.42 710 PRO B CA 1
ATOM 11256 C C . PRO B 2 705 ? 58.884 59.840 -14.446 1.00 24.86 710 PRO B C 1
ATOM 11257 O O . PRO B 2 705 ? 59.251 60.657 -13.606 1.00 24.83 710 PRO B O 1
ATOM 11261 N N . TRP B 2 706 ? 59.737 59.226 -15.281 1.00 24.60 711 TRP B N 1
ATOM 11262 C CA . TRP B 2 706 ? 61.165 59.479 -15.280 1.00 24.31 711 TRP B CA 1
ATOM 11263 C C . TRP B 2 706 ? 61.577 59.814 -16.710 1.00 26.15 711 TRP B C 1
ATOM 11264 O O . TRP B 2 706 ? 61.672 58.912 -17.557 1.00 25.96 711 TRP B O 1
ATOM 11275 N N . ASN B 2 707 ? 61.776 61.097 -16.988 1.00 24.71 712 ASN B N 1
ATOM 11276 C CA . ASN B 2 707 ? 61.939 61.573 -18.359 1.00 27.25 712 ASN B CA 1
ATOM 11277 C C . ASN B 2 707 ? 60.832 61.087 -19.303 1.00 27.84 712 ASN B C 1
ATOM 11278 O O . ASN B 2 707 ? 61.030 60.971 -20.522 1.00 29.03 712 ASN B O 1
ATOM 11283 N N . PHE B 2 708 ? 59.651 60.839 -18.753 1.00 26.69 713 PHE B N 1
ATOM 11284 C CA . PHE B 2 708 ? 58.456 60.519 -19.532 1.00 25.77 713 PHE B CA 1
ATOM 11285 C C . PHE B 2 708 ? 57.949 61.829 -20.169 1.00 27.59 713 PHE B C 1
ATOM 11286 O O . PHE B 2 708 ? 57.527 61.869 -21.344 1.00 27.58 713 PHE B O 1
ATOM 11294 N N . PHE B 2 709 ? 58.023 62.902 -19.389 1.00 24.90 714 PHE B N 1
ATOM 11295 C CA . PHE B 2 709 ? 57.685 64.243 -19.839 1.00 25.86 714 PHE B CA 1
ATOM 11296 C C . PHE B 2 709 ? 58.950 65.021 -20.172 1.00 25.69 714 PHE B C 1
ATOM 11297 O O . PHE B 2 709 ? 60.081 64.529 -19.952 1.00 27.38 714 PHE B O 1
ATOM 11305 N N . ASP B 2 710 ? 58.764 66.232 -20.693 1.00 26.53 715 ASP B N 1
ATOM 11306 C CA . ASP B 2 710 ? 59.858 67.138 -21.081 1.00 26.80 715 ASP B CA 1
ATOM 11307 C C . ASP B 2 710 ? 60.152 68.267 -20.094 1.00 25.97 715 ASP B C 1
ATOM 11308 O O . ASP B 2 710 ? 61.135 68.987 -20.244 1.00 27.27 715 ASP B O 1
ATOM 11313 N N . GLU B 2 711 ? 59.277 68.431 -19.102 1.00 25.97 716 GLU B N 1
ATOM 11314 C CA . GLU B 2 711 ? 59.327 69.551 -18.156 1.00 25.00 716 GLU B CA 1
ATOM 11315 C C . GLU B 2 711 ? 58.376 69.234 -16.989 1.00 23.95 716 GLU B C 1
ATOM 11316 O O . GLU B 2 711 ? 57.631 68.245 -17.039 1.00 24.19 716 GLU B O 1
ATOM 11322 N N . THR B 2 712 ? 58.395 70.095 -15.972 1.00 23.86 717 THR B N 1
ATOM 11323 C CA . THR B 2 712 ? 57.413 70.028 -14.873 1.00 25.04 717 THR B CA 1
ATOM 11324 C C . THR B 2 712 ? 56.011 69.771 -15.456 1.00 25.54 717 THR B C 1
ATOM 11325 O O . THR B 2 712 ? 55.511 70.581 -16.235 1.00 25.64 717 THR B O 1
ATOM 11329 N N . PRO B 2 713 ? 55.366 68.653 -15.086 1.00 24.93 718 PRO B N 1
ATOM 11330 C CA . PRO B 2 713 ? 54.134 68.311 -15.797 1.00 25.58 718 PRO B CA 1
ATOM 11331 C C . PRO B 2 713 ? 52.912 69.151 -15.433 1.00 26.24 718 PRO B C 1
ATOM 11332 O O . PRO B 2 713 ? 51.929 69.146 -16.182 1.00 25.91 718 PRO B O 1
ATOM 11336 N N . THR B 2 714 ? 52.957 69.811 -14.278 1.00 24.64 719 THR B N 1
ATOM 11337 C CA . THR B 2 714 ? 51.829 70.590 -13.770 1.00 26.78 719 THR B CA 1
ATOM 11338 C C . THR B 2 714 ? 51.953 72.097 -14.022 1.00 28.46 719 THR B C 1
ATOM 11339 O O . THR B 2 714 ? 51.181 72.888 -13.446 1.00 29.00 719 THR B O 1
ATOM 11343 N N . LEU B 2 715 ? 52.911 72.526 -14.845 1.00 26.93 720 LEU B N 1
ATOM 11344 C CA . LEU B 2 715 ? 53.076 73.968 -15.104 1.00 29.95 720 LEU B CA 1
ATOM 11345 C C . LEU B 2 715 ? 51.862 74.631 -15.741 1.00 31.78 720 LEU B C 1
ATOM 11346 O O . LEU B 2 715 ? 51.643 75.831 -15.569 1.00 31.65 720 LEU B O 1
ATOM 11351 N N . GLY B 2 716 ? 51.130 73.859 -16.521 1.00 31.67 721 GLY B N 1
ATOM 11352 C CA . GLY B 2 716 ? 49.916 74.361 -17.133 1.00 34.77 721 GLY B CA 1
ATOM 11353 C C . GLY B 2 716 ? 50.099 74.500 -18.642 1.00 32.35 721 GLY B C 1
ATOM 11354 O O . GLY B 2 716 ? 51.174 74.232 -19.202 1.00 30.10 721 GLY B O 1
ATOM 11355 N N . ALA B 2 717 ? 49.023 74.940 -19.274 1.00 32.79 722 ALA B N 1
ATOM 11356 C CA . ALA B 2 717 ? 48.984 75.062 -20.724 1.00 29.91 722 ALA B CA 1
ATOM 11357 C C . ALA B 2 717 ? 49.776 76.253 -21.249 1.00 28.93 722 ALA B C 1
ATOM 11358 O O . ALA B 2 717 ? 49.661 77.374 -20.758 1.00 29.10 722 ALA B O 1
ATOM 11360 N N . LEU B 2 718 ? 50.568 76.009 -22.289 1.00 29.23 723 LEU B N 1
ATOM 11361 C CA . LEU B 2 718 ? 51.465 77.012 -22.836 1.00 33.18 723 LEU B CA 1
ATOM 11362 C C . LEU B 2 718 ? 50.711 78.044 -23.674 1.00 35.29 723 LEU B C 1
ATOM 11363 O O . LEU B 2 718 ? 49.988 77.684 -24.611 1.00 34.65 723 LEU B O 1
ATOM 11368 N N . LYS B 2 719 ? 50.908 79.312 -23.336 1.00 38.50 724 LYS B N 1
ATOM 11369 C CA . LYS B 2 719 ? 50.115 80.416 -23.868 1.00 48.42 724 LYS B CA 1
ATOM 11370 C C . LYS B 2 719 ? 50.652 80.956 -25.203 1.00 54.88 724 LYS B C 1
ATOM 11371 O O . LYS B 2 719 ? 49.962 81.757 -25.858 1.00 52.02 724 LYS B O 1
ATOM 11377 N N . LYS B 2 720 ? 51.851 80.504 -25.601 1.00 62.61 725 LYS B N 1
ATOM 11378 C CA . LYS B 2 720 ? 52.525 80.947 -26.831 1.00 70.21 725 LYS B CA 1
ATOM 11379 C C . LYS B 2 720 ? 51.986 80.162 -28.033 1.00 74.14 725 LYS B C 1
ATOM 11380 O O . LYS B 2 720 ? 52.476 79.079 -28.366 1.00 74.62 725 LYS B O 1
#

InterPro domains:
  IPR000269 Copper amine oxidase [PTHR10638] (120-751)
  IPR012854 Copper amine oxidase-like, N-terminal [PF07833] (34-110)
  IPR015798 Copper amine oxidase, catalytic domain [PF01179] (348-752)
  IPR015800 Copper amine oxidase, N2-terminal [PF02727] (124-209)
  IPR015802 Copper amine oxidase, N3-terminal [PF02728] (216-316)
  IPR016182 Copper amine oxidase, N-terminal [SSF54416] (122-214)
  IPR016182 Copper amine oxidase, N-terminal [SSF54416] (216-324)
  IPR036460 Copper amine oxidase, catalytic domain superfamily [G3DSA:2.70.98.20] (344-752)
  IPR036460 Copper amine oxidase, catalytic domain superfamily [SSF49998] (333-751)
  IPR036582 Copper amine oxidase-like, N-terminal domain superfamily [G3DSA:3.30.457.10] (36-114)
  IPR036582 Copper amine oxidase-like, N-terminal domain superfamily [SSF55383] (36-115)
  IPR049947 Copper amine oxidase, copper-binding site [PS01165] (714-727)
  IPR049948 Copper amine oxidase, TPQ-binding site [PS01164] (485-498)

Sequence (1438 aa):
MVPMDKTLKEFGADVQWDDYAQLFTLIKDGAYVKVKPGAQTAIVNGQPLALQVPVVMKDNKAWVSDTFINDVFQSGLDQTFQVEKRPHPLNALTADEIKQAVEIVKASADFKPNTRFTEISLLPPDKEAVWAFALENKPVDQPRKADVIMLDGKHIIEAVVDLQNNKLLSWQPIKDAHGMVLLDDFASVQNIINNSEEFAAAVKKRGITDAKKVITTPLTVGYFDGKDGLKQDARLLKVISYLDVGDGNYWAHPIENLVAVVDLEQKKIVKIEEGPVVPVPMTARPFDGRDRVAPAVKPMQIIEPEGKNYTITGDMMIHWRNWDFHLSMNSRVGPMFSTVTYNDNGTKRKVMYEGSLGGMIVPYGDPDIGWYFKAYLDSGDYGMGTLTSPIARGKDAPSNAVLLNETIADYTGVPMEIPRAIAVFERYAGPEYKHQEMGQPNVSTERRELVVRWISTVGNYDYIFDWIFHENGTIGIDAGATGIEAVKGVKAKTMHDETAKDDTRYGTLIDHNIVGTTHQHIYNFRLDLDVDGENNSLVAMDPVVKPNTAGGPRTSTMQVNQYNIGNQQDAAQKFDPGTIRLLSNPNKENRMGNPVSYQIIPYAGGTHPVAKGAQFAPDEWIYHRLSFMDKQLWVTRYHPGERFPEGKYPNRSTHDTGLGQYSKDNESLDNTDAVVWMTTGTTHVARAEEWPIMPTEWVHTLLKPWNFFDETPTLGALKHMVPMDKTLKEFGADVQWDDYAQLFTLIKDGAYVKVKPGAQTAIVNGQPLALQVPVVMKDNKAWVSDTFINDVFQSGLDQTFQVEKRPHPLNALTADEIKQAVEIVKASADFKPNTRFTEISLLPPDKEAVWAFALENKPVDQPRKADVIMLDGKHIIEAVVDLQNNKLLSWQPIKDAHGMVLLDDFASVQNIINNSEEFAAAVKKRGITDAKKVITTPLTVGYFDGKDGLKQDARLLKVISYLDVGDGNYWAHPIENLVAVVDLEQKKIVKIEEGPVVPVPMTARRPFDGRDRVAPAVKPMQIIEPEGKNYTITGDMMIHWRNWDFHLSMNSRVGPMFSTVTYNDNGTKRKVMYEGSLGGMIVPYGDPDIGWYFKAYLDSGDYGMGTLTSPIARGKDAPSNAVLLNETIADYTGVPMEIPRAIAVFERYAGPEYKHQEMGQPNVSTERRELVVRWISTVGNYDYIFDWIFHENGTIGIDAGATGIEEAVKGVKAKTMHDETAKDDTRYGTLIDHNIVGTTHQHIYNFRLDLDVDGENNSLVAMDPVVKPNTAGGPRTSTMQVNQYNIGNQQDAAQKFDPGTIRLLSNPNKENRMGNPVSYQIIPYAGGTHPVAKGAQFAPDEWIYHRLSFMDKQLWVTRYHPGERFPEGKYPNRSTHDTGLGQYSKDNESLDNTDAVVWMTTGTTHVARAEEWPIMPTEWVHTLLKPWNFFDETPTLGALKK

GO terms:
  GO:0008131 primary methylamine oxidase activity (F, EXP)
  GO:0005507 copper ion binding (F, IDA)
  GO:0005509 calcium ion binding (F, IDA)
  GO:0008131 primary methylamine oxidase activity (F, IDA)
  GO:0042597 periplasmic space (C, IDA)
  GO:0019607 phenylethylamine catabolic process (P, IDA)
  GO:0048038 quinone binding (F, IDA)
  GO:0019607 phenylethylamine catabolic process (P, IMP)

Solvent-accessible surface area: 51419 Å² total; per-residue (Å²): 106,44,30,0,74,132,32,0,121,138,52,35,1,68,29,59,97,29,99,45,1,79,9,8,16,0,32,47,29,3,2,26,0,37,0,55,32,54,23,143,56,0,22,0,12,38,97,95,30,84,22,150,52,40,1,52,75,114,142,140,113,6,60,2,14,114,63,5,29,90,42,0,14,112,44,53,49,28,111,5,100,78,114,42,176,134,91,6,13,10,21,30,9,75,40,103,28,2,100,44,0,11,116,14,0,108,89,24,110,88,36,114,108,137,14,30,5,17,29,12,20,29,50,45,25,73,18,145,25,0,10,15,20,29,62,124,96,118,96,29,140,85,36,66,48,0,45,0,14,0,0,30,21,57,105,3,16,42,1,28,0,6,10,131,80,92,100,62,82,52,50,102,80,45,180,111,18,19,0,29,5,10,101,46,5,69,57,17,0,42,82,17,6,52,128,16,150,122,4,40,46,4,0,156,151,12,65,8,148,67,36,139,100,2,45,14,8,3,5,10,0,10,35,16,87,46,142,6,56,16,132,56,91,8,7,6,2,0,0,16,0,4,16,49,50,57,6,42,1,40,4,1,0,4,6,10,15,2,0,0,0,0,9,13,90,106,130,112,30,70,73,46,22,99,20,105,71,14,87,17,10,112,88,57,48,10,12,63,29,112,11,30,81,83,91,108,68,65,53,25,35,24,15,5,22,82,1,17,26,2,39,3,34,37,41,54,2,83,0,60,57,0,26,5,0,2,3,7,16,10,17,6,0,3,48,0,3,7,0,3,4,40,46,130,66,86,93,29,45,0,0,3,16,1,11,5,0,0,0,0,1,0,2,0,1,4,46,50,2,4,8,9,8,16,18,4,2,0,4,4,13,0,0,0,48,27,13,1,33,0,18,99,20,83,0,0,6,54,5,6,0,12,18,83,19,38,10,10,38,55,59,4,85,32,56,120,6,61,88,0,0,0,0,2,1,73,37,25,3,0,5,8,0,1,30,23,116,76,105,111,50,20,12,47,62,18,14,19,0,0,1,5,2,0,0,10,2,26,4,6,0,1,0,1,4,3,9,0,20,47,13,0,11,0,1,1,20,2,0,6,0,0,0,1,4,3,20,2,7,115,0,115,33,64,130,61,182,50,2,162,98,26,30,99,22,7,19,1,0,2,55,22,4,2,2,1,5,2,0,4,2,4,0,0,4,0,0,0,0,0,16,12,86,59,0,5,1,13,0,18,27,21,40,56,69,102,27,124,58,42,60,18,13,48,2,0,3,23,45,57,120,98,88,13,37,30,8,90,89,0,13,31,80,20,51,29,12,18,1,20,8,0,5,3,66,89,96,88,12,80,0,9,22,57,3,1,0,3,0,12,0,18,4,1,5,28,11,7,24,9,156,6,11,30,9,26,103,97,4,64,21,55,102,12,1,34,0,2,24,66,16,0,9,1,2,83,56,95,72,55,38,55,26,0,2,0,87,43,4,8,5,12,52,99,19,39,0,0,21,95,20,9,144,98,110,92,52,1,84,62,21,14,1,2,0,1,0,3,4,6,7,4,0,4,1,10,0,2,0,4,3,0,0,8,6,14,32,8,45,1,15,1,5,1,9,5,2,11,54,45,2,26,32,13,35,53,122,171,180,58,29,36,0,65,134,34,0,125,129,65,25,8,61,22,82,88,27,96,39,1,81,10,8,21,0,24,39,30,2,2,25,0,44,0,50,34,53,23,128,49,0,29,0,12,45,96,89,33,92,14,170,58,30,1,56,64,138,140,145,96,12,82,0,14,93,72,4,34,94,68,0,13,142,42,52,51,28,113,5,98,82,138,41,187,141,98,5,15,13,25,31,9,73,39,106,31,2,105,42,0,11,120,18,0,106,91,34,112,81,37,93,140,79,13,31,6,17,30,12,19,30,44,48,25,71,19,144,20,0,9,13,32,29,65,133,74,113,91,38,121,77,40,62,48,0,43,0,15,0,0,23,5,57,104,1,14,44,1,30,0,7,13,124,76,93,109,59,88,48,52,104,78,45,180,125,18,15,0,29,4,10,93,44,3,68,68,15,0,43,86,12,6,84,118,20,155,130,4,40,58,4,1,152,137,9,62,8,140,48,40,177,105,2,46,13,9,4,6,9,0,11,34,17,92,47,145,6,53,18,147,57,84,15,6,8,2,0,0,14,0,5,16,54,42,55,7,45,0,36,6,1,0,4,5,10,14,1,0,0,0,0,12,14,86,104,125,125,32,70,78,37,26,85,20,104,72,19,86,16,11,111,87,59,49,10,11,67,29,115,43,22,83,84,112,94,77,59,50,23,31,25,12,6,24,90,1,15,33,2,43,4,42,36,43,45,1,83,0,51,49,1,15,0,0,3,11,10,21,12,17,8,0,3,30,0,2,1,0,3,6,46,44,144,67,88,96,26,44,0,0,4,13,1,7,5,0,0,0,0,1,0,2,0,1,4,42,47,3,5,11,9,9,14,17,4,1,0,5,2,11,0,0,0,43,19,13,2,34,0,22,82,21,92,0,0,7,49,5,7,0,12,17,83,20,39,10,11,36,56,58,3,84,32,61,118,6,60,86,0,0,0,0,2,1,72,35,26,4,0,5,8,0,0,32,21,115,73,105,112,49,20,7,47,61,16,13,17,0,0,1,6,2,0,0,9,2,27,3,6,0,1,0,2,4,3,7,0,18,31,11,0,10,0,1,1,19,2,0,6,0,0,0,1,4,2,19,1,5,121,0,113,30,62,131,60,181,51,2,150,94,26,29,82,20,8,19,1,0,2,52,23,5,1,1,2,5,1,0,3,2,4,0,1,3,0,0,0,0,0,16,12,87,59,0,4,2,12,0,17,28,24,38,54,79,99,26,131,58,45,60,25,14,52,1,0,4,24,45,60,121,96,89,12,35,30,8,74,93,0,12,33,101,22,83,37,17,17,0,19,8,0,5,3,64,89,94,84,13,82,0,8,21,57,2,1,0,3,0,13,0,20,4,0,3,29,13,7,16,10,120,10,11,32,10,24,106,98,4,76,20,57,93,14,1,34,0,3,25,62,15,0,8,1,1,87,51,97,56,58,38,37,25,0,2,0,79,41,4,8,5,12,51,101,15,39,0,0,18,76,20,8,128,103,108,94,54,2,82,64,21,13,1,2,0,1,0,3,3,4,7,5,0,5,0,9,0,2,0,2,2,0,0,7,5,14,31,6,49,1,15,0,6,2,9,4,2,12,55,53,1,30,28,11,24,53,109,120,180

CATH classification: 3.30.457.10 (+3 more: 3.10.450.40, 3.10.450.40, 2.70.98.20)

B-factor: mean 34.06, std 11.06, range [17.1, 97.0]

Organism: Escherichia coli (strain K12) (NCBI:txid83333)

Radius of gyration: 33.14 Å; Cα contacts (8 Å, |Δi|>4): 3893; chains: 2; bounding box: 93×89×72 Å

Nearest PDB structures (foldseek):
  6grr-assembly1_A  TM=1.001E+00  e=0.000E+00  Escherichia coli
  6ezz-assembly1_A  TM=1.001E+00  e=0.000E+00  Escherichia coli K-12
  1jrq-assembly1_A  TM=1.001E+00  e=0.000E+00  Escherichia coli
  1qal-assembly1_A  TM=1.001E+00  e=0.000E+00  Escherichia coli
  1qaf-assembly1_A  TM=1.001E+00  e=0.000E+00  Escherichia coli

Secondary structure (DSSP, 8-state):
-EEHHHHHHHHT-EEEEETTTTEEEEEETTEEEEE-TT-SEEEETTEEEE-SS--EEETTEEEE-TTHHHHHHTSS---SEE--SS--TTPPPPHHHHHHHHHHHHTSTTPPTT-EEEEEEEEPPPHHHHHHHHHH-PPP-SPPEEEEEEEETTEEEEEEEETTTTEEEEEEE-TTPPPPP-HHHHHHHHHHHHT-HHHHHHHHHTT-S-GGGEEEEEE-----TTTT---TTS-EEEEEEEE--SSS-GGGSEEEEEEEEEETTTTEEEEEEE----PPP-S---SSSTTEEPPP----EEE-TT--SEEEETTEEEETTEEEEEEEETTTEEEEEEEEEEETTEEEEEEEEEEEEEEEEEB---STTTTT-EE-HHHHH-TTTTB----TTTTS-TT-EEEEEEEE-TTS-EEEEEEEEEEEEEEEEEEEEE--TTS--EEEEEEEEEEEEEEEETTEEEEEEEEEETTS-EEEEEEEEE---EEE-S-SSTTSTTHHHHTSSEEEEETTEEEE-EEEEEEEEEEE-SSSSEEEEEEEEEEEEE--S-SS-SEEEEEEEEEE-BHHHHSBPPPTTSEEEEEEEEEE-TTSPEEEEEEES--BBSSPBPSS-SS-TTSHHHHH-GGGG-SEEEEE--TT---TT-S--TT-SS--SHHHHTTS--B-TTEEEEEEEEEEEEE---GGGSSSEEEEEEEEEEEEESSSSS-TTS--B-/-EEEHHHHHHHHT-EEEEETTTTEEEEEETTEEEEE-TT-SEEEETTEEEE-SS--EE-SS-EEEETTHHHHHHTSS---SEE--SS--TTPPPPHHHHHHHHHHHHTSTT--TT-EEEEEEE----HHHHHHHHHH-PPP-SPPEEEEEEEETTEEEEEEEETTTTEEEEEEEETTPPPPP-HHHHHHHHHHHHT-HHHHHHHHHTT-S-GGGEEEEEE-----TTTT---SSS-EEEEEEEE--SSS-GGGSEEEEEEEEEETTTTEEEEEEE----PPP-S---SSSTTBPPPP----EEE-TT--SEEEETTEEEETTEEEEEEEETTTEEEEEEEEEEETTEEEEEEEEEEEEEEEEEB---STTTTT-EE-HHHHH-TTTTB----TTTTS-TT-EEEEEEEE-TTS-EEEEEEEEEEEEEEEEEEEEE--TTS--EEEEEEEEEEEEEEEETTEEEEEEEEEETTS-EEEEEEEEE---EEE-S-SSTTSTTHHHHTTTEEEEETTEEEE-EEEEEEEEEEE-TTSSEEEEEEEEEEEEE--S-SS-SEEEEEEEEEE-BHHHHSB---TTSEEEEEEEEEE-TTSPEEEEEEES--BBSSPBPSS-SS-TTSHHHHH-GGGG-SEEEEE--TT---TT-S--TT-SS--SHHHHTTS--B-TTEEEEEEEEEEEEE---GGGSSSEEEEEEEEEEEEESSSSS-TTS-EE--

Foldseek 3Di:
DAFDVVVLVVVVWDWDADPVVQWIWIDAFFWTKIAHAPDQWIATLNHIDGDPDGFHADPNTTDDDPCVCCCRVVVCLRQQEDAAPDDQQQAKQDLVSLVLVVVQLVPDPPDDPPKWWLFKIWPGDDLVLNLCCVAPVHDRPAATKIWTWIQPLFWIWIWMARSVVSHTDDIGTDPLFGAFDAPVNLVLVLVQLVPDPVNVVLVVVLPDPDSNQKHKDWAFQAADPCPVVDDSPFRKTKIWIFGHLPLQCSLQWGFFQWIFIAGRNVSHTPDITHDDHFHTDRDRFHPPQPVHDDDDDDDDADDSSNGDQWHQHPQWIDHQQWIWGWAATQQFGIKTAQIWGQFVNHTFFWFGIKTWQWKKKAFDDCGPSHNRGMPRPRQRPGQRNQWDADPACPSDHVNKRFDWHWGAHGRSRIDIRGSFKIKDKDWDAWPDWDDDPPDDIDTHIWIKIWIWTWGDDPFKIKIWIFIQTSQGKTKIKIKIKGAANKHFAQAQDCPDDCNCVRDVQADDQGGRIGRGWIKIKTKMKTQTQQSHQWWWKKKWAWDWDADPPDDDDRIDTDIDMDTDWAQVVQQAQDDQNIWIWTFQQVDAEPVRHTWIKTWFLFPDKDAAWDSFHPDDCVDQVCFQQVVRGHFKGKAADDSLQRHSNANRNRNDRGHNHRCVRSVDTDTSHGGRMMMMGMIMHTDHDHNCCPRMHDMIMTMIMIGTDSNYHDRSPPDDDD/DKDFPVVVLVVVPWDWDADPVVQWIWIDAFQWTKIAHAPDQWIATLNHIDGHPWGWHADPNTTMDHPCVCCCRVVVCLSQQEAAADDDQLQAKQDLVRLVLVLVQVVPDPPDDPVKWWLFKIWQDQDLVVNLCCVAVVRDRPDFIKIWTWIQPLFWIWTWIAGSVVSHTDDIGTDPLFGGFDAPVVLVLVLVQLVPDPVNVVLVVVLPDPDSNQKHKDWFFQAADPCPLVDDSSFHKTKIWIFGHQPLPCSLQWGFFQWIFIAGRSVSHGPDIGGDDHFHTDRDRFHPPQPVHDDDDDDDDADDDSNGDQWHQHPQWIDHQQWIWGWAATQQFGIKTAQIFGQDPNRTFFWFGIKTWQWKKKAFDDCGPVHNRGMPRPRQRPGQSNQWDADDACPNDHVNKRFDWHWGAHTRSRIDIRGSFKIKDKDWDAWPDWDDDPPDDIDTHIWIKIWIWGWGDDPFKIKIWIWIQTSQGKTKIKIKIKGAANKHFAQAQDCPDPCNCVRDVQADDQGGRIGRGKIKIKTKMKTQTQQSHQFWWKKKWAWDWAADPPDDDDGIDIDIDIDTDWWFVSQQAQDDQNIWIWTFQPVDAEPVRHTWIKTWFLFPDKDAAWDSFHPDDCPDQVCFQQVVRGHFKGKAADDSPQRHSNANRNRNDRGHRHRCVRRVDTDTSHGGRMMMMGMIMHIDHDHNCCPRMHDMIMTMIMIGTDSNYHDRRPPDDDPD